Protein AF-0000000075754932 (afdb_homodimer)

Structure (mmCIF, N/CA/C/O backbone):
data_AF-0000000075754932-model_v1
#
loop_
_entity.id
_entity.type
_entity.pdbx_description
1 polymer Kynureninase
#
loop_
_atom_site.group_PDB
_atom_site.id
_atom_site.type_symbol
_atom_site.label_atom_id
_atom_site.label_alt_id
_atom_site.label_comp_id
_atom_site.label_asym_id
_atom_site.label_entity_id
_atom_site.label_seq_id
_atom_site.pdbx_PDB_ins_code
_atom_site.Cartn_x
_atom_site.Cartn_y
_atom_site.Cartn_z
_atom_site.occupancy
_atom_site.B_iso_or_equiv
_atom_site.auth_seq_id
_atom_site.auth_comp_id
_atom_site.auth_asym_id
_atom_site.auth_atom_id
_atom_site.pdbx_PDB_model_num
ATOM 1 N N . MET A 1 1 ? -3.596 -33.125 12.32 1 29.89 1 MET A N 1
ATOM 2 C CA . MET A 1 1 ? -4.812 -33.469 11.594 1 29.89 1 MET A CA 1
ATOM 3 C C . MET A 1 1 ? -4.488 -33.906 10.164 1 29.89 1 MET A C 1
ATOM 5 O O . MET A 1 1 ? -3.916 -33.125 9.398 1 29.89 1 MET A O 1
ATOM 9 N N . THR A 1 2 ? -4.105 -35.031 9.992 1 39 2 THR A N 1
ATOM 10 C CA . THR A 1 2 ? -3.889 -35.781 8.758 1 39 2 THR A CA 1
ATOM 11 C C . THR A 1 2 ? -5.02 -35.531 7.766 1 39 2 THR A C 1
ATOM 13 O O . THR A 1 2 ? -6.141 -36.031 7.953 1 39 2 THR A O 1
ATOM 16 N N . GLY A 1 3 ? -5.312 -34.344 7.441 1 45.91 3 GLY A N 1
ATOM 17 C CA . GLY A 1 3 ? -6.457 -34.25 6.551 1 45.91 3 GLY A CA 1
ATOM 18 C C . GLY A 1 3 ? -6.527 -35.375 5.527 1 45.91 3 GLY A C 1
ATOM 19 O O . GLY A 1 3 ? -5.496 -35.906 5.125 1 45.91 3 GLY A O 1
ATOM 20 N N . THR A 1 4 ? -7.52 -36.219 5.52 1 58.12 4 THR A N 1
ATOM 21 C CA . THR A 1 4 ? -7.781 -37.312 4.602 1 58.12 4 THR A CA 1
ATOM 22 C C . THR A 1 4 ? -7.398 -36.938 3.176 1 58.12 4 THR A C 1
ATOM 24 O O . THR A 1 4 ? -7.945 -35.969 2.615 1 58.12 4 THR A O 1
ATOM 27 N N . LYS A 1 5 ? -6.211 -37.375 2.785 1 76.88 5 LYS A N 1
ATOM 28 C CA . LYS A 1 5 ? -5.746 -37.25 1.406 1 76.88 5 LYS A CA 1
ATOM 29 C C . LYS A 1 5 ? -6.852 -37.625 0.419 1 76.88 5 LYS A C 1
ATOM 31 O O . LYS A 1 5 ? -7.508 -38.656 0.568 1 76.88 5 LYS A O 1
ATOM 36 N N . ALA A 1 6 ? -7.207 -36.531 -0.435 1 82.56 6 ALA A N 1
ATOM 37 C CA . ALA A 1 6 ? -8.211 -36.781 -1.468 1 82.56 6 ALA A CA 1
ATOM 38 C C . ALA A 1 6 ? -7.707 -37.781 -2.514 1 82.56 6 ALA A C 1
ATOM 40 O O . ALA A 1 6 ? -6.535 -37.719 -2.904 1 82.56 6 ALA A O 1
ATOM 41 N N . SER A 1 7 ? -8.516 -38.75 -2.887 1 86.31 7 SER A N 1
ATOM 42 C CA . SER A 1 7 ? -8.188 -39.625 -4.016 1 86.31 7 SER A CA 1
ATOM 43 C C . SER A 1 7 ? -8.352 -38.875 -5.34 1 86.31 7 SER A C 1
ATOM 45 O O . SER A 1 7 ? -9.242 -38.031 -5.48 1 86.31 7 SER A O 1
ATOM 47 N N . LYS A 1 8 ? -7.441 -39.156 -6.23 1 88.81 8 LYS A N 1
ATOM 48 C CA . LYS A 1 8 ? -7.547 -38.531 -7.551 1 88.81 8 LYS A CA 1
ATOM 49 C C . LYS A 1 8 ? -8.836 -38.938 -8.25 1 88.81 8 LYS A C 1
ATOM 51 O O . LYS A 1 8 ? -9.117 -40.156 -8.383 1 88.81 8 LYS A O 1
ATOM 56 N N . PRO A 1 9 ? -9.602 -38 -8.742 1 90.56 9 PRO A N 1
ATOM 57 C CA . PRO A 1 9 ? -10.812 -38.344 -9.477 1 90.56 9 PRO A CA 1
ATOM 58 C C . PRO A 1 9 ? -10.523 -39.156 -10.727 1 90.56 9 PRO A C 1
ATOM 60 O O . PRO A 1 9 ? -9.523 -38.938 -11.414 1 90.56 9 PRO A O 1
ATOM 63 N N . VAL A 1 10 ? -11.375 -40.125 -11.008 1 91.88 10 VAL A N 1
ATOM 64 C CA . VAL A 1 10 ? -11.266 -40.969 -12.195 1 91.88 10 VAL A CA 1
ATOM 65 C C . VAL A 1 10 ? -12.422 -40.656 -13.148 1 91.88 10 VAL A C 1
ATOM 67 O O . VAL A 1 10 ? -13.547 -40.438 -12.711 1 91.88 10 VAL A O 1
ATOM 70 N N . PHE A 1 11 ? -12.055 -40.656 -14.391 1 95.5 11 PHE A N 1
ATOM 71 C CA . PHE A 1 11 ? -13.055 -40.375 -15.406 1 95.5 11 PHE A CA 1
ATOM 72 C C . PHE A 1 11 ? -13.164 -41.5 -16.422 1 95.5 11 PHE A C 1
ATOM 74 O O . PHE A 1 11 ? -12.156 -42.094 -16.781 1 95.5 11 PHE A O 1
ATOM 81 N N . PRO A 1 12 ? -14.367 -41.781 -16.844 1 94.12 12 PRO A N 1
ATOM 82 C CA . PRO A 1 12 ? -14.547 -42.781 -17.891 1 94.12 12 PRO A CA 1
ATOM 83 C C . PRO A 1 12 ? -14.109 -42.281 -19.266 1 94.12 12 PRO A C 1
ATOM 85 O O . PRO A 1 12 ? -13.875 -41.094 -19.453 1 94.12 12 PRO A O 1
ATOM 88 N N . ALA A 1 13 ? -14.047 -43.156 -20.188 1 90 13 ALA A N 1
ATOM 89 C CA . ALA A 1 13 ? -13.602 -42.812 -21.531 1 90 13 ALA A CA 1
ATOM 90 C C . ALA A 1 13 ? -14.531 -41.812 -22.188 1 90 13 ALA A C 1
ATOM 92 O O . ALA A 1 13 ? -14.086 -40.969 -22.969 1 90 13 ALA A O 1
ATOM 93 N N . GLU A 1 14 ? -15.734 -41.875 -21.875 1 92.44 14 GLU A N 1
ATOM 94 C CA . GLU A 1 14 ? -16.734 -41.031 -22.484 1 92.44 14 GLU A CA 1
ATOM 95 C C . GLU A 1 14 ? -16.672 -39.625 -21.891 1 92.44 14 GLU A C 1
ATOM 97 O O . GLU A 1 14 ? -17.359 -38.719 -22.375 1 92.44 14 GLU A O 1
ATOM 102 N N . ALA A 1 15 ? -15.812 -39.5 -20.984 1 95.25 15 ALA A N 1
ATOM 103 C CA . ALA A 1 15 ? -15.711 -38.219 -20.281 1 95.25 15 ALA A CA 1
ATOM 104 C C . ALA A 1 15 ? -15.062 -37.188 -21.188 1 95.25 15 ALA A C 1
ATOM 106 O O . ALA A 1 15 ? -15.117 -35.969 -20.875 1 95.25 15 ALA A O 1
ATOM 107 N N . ALA A 1 16 ? -14.547 -37.594 -22.25 1 95.94 16 ALA A N 1
ATOM 108 C CA . ALA A 1 16 ? -13.961 -36.656 -23.203 1 95.94 16 ALA A CA 1
ATOM 109 C C . ALA A 1 16 ? -14.984 -36.219 -24.234 1 95.94 16 ALA A C 1
ATOM 111 O O . ALA A 1 16 ? -14.742 -36.344 -25.438 1 95.94 16 ALA A O 1
ATOM 112 N N . SER A 1 17 ? -16.094 -35.781 -23.781 1 97.12 17 SER A N 1
ATOM 113 C CA . SER A 1 17 ? -17.172 -35.25 -24.625 1 97.12 17 SER A CA 1
ATOM 114 C C . SER A 1 17 ? -17.766 -33.969 -24.062 1 97.12 17 SER A C 1
ATOM 116 O O . SER A 1 17 ? -17.719 -33.75 -22.859 1 97.12 17 SER A O 1
ATOM 118 N N . GLN A 1 18 ? -18.25 -33.219 -24.969 1 97.31 18 GLN A N 1
ATOM 119 C CA . GLN A 1 18 ? -18.906 -31.969 -24.578 1 97.31 18 GLN A CA 1
ATOM 120 C C . GLN A 1 18 ? -20.078 -32.25 -23.641 1 97.31 18 GLN A C 1
ATOM 122 O O . GLN A 1 18 ? -20.312 -31.5 -22.688 1 97.31 18 GLN A O 1
ATOM 127 N N . ASP A 1 19 ? -20.797 -33.25 -23.922 1 97.75 19 ASP A N 1
ATOM 128 C CA . ASP A 1 19 ? -21.969 -33.594 -23.125 1 97.75 19 ASP A CA 1
ATOM 129 C C . ASP A 1 19 ? -21.562 -33.969 -21.688 1 97.75 19 ASP A C 1
ATOM 131 O O . ASP A 1 19 ? -22.266 -33.625 -20.734 1 97.75 19 ASP A O 1
ATOM 135 N N . TYR A 1 20 ? -20.562 -34.719 -21.547 1 97.88 20 TYR A N 1
ATOM 136 C CA . TYR A 1 20 ? -20.094 -35.094 -20.219 1 97.88 20 TYR A CA 1
ATOM 137 C C . TYR A 1 20 ? -19.656 -33.844 -19.438 1 97.88 20 TYR A C 1
ATOM 139 O O . TYR A 1 20 ? -20 -33.688 -18.25 1 97.88 20 TYR A O 1
ATOM 147 N N . ALA A 1 21 ? -18.891 -33.031 -20.078 1 98.38 21 ALA A N 1
ATOM 148 C CA . ALA A 1 21 ? -18.469 -31.781 -19.438 1 98.38 21 ALA A CA 1
ATOM 149 C C . ALA A 1 21 ? -19.688 -30.969 -18.953 1 98.38 21 ALA A C 1
ATOM 151 O O . ALA A 1 21 ? -19.703 -30.469 -17.828 1 98.38 21 ALA A O 1
ATOM 152 N N . ALA A 1 22 ? -20.641 -30.859 -19.828 1 98.31 22 ALA A N 1
ATOM 153 C CA . ALA A 1 22 ? -21.859 -30.141 -19.484 1 98.31 22 ALA A CA 1
ATOM 154 C C . ALA A 1 22 ? -22.578 -30.781 -18.297 1 98.31 22 ALA A C 1
ATOM 156 O O . ALA A 1 22 ? -23.188 -30.078 -17.484 1 98.31 22 ALA A O 1
ATOM 157 N N . SER A 1 23 ? -22.547 -32.062 -18.281 1 98.19 23 SER A N 1
ATOM 158 C CA . SER A 1 23 ? -23.188 -32.781 -17.172 1 98.19 23 SER A CA 1
ATOM 159 C C . SER A 1 23 ? -22.469 -32.5 -15.859 1 98.19 23 SER A C 1
ATOM 161 O O . SER A 1 23 ? -23.109 -32.406 -14.805 1 98.19 23 SER A O 1
ATOM 163 N N . LEU A 1 24 ? -21.141 -32.406 -15.891 1 98.12 24 LEU A N 1
ATOM 164 C CA . LEU A 1 24 ? -20.391 -32.031 -14.695 1 98.12 24 LEU A CA 1
ATOM 165 C C . LEU A 1 24 ? -20.75 -30.609 -14.242 1 98.12 24 LEU A C 1
ATOM 167 O O . LEU A 1 24 ? -20.875 -30.359 -13.047 1 98.12 24 LEU A O 1
ATOM 171 N N . ASP A 1 25 ? -20.891 -29.719 -15.203 1 98.44 25 ASP A N 1
ATOM 172 C CA . ASP A 1 25 ? -21.312 -28.359 -14.875 1 98.44 25 ASP A CA 1
ATOM 173 C C . ASP A 1 25 ? -22.672 -28.344 -14.188 1 98.44 25 ASP A C 1
ATOM 175 O O . ASP A 1 25 ? -22.875 -27.625 -13.203 1 98.44 25 ASP A O 1
ATOM 179 N N . ALA A 1 26 ? -23.562 -29.094 -14.711 1 98.19 26 ALA A N 1
ATOM 180 C CA . ALA A 1 26 ? -24.922 -29.141 -14.172 1 98.19 26 ALA A CA 1
ATOM 181 C C . ALA A 1 26 ? -24.938 -29.703 -12.758 1 98.19 26 ALA A C 1
ATOM 183 O O . ALA A 1 26 ? -25.75 -29.297 -11.93 1 98.19 26 ALA A O 1
ATOM 184 N N . ALA A 1 27 ? -24.016 -30.547 -12.453 1 97.62 27 ALA A N 1
ATOM 185 C CA . ALA A 1 27 ? -23.969 -31.219 -11.164 1 97.62 27 ALA A CA 1
ATOM 186 C C . ALA A 1 27 ? -23.141 -30.422 -10.156 1 97.62 27 ALA A C 1
ATOM 188 O O . ALA A 1 27 ? -23.094 -30.766 -8.969 1 97.62 27 ALA A O 1
ATOM 189 N N . ASP A 1 28 ? -22.484 -29.391 -10.555 1 97.38 28 ASP A N 1
ATOM 190 C CA . ASP A 1 28 ? -21.578 -28.594 -9.727 1 97.38 28 ASP A CA 1
ATOM 191 C C . ASP A 1 28 ? -22.359 -27.797 -8.68 1 97.38 28 ASP A C 1
ATOM 193 O O . ASP A 1 28 ? -23.109 -26.891 -9.016 1 97.38 28 ASP A O 1
ATOM 197 N N . PRO A 1 29 ? -22.172 -28.062 -7.387 1 97.44 29 PRO A N 1
ATOM 198 C CA . PRO A 1 29 ? -22.906 -27.344 -6.34 1 97.44 29 PRO A CA 1
ATOM 199 C C . PRO A 1 29 ? -22.531 -25.875 -6.258 1 97.44 29 PRO A C 1
ATOM 201 O O . PRO A 1 29 ? -23.25 -25.078 -5.637 1 97.44 29 PRO A O 1
ATOM 204 N N . LEU A 1 30 ? -21.406 -25.469 -6.848 1 98.06 30 LEU A N 1
ATOM 205 C CA . LEU A 1 30 ? -20.938 -24.094 -6.773 1 98.06 30 LEU A CA 1
ATOM 206 C C . LEU A 1 30 ? -21.188 -23.359 -8.094 1 98.06 30 LEU A C 1
ATOM 208 O O . LEU A 1 30 ? -20.641 -22.266 -8.312 1 98.06 30 LEU A O 1
ATOM 212 N N . ARG A 1 31 ? -22 -23.891 -8.961 1 96.94 31 ARG A N 1
ATOM 213 C CA . ARG A 1 31 ? -22.141 -23.391 -10.328 1 96.94 31 ARG A CA 1
ATOM 214 C C . ARG A 1 31 ? -22.625 -21.953 -10.336 1 96.94 31 ARG A C 1
ATOM 216 O O . ARG A 1 31 ? -22.281 -21.172 -11.219 1 96.94 31 ARG A O 1
ATOM 223 N N . GLU A 1 32 ? -23.406 -21.484 -9.273 1 97.25 32 GLU A N 1
ATOM 224 C CA . GLU A 1 32 ? -24 -20.156 -9.266 1 97.25 32 GLU A CA 1
ATOM 225 C C . GLU A 1 32 ? -22.969 -19.094 -8.922 1 97.25 32 GLU A C 1
ATOM 227 O O . GLU A 1 32 ? -23.203 -17.906 -9.148 1 97.25 32 GLU A O 1
ATOM 232 N N . PHE A 1 33 ? -21.844 -19.484 -8.344 1 98.44 33 PHE A N 1
ATOM 233 C CA . PHE A 1 33 ? -20.844 -18.516 -7.941 1 98.44 33 PHE A CA 1
ATOM 234 C C . PHE A 1 33 ? -20.297 -17.766 -9.148 1 98.44 33 PHE A C 1
ATOM 236 O O . PHE A 1 33 ? -19.906 -16.594 -9.039 1 98.44 33 PHE A O 1
ATOM 243 N N . ARG A 1 34 ? -20.266 -18.438 -10.305 1 98.25 34 ARG A N 1
ATOM 244 C CA . ARG A 1 34 ? -19.797 -17.812 -11.539 1 98.25 34 ARG A CA 1
ATOM 245 C C . ARG A 1 34 ? -20.547 -16.516 -11.828 1 98.25 34 ARG A C 1
ATOM 247 O O . ARG A 1 34 ? -19.984 -15.562 -12.344 1 98.25 34 ARG A O 1
ATOM 254 N N . ASP A 1 35 ? -21.797 -16.422 -11.391 1 98.12 35 ASP A N 1
ATOM 255 C CA . ASP A 1 35 ? -22.672 -15.273 -11.664 1 98.12 35 ASP A CA 1
ATOM 256 C C . ASP A 1 35 ? -22.25 -14.062 -10.828 1 98.12 35 ASP A C 1
ATOM 258 O O . ASP A 1 35 ? -22.703 -12.945 -11.094 1 98.12 35 ASP A O 1
ATOM 262 N N . GLN A 1 36 ? -21.391 -14.258 -9.961 1 98.56 36 GLN A N 1
ATOM 263 C CA . GLN A 1 36 ? -20.953 -13.164 -9.102 1 98.56 36 GLN A CA 1
ATOM 264 C C . GLN A 1 36 ? -19.734 -12.453 -9.695 1 98.56 36 GLN A C 1
ATOM 266 O O . GLN A 1 36 ? -19.25 -11.477 -9.133 1 98.56 36 GLN A O 1
ATOM 271 N N . PHE A 1 37 ? -19.297 -12.891 -10.828 1 98.81 37 PHE A N 1
ATOM 272 C CA . PHE A 1 37 ? -18.125 -12.32 -11.461 1 98.81 37 PHE A CA 1
ATOM 273 C C . PHE A 1 37 ? -18.453 -11.789 -12.852 1 98.81 37 PHE A C 1
ATOM 275 O O . PHE A 1 37 ? -19.469 -12.164 -13.438 1 98.81 37 PHE A O 1
ATOM 282 N N . ILE A 1 38 ? -17.625 -10.875 -13.305 1 98.81 38 ILE A N 1
ATOM 283 C CA . ILE A 1 38 ? -17.734 -10.375 -14.672 1 98.81 38 ILE A CA 1
ATOM 284 C C . ILE A 1 38 ? -16.688 -11.062 -15.547 1 98.81 38 ILE A C 1
ATOM 286 O O . ILE A 1 38 ? -15.492 -10.781 -15.445 1 98.81 38 ILE A O 1
ATOM 290 N N . ILE A 1 39 ? -17.125 -11.961 -16.359 1 98.62 39 ILE A N 1
ATOM 291 C CA . ILE A 1 39 ? -16.234 -12.648 -17.297 1 98.62 39 ILE A CA 1
ATOM 292 C C . ILE A 1 39 ? -16.078 -11.812 -18.562 1 98.62 39 ILE A C 1
ATOM 294 O O . ILE A 1 39 ? -17.078 -11.453 -19.203 1 98.62 39 ILE A O 1
ATOM 298 N N . PRO A 1 40 ? -14.867 -11.469 -18.906 1 98.5 40 PRO A N 1
ATOM 299 C CA . PRO A 1 40 ? -14.695 -10.711 -20.141 1 98.5 40 PRO A CA 1
ATOM 300 C C . PRO A 1 40 ? -15.32 -11.406 -21.344 1 98.5 40 PRO A C 1
ATOM 302 O O . PRO A 1 40 ? -15.25 -12.633 -21.469 1 98.5 40 PRO A O 1
ATOM 305 N N . SER A 1 41 ? -15.945 -10.648 -22.25 1 98.5 41 SER A N 1
ATOM 306 C CA . SER A 1 41 ? -16.406 -11.234 -23.5 1 98.5 41 SER A CA 1
ATOM 307 C C . SER A 1 41 ? -15.266 -11.305 -24.516 1 98.5 41 SER A C 1
ATOM 309 O O . SER A 1 41 ? -14.258 -10.609 -24.391 1 98.5 41 SER A O 1
ATOM 311 N N . LYS A 1 42 ? -15.414 -12.172 -25.469 1 98.06 42 LYS A N 1
ATOM 312 C CA . LYS A 1 42 ? -14.414 -12.258 -26.531 1 98.06 42 LYS A CA 1
ATOM 313 C C . LYS A 1 42 ? -14.25 -10.922 -27.234 1 98.06 42 LYS A C 1
ATOM 315 O O . LYS A 1 42 ? -13.133 -10.531 -27.594 1 98.06 42 LYS A O 1
ATOM 320 N N . ALA A 1 43 ? -15.344 -10.172 -27.438 1 98 43 ALA A N 1
ATOM 321 C CA . ALA A 1 43 ? -15.297 -8.867 -28.094 1 98 43 ALA A CA 1
ATOM 322 C C . ALA A 1 43 ? -14.531 -7.855 -27.234 1 98 43 ALA A C 1
ATOM 324 O O . ALA A 1 43 ? -13.828 -6.992 -27.781 1 98 43 ALA A O 1
ATOM 325 N N . ASN A 1 44 ? -14.711 -7.891 -25.922 1 98.25 44 ASN A N 1
ATOM 326 C CA . ASN A 1 44 ? -13.961 -7.004 -25.031 1 98.25 44 ASN A CA 1
ATOM 327 C C . ASN A 1 44 ? -12.461 -7.258 -25.125 1 98.25 44 ASN A C 1
ATOM 329 O O . ASN A 1 44 ? -11.672 -6.312 -25.156 1 98.25 44 ASN A O 1
ATOM 333 N N . LEU A 1 45 ? -12.102 -8.508 -25.234 1 97.38 45 LEU A N 1
ATOM 334 C CA . LEU A 1 45 ? -10.68 -8.844 -25.312 1 97.38 45 LEU A CA 1
ATOM 335 C C . LEU A 1 45 ? -10.094 -8.367 -26.641 1 97.38 45 LEU A C 1
ATOM 337 O O . LEU A 1 45 ? -8.891 -8.078 -26.719 1 97.38 45 LEU A O 1
ATOM 341 N N . ALA A 1 46 ? -10.914 -8.211 -27.625 1 95.88 46 ALA A N 1
ATOM 342 C CA . ALA A 1 46 ? -10.438 -7.895 -28.969 1 95.88 46 ALA A CA 1
ATOM 343 C C . ALA A 1 46 ? -10.391 -6.387 -29.188 1 95.88 46 ALA A C 1
ATOM 345 O O . ALA A 1 46 ? -9.664 -5.91 -30.078 1 95.88 46 ALA A O 1
ATOM 346 N N . THR A 1 47 ? -11.133 -5.617 -28.406 1 95.38 47 THR A N 1
ATOM 347 C CA . THR A 1 47 ? -11.234 -4.188 -28.672 1 95.38 47 THR A CA 1
ATOM 348 C C . THR A 1 47 ? -10.031 -3.441 -28.109 1 95.38 47 THR A C 1
ATOM 350 O O . THR A 1 47 ? -9.422 -3.891 -27.125 1 95.38 47 THR A O 1
ATOM 353 N N . LYS A 1 48 ? -9.703 -2.357 -28.75 1 95.12 48 LYS A N 1
ATOM 354 C CA . LYS A 1 48 ? -8.609 -1.503 -28.297 1 95.12 48 LYS A CA 1
ATOM 355 C C . LYS A 1 48 ? -9.141 -0.236 -27.641 1 95.12 48 LYS A C 1
ATOM 357 O O . LYS A 1 48 ? -8.359 0.633 -27.234 1 95.12 48 LYS A O 1
ATOM 362 N N . LYS A 1 49 ? -10.367 -0.035 -27.484 1 97.56 49 LYS A N 1
ATOM 363 C CA . LYS A 1 49 ? -11.031 1.112 -26.875 1 97.56 49 LYS A CA 1
ATOM 364 C C . LYS A 1 49 ? -11.594 0.75 -25.5 1 97.56 49 LYS A C 1
ATOM 366 O O . LYS A 1 49 ? -12.039 -0.378 -25.281 1 97.56 49 LYS A O 1
ATOM 371 N N . LEU A 1 50 ? -11.523 1.745 -24.594 1 98.38 50 LEU A N 1
ATOM 372 C CA . LEU A 1 50 ? -12.219 1.543 -23.328 1 98.38 50 LEU A CA 1
ATOM 373 C C . LEU A 1 50 ? -13.688 1.224 -23.562 1 98.38 50 LEU A C 1
ATOM 375 O O . LEU A 1 50 ? -14.367 1.917 -24.328 1 98.38 50 LEU A O 1
ATOM 379 N N . ALA A 1 51 ? -14.164 0.159 -22.984 1 98.12 51 ALA A N 1
ATOM 380 C CA . ALA A 1 51 ? -15.547 -0.281 -23.172 1 98.12 51 ALA A CA 1
ATOM 381 C C . ALA A 1 51 ? -16.094 -0.915 -21.891 1 98.12 51 ALA A C 1
ATOM 383 O O . ALA A 1 51 ? -15.328 -1.466 -21.094 1 98.12 51 ALA A O 1
ATOM 384 N N . LYS A 1 52 ? -17.422 -0.813 -21.766 1 98 52 LYS A N 1
ATOM 385 C CA . LYS A 1 52 ? -18.094 -1.584 -20.719 1 98 52 LYS A CA 1
ATOM 386 C C . LYS A 1 52 ? -18 -3.082 -21 1 98 52 LYS A C 1
ATOM 388 O O . LYS A 1 52 ? -17.906 -3.504 -22.141 1 98 52 LYS A O 1
ATOM 393 N N . PRO A 1 53 ? -17.953 -3.92 -19.875 1 97.75 53 PRO A N 1
ATOM 394 C CA . PRO A 1 53 ? -17.984 -5.363 -20.125 1 97.75 53 PRO A CA 1
ATOM 395 C C . PRO A 1 53 ? -19.266 -5.809 -20.844 1 97.75 53 PRO A C 1
ATOM 397 O O . PRO A 1 53 ? -20.266 -5.094 -20.828 1 97.75 53 PRO A O 1
ATOM 400 N N . GLY A 1 54 ? -19.234 -6.938 -21.5 1 97.38 54 GLY A N 1
ATOM 401 C CA . GLY A 1 54 ? -20.406 -7.496 -22.156 1 97.38 54 GLY A CA 1
ATOM 402 C C . GLY A 1 54 ? -20.641 -6.93 -23.531 1 97.38 54 GLY A C 1
ATOM 403 O O . GLY A 1 54 ? -21.781 -6.777 -23.969 1 97.38 54 GLY A O 1
ATOM 404 N N . LEU A 1 55 ? -19.609 -6.562 -24.219 1 97.12 55 LEU A N 1
ATOM 405 C CA . LEU A 1 55 ? -19.719 -6.074 -25.578 1 97.12 55 LEU A CA 1
ATOM 406 C C . LEU A 1 55 ? -20.375 -7.121 -26.484 1 97.12 55 LEU A C 1
ATOM 408 O O . LEU A 1 55 ? -21 -6.781 -27.484 1 97.12 55 LEU A O 1
ATOM 412 N N . SER A 1 56 ? -20.188 -8.422 -26.203 1 96.69 56 SER A N 1
ATOM 413 C CA . SER A 1 56 ? -20.875 -9.531 -26.859 1 96.69 56 SER A CA 1
ATOM 414 C C . SER A 1 56 ? -21.359 -10.562 -25.844 1 96.69 56 SER A C 1
ATOM 416 O O . SER A 1 56 ? -20.969 -10.523 -24.688 1 96.69 56 SER A O 1
ATOM 418 N N . SER A 1 57 ? -22.141 -11.406 -26.312 1 96.12 57 SER A N 1
ATOM 419 C CA . SER A 1 57 ? -22.703 -12.438 -25.438 1 96.12 57 SER A CA 1
ATOM 420 C C . SER A 1 57 ? -21.766 -13.633 -25.344 1 96.12 57 SER A C 1
ATOM 422 O O . SER A 1 57 ? -22 -14.555 -24.547 1 96.12 57 SER A O 1
ATOM 424 N N . GLU A 1 58 ? -20.734 -13.672 -26.031 1 96.94 58 GLU A N 1
ATOM 425 C CA . GLU A 1 58 ? -19.781 -14.781 -26.016 1 96.94 58 GLU A CA 1
ATOM 426 C C . GLU A 1 58 ? -18.703 -14.562 -24.969 1 96.94 58 GLU A C 1
ATOM 428 O O . GLU A 1 58 ? -17.781 -13.758 -25.172 1 96.94 58 GLU A O 1
ATOM 433 N N . PRO A 1 59 ? -18.781 -15.297 -23.922 1 97.56 59 PRO A N 1
ATOM 434 C CA . PRO A 1 59 ? -17.75 -15.109 -22.906 1 97.56 59 PRO A CA 1
ATOM 435 C C . PRO A 1 59 ? -16.406 -15.68 -23.328 1 97.56 59 PRO A C 1
ATOM 437 O O . PRO A 1 59 ? -16.344 -16.594 -24.141 1 97.56 59 PRO A O 1
ATOM 440 N N . SER A 1 60 ? -15.375 -15.094 -22.812 1 98.44 60 SER A N 1
ATOM 441 C CA . SER A 1 60 ? -14.047 -15.688 -22.906 1 98.44 60 SER A CA 1
ATOM 442 C C . SER A 1 60 ? -13.883 -16.828 -21.906 1 98.44 60 SER A C 1
ATOM 444 O O . SER A 1 60 ? -14.766 -17.078 -21.078 1 98.44 60 SER A O 1
ATOM 446 N N . THR A 1 61 ? -12.867 -17.641 -22.109 1 98.56 61 THR A N 1
ATOM 447 C CA . THR A 1 61 ? -12.391 -18.578 -21.094 1 98.56 61 THR A CA 1
ATOM 448 C C . THR A 1 61 ? -11.172 -18 -20.359 1 98.56 61 THR A C 1
ATOM 450 O O . THR A 1 61 ? -10.117 -17.797 -20.969 1 98.56 61 THR A O 1
ATOM 453 N N . TYR A 1 62 ? -11.344 -17.719 -19.078 1 98.69 62 TYR A N 1
ATOM 454 C CA . TYR A 1 62 ? -10.305 -17.047 -18.312 1 98.69 62 TYR A CA 1
ATOM 455 C C . TYR A 1 62 ? -9.617 -18.016 -17.359 1 98.69 62 TYR A C 1
ATOM 457 O O . TYR A 1 62 ? -10.055 -18.188 -16.219 1 98.69 62 TYR A O 1
ATOM 465 N N . PHE A 1 63 ? -8.508 -18.609 -17.75 1 98.81 63 PHE A N 1
ATOM 466 C CA . PHE A 1 63 ? -7.703 -19.547 -16.953 1 98.81 63 PHE A CA 1
ATOM 467 C C . PHE A 1 63 ? -6.434 -18.875 -16.453 1 98.81 63 PHE A C 1
ATOM 469 O O . PHE A 1 63 ? -5.355 -19.469 -16.469 1 98.81 63 PHE A O 1
ATOM 476 N N . CYS A 1 64 ? -6.582 -17.578 -16.016 1 98.69 64 CYS A N 1
ATOM 477 C CA . CYS A 1 64 ? -5.414 -16.797 -15.617 1 98.69 64 CYS A CA 1
ATOM 478 C C . CYS A 1 64 ? -5.598 -16.219 -14.219 1 98.69 64 CYS A C 1
ATOM 480 O O . CYS A 1 64 ? -5.008 -15.195 -13.883 1 98.69 64 CYS A O 1
ATOM 482 N N . GLY A 1 65 ? -6.398 -16.859 -13.375 1 98.5 65 GLY A N 1
ATOM 483 C CA . GLY A 1 65 ? -6.586 -16.438 -12 1 98.5 65 GLY A CA 1
ATOM 484 C C . GLY A 1 65 ? -5.316 -16.516 -11.172 1 98.5 65 GLY A C 1
ATOM 485 O O . GLY A 1 65 ? -5.234 -15.93 -10.094 1 98.5 65 GLY A O 1
ATOM 486 N N . ASN A 1 66 ? -4.32 -17.297 -11.609 1 98.56 66 ASN A N 1
ATOM 487 C CA . ASN A 1 66 ? -3.029 -17.438 -10.945 1 98.56 66 ASN A CA 1
ATOM 488 C C . ASN A 1 66 ? -2.156 -16.203 -11.164 1 98.56 66 ASN A C 1
ATOM 490 O O . ASN A 1 66 ? -1.09 -16.078 -10.555 1 98.56 66 ASN A O 1
ATOM 494 N N . SER A 1 67 ? -2.576 -15.305 -11.969 1 98.12 67 SER A N 1
ATOM 495 C CA . SER A 1 67 ? -1.889 -14.039 -12.203 1 98.12 67 SER A CA 1
ATOM 496 C C . SER A 1 67 ? -2.738 -12.859 -11.75 1 98.12 67 SER A C 1
ATOM 498 O O . SER A 1 67 ? -2.27 -12 -11 1 98.12 67 SER A O 1
ATOM 500 N N . LEU A 1 68 ? -3.961 -12.836 -12.211 1 98.75 68 LEU A N 1
ATOM 501 C CA . LEU A 1 68 ? -4.934 -11.844 -11.773 1 98.75 68 LEU A CA 1
ATOM 502 C C . LEU A 1 68 ? -6.352 -12.398 -11.844 1 98.75 68 LEU A C 1
ATOM 504 O O . LEU A 1 68 ? -6.793 -12.859 -12.898 1 98.75 68 LEU A O 1
ATOM 508 N N . GLY A 1 69 ? -7.066 -12.312 -10.758 1 98.81 69 GLY A N 1
ATOM 509 C CA . GLY A 1 69 ? -8.461 -12.742 -10.742 1 98.81 69 GLY A CA 1
ATOM 510 C C . GLY A 1 69 ? -9.383 -11.781 -11.461 1 98.81 69 GLY A C 1
ATOM 511 O O . GLY A 1 69 ? -9.039 -10.609 -11.664 1 98.81 69 GLY A O 1
ATOM 512 N N . ILE A 1 70 ? -10.555 -12.305 -11.867 1 98.75 70 ILE A N 1
ATOM 513 C CA . ILE A 1 70 ? -11.531 -11.469 -12.555 1 98.75 70 ILE A CA 1
ATOM 514 C C . ILE A 1 70 ? -12.328 -10.656 -11.531 1 98.75 70 ILE A C 1
ATOM 516 O O . ILE A 1 70 ? -12.328 -10.977 -10.344 1 98.75 70 ILE A O 1
ATOM 520 N N . GLN A 1 71 ? -12.992 -9.641 -11.977 1 98.94 71 GLN A N 1
ATOM 521 C CA . GLN A 1 71 ? -13.641 -8.664 -11.109 1 98.94 71 GLN A CA 1
ATOM 522 C C . GLN A 1 71 ? -14.961 -9.211 -10.562 1 98.94 71 GLN A C 1
ATOM 524 O O . GLN A 1 71 ? -15.852 -9.586 -11.336 1 98.94 71 GLN A O 1
ATOM 529 N N . PRO A 1 72 ? -15.117 -9.297 -9.219 1 98.88 72 PRO A N 1
ATOM 530 C CA . PRO A 1 72 ? -16.453 -9.562 -8.672 1 98.88 72 PRO A CA 1
ATOM 531 C C . PRO A 1 72 ? -17.438 -8.43 -8.953 1 98.88 72 PRO A C 1
ATOM 533 O O . PRO A 1 72 ? -17.062 -7.254 -8.914 1 98.88 72 PRO A O 1
ATOM 536 N N . LYS A 1 73 ? -18.672 -8.797 -9.156 1 98.81 73 LYS A N 1
ATOM 537 C CA . LYS A 1 73 ? -19.719 -7.805 -9.359 1 98.81 73 LYS A CA 1
ATOM 538 C C . LYS A 1 73 ? -19.891 -6.926 -8.125 1 98.81 73 LYS A C 1
ATOM 540 O O . LYS A 1 73 ? -20.219 -5.742 -8.242 1 98.81 73 LYS A O 1
ATOM 545 N N . ALA A 1 74 ? -19.578 -7.402 -6.953 1 98.75 74 ALA A N 1
ATOM 546 C CA . ALA A 1 74 ? -19.766 -6.707 -5.684 1 98.75 74 ALA A CA 1
ATOM 547 C C . ALA A 1 74 ? -18.891 -5.465 -5.602 1 98.75 74 ALA A C 1
ATOM 549 O O . ALA A 1 74 ? -19.188 -4.531 -4.855 1 98.75 74 ALA A O 1
ATOM 550 N N . VAL A 1 75 ? -17.812 -5.387 -6.363 1 98.81 75 VAL A N 1
ATOM 551 C CA . VAL A 1 75 ? -16.828 -4.32 -6.242 1 98.81 75 VAL A CA 1
ATOM 552 C C . VAL A 1 75 ? -17.484 -2.969 -6.504 1 98.81 75 VAL A C 1
ATOM 554 O O . VAL A 1 75 ? -17.234 -1.997 -5.789 1 98.81 75 VAL A O 1
ATOM 557 N N . SER A 1 76 ? -18.328 -2.9 -7.48 1 98.19 76 SER A N 1
ATOM 558 C CA . SER A 1 76 ? -18.969 -1.642 -7.828 1 98.19 76 SER A CA 1
ATOM 559 C C . SER A 1 76 ? -19.812 -1.111 -6.668 1 98.19 76 SER A C 1
ATOM 561 O O . SER A 1 76 ? -19.734 0.072 -6.332 1 98.19 76 SER A O 1
ATOM 563 N N . LYS A 1 77 ? -20.609 -1.976 -6.062 1 98.19 77 LYS A N 1
ATOM 564 C CA . LYS A 1 77 ? -21.469 -1.575 -4.957 1 98.19 77 LYS A CA 1
ATOM 565 C C . LYS A 1 77 ? -20.656 -1.111 -3.758 1 98.19 77 LYS A C 1
ATOM 567 O O . LYS A 1 77 ? -20.984 -0.108 -3.123 1 98.19 77 LYS A O 1
ATOM 572 N N . TYR A 1 78 ? -19.688 -1.849 -3.406 1 98.81 78 TYR A N 1
ATOM 573 C CA . TYR A 1 78 ? -18.828 -1.487 -2.283 1 98.81 78 TYR A CA 1
ATOM 574 C C . TYR A 1 78 ? -18.109 -0.168 -2.549 1 98.81 78 TYR A C 1
ATOM 576 O O . TYR A 1 78 ? -18 0.676 -1.655 1 98.81 78 TYR A O 1
ATOM 584 N N . MET A 1 79 ? -17.594 0.003 -3.781 1 98.62 79 MET A N 1
ATOM 585 C CA . MET A 1 79 ? -16.906 1.238 -4.145 1 98.62 79 MET A CA 1
ATOM 586 C C . MET A 1 79 ? -17.844 2.432 -4.055 1 98.62 79 MET A C 1
ATOM 588 O O . MET A 1 79 ? -17.453 3.5 -3.578 1 98.62 79 MET A O 1
ATOM 592 N N . GLU A 1 80 ? -19.031 2.244 -4.531 1 98.38 80 GLU A N 1
ATOM 593 C CA . GLU A 1 80 ? -20.016 3.311 -4.41 1 98.38 80 GLU A CA 1
ATOM 594 C C . GLU A 1 80 ? -20.234 3.699 -2.953 1 98.38 80 GLU A C 1
ATOM 596 O O . GLU A 1 80 ? -20.297 4.887 -2.623 1 98.38 80 GLU A O 1
ATOM 601 N N . ALA A 1 81 ? -20.375 2.746 -2.082 1 98.75 81 ALA A N 1
ATOM 602 C CA . ALA A 1 81 ? -20.578 2.998 -0.656 1 98.75 81 ALA A CA 1
ATOM 603 C C . ALA A 1 81 ? -19.406 3.795 -0.078 1 98.75 81 ALA A C 1
ATOM 605 O O . ALA A 1 81 ? -19.609 4.727 0.706 1 98.75 81 ALA A O 1
ATOM 606 N N . GLN A 1 82 ? -18.203 3.418 -0.439 1 98.75 82 GLN A N 1
ATOM 607 C CA . GLN A 1 82 ? -17.016 4.102 0.074 1 98.75 82 GLN A CA 1
ATOM 608 C C . GLN A 1 82 ? -16.938 5.535 -0.443 1 98.75 82 GLN A C 1
ATOM 610 O O . GLN A 1 82 ? -16.609 6.453 0.308 1 98.75 82 GLN A O 1
ATOM 615 N N . LEU A 1 83 ? -17.203 5.75 -1.755 1 98.75 83 LEU A N 1
ATOM 616 C CA . LEU A 1 83 ? -17.172 7.098 -2.316 1 98.75 83 LEU A CA 1
ATOM 617 C C . LEU A 1 83 ? -18.266 7.969 -1.696 1 98.75 83 LEU A C 1
ATOM 619 O O . LEU A 1 83 ? -18.047 9.156 -1.451 1 98.75 83 LEU A O 1
ATOM 623 N N . ASP A 1 84 ? -19.438 7.379 -1.441 1 98.75 84 ASP A N 1
ATOM 624 C CA . ASP A 1 84 ? -20.484 8.102 -0.739 1 98.75 84 ASP A CA 1
ATOM 625 C C . ASP A 1 84 ? -20.047 8.5 0.668 1 98.75 84 ASP A C 1
ATOM 627 O O . ASP A 1 84 ? -20.266 9.625 1.105 1 98.75 84 ASP A O 1
ATOM 631 N N . THR A 1 85 ? -19.422 7.609 1.368 1 98.81 85 THR A N 1
ATOM 632 C CA . THR A 1 85 ? -18.938 7.898 2.711 1 98.81 85 THR A CA 1
ATOM 633 C C . THR A 1 85 ? -17.922 9.047 2.68 1 98.81 85 THR A C 1
ATOM 635 O O . THR A 1 85 ? -18.078 10.031 3.408 1 98.81 85 THR A O 1
ATOM 638 N N . TRP A 1 86 ? -16.938 8.938 1.803 1 98.81 86 TRP A N 1
ATOM 639 C CA . TRP A 1 86 ? -15.883 9.945 1.715 1 98.81 86 TRP A CA 1
ATOM 640 C C . TRP A 1 86 ? -16.453 11.305 1.331 1 98.81 86 TRP A C 1
ATOM 642 O O . TRP A 1 86 ? -16.156 12.312 1.974 1 98.81 86 TRP A O 1
ATOM 652 N N . SER A 1 87 ? -17.328 11.312 0.344 1 98.62 87 SER A N 1
ATOM 653 C CA . SER A 1 87 ? -17.875 12.57 -0.167 1 98.62 87 SER A CA 1
ATOM 654 C C . SER A 1 87 ? -18.875 13.172 0.804 1 98.62 87 SER A C 1
ATOM 656 O O . SER A 1 87 ? -19.062 14.391 0.845 1 98.62 87 SER A O 1
ATOM 658 N N . SER A 1 88 ? -19.516 12.367 1.633 1 98.25 88 SER A N 1
ATOM 659 C CA . SER A 1 88 ? -20.625 12.844 2.467 1 98.25 88 SER A CA 1
ATOM 660 C C . SER A 1 88 ? -20.125 13.312 3.828 1 98.25 88 SER A C 1
ATOM 662 O O . SER A 1 88 ? -20.672 14.25 4.406 1 98.25 88 SER A O 1
ATOM 664 N N . ILE A 1 89 ? -19.062 12.602 4.359 1 98.31 89 ILE A N 1
ATOM 665 C CA . ILE A 1 89 ? -18.75 12.945 5.746 1 98.31 89 ILE A CA 1
ATOM 666 C C . ILE A 1 89 ? -17.266 13.219 5.895 1 98.31 89 ILE A C 1
ATOM 668 O O . ILE A 1 89 ? -16.781 13.516 6.992 1 98.31 89 ILE A O 1
ATOM 672 N N . GLY A 1 90 ? -16.453 13.117 4.879 1 98.06 90 GLY A N 1
ATOM 673 C CA . GLY A 1 90 ? -15.047 13.484 4.887 1 98.06 90 GLY A CA 1
ATOM 674 C C . GLY A 1 90 ? -14.25 12.758 5.957 1 98.06 90 GLY A C 1
ATOM 675 O O . GLY A 1 90 ? -14.312 11.531 6.062 1 98.06 90 GLY A O 1
ATOM 676 N N . VAL A 1 91 ? -13.547 13.5 6.75 1 98.19 91 VAL A N 1
ATOM 677 C CA . VAL A 1 91 ? -12.602 12.984 7.738 1 98.19 91 VAL A CA 1
ATOM 678 C C . VAL A 1 91 ? -13.359 12.203 8.812 1 98.19 91 VAL A C 1
ATOM 680 O O . VAL A 1 91 ? -12.789 11.336 9.477 1 98.19 91 VAL A O 1
ATOM 683 N N . CYS A 1 92 ? -14.633 12.391 8.961 1 97.81 92 CYS A N 1
ATOM 684 C CA . CYS A 1 92 ? -15.43 11.719 9.977 1 97.81 92 CYS A CA 1
ATOM 685 C C . CYS A 1 92 ? -15.586 10.234 9.656 1 97.81 92 CYS A C 1
ATOM 687 O O . CYS A 1 92 ? -15.938 9.438 10.531 1 97.81 92 CYS A O 1
ATOM 689 N N . GLY A 1 93 ? -15.266 9.875 8.43 1 98.06 93 GLY A N 1
ATOM 690 C CA . GLY A 1 93 ? -15.352 8.477 8.031 1 98.06 93 GLY A CA 1
ATOM 691 C C . GLY A 1 93 ? -14.445 7.57 8.852 1 98.06 93 GLY A C 1
ATOM 692 O O . GLY A 1 93 ? -14.672 6.359 8.914 1 98.06 93 GLY A O 1
ATOM 693 N N . HIS A 1 94 ? -13.406 8.148 9.461 1 97.06 94 HIS A N 1
ATOM 694 C CA . HIS A 1 94 ? -12.5 7.371 10.297 1 97.06 94 HIS A CA 1
ATOM 695 C C . HIS A 1 94 ? -13.227 6.781 11.5 1 97.06 94 HIS A C 1
ATOM 697 O O . HIS A 1 94 ? -12.859 5.707 11.984 1 97.06 94 HIS A O 1
ATOM 703 N N . PHE A 1 95 ? -14.289 7.461 11.93 1 95.38 95 PHE A N 1
ATOM 704 C CA . PHE A 1 95 ? -14.812 7.129 13.25 1 95.38 95 PHE A CA 1
ATOM 705 C C . PHE A 1 95 ? -16.297 6.797 13.18 1 95.38 95 PHE A C 1
ATOM 707 O O . PHE A 1 95 ? -16.844 6.176 14.094 1 95.38 95 PHE A O 1
ATOM 714 N N . THR A 1 96 ? -16.953 7.238 12.133 1 97 96 THR A N 1
ATOM 715 C CA . THR A 1 96 ? -18.406 7.086 12.047 1 97 96 THR A CA 1
ATOM 716 C C . THR A 1 96 ? -18.781 5.742 11.422 1 97 96 THR A C 1
ATOM 718 O O . THR A 1 96 ? -18.375 5.453 10.289 1 97 96 THR A O 1
ATOM 721 N N . ASP A 1 97 ? -19.438 4.949 12.18 1 96.62 97 ASP A N 1
ATOM 722 C CA . ASP A 1 97 ? -20 3.717 11.641 1 96.62 97 ASP A CA 1
ATOM 723 C C . ASP A 1 97 ? -21.375 3.969 11.016 1 96.62 97 ASP A C 1
ATOM 725 O O . ASP A 1 97 ? -22.375 4.027 11.719 1 96.62 97 ASP A O 1
ATOM 729 N N . LEU A 1 98 ? -21.5 4.07 9.742 1 97.94 98 LEU A N 1
ATOM 730 C CA . LEU A 1 98 ? -22.719 4.43 9.039 1 97.94 98 LEU A CA 1
ATOM 731 C C . LEU A 1 98 ? -23.641 3.217 8.891 1 97.94 98 LEU A C 1
ATOM 733 O O . LEU A 1 98 ? -23.203 2.164 8.414 1 97.94 98 LEU A O 1
ATOM 737 N N . GLU A 1 99 ? -24.875 3.398 9.25 1 97.88 99 GLU A N 1
ATOM 738 C CA . GLU A 1 99 ? -25.875 2.352 9.055 1 97.88 99 GLU A CA 1
ATOM 739 C C . GLU A 1 99 ? -26.062 2.031 7.574 1 97.88 99 GLU A C 1
ATOM 741 O O . GLU A 1 99 ? -25.969 2.92 6.723 1 97.88 99 GLU A O 1
ATOM 746 N N . ASP A 1 100 ? -26.266 0.776 7.227 1 96.69 100 ASP A N 1
ATOM 747 C CA . ASP A 1 100 ? -26.578 0.265 5.895 1 96.69 100 ASP A CA 1
ATOM 748 C C . ASP A 1 100 ? -25.344 0.262 5 1 96.69 100 ASP A C 1
ATOM 750 O O . ASP A 1 100 ? -25.453 0.034 3.793 1 96.69 100 ASP A O 1
ATOM 754 N N . SER A 1 101 ? -24.266 0.583 5.547 1 98.25 101 SER A N 1
ATOM 755 C CA . SER A 1 101 ? -23.031 0.436 4.793 1 98.25 101 SER A CA 1
ATOM 756 C C . SER A 1 101 ? -22.484 -0.984 4.898 1 98.25 101 SER A C 1
ATOM 758 O O . SER A 1 101 ? -22.5 -1.585 5.973 1 98.25 101 SER A O 1
ATOM 760 N N . PRO A 1 102 ? -22 -1.556 3.783 1 98.31 102 PRO A N 1
ATOM 761 C CA . PRO A 1 102 ? -21.328 -2.854 3.881 1 98.31 102 PRO A CA 1
ATOM 762 C C . PRO A 1 102 ? -19.922 -2.748 4.465 1 98.31 102 PRO A C 1
ATOM 764 O O . PRO A 1 102 ? -19.25 -3.766 4.676 1 98.31 102 PRO A O 1
ATOM 767 N N . LEU A 1 103 ? -19.438 -1.552 4.695 1 98.62 103 LEU A N 1
ATOM 768 C CA . LEU A 1 103 ? -18.094 -1.292 5.207 1 98.62 103 LEU A CA 1
ATOM 769 C C . LEU A 1 103 ? -18.156 -0.701 6.613 1 98.62 103 LEU A C 1
ATOM 771 O O . LEU A 1 103 ? -18.984 0.163 6.895 1 98.62 103 LEU A O 1
ATOM 775 N N . LYS A 1 104 ? -17.297 -1.146 7.461 1 98 104 LYS A N 1
ATOM 776 C CA . LYS A 1 104 ? -17.109 -0.514 8.766 1 98 104 LYS A CA 1
ATOM 777 C C . LYS A 1 104 ? -16.438 0.847 8.625 1 98 104 LYS A C 1
ATOM 779 O O . LYS A 1 104 ? -15.953 1.199 7.547 1 98 104 LYS A O 1
ATOM 784 N N . GLN A 1 105 ? -16.453 1.626 9.734 1 98.06 105 GLN A N 1
ATOM 785 C CA . GLN A 1 105 ? -15.688 2.865 9.758 1 98.06 105 GLN A CA 1
ATOM 786 C C . GLN A 1 105 ? -14.219 2.605 9.438 1 98.06 105 GLN A C 1
ATOM 788 O O . GLN A 1 105 ? -13.711 1.504 9.672 1 98.06 105 GLN A O 1
ATOM 793 N N . TRP A 1 106 ? -13.57 3.555 8.898 1 98.12 106 TRP A N 1
ATOM 794 C CA . TRP A 1 106 ? -12.273 3.367 8.25 1 98.12 106 TRP A CA 1
ATOM 795 C C . TRP A 1 106 ? -11.242 2.83 9.242 1 98.12 106 TRP A C 1
ATOM 797 O O . TRP A 1 106 ? -10.398 2.012 8.875 1 98.12 106 TRP A O 1
ATOM 807 N N . GLN A 1 107 ? -11.227 3.201 10.516 1 96.19 107 GLN A N 1
ATOM 808 C CA . GLN A 1 107 ? -10.234 2.773 11.484 1 96.19 107 GLN A CA 1
ATOM 809 C C . GLN A 1 107 ? -10.32 1.272 11.742 1 96.19 107 GLN A C 1
ATOM 811 O O . GLN A 1 107 ? -9.352 0.656 12.195 1 96.19 107 GLN A O 1
ATOM 816 N N . LEU A 1 108 ? -11.516 0.7 11.406 1 96.88 108 LEU A N 1
ATOM 817 C CA . LEU A 1 108 ? -11.727 -0.711 11.703 1 96.88 108 LEU A CA 1
ATOM 818 C C . LEU A 1 108 ? -11.797 -1.536 10.422 1 96.88 108 LEU A C 1
ATOM 820 O O . LEU A 1 108 ? -12.023 -2.748 10.477 1 96.88 108 LEU A O 1
ATOM 824 N N . LEU A 1 109 ? -11.625 -0.92 9.352 1 98 109 LEU A N 1
ATOM 825 C CA . LEU A 1 109 ? -11.898 -1.575 8.078 1 98 109 LEU A CA 1
ATOM 826 C C . LEU A 1 109 ? -10.875 -2.676 7.801 1 98 109 LEU A C 1
ATOM 828 O O . LEU A 1 109 ? -11.219 -3.719 7.238 1 98 109 LEU A O 1
ATOM 832 N N . SER A 1 110 ? -9.625 -2.441 8.133 1 97.56 110 SER A N 1
ATOM 833 C CA . SER A 1 110 ? -8.602 -3.469 7.984 1 97.56 110 SER A CA 1
ATOM 834 C C . SER A 1 110 ? -8.938 -4.707 8.805 1 97.56 110 SER A C 1
ATOM 836 O O . SER A 1 110 ? -8.672 -5.836 8.375 1 97.56 110 SER A O 1
ATOM 838 N N . GLU A 1 111 ? -9.5 -4.512 9.977 1 97.5 111 GLU A N 1
ATOM 839 C CA . GLU A 1 111 ? -9.891 -5.633 10.82 1 97.5 111 GLU A CA 1
ATOM 840 C C . GLU A 1 111 ? -11.039 -6.422 10.195 1 97.5 111 GLU A C 1
ATOM 842 O O . GLU A 1 111 ? -11.117 -7.641 10.352 1 97.5 111 GLU A O 1
ATOM 847 N N . GLN A 1 112 ? -11.953 -5.699 9.547 1 98.25 112 GLN A N 1
ATOM 848 C CA . GLN A 1 112 ? -13.008 -6.391 8.812 1 98.25 112 GLN A CA 1
ATOM 849 C C . GLN A 1 112 ? -12.422 -7.332 7.762 1 98.25 112 GLN A C 1
ATOM 851 O O . GLN A 1 112 ? -12.828 -8.492 7.668 1 98.25 112 GLN A O 1
ATOM 856 N N . ALA A 1 113 ? -11.477 -6.844 7.02 1 98.81 113 ALA A N 1
ATOM 857 C CA . ALA A 1 113 ? -10.836 -7.652 5.992 1 98.81 113 ALA A CA 1
ATOM 858 C C . ALA A 1 113 ? -10.062 -8.812 6.613 1 98.81 113 ALA A C 1
ATOM 860 O O . ALA A 1 113 ? -10.109 -9.938 6.113 1 98.81 113 ALA A O 1
ATOM 861 N N . ALA A 1 114 ? -9.336 -8.516 7.688 1 98.69 114 ALA A N 1
ATOM 862 C CA . ALA A 1 114 ? -8.531 -9.539 8.367 1 98.69 114 ALA A CA 1
ATOM 863 C C . ALA A 1 114 ? -9.406 -10.688 8.852 1 98.69 114 ALA A C 1
ATOM 865 O O . ALA A 1 114 ? -9.016 -11.852 8.766 1 98.69 114 ALA A O 1
ATOM 866 N N . ALA A 1 115 ? -10.547 -10.375 9.344 1 98.69 115 ALA A N 1
ATOM 867 C CA . ALA A 1 115 ? -11.469 -11.398 9.836 1 98.69 115 ALA A CA 1
ATOM 868 C C . ALA A 1 115 ? -11.859 -12.359 8.719 1 98.69 115 ALA A C 1
ATOM 870 O O . ALA A 1 115 ? -11.867 -13.578 8.914 1 98.69 115 ALA A O 1
ATOM 871 N N . SER A 1 116 ? -12.18 -11.812 7.602 1 98.75 116 SER A N 1
ATOM 872 C CA . SER A 1 116 ? -12.539 -12.656 6.465 1 98.75 116 SER A CA 1
ATOM 873 C C . SER A 1 116 ? -11.336 -13.453 5.961 1 98.75 116 SER A C 1
ATOM 875 O O . SER A 1 116 ? -11.445 -14.648 5.691 1 98.75 116 SER A O 1
ATOM 877 N N . MET A 1 117 ? -10.172 -12.836 5.859 1 98.94 117 MET A N 1
ATOM 878 C CA . MET A 1 117 ? -8.969 -13.492 5.359 1 98.94 117 MET A CA 1
ATOM 879 C C . MET A 1 117 ? -8.523 -14.602 6.301 1 98.94 117 MET A C 1
ATOM 881 O O . MET A 1 117 ? -7.977 -15.617 5.863 1 98.94 117 MET A O 1
ATOM 885 N N . SER A 1 118 ? -8.742 -14.406 7.605 1 98.81 118 SER A N 1
ATOM 886 C CA . SER A 1 118 ? -8.305 -15.398 8.578 1 98.81 118 SER A CA 1
ATOM 887 C C . SER A 1 118 ? -8.977 -16.75 8.328 1 98.81 118 SER A C 1
ATOM 889 O O . SER A 1 118 ? -8.359 -17.797 8.523 1 98.81 118 SER A O 1
ATOM 891 N N . ARG A 1 119 ? -10.195 -16.734 7.809 1 98.69 119 ARG A N 1
ATOM 892 C CA . ARG A 1 119 ? -10.922 -17.953 7.488 1 98.69 119 ARG A CA 1
ATOM 893 C C . ARG A 1 119 ? -10.328 -18.641 6.254 1 98.69 119 ARG A C 1
ATOM 895 O O . ARG A 1 119 ? -10.359 -19.859 6.133 1 98.69 119 ARG A O 1
ATOM 902 N N . ILE A 1 120 ? -9.805 -17.859 5.402 1 98.88 120 ILE A N 1
ATOM 903 C CA . ILE A 1 120 ? -9.234 -18.375 4.164 1 98.88 120 ILE A CA 1
ATOM 904 C C . ILE A 1 120 ? -7.883 -19.031 4.453 1 98.88 120 ILE A C 1
ATOM 906 O O . ILE A 1 120 ? -7.578 -20.094 3.912 1 98.88 120 ILE A O 1
ATOM 910 N N . VAL A 1 121 ? -7.059 -18.469 5.395 1 98.88 121 VAL A N 1
ATOM 911 C CA . VAL A 1 121 ? -5.695 -18.953 5.582 1 98.88 121 VAL A CA 1
ATOM 912 C C . VAL A 1 121 ? -5.645 -19.906 6.777 1 98.88 121 VAL A C 1
ATOM 914 O O . VAL A 1 121 ? -4.613 -20.531 7.039 1 98.88 121 VAL A O 1
ATOM 917 N N . GLY A 1 122 ? -6.754 -20.094 7.488 1 98.75 122 GLY A N 1
ATOM 918 C CA . GLY A 1 122 ? -6.785 -20.969 8.648 1 98.75 122 GLY A CA 1
ATOM 919 C C . GLY A 1 122 ? -6.016 -20.406 9.836 1 98.75 122 GLY A C 1
ATOM 920 O O . GLY A 1 122 ? -5.051 -21.016 10.297 1 98.75 122 GLY A O 1
ATOM 921 N N . ALA A 1 123 ? -6.477 -19.234 10.328 1 98.81 123 ALA A N 1
ATOM 922 C CA . ALA A 1 123 ? -5.824 -18.516 11.422 1 98.81 123 ALA A CA 1
ATOM 923 C C . ALA A 1 123 ? -6.855 -17.812 12.305 1 98.81 123 ALA A C 1
ATOM 925 O O . ALA A 1 123 ? -8.039 -17.766 11.969 1 98.81 123 ALA A O 1
ATOM 926 N N . ALA A 1 124 ? -6.457 -17.375 13.508 1 98.44 124 ALA A N 1
ATOM 927 C CA . ALA A 1 124 ? -7.266 -16.438 14.281 1 98.44 124 ALA A CA 1
ATOM 928 C C . ALA A 1 124 ? -7.234 -15.039 13.664 1 98.44 124 ALA A C 1
ATOM 930 O O . ALA A 1 124 ? -6.23 -14.641 13.062 1 98.44 124 ALA A O 1
ATOM 931 N N . PRO A 1 125 ? -8.359 -14.328 13.797 1 98.25 125 PRO A N 1
ATOM 932 C CA . PRO A 1 125 ? -8.391 -12.984 13.203 1 98.25 125 PRO A CA 1
ATOM 933 C C . PRO A 1 125 ? -7.227 -12.109 13.672 1 98.25 125 PRO A C 1
ATOM 935 O O . PRO A 1 125 ? -6.703 -11.305 12.898 1 98.25 125 PRO A O 1
ATOM 938 N N . GLU A 1 126 ? -6.734 -12.289 14.898 1 98.12 126 GLU A N 1
ATOM 939 C CA . GLU A 1 126 ? -5.668 -11.477 15.477 1 98.12 126 GLU A CA 1
ATOM 940 C C . GLU A 1 126 ? -4.312 -11.828 14.867 1 98.12 126 GLU A C 1
ATOM 942 O O . GLU A 1 126 ? -3.344 -11.086 15.016 1 98.12 126 GLU A O 1
ATOM 947 N N . GLU A 1 127 ? -4.258 -12.984 14.203 1 98.88 127 GLU A N 1
ATOM 948 C CA . GLU A 1 127 ? -3.008 -13.43 13.594 1 98.88 127 GLU A CA 1
ATOM 949 C C . GLU A 1 127 ? -2.883 -12.938 12.156 1 98.88 127 GLU A C 1
ATOM 951 O O . GLU A 1 127 ? -1.891 -13.219 11.484 1 98.88 127 GLU A O 1
ATOM 956 N N . VAL A 1 128 ? -3.939 -12.219 11.719 1 98.88 128 VAL A N 1
ATOM 957 C CA . VAL A 1 128 ? -3.965 -11.766 10.336 1 98.88 128 VAL A CA 1
ATOM 958 C C . VAL A 1 128 ? -4.129 -10.25 10.281 1 98.88 128 VAL A C 1
ATOM 960 O O . VAL A 1 128 ? -4.867 -9.672 11.086 1 98.88 128 VAL A O 1
ATOM 963 N N . ALA A 1 129 ? -3.41 -9.617 9.406 1 98.69 129 ALA A N 1
ATOM 964 C CA . ALA A 1 129 ? -3.604 -8.195 9.117 1 98.69 129 ALA A CA 1
ATOM 965 C C . ALA A 1 129 ? -3.707 -7.949 7.613 1 98.69 129 ALA A C 1
ATOM 967 O O . ALA A 1 129 ? -2.973 -8.555 6.828 1 98.69 129 ALA A O 1
ATOM 968 N N . ALA A 1 130 ? -4.691 -7.152 7.219 1 98.62 130 ALA A N 1
ATOM 969 C CA . ALA A 1 130 ? -4.738 -6.613 5.863 1 98.62 130 ALA A CA 1
ATOM 970 C C . ALA A 1 130 ? -3.881 -5.355 5.742 1 98.62 130 ALA A C 1
ATOM 972 O O . ALA A 1 130 ? -4.141 -4.355 6.41 1 98.62 130 ALA A O 1
ATOM 973 N N . MET A 1 131 ? -2.828 -5.438 4.898 1 97.88 131 MET A N 1
ATOM 974 C CA . MET A 1 131 ? -1.896 -4.32 4.793 1 97.88 131 MET A CA 1
ATOM 975 C C . MET A 1 131 ? -0.929 -4.523 3.633 1 97.88 131 MET A C 1
ATOM 977 O O . MET A 1 131 ? -0.689 -5.656 3.211 1 97.88 131 MET A O 1
ATOM 981 N N . GLY A 1 132 ? -0.456 -3.438 3.102 1 96.94 132 GLY A N 1
ATOM 982 C CA . GLY A 1 132 ? 0.667 -3.443 2.178 1 96.94 132 GLY A CA 1
ATOM 983 C C . GLY A 1 132 ? 0.438 -4.328 0.965 1 96.94 132 GLY A C 1
ATOM 984 O O . GLY A 1 132 ? -0.688 -4.762 0.712 1 96.94 132 GLY A O 1
ATOM 985 N N . THR A 1 133 ? 1.436 -4.504 0.201 1 97.62 133 THR A N 1
ATOM 986 C CA . THR A 1 133 ? 1.521 -5.508 -0.855 1 97.62 133 THR A CA 1
ATOM 987 C C . THR A 1 133 ? 2.301 -6.73 -0.377 1 97.62 133 THR A C 1
ATOM 989 O O . THR A 1 133 ? 2.896 -6.711 0.701 1 97.62 133 THR A O 1
ATOM 992 N N . LEU A 1 134 ? 2.266 -7.73 -1.115 1 98.31 134 LEU A N 1
ATOM 993 C CA . LEU A 1 134 ? 2.914 -8.969 -0.686 1 98.31 134 LEU A CA 1
ATOM 994 C C . LEU A 1 134 ? 4.395 -8.734 -0.402 1 98.31 134 LEU A C 1
ATOM 996 O O . LEU A 1 134 ? 4.879 -9.039 0.689 1 98.31 134 LEU A O 1
ATOM 1000 N N . THR A 1 135 ? 5.176 -8.18 -1.351 1 98.5 135 THR A N 1
ATOM 1001 C CA . THR A 1 135 ? 6.617 -8.023 -1.171 1 98.5 135 THR A CA 1
ATOM 1002 C C . THR A 1 135 ? 6.914 -7.035 -0.049 1 98.5 135 THR A C 1
ATOM 1004 O O . THR A 1 135 ? 7.875 -7.211 0.702 1 98.5 135 THR A O 1
ATOM 1007 N N . MET A 1 136 ? 6.133 -5.984 0.066 1 98.12 136 MET A N 1
ATOM 1008 C CA . MET A 1 136 ? 6.301 -5.047 1.175 1 98.12 136 MET A CA 1
ATOM 1009 C C . MET A 1 136 ? 6.098 -5.746 2.514 1 98.12 136 MET A C 1
ATOM 1011 O O . MET A 1 136 ? 6.855 -5.527 3.459 1 98.12 136 MET A O 1
ATOM 1015 N N . ASN A 1 137 ? 5.043 -6.535 2.578 1 98.5 137 ASN A N 1
ATOM 1016 C CA . ASN A 1 137 ? 4.797 -7.297 3.799 1 98.5 137 ASN A CA 1
ATOM 1017 C C . ASN A 1 137 ? 5.949 -8.25 4.105 1 98.5 137 ASN A C 1
ATOM 1019 O O . ASN A 1 137 ? 6.32 -8.43 5.266 1 98.5 137 ASN A O 1
ATOM 1023 N N . LEU A 1 138 ? 6.496 -8.875 3.055 1 98.75 138 LEU A N 1
ATOM 1024 C CA . LEU A 1 138 ? 7.645 -9.75 3.242 1 98.75 138 LEU A CA 1
ATOM 1025 C C . LEU A 1 138 ? 8.828 -8.984 3.82 1 98.75 138 LEU A C 1
ATOM 1027 O O . LEU A 1 138 ? 9.547 -9.5 4.676 1 98.75 138 LEU A O 1
ATOM 1031 N N . HIS A 1 139 ? 9.062 -7.773 3.344 1 98.75 139 HIS A N 1
ATOM 1032 C CA . HIS A 1 139 ? 10.148 -6.961 3.877 1 98.75 139 HIS A CA 1
ATOM 1033 C C . HIS A 1 139 ? 9.953 -6.691 5.363 1 98.75 139 HIS A C 1
ATOM 1035 O O . HIS A 1 139 ? 10.906 -6.781 6.145 1 98.75 139 HIS A O 1
ATOM 1041 N N . LEU A 1 140 ? 8.742 -6.332 5.777 1 98.69 140 LEU A N 1
ATOM 1042 C CA . LEU A 1 140 ? 8.484 -6.07 7.188 1 98.69 140 LEU A CA 1
ATOM 1043 C C . LEU A 1 140 ? 8.688 -7.332 8.023 1 98.69 140 LEU A C 1
ATOM 1045 O O . LEU A 1 140 ? 9.266 -7.273 9.109 1 98.69 140 LEU A O 1
ATOM 1049 N N . LEU A 1 141 ? 8.227 -8.445 7.508 1 98.88 141 LEU A N 1
ATOM 1050 C CA . LEU A 1 141 ? 8.359 -9.711 8.219 1 98.88 141 LEU A CA 1
ATOM 1051 C C . LEU A 1 141 ? 9.828 -10.133 8.305 1 98.88 141 LEU A C 1
ATOM 1053 O O . LEU A 1 141 ? 10.281 -10.586 9.359 1 98.88 141 LEU A O 1
ATOM 1057 N N . LEU A 1 142 ? 10.555 -9.969 7.211 1 98.81 142 LEU A N 1
ATOM 1058 C CA . LEU A 1 142 ? 11.969 -10.312 7.215 1 98.81 142 LEU A CA 1
ATOM 1059 C C . LEU A 1 142 ? 12.742 -9.43 8.188 1 98.81 142 LEU A C 1
ATOM 1061 O O . LEU A 1 142 ? 13.641 -9.898 8.883 1 98.81 142 LEU A O 1
ATOM 1065 N N . ALA A 1 143 ? 12.383 -8.133 8.234 1 98.69 143 ALA A N 1
ATOM 1066 C CA . ALA A 1 143 ? 13.031 -7.23 9.18 1 98.69 143 ALA A CA 1
ATOM 1067 C C . ALA A 1 143 ? 12.82 -7.699 10.617 1 98.69 143 ALA A C 1
ATOM 1069 O O . ALA A 1 143 ? 13.68 -7.477 11.477 1 98.69 143 ALA A O 1
ATOM 1070 N N . SER A 1 144 ? 11.742 -8.344 10.852 1 98.69 144 SER A N 1
ATOM 1071 C CA . SER A 1 144 ? 11.375 -8.789 12.188 1 98.69 144 SER A CA 1
ATOM 1072 C C . SER A 1 144 ? 11.961 -10.172 12.484 1 98.69 144 SER A C 1
ATOM 1074 O O . SER A 1 144 ? 12.43 -10.422 13.594 1 98.69 144 SER A O 1
ATOM 1076 N N . PHE A 1 145 ? 11.969 -11.094 11.508 1 98.75 145 PHE A N 1
ATOM 1077 C CA . PHE A 1 145 ? 12.164 -12.508 11.812 1 98.75 145 PHE A CA 1
ATOM 1078 C C . PHE A 1 145 ? 13.547 -12.969 11.367 1 98.75 145 PHE A C 1
ATOM 1080 O O . PHE A 1 145 ? 14.062 -13.969 11.867 1 98.75 145 PHE A O 1
ATOM 1087 N N . TYR A 1 146 ? 14.141 -12.32 10.375 1 98.5 146 TYR A N 1
ATOM 1088 C CA . TYR A 1 146 ? 15.5 -12.68 9.969 1 98.5 146 TYR A CA 1
ATOM 1089 C C . TYR A 1 146 ? 16.531 -11.961 10.836 1 98.5 146 TYR A C 1
ATOM 1091 O O . TYR A 1 146 ? 16.891 -10.812 10.555 1 98.5 146 TYR A O 1
ATOM 1099 N N . LYS A 1 147 ? 16.984 -12.641 11.797 1 96.44 147 LYS A N 1
ATOM 1100 C CA . LYS A 1 147 ? 17.984 -12.141 12.75 1 96.44 147 LYS A CA 1
ATOM 1101 C C . LYS A 1 147 ? 19.266 -12.945 12.664 1 96.44 147 LYS A C 1
ATOM 1103 O O . LYS A 1 147 ? 19.562 -13.758 13.547 1 96.44 147 LYS A O 1
ATOM 1108 N N . PRO A 1 148 ? 20.016 -12.656 11.688 1 97.38 148 PRO A N 1
ATOM 1109 C CA . PRO A 1 148 ? 21.234 -13.445 11.492 1 97.38 148 PRO A CA 1
ATOM 1110 C C . PRO A 1 148 ? 22.25 -13.25 12.609 1 97.38 148 PRO A C 1
ATOM 1112 O O . PRO A 1 148 ? 22.344 -12.164 13.18 1 97.38 148 PRO A O 1
ATOM 1115 N N . THR A 1 149 ? 22.938 -14.297 12.93 1 96.62 149 THR A N 1
ATOM 1116 C CA . THR A 1 149 ? 24.094 -14.289 13.828 1 96.62 149 THR A CA 1
ATOM 1117 C C . THR A 1 149 ? 25.359 -14.648 13.062 1 96.62 149 THR A C 1
ATOM 1119 O O . THR A 1 149 ? 25.344 -14.781 11.844 1 96.62 149 THR A O 1
ATOM 1122 N N . GLU A 1 150 ? 26.406 -14.734 13.82 1 95.62 150 GLU A N 1
ATOM 1123 C CA . GLU A 1 150 ? 27.672 -15.086 13.195 1 95.62 150 GLU A CA 1
ATOM 1124 C C . GLU A 1 150 ? 27.625 -16.469 12.57 1 95.62 150 GLU A C 1
ATOM 1126 O O . GLU A 1 150 ? 28.234 -16.719 11.531 1 95.62 150 GLU A O 1
ATOM 1131 N N . THR A 1 151 ? 26.875 -17.359 13.156 1 95.81 151 THR A N 1
ATOM 1132 C CA . THR A 1 151 ? 26.906 -18.75 12.711 1 95.81 151 THR A CA 1
ATOM 1133 C C . THR A 1 151 ? 25.609 -19.125 12 1 95.81 151 THR A C 1
ATOM 1135 O O . THR A 1 151 ? 25.594 -20.047 11.188 1 95.81 151 THR A O 1
ATOM 1138 N N . LYS A 1 152 ? 24.547 -18.469 12.328 1 97.25 152 LYS A N 1
ATOM 1139 C CA . LYS A 1 152 ? 23.25 -18.766 11.734 1 97.25 152 LYS A CA 1
ATOM 1140 C C . LYS A 1 152 ? 22.75 -17.578 10.906 1 97.25 152 LYS A C 1
ATOM 1142 O O . LYS A 1 152 ? 22.094 -16.688 11.422 1 97.25 152 LYS A O 1
ATOM 1147 N N . ARG A 1 153 ? 22.938 -17.688 9.609 1 97.88 153 ARG A N 1
ATOM 1148 C CA . ARG A 1 153 ? 22.672 -16.469 8.852 1 97.88 153 ARG A CA 1
ATOM 1149 C C . ARG A 1 153 ? 22.125 -16.797 7.469 1 97.88 153 ARG A C 1
ATOM 1151 O O . ARG A 1 153 ? 21.719 -15.891 6.734 1 97.88 153 ARG A O 1
ATOM 1158 N N . LYS A 1 154 ? 22.094 -18.078 7.035 1 98.75 154 LYS A N 1
ATOM 1159 C CA . LYS A 1 154 ? 21.594 -18.469 5.715 1 98.75 154 LYS A CA 1
ATOM 1160 C C . LYS A 1 154 ? 20.062 -18.438 5.672 1 98.75 154 LYS A C 1
ATOM 1162 O O . LYS A 1 154 ? 19.406 -18.594 6.703 1 98.75 154 LYS A O 1
ATOM 1167 N N . ILE A 1 155 ? 19.516 -18.156 4.539 1 98.88 155 ILE A N 1
ATOM 1168 C CA . ILE A 1 155 ? 18.094 -18.297 4.27 1 98.88 155 ILE A CA 1
ATOM 1169 C C . ILE A 1 155 ? 17.875 -19.391 3.229 1 98.88 155 ILE A C 1
ATOM 1171 O O . ILE A 1 155 ? 18.484 -19.375 2.162 1 98.88 155 ILE A O 1
ATOM 1175 N N . LEU A 1 156 ? 17.062 -20.422 3.543 1 98.88 156 LEU A N 1
ATOM 1176 C CA . LEU A 1 156 ? 16.656 -21.453 2.6 1 98.88 156 LEU A CA 1
ATOM 1177 C C . LEU A 1 156 ? 15.422 -21.031 1.816 1 98.88 156 LEU A C 1
ATOM 1179 O O . LEU A 1 156 ? 14.43 -20.594 2.404 1 98.88 156 LEU A O 1
ATOM 1183 N N . MET A 1 157 ? 15.477 -21.094 0.507 1 98.69 157 MET A N 1
ATOM 1184 C CA . MET A 1 157 ? 14.367 -20.75 -0.374 1 98.69 157 MET A CA 1
ATOM 1185 C C . MET A 1 157 ? 14.297 -21.703 -1.562 1 98.69 157 MET A C 1
ATOM 1187 O O . MET A 1 157 ? 15.18 -22.547 -1.74 1 98.69 157 MET A O 1
ATOM 1191 N N . ASP A 1 158 ? 13.219 -21.625 -2.332 1 97.88 158 ASP A N 1
ATOM 1192 C CA . ASP A 1 158 ? 13.039 -22.531 -3.467 1 97.88 158 ASP A CA 1
ATOM 1193 C C . ASP A 1 158 ? 13.859 -22.078 -4.668 1 97.88 158 ASP A C 1
ATOM 1195 O O . ASP A 1 158 ? 14.156 -20.891 -4.805 1 97.88 158 ASP A O 1
ATOM 1199 N N . TRP A 1 159 ? 14.133 -23.078 -5.484 1 94.5 159 TRP A N 1
ATOM 1200 C CA . TRP A 1 159 ? 14.75 -22.766 -6.773 1 94.5 159 TRP A CA 1
ATOM 1201 C C . TRP A 1 159 ? 13.758 -22.094 -7.707 1 94.5 159 TRP A C 1
ATOM 1203 O O . TRP A 1 159 ? 12.539 -22.25 -7.555 1 94.5 159 TRP A O 1
ATOM 1213 N N . LYS A 1 160 ? 14.211 -21.312 -8.594 1 94.25 160 LYS A N 1
ATOM 1214 C CA . LYS A 1 160 ? 13.352 -20.625 -9.555 1 94.25 160 LYS A CA 1
ATOM 1215 C C . LYS A 1 160 ? 12.203 -19.906 -8.852 1 94.25 160 LYS A C 1
ATOM 1217 O O . LYS A 1 160 ? 11.039 -20.094 -9.227 1 94.25 160 LYS A O 1
ATOM 1222 N N . ALA A 1 161 ? 12.578 -19.297 -7.711 1 96.94 161 ALA A N 1
ATOM 1223 C CA . ALA A 1 161 ? 11.578 -18.516 -6.969 1 96.94 161 ALA A CA 1
ATOM 1224 C C . ALA A 1 161 ? 11.039 -17.375 -7.816 1 96.94 161 ALA A C 1
ATOM 1226 O O . ALA A 1 161 ? 11.727 -16.875 -8.711 1 96.94 161 ALA A O 1
ATOM 1227 N N . PHE A 1 162 ? 9.711 -17.047 -7.633 1 97 162 PHE A N 1
ATOM 1228 C CA . PHE A 1 162 ? 9.273 -15.797 -8.242 1 97 162 PHE A CA 1
ATOM 1229 C C . PHE A 1 162 ? 10.266 -14.68 -7.953 1 97 162 PHE A C 1
ATOM 1231 O O . PHE A 1 162 ? 10.719 -14.523 -6.816 1 97 162 PHE A O 1
ATOM 1238 N N . PRO A 1 163 ? 10.648 -13.852 -8.906 1 96.62 163 PRO A N 1
ATOM 1239 C CA . PRO A 1 163 ? 11.75 -12.891 -8.789 1 96.62 163 PRO A CA 1
ATOM 1240 C C . PRO A 1 163 ? 11.594 -11.969 -7.578 1 96.62 163 PRO A C 1
ATOM 1242 O O . PRO A 1 163 ? 12.586 -11.641 -6.918 1 96.62 163 PRO A O 1
ATOM 1245 N N . SER A 1 164 ? 10.445 -11.539 -7.312 1 97.75 164 SER A N 1
ATOM 1246 C CA . SER A 1 164 ? 10.234 -10.617 -6.195 1 97.75 164 SER A CA 1
ATOM 1247 C C . SER A 1 164 ? 10.758 -11.211 -4.891 1 97.75 164 SER A C 1
ATOM 1249 O O . SER A 1 164 ? 11.383 -10.508 -4.094 1 97.75 164 SER A O 1
ATOM 1251 N N . ASP A 1 165 ? 10.43 -12.484 -4.613 1 98 165 ASP A N 1
ATOM 1252 C CA . ASP A 1 165 ? 10.922 -13.148 -3.408 1 98 165 ASP A CA 1
ATOM 1253 C C . ASP A 1 165 ? 12.445 -13.211 -3.398 1 98 165 ASP A C 1
ATOM 1255 O O . ASP A 1 165 ? 13.078 -12.914 -2.383 1 98 165 ASP A O 1
ATOM 1259 N N . HIS A 1 166 ? 12.945 -13.633 -4.559 1 97.94 166 HIS A N 1
ATOM 1260 C CA . HIS A 1 166 ? 14.398 -13.75 -4.695 1 97.94 166 HIS A CA 1
ATOM 1261 C C . HIS A 1 166 ? 15.078 -12.414 -4.41 1 97.94 166 HIS A C 1
ATOM 1263 O O . HIS A 1 166 ? 16.031 -12.352 -3.627 1 97.94 166 HIS A O 1
ATOM 1269 N N . TYR A 1 167 ? 14.641 -11.352 -5.035 1 97.88 167 TYR A N 1
ATOM 1270 C CA . TYR A 1 167 ? 15.234 -10.023 -4.883 1 97.88 167 TYR A CA 1
ATOM 1271 C C . TYR A 1 167 ? 15.062 -9.516 -3.459 1 97.88 167 TYR A C 1
ATOM 1273 O O . TYR A 1 167 ? 15.969 -8.875 -2.91 1 97.88 167 TYR A O 1
ATOM 1281 N N . ALA A 1 168 ? 13.883 -9.719 -2.854 1 98.5 168 ALA A N 1
ATOM 1282 C CA . ALA A 1 168 ? 13.641 -9.281 -1.482 1 98.5 168 ALA A CA 1
ATOM 1283 C C . ALA A 1 168 ? 14.625 -9.93 -0.514 1 98.5 168 ALA A C 1
ATOM 1285 O O . ALA A 1 168 ? 15.25 -9.25 0.3 1 98.5 168 ALA A O 1
ATOM 1286 N N . ILE A 1 169 ? 14.781 -11.25 -0.612 1 98.56 169 ILE A N 1
ATOM 1287 C CA . ILE A 1 169 ? 15.664 -11.984 0.288 1 98.56 169 ILE A CA 1
ATOM 1288 C C . ILE A 1 169 ? 17.109 -11.547 0.069 1 98.56 169 ILE A C 1
ATOM 1290 O O . ILE A 1 169 ? 17.844 -11.289 1.029 1 98.56 169 ILE A O 1
ATOM 1294 N N . GLU A 1 170 ? 17.469 -11.438 -1.219 1 97.94 170 GLU A N 1
ATOM 1295 C CA . GLU A 1 170 ? 18.812 -10.984 -1.568 1 97.94 170 GLU A CA 1
ATOM 1296 C C . GLU A 1 170 ? 19.109 -9.625 -0.951 1 97.94 170 GLU A C 1
ATOM 1298 O O . GLU A 1 170 ? 20.188 -9.43 -0.373 1 97.94 170 GLU A O 1
ATOM 1303 N N . SER A 1 171 ? 18.234 -8.703 -1.062 1 98.12 171 SER A N 1
ATOM 1304 C CA . SER A 1 171 ? 18.453 -7.352 -0.566 1 98.12 171 SER A CA 1
ATOM 1305 C C . SER A 1 171 ? 18.469 -7.316 0.958 1 98.12 171 SER A C 1
ATOM 1307 O O . SER A 1 171 ? 19.172 -6.512 1.561 1 98.12 171 SER A O 1
ATOM 1309 N N . HIS A 1 172 ? 17.703 -8.172 1.606 1 98.12 172 HIS A N 1
ATOM 1310 C CA . HIS A 1 172 ? 17.719 -8.234 3.062 1 98.12 172 HIS A CA 1
ATOM 1311 C C . HIS A 1 172 ? 19.047 -8.758 3.578 1 98.12 172 HIS A C 1
ATOM 1313 O O . HIS A 1 172 ? 19.594 -8.234 4.559 1 98.12 172 HIS A O 1
ATOM 1319 N N . ILE A 1 173 ? 19.531 -9.836 2.943 1 98.44 173 ILE A N 1
ATOM 1320 C CA . ILE A 1 173 ? 20.844 -10.375 3.316 1 98.44 173 ILE A CA 1
ATOM 1321 C C . ILE A 1 173 ? 21.906 -9.289 3.189 1 98.44 173 ILE A C 1
ATOM 1323 O O . ILE A 1 173 ? 22.703 -9.094 4.098 1 98.44 173 ILE A O 1
ATOM 1327 N N . ALA A 1 174 ? 21.828 -8.531 2.096 1 97.56 174 ALA A N 1
ATOM 1328 C CA . ALA A 1 174 ? 22.766 -7.438 1.865 1 97.56 174 ALA A CA 1
ATOM 1329 C C . ALA A 1 174 ? 22.578 -6.336 2.906 1 97.56 174 ALA A C 1
ATOM 1331 O O . ALA A 1 174 ? 23.547 -5.691 3.307 1 97.56 174 ALA A O 1
ATOM 1332 N N . TRP A 1 175 ? 21.328 -6.086 3.342 1 97.69 175 TRP A N 1
ATOM 1333 C CA . TRP A 1 175 ? 21.062 -5.066 4.348 1 97.69 175 TRP A CA 1
ATOM 1334 C C . TRP A 1 175 ? 21.766 -5.387 5.66 1 97.69 175 TRP A C 1
ATOM 1336 O O . TRP A 1 175 ? 22.078 -4.484 6.441 1 97.69 175 TRP A O 1
ATOM 1346 N N . HIS A 1 176 ? 22.062 -6.641 5.91 1 97.31 176 HIS A N 1
ATOM 1347 C CA . HIS A 1 176 ? 22.797 -7.09 7.09 1 97.31 176 HIS A CA 1
ATOM 1348 C C . HIS A 1 176 ? 24.297 -7.172 6.801 1 97.31 176 HIS A C 1
ATOM 1350 O O . HIS A 1 176 ? 25.047 -7.773 7.574 1 97.31 176 HIS A O 1
ATOM 1356 N N . ASP A 1 177 ? 24.734 -6.66 5.645 1 96.19 177 ASP A N 1
ATOM 1357 C CA . ASP A 1 177 ? 26.141 -6.645 5.223 1 96.19 177 ASP A CA 1
ATOM 1358 C C . ASP A 1 177 ? 26.672 -8.062 5.035 1 96.19 177 ASP A C 1
ATOM 1360 O O . ASP A 1 177 ? 27.812 -8.352 5.395 1 96.19 177 ASP A O 1
ATOM 1364 N N . LEU A 1 178 ? 25.797 -8.977 4.598 1 97.88 178 LEU A N 1
ATOM 1365 C CA . LEU A 1 178 ? 26.156 -10.359 4.297 1 97.88 178 LEU A CA 1
ATOM 1366 C C . LEU A 1 178 ? 26.156 -10.602 2.791 1 97.88 178 LEU A C 1
ATOM 1368 O O . LEU A 1 178 ? 25.453 -9.914 2.049 1 97.88 178 LEU A O 1
ATOM 1372 N N . ASP A 1 179 ? 26.953 -11.586 2.32 1 96.75 179 ASP A N 1
ATOM 1373 C CA . ASP A 1 179 ? 27.031 -11.969 0.914 1 96.75 179 ASP A CA 1
ATOM 1374 C C . ASP A 1 179 ? 25.875 -12.898 0.541 1 96.75 179 ASP A C 1
ATOM 1376 O O . ASP A 1 179 ? 25.781 -14.016 1.059 1 96.75 179 ASP A O 1
ATOM 1380 N N . SER A 1 180 ? 25.062 -12.477 -0.368 1 95.12 180 SER A N 1
ATOM 1381 C CA . SER A 1 180 ? 23.891 -13.25 -0.74 1 95.12 180 SER A CA 1
ATOM 1382 C C . SER A 1 180 ? 24.266 -14.562 -1.413 1 95.12 180 SER A C 1
ATOM 1384 O O . SER A 1 180 ? 23.562 -15.562 -1.287 1 95.12 180 SER A O 1
ATOM 1386 N N . LYS A 1 181 ? 25.344 -14.617 -2.184 1 94.38 181 LYS A N 1
ATOM 1387 C CA . LYS A 1 181 ? 25.766 -15.836 -2.863 1 94.38 181 LYS A CA 1
ATOM 1388 C C . LYS A 1 181 ? 26.078 -16.938 -1.859 1 94.38 181 LYS A C 1
ATOM 1390 O O . LYS A 1 181 ? 25.859 -18.125 -2.145 1 94.38 181 LYS A O 1
ATOM 1395 N N . GLU A 1 182 ? 26.5 -16.5 -0.676 1 96.69 182 GLU A N 1
ATOM 1396 C CA . GLU A 1 182 ? 26.875 -17.469 0.346 1 96.69 182 GLU A CA 1
ATOM 1397 C C . GLU A 1 182 ? 25.719 -17.797 1.275 1 96.69 182 GLU A C 1
ATOM 1399 O O . GLU A 1 182 ? 25.719 -18.828 1.949 1 96.69 182 GLU A O 1
ATOM 1404 N N . ASN A 1 183 ? 24.781 -16.859 1.299 1 98.31 183 ASN A N 1
ATOM 1405 C CA . ASN A 1 183 ? 23.812 -16.969 2.391 1 98.31 183 ASN A CA 1
ATOM 1406 C C . ASN A 1 183 ? 22.406 -17.25 1.872 1 98.31 183 ASN A C 1
ATOM 1408 O O . ASN A 1 183 ? 21.484 -17.453 2.658 1 98.31 183 ASN A O 1
ATOM 1412 N N . MET A 1 184 ? 22.188 -17.344 0.585 1 98 184 MET A N 1
ATOM 1413 C CA . MET A 1 184 ? 20.938 -17.812 -0.03 1 98 184 MET A CA 1
ATOM 1414 C C . MET A 1 184 ? 21.094 -19.234 -0.541 1 98 184 MET A C 1
ATOM 1416 O O . MET A 1 184 ? 21.906 -19.5 -1.428 1 98 184 MET A O 1
ATOM 1420 N N . ILE A 1 185 ? 20.328 -20.125 0.05 1 98.56 185 ILE A N 1
ATOM 1421 C CA . ILE A 1 185 ? 20.375 -21.516 -0.346 1 98.56 185 ILE A CA 1
ATOM 1422 C C . ILE A 1 185 ? 19.125 -21.875 -1.144 1 98.56 185 ILE A C 1
ATOM 1424 O O . ILE A 1 185 ? 18.016 -21.828 -0.615 1 98.56 185 ILE A O 1
ATOM 1428 N N . LEU A 1 186 ? 19.312 -22.281 -2.373 1 98.12 186 LEU A N 1
ATOM 1429 C CA . LEU A 1 186 ? 18.203 -22.625 -3.262 1 98.12 186 LEU A CA 1
ATOM 1430 C C . LEU A 1 186 ? 17.922 -24.109 -3.242 1 98.12 186 LEU A C 1
ATOM 1432 O O . LEU A 1 186 ? 18.812 -24.922 -3.488 1 98.12 186 LEU A O 1
ATOM 1436 N N . ILE A 1 187 ? 16.719 -24.438 -2.895 1 98.62 187 ILE A N 1
ATOM 1437 C CA . ILE A 1 187 ? 16.266 -25.828 -2.895 1 98.62 187 ILE A CA 1
ATOM 1438 C C . ILE A 1 187 ? 15.578 -26.141 -4.223 1 98.62 187 ILE A C 1
ATOM 1440 O O . ILE A 1 187 ? 14.578 -25.516 -4.574 1 98.62 187 ILE A O 1
ATOM 1444 N N . GLY A 1 188 ? 16.078 -27.078 -4.961 1 97.56 188 GLY A N 1
ATOM 1445 C CA . GLY A 1 188 ? 15.516 -27.438 -6.25 1 97.56 188 GLY A CA 1
ATOM 1446 C C . GLY A 1 188 ? 15.367 -28.938 -6.43 1 97.56 188 GLY A C 1
ATOM 1447 O O . GLY A 1 188 ? 15.844 -29.719 -5.602 1 97.56 188 GLY A O 1
ATOM 1448 N N . PRO A 1 189 ? 14.664 -29.297 -7.441 1 96.94 189 PRO A N 1
ATOM 1449 C CA . PRO A 1 189 ? 14.5 -30.719 -7.746 1 96.94 189 PRO A CA 1
ATOM 1450 C C . PRO A 1 189 ? 15.781 -31.359 -8.266 1 96.94 189 PRO A C 1
ATOM 1452 O O . PRO A 1 189 ? 16.781 -30.688 -8.461 1 96.94 189 PRO A O 1
ATOM 1455 N N . ASP A 1 190 ? 15.719 -32.688 -8.375 1 94.62 190 ASP A N 1
ATOM 1456 C CA . ASP A 1 190 ? 16.828 -33.375 -9.031 1 94.62 190 ASP A CA 1
ATOM 1457 C C . ASP A 1 190 ? 16.906 -33 -10.508 1 94.62 190 ASP A C 1
ATOM 1459 O O . ASP A 1 190 ? 15.938 -32.5 -11.078 1 94.62 190 ASP A O 1
ATOM 1463 N N . GLU A 1 191 ? 18.078 -33.25 -11.055 1 92.5 191 GLU A N 1
ATOM 1464 C CA . GLU A 1 191 ? 18.297 -32.906 -12.453 1 92.5 191 GLU A CA 1
ATOM 1465 C C . GLU A 1 191 ? 17.234 -33.531 -13.344 1 92.5 191 GLU A C 1
ATOM 1467 O O . GLU A 1 191 ? 16.906 -34.719 -13.188 1 92.5 191 GLU A O 1
ATOM 1472 N N . GLY A 1 192 ? 16.672 -32.75 -14.18 1 91.69 192 GLY A N 1
ATOM 1473 C CA . GLY A 1 192 ? 15.68 -33.25 -15.125 1 91.69 192 GLY A CA 1
ATOM 1474 C C . GLY A 1 192 ? 14.289 -33.344 -14.547 1 91.69 192 GLY A C 1
ATOM 1475 O O . GLY A 1 192 ? 13.328 -33.625 -15.258 1 91.69 192 GLY A O 1
ATOM 1476 N N . GLN A 1 193 ? 14.195 -33.031 -13.273 1 95.31 193 GLN A N 1
ATOM 1477 C CA . GLN A 1 193 ? 12.891 -33.094 -12.609 1 95.31 193 GLN A CA 1
ATOM 1478 C C . GLN A 1 193 ? 12.367 -31.719 -12.297 1 95.31 193 GLN A C 1
ATOM 1480 O O . GLN A 1 193 ? 13.117 -30.734 -12.359 1 95.31 193 GLN A O 1
ATOM 1485 N N . TYR A 1 194 ? 11.117 -31.672 -12.078 1 96.69 194 TYR A N 1
ATOM 1486 C CA . TYR A 1 194 ? 10.5 -30.375 -11.781 1 96.69 194 TYR A CA 1
ATOM 1487 C C . TYR A 1 194 ? 9.898 -30.359 -10.383 1 96.69 194 TYR A C 1
ATOM 1489 O O . TYR A 1 194 ? 9.891 -29.328 -9.711 1 96.69 194 TYR A O 1
ATOM 1497 N N . GLU A 1 195 ? 9.453 -31.422 -9.922 1 97.12 195 GLU A N 1
ATOM 1498 C CA . GLU A 1 195 ? 8.867 -31.547 -8.594 1 97.12 195 GLU A CA 1
ATOM 1499 C C . GLU A 1 195 ? 9.953 -31.625 -7.516 1 97.12 195 GLU A C 1
ATOM 1501 O O . GLU A 1 195 ? 10.961 -32.312 -7.688 1 97.12 195 GLU A O 1
ATOM 1506 N N . ILE A 1 196 ? 9.828 -30.859 -6.48 1 98.44 196 ILE A N 1
ATOM 1507 C CA . ILE A 1 196 ? 10.711 -30.906 -5.316 1 98.44 196 ILE A CA 1
ATOM 1508 C C . ILE A 1 196 ? 10.07 -31.781 -4.23 1 98.44 196 ILE A C 1
ATOM 1510 O O . ILE A 1 196 ? 9.109 -31.359 -3.58 1 98.44 196 ILE A O 1
ATOM 1514 N N . SER A 1 197 ? 10.633 -32.938 -3.988 1 97.75 197 SER A N 1
ATOM 1515 C CA . SER A 1 197 ? 10.023 -33.812 -3.002 1 97.75 197 SER A CA 1
ATOM 1516 C C . SER A 1 197 ? 10.172 -33.25 -1.591 1 97.75 197 SER A C 1
ATOM 1518 O O . SER A 1 197 ? 11.094 -32.469 -1.314 1 97.75 197 SER A O 1
ATOM 1520 N N . THR A 1 198 ? 9.234 -33.594 -0.718 1 98.38 198 THR A N 1
ATOM 1521 C CA . THR A 1 198 ? 9.328 -33.219 0.685 1 98.38 198 THR A CA 1
ATOM 1522 C C . THR A 1 198 ? 10.633 -33.719 1.298 1 98.38 198 THR A C 1
ATOM 1524 O O . THR A 1 198 ? 11.281 -33 2.059 1 98.38 198 THR A O 1
ATOM 1527 N N . GLU A 1 199 ? 11.023 -34.906 0.951 1 98.06 199 GLU A N 1
ATOM 1528 C CA . GLU A 1 199 ? 12.258 -35.5 1.46 1 98.06 199 GLU A CA 1
ATOM 1529 C C . GLU A 1 199 ? 13.469 -34.656 1.076 1 98.06 199 GLU A C 1
ATOM 1531 O O . GLU A 1 199 ? 14.391 -34.469 1.871 1 98.06 199 GLU A O 1
ATOM 1536 N N . LYS A 1 200 ? 13.445 -34.188 -0.135 1 98.19 200 LYS A N 1
ATOM 1537 C CA . LYS A 1 200 ? 14.531 -33.312 -0.581 1 98.19 200 LYS A CA 1
ATOM 1538 C C . LYS A 1 200 ? 14.602 -32.031 0.261 1 98.19 200 LYS A C 1
ATOM 1540 O O . LYS A 1 200 ? 15.68 -31.625 0.676 1 98.19 200 LYS A O 1
ATOM 1545 N N . ILE A 1 201 ? 13.516 -31.406 0.522 1 98.75 201 ILE A N 1
ATOM 1546 C CA . ILE A 1 201 ? 13.453 -30.188 1.343 1 98.75 201 ILE A CA 1
ATOM 1547 C C . ILE A 1 201 ? 13.977 -30.5 2.744 1 98.75 201 ILE A C 1
ATOM 1549 O O . ILE A 1 201 ? 14.789 -29.75 3.289 1 98.75 201 ILE A O 1
ATOM 1553 N N . LEU A 1 202 ? 13.539 -31.625 3.326 1 98.81 202 LEU A N 1
ATOM 1554 C CA . LEU A 1 202 ? 13.977 -32.031 4.66 1 98.81 202 LEU A CA 1
ATOM 1555 C C . LEU A 1 202 ? 15.484 -32.25 4.691 1 98.81 202 LEU A C 1
ATOM 1557 O O . LEU A 1 202 ? 16.156 -31.891 5.672 1 98.8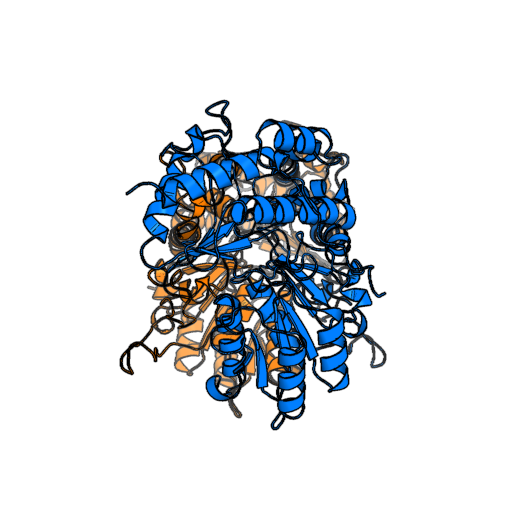1 202 LEU A O 1
ATOM 1561 N N . SER A 1 203 ? 16.016 -32.812 3.652 1 98.69 203 SER A N 1
ATOM 1562 C CA . SER A 1 203 ? 17.453 -33.062 3.6 1 98.69 203 SER A CA 1
ATOM 1563 C C . SER A 1 203 ? 18.234 -31.75 3.604 1 98.69 203 SER A C 1
ATOM 1565 O O . SER A 1 203 ? 19.297 -31.672 4.203 1 98.69 203 SER A O 1
ATOM 1567 N N . TYR A 1 204 ? 17.734 -30.734 2.885 1 98.75 204 TYR A N 1
ATOM 1568 C CA . TYR A 1 204 ? 18.375 -29.422 2.912 1 98.75 204 TYR A CA 1
ATOM 1569 C C . TYR A 1 204 ? 18.297 -28.797 4.305 1 98.75 204 TYR A C 1
ATOM 1571 O O . TYR A 1 204 ? 19.234 -28.156 4.758 1 98.75 204 TYR A O 1
ATOM 1579 N N . ILE A 1 205 ? 17.141 -28.953 4.969 1 98.75 205 ILE A N 1
ATOM 1580 C CA . ILE A 1 205 ? 16.984 -28.469 6.336 1 98.75 205 ILE A CA 1
ATOM 1581 C C . ILE A 1 205 ? 18.031 -29.125 7.238 1 98.75 205 ILE A C 1
ATOM 1583 O O . ILE A 1 205 ? 18.703 -28.438 8.023 1 98.75 205 ILE A O 1
ATOM 1587 N N . ASP A 1 206 ? 18.219 -30.453 7.082 1 98.69 206 ASP A N 1
ATOM 1588 C CA . ASP A 1 206 ? 19.219 -31.156 7.867 1 98.69 206 ASP A CA 1
ATOM 1589 C C . ASP A 1 206 ? 20.625 -30.625 7.582 1 98.69 206 ASP A C 1
ATOM 1591 O O . ASP A 1 206 ? 21.406 -30.375 8.508 1 98.69 206 ASP A O 1
ATOM 1595 N N . GLU A 1 207 ? 20.875 -30.484 6.375 1 98.62 207 GLU A N 1
ATOM 1596 C CA . GLU A 1 207 ? 22.219 -30.078 5.941 1 98.62 207 GLU A CA 1
ATOM 1597 C C . GLU A 1 207 ? 22.562 -28.688 6.477 1 98.62 207 GLU A C 1
ATOM 1599 O O . GLU A 1 207 ? 23.719 -28.406 6.793 1 98.62 207 GLU A O 1
ATOM 1604 N N . HIS A 1 208 ? 21.594 -27.812 6.605 1 98.38 208 HIS A N 1
ATOM 1605 C CA . HIS A 1 208 ? 21.875 -26.406 6.906 1 98.38 208 HIS A CA 1
ATOM 1606 C C . HIS A 1 208 ? 21.328 -26.016 8.273 1 98.38 208 HIS A C 1
ATOM 1608 O O . HIS A 1 208 ? 21.281 -24.828 8.609 1 98.38 208 HIS A O 1
ATOM 1614 N N . ALA A 1 209 ? 20.922 -26.922 9.055 1 97.38 209 ALA A N 1
ATOM 1615 C CA . ALA A 1 209 ? 20.25 -26.672 10.336 1 97.38 209 ALA A CA 1
ATOM 1616 C C . ALA A 1 209 ? 21.109 -25.797 11.234 1 97.38 209 ALA A C 1
ATOM 1618 O O . ALA A 1 209 ? 20.578 -24.969 11.984 1 97.38 209 ALA A O 1
ATOM 1619 N N . GLU A 1 210 ? 22.375 -25.906 11.172 1 97.38 210 GLU A N 1
ATOM 1620 C CA . GLU A 1 210 ? 23.266 -25.188 12.086 1 97.38 210 GLU A CA 1
ATOM 1621 C C . GLU A 1 210 ? 23.656 -23.828 11.531 1 97.38 210 GLU A C 1
ATOM 1623 O O . GLU A 1 210 ? 24.156 -22.969 12.266 1 97.38 210 GLU A O 1
ATOM 1628 N N . THR A 1 211 ? 23.391 -23.547 10.25 1 98.25 211 THR A N 1
ATOM 1629 C CA . THR A 1 211 ? 23.875 -22.312 9.648 1 98.25 211 THR A CA 1
ATOM 1630 C C . THR A 1 211 ? 22.703 -21.484 9.117 1 98.25 211 THR A C 1
ATOM 1632 O O . THR A 1 211 ? 22.875 -20.297 8.82 1 98.25 211 THR A O 1
ATOM 1635 N N . ALA A 1 212 ? 21.516 -22.062 9.055 1 98.44 212 ALA A N 1
ATOM 1636 C CA . ALA A 1 212 ? 20.375 -21.328 8.523 1 98.44 212 ALA A CA 1
ATOM 1637 C C . ALA A 1 212 ? 19.594 -20.641 9.633 1 98.44 212 ALA A C 1
ATOM 1639 O O . ALA A 1 212 ? 19.422 -21.203 10.719 1 98.44 212 ALA A O 1
ATOM 1640 N N . ALA A 1 213 ? 19.234 -19.375 9.328 1 97.94 213 ALA A N 1
ATOM 1641 C CA . ALA A 1 213 ? 18.438 -18.594 10.281 1 97.94 213 ALA A CA 1
ATOM 1642 C C . ALA A 1 213 ? 16.953 -18.672 9.945 1 97.94 213 ALA A C 1
ATOM 1644 O O . ALA A 1 213 ? 16.109 -18.469 10.82 1 97.94 213 ALA A O 1
ATOM 1645 N N . LEU A 1 214 ? 16.641 -18.969 8.711 1 98.44 214 LEU A N 1
ATOM 1646 C CA . LEU A 1 214 ? 15.266 -18.828 8.234 1 98.44 214 LEU A CA 1
ATOM 1647 C C . LEU A 1 214 ? 15 -19.75 7.051 1 98.44 214 LEU A C 1
ATOM 1649 O O . LEU A 1 214 ? 15.852 -19.891 6.168 1 98.44 214 LEU A O 1
ATOM 1653 N N . LEU A 1 215 ? 13.906 -20.453 7.055 1 98.81 215 LEU A N 1
ATOM 1654 C CA . LEU A 1 215 ? 13.32 -21.109 5.891 1 98.81 215 LEU A CA 1
ATOM 1655 C C . LEU A 1 215 ? 12.133 -20.312 5.355 1 98.81 215 LEU A C 1
ATOM 1657 O O . LEU A 1 215 ? 11.195 -20.016 6.098 1 98.81 215 LEU A O 1
ATOM 1661 N N . LEU A 1 216 ? 12.195 -19.844 4.137 1 98.88 216 LEU A N 1
ATOM 1662 C CA . LEU A 1 216 ? 11.102 -19.141 3.475 1 98.88 216 LEU A CA 1
ATOM 1663 C C . LEU A 1 216 ? 10.766 -19.781 2.135 1 98.88 216 LEU A C 1
ATOM 1665 O O . LEU A 1 216 ? 11.523 -19.641 1.169 1 98.88 216 LEU A O 1
ATOM 1669 N N . LEU A 1 217 ? 9.656 -20.453 2.051 1 98.88 217 LEU A N 1
ATOM 1670 C CA . LEU A 1 217 ? 9.227 -21.172 0.856 1 98.88 217 LEU A CA 1
ATOM 1671 C C . LEU A 1 217 ? 7.855 -20.688 0.394 1 98.88 217 LEU A C 1
ATOM 1673 O O . LEU A 1 217 ? 7.074 -20.156 1.191 1 98.88 217 LEU A O 1
ATOM 1677 N N . PRO A 1 218 ? 7.586 -20.844 -0.892 1 98.81 218 PRO A N 1
ATOM 1678 C CA . PRO A 1 218 ? 6.207 -20.641 -1.336 1 98.81 218 PRO A CA 1
ATOM 1679 C C . PRO A 1 218 ? 5.281 -21.781 -0.916 1 98.81 218 PRO A C 1
ATOM 1681 O O . PRO A 1 218 ? 5.719 -22.922 -0.812 1 98.81 218 PRO A O 1
ATOM 1684 N N . GLY A 1 219 ? 3.998 -21.438 -0.58 1 98.88 219 GLY A N 1
ATOM 1685 C CA . GLY A 1 219 ? 3.043 -22.516 -0.415 1 98.88 219 GLY A CA 1
ATOM 1686 C C . GLY A 1 219 ? 2.877 -23.359 -1.664 1 98.88 219 GLY A C 1
ATOM 1687 O O . GLY A 1 219 ? 2.949 -24.594 -1.603 1 98.88 219 GLY A O 1
ATOM 1688 N N . ILE A 1 220 ? 2.697 -22.672 -2.74 1 98.88 220 ILE A N 1
ATOM 1689 C CA . ILE A 1 220 ? 2.672 -23.266 -4.07 1 98.88 220 ILE A CA 1
ATOM 1690 C C . ILE A 1 220 ? 3.783 -22.656 -4.93 1 98.88 220 ILE A C 1
ATOM 1692 O O . ILE A 1 220 ? 3.863 -21.438 -5.082 1 98.88 220 ILE A O 1
ATOM 1696 N N . GLN A 1 221 ? 4.703 -23.516 -5.422 1 98.44 221 GLN A N 1
ATOM 1697 C CA . GLN A 1 221 ? 5.73 -23.078 -6.363 1 98.44 221 GLN A CA 1
ATOM 1698 C C . GLN A 1 221 ? 5.109 -22.578 -7.664 1 98.44 221 GLN A C 1
ATOM 1700 O O . GLN A 1 221 ? 4.449 -23.344 -8.375 1 98.44 221 GLN A O 1
ATOM 1705 N N . TYR A 1 222 ? 5.316 -21.297 -7.988 1 96.81 222 TYR A N 1
ATOM 1706 C CA . TYR A 1 222 ? 4.508 -20.625 -9 1 96.81 222 TYR A CA 1
ATOM 1707 C C . TYR A 1 222 ? 4.727 -21.234 -10.375 1 96.81 222 TYR A C 1
ATOM 1709 O O . TYR A 1 222 ? 3.82 -21.234 -11.211 1 96.81 222 TYR A O 1
ATOM 1717 N N . TYR A 1 223 ? 5.941 -21.75 -10.672 1 96.75 223 TYR A N 1
ATOM 1718 C CA . TYR A 1 223 ? 6.32 -22.234 -12 1 96.75 223 TYR A CA 1
ATOM 1719 C C . TYR A 1 223 ? 5.727 -23.609 -12.258 1 96.75 223 TYR A C 1
ATOM 1721 O O . TYR A 1 223 ? 5.137 -23.844 -13.32 1 96.75 223 TYR A O 1
ATOM 1729 N N . THR A 1 224 ? 5.781 -24.5 -11.266 1 97.88 224 THR A N 1
ATOM 1730 C CA . THR A 1 224 ? 5.359 -25.891 -11.461 1 97.88 224 THR A CA 1
ATOM 1731 C C . THR A 1 224 ? 3.924 -26.094 -10.984 1 97.88 224 THR A C 1
ATOM 1733 O O . THR A 1 224 ? 3.273 -27.078 -11.344 1 97.88 224 THR A O 1
ATOM 1736 N N . GLY A 1 225 ? 3.484 -25.188 -10.102 1 98.25 225 GLY A N 1
ATOM 1737 C CA . GLY A 1 225 ? 2.168 -25.375 -9.508 1 98.25 225 GLY A CA 1
ATOM 1738 C C . GLY A 1 225 ? 2.168 -26.344 -8.344 1 98.25 225 GLY A C 1
ATOM 1739 O O . GLY A 1 225 ? 1.106 -26.719 -7.844 1 98.25 225 GLY A O 1
ATOM 1740 N N . GLN A 1 226 ? 3.32 -26.766 -7.879 1 98.75 226 GLN A N 1
ATOM 1741 C CA . GLN A 1 226 ? 3.424 -27.734 -6.801 1 98.75 226 GLN A CA 1
ATOM 1742 C C . GLN A 1 226 ? 3.047 -27.109 -5.457 1 98.75 226 GLN A C 1
ATOM 1744 O O . GLN A 1 226 ? 3.57 -26.062 -5.086 1 98.75 226 GLN A O 1
ATOM 1749 N N . LEU A 1 227 ? 2.109 -27.703 -4.809 1 98.88 227 LEU A N 1
ATOM 1750 C CA . LEU A 1 227 ? 1.779 -27.375 -3.424 1 98.88 227 LEU A CA 1
ATOM 1751 C C . LEU A 1 227 ? 2.691 -28.141 -2.459 1 98.88 227 LEU A C 1
ATOM 1753 O O . LEU A 1 227 ? 2.746 -29.359 -2.484 1 98.88 227 LEU A O 1
ATOM 1757 N N . PHE A 1 228 ? 3.445 -27.422 -1.647 1 98.88 228 PHE A N 1
ATOM 1758 C CA . PHE A 1 228 ? 4.352 -28.062 -0.694 1 98.88 228 PHE A CA 1
ATOM 1759 C C . PHE A 1 228 ? 3.584 -28.578 0.519 1 98.88 228 PHE A C 1
ATOM 1761 O O . PHE A 1 228 ? 2.473 -28.125 0.796 1 98.88 228 PHE A O 1
ATOM 1768 N N . ASP A 1 229 ? 4.176 -29.594 1.17 1 98.69 229 ASP A N 1
ATOM 1769 C CA . ASP A 1 229 ? 3.643 -30.125 2.42 1 98.69 229 ASP A CA 1
ATOM 1770 C C . ASP A 1 229 ? 3.957 -29.203 3.592 1 98.69 229 ASP A C 1
ATOM 1772 O O . ASP A 1 229 ? 4.824 -29.5 4.414 1 98.69 229 ASP A O 1
ATOM 1776 N N . ILE A 1 230 ? 3.186 -28.172 3.795 1 98.88 230 ILE A N 1
ATOM 1777 C CA . ILE A 1 230 ? 3.467 -27.047 4.684 1 98.88 230 ILE A CA 1
ATOM 1778 C C . ILE A 1 230 ? 3.564 -27.547 6.125 1 98.88 230 ILE A C 1
ATOM 1780 O O . ILE A 1 230 ? 4.535 -27.25 6.824 1 98.88 230 ILE A O 1
ATOM 1784 N N . PRO A 1 231 ? 2.582 -28.312 6.637 1 98.75 231 PRO A N 1
ATOM 1785 C CA . PRO A 1 231 ? 2.668 -28.719 8.039 1 98.75 231 PRO A CA 1
ATOM 1786 C C . PRO A 1 231 ? 3.891 -29.594 8.336 1 98.75 231 PRO A C 1
ATOM 1788 O O . PRO A 1 231 ? 4.566 -29.391 9.344 1 98.75 231 PRO A O 1
ATOM 1791 N N . THR A 1 232 ? 4.215 -30.547 7.406 1 98.88 232 THR A N 1
ATOM 1792 C CA . THR A 1 232 ? 5.352 -31.438 7.625 1 98.88 232 THR A CA 1
ATOM 1793 C C . THR A 1 232 ? 6.664 -30.656 7.602 1 98.88 232 THR A C 1
ATOM 1795 O O . THR A 1 232 ? 7.508 -30.812 8.477 1 98.88 232 THR A O 1
ATOM 1798 N N . ILE A 1 233 ? 6.82 -29.828 6.617 1 98.94 233 ILE A N 1
ATOM 1799 C CA . ILE A 1 233 ? 8.047 -29.047 6.453 1 98.94 233 ILE A CA 1
ATOM 1800 C C . ILE A 1 233 ? 8.211 -28.094 7.629 1 98.94 233 ILE A C 1
ATOM 1802 O O . ILE A 1 233 ? 9.305 -27.953 8.18 1 98.94 233 ILE A O 1
ATOM 1806 N N . THR A 1 234 ? 7.109 -27.391 8.023 1 98.88 234 THR A N 1
ATOM 1807 C CA . THR A 1 234 ? 7.141 -26.438 9.133 1 98.88 234 THR A CA 1
ATOM 1808 C C . THR A 1 234 ? 7.578 -27.125 10.422 1 98.88 234 THR A C 1
ATOM 1810 O O . THR A 1 234 ? 8.5 -26.672 11.094 1 98.88 234 THR A O 1
ATOM 1813 N N . LYS A 1 235 ? 6.918 -28.234 10.727 1 98.81 235 LYS A N 1
ATOM 1814 C CA . LYS A 1 235 ? 7.219 -28.969 11.945 1 98.81 235 LYS A CA 1
ATOM 1815 C C . LYS A 1 235 ? 8.672 -29.422 11.969 1 98.81 235 LYS A C 1
ATOM 1817 O O . LYS A 1 235 ? 9.359 -29.297 12.992 1 98.81 235 LYS A O 1
ATOM 1822 N N . TYR A 1 236 ? 9.117 -29.969 10.867 1 98.88 236 TYR A N 1
ATOM 1823 C CA . TYR A 1 236 ? 10.477 -30.484 10.789 1 98.88 236 TYR A CA 1
ATOM 1824 C C . TYR A 1 236 ? 11.5 -29.359 10.938 1 98.88 236 TYR A C 1
ATOM 1826 O O . TYR A 1 236 ? 12.461 -29.484 11.703 1 98.88 236 TYR A O 1
ATOM 1834 N N . ALA A 1 237 ? 11.359 -28.297 10.227 1 98.81 237 ALA A N 1
ATOM 1835 C CA . ALA A 1 237 ? 12.281 -27.156 10.297 1 98.81 237 ALA A CA 1
ATOM 1836 C C . ALA A 1 237 ? 12.344 -26.594 11.711 1 98.81 237 ALA A C 1
ATOM 1838 O O . ALA A 1 237 ? 13.43 -26.281 12.219 1 98.81 237 ALA A O 1
ATOM 1839 N N . GLN A 1 238 ? 11.195 -26.453 12.312 1 98.62 238 GLN A N 1
ATOM 1840 C CA . GLN A 1 238 ? 11.133 -25.922 13.672 1 98.62 238 GLN A CA 1
ATOM 1841 C C . GLN A 1 238 ? 11.828 -26.859 14.656 1 98.62 238 GLN A C 1
ATOM 1843 O O . GLN A 1 238 ? 12.438 -26.406 15.625 1 98.62 238 GLN A O 1
ATOM 1848 N N . SER A 1 239 ? 11.727 -28.156 14.453 1 98.5 239 SER A N 1
ATOM 1849 C CA . SER A 1 239 ? 12.422 -29.125 15.297 1 98.5 239 SER A CA 1
ATOM 1850 C C . SER A 1 239 ? 13.938 -28.953 15.211 1 98.5 239 SER A C 1
ATOM 1852 O O . SER A 1 239 ? 14.672 -29.391 16.094 1 98.5 239 SER A O 1
ATOM 1854 N N . LYS A 1 240 ? 14.398 -28.359 14.156 1 97.88 240 LYS A N 1
ATOM 1855 C CA . LYS A 1 240 ? 15.82 -28.047 13.977 1 97.88 240 LYS A CA 1
ATOM 1856 C C . LYS A 1 240 ? 16.125 -26.594 14.344 1 97.88 240 LYS A C 1
ATOM 1858 O O . LYS A 1 240 ? 17.156 -26.062 13.969 1 97.88 240 LYS A O 1
ATOM 1863 N N . ASN A 1 241 ? 15.164 -25.922 14.984 1 96.5 241 ASN A N 1
ATOM 1864 C CA . ASN A 1 241 ? 15.289 -24.562 15.523 1 96.5 241 ASN A CA 1
ATOM 1865 C C . ASN A 1 241 ? 15.367 -23.531 14.406 1 96.5 241 ASN A C 1
ATOM 1867 O O . ASN A 1 241 ? 16.109 -22.562 14.508 1 96.5 241 ASN A O 1
ATOM 1871 N N . LEU A 1 242 ? 14.711 -23.75 13.32 1 97.94 242 LEU A N 1
ATOM 1872 C CA . LEU A 1 242 ? 14.594 -22.781 12.242 1 97.94 242 LEU A CA 1
ATOM 1873 C C . LEU A 1 242 ? 13.289 -22 12.352 1 97.94 242 LEU A C 1
ATOM 1875 O O . LEU A 1 242 ? 12.25 -22.578 12.688 1 97.94 242 LEU A O 1
ATOM 1879 N N . VAL A 1 243 ? 13.328 -20.656 12.102 1 98.38 243 VAL A N 1
ATOM 1880 C CA . VAL A 1 243 ? 12.125 -19.875 11.844 1 98.38 243 VAL A CA 1
ATOM 1881 C C . VAL A 1 243 ? 11.578 -20.203 10.461 1 98.38 243 VAL A C 1
ATOM 1883 O O . VAL A 1 243 ? 12.336 -20.344 9.5 1 98.38 243 VAL A O 1
ATOM 1886 N N . VAL A 1 244 ? 10.281 -20.391 10.383 1 98.75 244 VAL A N 1
ATOM 1887 C CA . VAL A 1 244 ? 9.695 -20.859 9.133 1 98.75 244 VAL A CA 1
ATOM 1888 C C . VAL A 1 244 ? 8.641 -19.875 8.648 1 98.75 244 VAL A C 1
ATOM 1890 O O . VAL A 1 244 ? 7.668 -19.594 9.352 1 98.75 244 VAL A O 1
ATOM 1893 N N . GLY A 1 245 ? 8.828 -19.281 7.469 1 98.81 245 GLY A N 1
ATOM 1894 C CA . GLY A 1 245 ? 7.867 -18.422 6.801 1 98.81 245 GLY A CA 1
ATOM 1895 C C . GLY A 1 245 ? 7.375 -19 5.48 1 98.81 245 GLY A C 1
ATOM 1896 O O . GLY A 1 245 ? 8.039 -19.859 4.887 1 98.81 245 GLY A O 1
ATOM 1897 N N . TRP A 1 246 ? 6.223 -18.562 5.039 1 98.94 246 TRP A N 1
ATOM 1898 C CA . TRP A 1 246 ? 5.637 -19.016 3.785 1 98.94 246 TRP A CA 1
ATOM 1899 C C . TRP A 1 246 ? 5.121 -17.844 2.959 1 98.94 246 TRP A C 1
ATOM 1901 O O . TRP A 1 246 ? 4.484 -16.938 3.494 1 98.94 246 TRP A O 1
ATOM 1911 N N . ASP A 1 247 ? 5.461 -17.812 1.668 1 98.88 247 ASP A N 1
ATOM 1912 C CA . ASP A 1 247 ? 4.809 -16.953 0.677 1 98.88 247 ASP A CA 1
ATOM 1913 C C . ASP A 1 247 ? 3.588 -17.656 0.075 1 98.88 247 ASP A C 1
ATOM 1915 O O . ASP A 1 247 ? 3.729 -18.609 -0.694 1 98.88 247 ASP A O 1
ATOM 1919 N N . LEU A 1 248 ? 2.402 -17.109 0.363 1 98.94 248 LEU A N 1
ATOM 1920 C CA . LEU A 1 248 ? 1.178 -17.812 -0.011 1 98.94 248 LEU A CA 1
ATOM 1921 C C . LEU A 1 248 ? 0.543 -17.188 -1.244 1 98.94 248 LEU A C 1
ATOM 1923 O O . LEU A 1 248 ? -0.664 -17.312 -1.461 1 98.94 248 LEU A O 1
ATOM 1927 N N . ALA A 1 249 ? 1.319 -16.516 -2.072 1 98.69 249 ALA A N 1
ATOM 1928 C CA . ALA A 1 249 ? 0.834 -15.805 -3.25 1 98.69 249 ALA A CA 1
ATOM 1929 C C . ALA A 1 249 ? -0.066 -16.688 -4.102 1 98.69 249 ALA A C 1
ATOM 1931 O O . ALA A 1 249 ? -1.098 -16.234 -4.605 1 98.69 249 ALA A O 1
ATOM 1932 N N . HIS A 1 250 ? 0.326 -17.969 -4.289 1 98.81 250 HIS A N 1
ATOM 1933 C CA . HIS A 1 250 ? -0.42 -18.859 -5.168 1 98.81 250 HIS A CA 1
ATOM 1934 C C . HIS A 1 250 ? -1.247 -19.859 -4.359 1 98.81 250 HIS A C 1
ATOM 1936 O O . HIS A 1 250 ? -1.937 -20.703 -4.93 1 98.81 250 HIS A O 1
ATOM 1942 N N . ALA A 1 251 ? -1.197 -19.766 -3.045 1 98.94 251 ALA A N 1
ATOM 1943 C CA . ALA A 1 251 ? -1.945 -20.688 -2.184 1 98.94 251 ALA A CA 1
ATOM 1944 C C . ALA A 1 251 ? -3.199 -20.016 -1.63 1 98.94 251 ALA A C 1
ATOM 1946 O O . ALA A 1 251 ? -4.23 -20.656 -1.447 1 98.94 251 ALA A O 1
ATOM 1947 N N . TYR A 1 252 ? -3.162 -18.75 -1.335 1 98.94 252 TYR A N 1
ATOM 1948 C CA . TYR A 1 252 ? -4.281 -18 -0.796 1 98.94 252 TYR A CA 1
ATOM 1949 C C . TYR A 1 252 ? -5.477 -18.031 -1.74 1 98.94 252 TYR A C 1
ATOM 1951 O O . TYR A 1 252 ? -5.355 -17.703 -2.922 1 98.94 252 TYR A O 1
ATOM 1959 N N . GLY A 1 253 ? -6.613 -18.406 -1.229 1 98.81 253 GLY A N 1
ATOM 1960 C CA . GLY A 1 253 ? -7.824 -18.484 -2.027 1 98.81 253 GLY A CA 1
ATOM 1961 C C . GLY A 1 253 ? -7.82 -19.641 -3 1 98.81 253 GLY A C 1
ATOM 1962 O O . GLY A 1 253 ? -8.734 -19.781 -3.814 1 98.81 253 GLY A O 1
ATOM 1963 N N . ASN A 1 254 ? -6.762 -20.5 -2.951 1 98.81 254 ASN A N 1
ATOM 1964 C CA . ASN A 1 254 ? -6.547 -21.562 -3.924 1 98.81 254 ASN A CA 1
ATOM 1965 C C . ASN A 1 254 ? -6.625 -22.938 -3.271 1 98.81 254 ASN A C 1
ATOM 1967 O O . ASN A 1 254 ? -7.234 -23.859 -3.822 1 98.81 254 ASN A O 1
ATOM 1971 N N . VAL A 1 255 ? -6.059 -23.125 -2.064 1 98.81 255 VAL A N 1
ATOM 1972 C CA . VAL A 1 255 ? -6.051 -24.406 -1.356 1 98.81 255 VAL A CA 1
ATOM 1973 C C . VAL A 1 255 ? -6.418 -24.172 0.109 1 98.81 255 VAL A C 1
ATOM 1975 O O . VAL A 1 255 ? -6.465 -23.047 0.579 1 98.81 255 VAL A O 1
ATOM 1978 N N . GLU A 1 256 ? -6.766 -25.266 0.779 1 98.38 256 GLU A N 1
ATOM 1979 C CA . GLU A 1 256 ? -7.016 -25.172 2.215 1 98.38 256 GLU A CA 1
ATOM 1980 C C . GLU A 1 256 ? -5.719 -24.938 2.986 1 98.38 256 GLU A C 1
ATOM 1982 O O . GLU A 1 256 ? -4.727 -25.641 2.77 1 98.38 256 GLU A O 1
ATOM 1987 N N . LEU A 1 257 ? -5.719 -23.938 3.799 1 98.88 257 LEU A N 1
ATOM 1988 C CA . LEU A 1 257 ? -4.59 -23.594 4.652 1 98.88 257 LEU A CA 1
ATOM 1989 C C . LEU A 1 257 ? -4.996 -23.594 6.121 1 98.88 257 LEU A C 1
ATOM 1991 O O . LEU A 1 257 ? -6.117 -23.203 6.457 1 98.88 257 LEU A O 1
ATOM 1995 N N . LYS A 1 258 ? -4.168 -24.078 6.977 1 98.81 258 LYS A N 1
ATOM 1996 C CA . LYS A 1 258 ? -4.348 -24.062 8.43 1 98.81 258 LYS A CA 1
ATOM 1997 C C . LYS A 1 258 ? -3.111 -23.516 9.133 1 98.81 258 LYS A C 1
ATOM 1999 O O . LYS A 1 258 ? -2.488 -24.203 9.938 1 98.81 258 LYS A O 1
ATOM 2004 N N . MET A 1 259 ? -2.873 -22.25 8.906 1 98.88 259 MET A N 1
ATOM 2005 C CA . MET A 1 259 ? -1.613 -21.625 9.305 1 98.88 259 MET A CA 1
ATOM 2006 C C . MET A 1 259 ? -1.425 -21.703 10.812 1 98.88 259 MET A C 1
ATOM 2008 O O . MET A 1 259 ? -0.321 -21.969 11.297 1 98.88 259 MET A O 1
ATOM 2012 N N . HIS A 1 260 ? -2.531 -21.406 11.578 1 98.88 260 HIS A N 1
ATOM 2013 C CA . HIS A 1 260 ? -2.439 -21.484 13.031 1 98.88 260 HIS A CA 1
ATOM 2014 C C . HIS A 1 260 ? -2.127 -22.906 13.492 1 98.88 260 HIS A C 1
ATOM 2016 O O . HIS A 1 260 ? -1.16 -23.125 14.227 1 98.88 260 HIS A O 1
ATOM 2022 N N . ASP A 1 261 ? -2.902 -23.891 13 1 98.81 261 ASP A N 1
ATOM 2023 C CA . ASP A 1 261 ? -2.779 -25.281 13.438 1 98.81 261 ASP A CA 1
ATOM 2024 C C . ASP A 1 261 ? -1.45 -25.875 12.992 1 98.81 261 ASP A C 1
ATOM 2026 O O . ASP A 1 261 ? -0.896 -26.75 13.672 1 98.81 261 ASP A O 1
ATOM 2030 N N . TRP A 1 262 ? -0.977 -25.438 11.859 1 98.81 262 TRP A N 1
ATOM 2031 C CA . TRP A 1 262 ? 0.284 -25.953 11.32 1 98.81 262 TRP A CA 1
ATOM 2032 C C . TRP A 1 262 ? 1.472 -25.281 12.008 1 98.81 262 TRP A C 1
ATOM 2034 O O . TRP A 1 262 ? 2.625 -25.594 11.703 1 98.81 262 TRP A O 1
ATOM 2044 N N . ASN A 1 263 ? 1.229 -24.344 12.852 1 98.62 263 ASN A N 1
ATOM 2045 C CA . ASN A 1 263 ? 2.225 -23.672 13.688 1 98.62 263 ASN A CA 1
ATOM 2046 C C . ASN A 1 263 ? 3.24 -22.906 12.844 1 98.62 263 ASN A C 1
ATOM 2048 O O . ASN A 1 263 ? 4.43 -22.875 13.172 1 98.62 263 ASN A O 1
ATOM 2052 N N . VAL A 1 264 ? 2.822 -22.406 11.766 1 98.81 264 VAL A N 1
ATOM 2053 C CA . VAL A 1 264 ? 3.662 -21.562 10.922 1 98.81 264 VAL A CA 1
ATOM 2054 C C . VAL A 1 264 ? 4.094 -20.328 11.688 1 98.81 264 VAL A C 1
ATOM 2056 O O . VAL A 1 264 ? 3.326 -19.781 12.492 1 98.81 264 VAL A O 1
ATOM 2059 N N . ASP A 1 265 ? 5.344 -19.859 11.5 1 98.88 265 ASP A N 1
ATOM 2060 C CA . ASP A 1 265 ? 5.797 -18.672 12.219 1 98.88 265 ASP A CA 1
ATOM 2061 C C . ASP A 1 265 ? 5.188 -17.406 11.617 1 98.88 265 ASP A C 1
ATOM 2063 O O . ASP A 1 265 ? 4.621 -16.578 12.336 1 98.88 265 ASP A O 1
ATOM 2067 N N . PHE A 1 266 ? 5.312 -17.219 10.375 1 98.94 266 PHE A N 1
ATOM 2068 C CA . PHE A 1 266 ? 4.738 -16.062 9.688 1 98.94 266 PHE A CA 1
ATOM 2069 C C . PHE A 1 266 ? 4.461 -16.391 8.227 1 98.94 266 PHE A C 1
ATOM 2071 O O . PHE A 1 266 ? 4.949 -17.406 7.707 1 98.94 266 PHE A O 1
ATOM 2078 N N . ALA A 1 267 ? 3.629 -15.648 7.582 1 98.94 267 ALA A N 1
ATOM 2079 C CA . ALA A 1 267 ? 3.332 -15.773 6.156 1 98.94 267 ALA A CA 1
ATOM 2080 C C . ALA A 1 267 ? 2.873 -14.445 5.574 1 98.94 267 ALA A C 1
ATOM 2082 O O . ALA A 1 267 ? 2.553 -13.508 6.312 1 98.94 267 ALA A O 1
ATOM 2083 N N . ALA A 1 268 ? 2.928 -14.312 4.305 1 98.88 268 ALA A N 1
ATOM 2084 C CA . ALA A 1 268 ? 2.383 -13.188 3.553 1 98.88 268 ALA A CA 1
ATOM 2085 C C . ALA A 1 268 ? 1.753 -13.656 2.244 1 98.88 268 ALA A C 1
ATOM 2087 O O . ALA A 1 268 ? 2.061 -14.742 1.755 1 98.88 268 ALA A O 1
ATOM 2088 N N . TRP A 1 269 ? 0.819 -12.883 1.745 1 98.94 269 TRP A N 1
ATOM 2089 C CA . TRP A 1 269 ? 0.18 -13.242 0.484 1 98.94 269 TRP A CA 1
ATOM 2090 C C . TRP A 1 269 ? -0.362 -12.008 -0.226 1 98.94 269 TRP A C 1
ATOM 2092 O O . TRP A 1 269 ? -0.502 -10.945 0.383 1 98.94 269 TRP A O 1
ATOM 2102 N N . CYS A 1 270 ? -0.5 -12.07 -1.53 1 98.69 270 CYS A N 1
ATOM 2103 C CA . CYS A 1 270 ? -1.307 -11.133 -2.297 1 98.69 270 CYS A CA 1
ATOM 2104 C C . CYS A 1 270 ? -2.754 -11.602 -2.389 1 98.69 270 CYS A C 1
ATOM 2106 O O . CYS A 1 270 ? -3.045 -12.773 -2.17 1 98.69 270 CYS A O 1
ATOM 2108 N N . THR A 1 271 ? -3.637 -10.688 -2.721 1 98.81 271 THR A N 1
ATOM 2109 C CA . THR A 1 271 ? -5.055 -11.016 -2.771 1 98.81 271 THR A CA 1
ATOM 2110 C C . THR A 1 271 ? -5.59 -10.906 -4.195 1 98.81 271 THR A C 1
ATOM 2112 O O . THR A 1 271 ? -6.754 -11.211 -4.457 1 98.81 271 THR A O 1
ATOM 2115 N N . TYR A 1 272 ? -4.754 -10.508 -5.152 1 98.56 272 TYR A N 1
ATOM 2116 C CA . TYR A 1 272 ? -5.258 -10.148 -6.469 1 98.56 272 TYR A CA 1
ATOM 2117 C C . TYR A 1 272 ? -5.312 -11.359 -7.391 1 98.56 272 TYR A C 1
ATOM 2119 O O . TYR A 1 272 ? -5.949 -11.32 -8.445 1 98.56 272 TYR A O 1
ATOM 2127 N N . LYS A 1 273 ? -4.652 -12.516 -7.062 1 98.69 273 LYS A N 1
ATOM 2128 C CA . LYS A 1 273 ? -4.703 -13.711 -7.891 1 98.69 273 LYS A CA 1
ATOM 2129 C C . LYS A 1 273 ? -6.016 -14.461 -7.688 1 98.69 273 LYS A C 1
ATOM 2131 O O . LYS A 1 273 ? -7.09 -13.938 -7.977 1 98.69 273 LYS A O 1
ATOM 2136 N N . TYR A 1 274 ? -5.965 -15.531 -6.969 1 98.75 274 TYR A N 1
ATOM 2137 C CA . TYR A 1 274 ? -7.152 -16.344 -6.719 1 98.75 274 TYR A CA 1
ATOM 2138 C C . TYR A 1 274 ? -8.125 -15.609 -5.805 1 98.75 274 TYR A C 1
ATOM 2140 O O . TYR A 1 274 ? -9.297 -15.992 -5.711 1 98.75 274 TYR A O 1
ATOM 2148 N N . GLY A 1 275 ? -7.691 -14.516 -5.184 1 98.75 275 GLY A N 1
ATOM 2149 C CA . GLY A 1 275 ? -8.516 -13.758 -4.254 1 98.75 275 GLY A CA 1
ATOM 2150 C C . GLY A 1 275 ? -9.375 -12.703 -4.93 1 98.75 275 GLY A C 1
ATOM 2151 O O . GLY A 1 275 ? -10.297 -12.164 -4.32 1 98.75 275 GLY A O 1
ATOM 2152 N N . ASN A 1 276 ? -9.094 -12.359 -6.141 1 98.88 276 ASN A N 1
ATOM 2153 C CA . ASN A 1 276 ? -9.93 -11.523 -7 1 98.88 276 ASN A CA 1
ATOM 2154 C C . ASN A 1 276 ? -10.07 -10.109 -6.445 1 98.88 276 ASN A C 1
ATOM 2156 O O . ASN A 1 276 ? -11.125 -9.492 -6.578 1 98.88 276 ASN A O 1
ATOM 2160 N N . ALA A 1 277 ? -9.031 -9.562 -5.801 1 98.81 277 ALA A N 1
ATOM 2161 C CA . ALA A 1 277 ? -9.188 -8.273 -5.133 1 98.81 277 ALA A CA 1
ATOM 2162 C C . ALA A 1 277 ? -8.766 -7.129 -6.055 1 98.81 277 ALA A C 1
ATOM 2164 O O . ALA A 1 277 ? -8.867 -5.957 -5.68 1 98.81 277 ALA A O 1
ATOM 2165 N N . GLY A 1 278 ? -8.312 -7.438 -7.211 1 98.56 278 GLY A N 1
ATOM 2166 C CA . GLY A 1 278 ? -7.945 -6.406 -8.164 1 98.56 278 GLY A CA 1
ATOM 2167 C C . GLY A 1 278 ? -6.445 -6.277 -8.367 1 98.56 278 GLY A C 1
ATOM 2168 O O . GLY A 1 278 ? -5.664 -6.727 -7.523 1 98.56 278 GLY A O 1
ATOM 2169 N N . PRO A 1 279 ? -6.008 -5.68 -9.461 1 98.38 279 PRO A N 1
ATOM 2170 C CA . PRO A 1 279 ? -4.582 -5.617 -9.789 1 98.38 279 PRO A CA 1
ATOM 2171 C C . PRO A 1 279 ? -3.773 -4.82 -8.766 1 98.38 279 PRO A C 1
ATOM 2173 O O . PRO A 1 279 ? -4.031 -3.633 -8.555 1 98.38 279 PRO A O 1
ATOM 2176 N N . GLY A 1 280 ? -2.781 -5.453 -8.211 1 97.81 280 GLY A N 1
ATOM 2177 C CA . GLY A 1 280 ? -1.921 -4.816 -7.227 1 97.81 280 GLY A CA 1
ATOM 2178 C C . GLY A 1 280 ? -2.615 -4.562 -5.902 1 97.81 280 GLY A C 1
ATOM 2179 O O . GLY A 1 280 ? -2.168 -3.73 -5.109 1 97.81 280 GLY A O 1
ATOM 2180 N N . ALA A 1 281 ? -3.666 -5.227 -5.594 1 98.31 281 ALA A N 1
ATOM 2181 C CA . ALA A 1 281 ? -4.492 -5 -4.414 1 98.31 281 ALA A CA 1
ATOM 2182 C C . ALA A 1 281 ? -3.695 -5.219 -3.133 1 98.31 281 ALA A C 1
ATOM 2184 O O . ALA A 1 281 ? -2.633 -5.844 -3.156 1 98.31 281 ALA A O 1
ATOM 2185 N N . MET A 1 282 ? -4.211 -4.707 -2.061 1 98.31 282 MET A N 1
ATOM 2186 C CA . MET A 1 282 ? -3.639 -4.887 -0.729 1 98.31 282 MET A CA 1
ATOM 2187 C C . MET A 1 282 ? -3.479 -6.367 -0.404 1 98.31 282 MET A C 1
ATOM 2189 O O . MET A 1 282 ? -4.348 -7.18 -0.735 1 98.31 282 MET A O 1
ATOM 2193 N N . GLY A 1 283 ? -2.311 -6.691 0.22 1 98.56 283 GLY A N 1
ATOM 2194 C CA . GLY A 1 283 ? -2.043 -8.055 0.637 1 98.56 283 GLY A CA 1
ATOM 2195 C C . GLY A 1 283 ? -2.418 -8.328 2.082 1 98.56 283 GLY A C 1
ATOM 2196 O O . GLY A 1 283 ? -3.213 -7.586 2.67 1 98.56 283 GLY A O 1
ATOM 2197 N N . GLY A 1 284 ? -2.006 -9.438 2.551 1 98.75 284 GLY A N 1
ATOM 2198 C CA . GLY A 1 284 ? -2.152 -9.828 3.943 1 98.75 284 GLY A CA 1
ATOM 2199 C C . GLY A 1 284 ? -0.893 -10.438 4.527 1 98.75 284 GLY A C 1
ATOM 2200 O O . GLY A 1 284 ? 0.025 -10.805 3.791 1 98.75 284 GLY A O 1
ATOM 2201 N N . LEU A 1 285 ? -0.765 -10.414 5.785 1 98.75 285 LEU A N 1
ATOM 2202 C CA . LEU A 1 285 ? 0.297 -11.156 6.457 1 98.75 285 LEU A CA 1
ATOM 2203 C C . LEU A 1 285 ? -0.239 -11.883 7.688 1 98.75 285 LEU A C 1
ATOM 2205 O O . LEU A 1 285 ? -1.313 -11.547 8.195 1 98.75 285 LEU A O 1
ATOM 2209 N N . PHE A 1 286 ? 0.379 -12.961 8.023 1 98.88 286 PHE A N 1
ATOM 2210 C CA . PHE A 1 286 ? 0.114 -13.82 9.18 1 98.88 286 PHE A CA 1
ATOM 2211 C C . PHE A 1 286 ? 1.3 -13.82 10.133 1 98.88 286 PHE A C 1
ATOM 2213 O O . PHE A 1 286 ? 2.447 -13.969 9.711 1 98.88 286 PHE A O 1
ATOM 2220 N N . VAL A 1 287 ? 1.064 -13.57 11.344 1 98.94 287 VAL A N 1
ATOM 2221 C CA . VAL A 1 287 ? 2.016 -13.773 12.438 1 98.94 287 VAL A CA 1
ATOM 2222 C C . VAL A 1 287 ? 1.376 -14.633 13.523 1 98.94 287 VAL A C 1
ATOM 2224 O O . VAL A 1 287 ? 0.359 -14.25 14.109 1 98.94 287 VAL A O 1
ATOM 2227 N N . HIS A 1 288 ? 1.965 -15.75 13.805 1 98.88 288 HIS A N 1
ATOM 2228 C CA . HIS A 1 288 ? 1.414 -16.656 14.805 1 98.88 288 HIS A CA 1
ATOM 2229 C C . HIS A 1 288 ? 1.321 -15.977 16.172 1 98.88 288 HIS A C 1
ATOM 2231 O O . HIS A 1 288 ? 2.182 -15.172 16.531 1 98.88 288 HIS A O 1
ATOM 2237 N N . GLU A 1 289 ? 0.375 -16.297 16.953 1 98.25 289 GLU A N 1
ATOM 2238 C CA . GLU A 1 289 ? 0.117 -15.664 18.25 1 98.25 289 GLU A CA 1
ATOM 2239 C C . GLU A 1 289 ? 1.333 -15.758 19.156 1 98.25 289 GLU A C 1
ATOM 2241 O O . GLU A 1 289 ? 1.581 -14.859 19.969 1 98.25 289 GLU A O 1
ATOM 2246 N N . ARG A 1 290 ? 2.176 -16.75 19.016 1 97.88 290 ARG A N 1
ATOM 2247 C CA . ARG A 1 290 ? 3.354 -16.938 19.859 1 97.88 290 ARG A CA 1
ATOM 2248 C C . ARG A 1 290 ? 4.371 -15.812 19.625 1 97.88 290 ARG A C 1
ATOM 2250 O O . ARG A 1 290 ? 5.203 -15.539 20.5 1 97.88 290 ARG A O 1
ATOM 2257 N N . HIS A 1 291 ? 4.285 -15.273 18.438 1 98.25 291 HIS A N 1
ATOM 2258 C CA . HIS A 1 291 ? 5.234 -14.227 18.078 1 98.25 291 HIS A CA 1
ATOM 2259 C C . HIS A 1 291 ? 4.621 -12.844 18.281 1 98.25 291 HIS A C 1
ATOM 2261 O O . HIS A 1 291 ? 5.324 -11.828 18.203 1 98.25 291 HIS A O 1
ATOM 2267 N N . GLY A 1 292 ? 3.291 -12.75 18.5 1 97.06 292 GLY A N 1
ATOM 2268 C CA . GLY A 1 292 ? 2.59 -11.477 18.5 1 97.06 292 GLY A CA 1
ATOM 2269 C C . GLY A 1 292 ? 2.342 -10.938 19.906 1 97.06 292 GLY A C 1
ATOM 2270 O O . GLY A 1 292 ? 1.689 -9.906 20.062 1 97.06 292 GLY A O 1
ATOM 2271 N N . GLN A 1 293 ? 2.883 -11.453 20.891 1 97.12 293 GLN A N 1
ATOM 2272 C CA . GLN A 1 293 ? 2.609 -11.086 22.281 1 97.12 293 GLN A CA 1
ATOM 2273 C C . GLN A 1 293 ? 3.287 -9.773 22.641 1 97.12 293 GLN A C 1
ATOM 2275 O O . GLN A 1 293 ? 4.332 -9.43 22.078 1 97.12 293 GLN A O 1
ATOM 2280 N N . VAL A 1 294 ? 2.629 -9.07 23.469 1 97.25 294 VAL A N 1
ATOM 2281 C CA . VAL A 1 294 ? 3.174 -7.871 24.109 1 97.25 294 VAL A CA 1
ATOM 2282 C C . VAL A 1 294 ? 3.166 -8.039 25.625 1 97.25 294 VAL A C 1
ATOM 2284 O O . VAL A 1 294 ? 2.117 -8.289 26.219 1 97.25 294 VAL A O 1
ATOM 2287 N N . ASP A 1 295 ? 4.305 -7.918 26.266 1 97.06 295 ASP A N 1
ATOM 2288 C CA . ASP A 1 295 ? 4.488 -8.109 27.703 1 97.06 295 ASP A CA 1
ATOM 2289 C C . ASP A 1 295 ? 4.766 -6.777 28.406 1 97.06 295 ASP A C 1
ATOM 2291 O O . ASP A 1 295 ? 5.691 -6.055 28.031 1 97.06 295 ASP A O 1
ATOM 2295 N N . TYR A 1 296 ? 4.039 -6.426 29.375 1 95.06 296 TYR A N 1
ATOM 2296 C CA . TYR A 1 296 ? 4.18 -5.172 30.109 1 95.06 296 TYR A CA 1
ATOM 2297 C C . TYR A 1 296 ? 4.75 -5.414 31.5 1 95.06 296 TYR A C 1
ATOM 2299 O O . TYR A 1 296 ? 4.617 -4.574 32.375 1 95.06 296 TYR A O 1
ATOM 2307 N N . SER A 1 297 ? 5.387 -6.496 31.734 1 96.5 297 SER A N 1
ATOM 2308 C CA . SER A 1 297 ? 5.887 -6.867 33.062 1 96.5 297 SER A CA 1
ATOM 2309 C C . SER A 1 297 ? 6.984 -5.914 33.531 1 96.5 297 SER A C 1
ATOM 2311 O O . SER A 1 297 ? 7.188 -5.73 34.719 1 96.5 297 SER A O 1
ATOM 2313 N N . ALA A 1 298 ? 7.664 -5.277 32.625 1 93.44 298 ALA A N 1
ATOM 2314 C CA . ALA A 1 298 ? 8.719 -4.328 32.969 1 93.44 298 ALA A CA 1
ATOM 2315 C C . ALA A 1 298 ? 8.148 -2.936 33.219 1 93.44 298 ALA A C 1
ATOM 2317 O O . ALA A 1 298 ? 8.891 -1.989 33.469 1 93.44 298 ALA A O 1
ATOM 2318 N N . GLY A 1 299 ? 6.828 -2.77 33.062 1 91.62 299 GLY A N 1
ATOM 2319 C CA . GLY A 1 299 ? 6.164 -1.493 33.281 1 91.62 299 GLY A CA 1
ATOM 2320 C C . GLY A 1 299 ? 5.426 -0.99 32.062 1 91.62 299 GLY A C 1
ATOM 2321 O O . GLY A 1 299 ? 5.699 -1.428 30.938 1 91.62 299 GLY A O 1
ATOM 2322 N N . PRO A 1 300 ? 4.508 -0.177 32.25 1 87.31 300 PRO A N 1
ATOM 2323 C CA . PRO A 1 300 ? 3.68 0.32 31.156 1 87.31 300 PRO A CA 1
ATOM 2324 C C . PRO A 1 300 ? 4.48 1.113 30.125 1 87.31 300 PRO A C 1
ATOM 2326 O O . PRO A 1 300 ? 4.066 1.222 28.969 1 87.31 300 PRO A O 1
ATOM 2329 N N . ASP A 1 301 ? 5.57 1.576 30.484 1 88.88 301 ASP A N 1
ATOM 2330 C CA . ASP A 1 301 ? 6.359 2.43 29.609 1 88.88 301 ASP A CA 1
ATOM 2331 C C . ASP A 1 301 ? 7.508 1.65 28.969 1 88.88 301 ASP A C 1
ATOM 2333 O O . ASP A 1 301 ? 8.375 2.234 28.312 1 88.88 301 ASP A O 1
ATOM 2337 N N . ALA A 1 302 ? 7.5 0.372 29.188 1 90.88 302 ALA A N 1
ATOM 2338 C CA . ALA A 1 302 ? 8.57 -0.452 28.641 1 90.88 302 ALA A CA 1
ATOM 2339 C C . ALA A 1 302 ? 8.031 -1.786 28.125 1 90.88 302 ALA A C 1
ATOM 2341 O O . ALA A 1 302 ? 8.469 -2.85 28.578 1 90.88 302 ALA A O 1
ATOM 2342 N N . PRO A 1 303 ? 7.145 -1.707 27.234 1 95.19 303 PRO A N 1
ATOM 2343 C CA . PRO A 1 303 ? 6.605 -2.963 26.703 1 95.19 303 PRO A CA 1
ATOM 2344 C C . PRO A 1 303 ? 7.664 -3.811 26 1 95.19 303 PRO A C 1
ATOM 2346 O O . PRO A 1 303 ? 8.531 -3.273 25.312 1 95.19 303 PRO A O 1
ATOM 2349 N N . GLN A 1 304 ? 7.578 -5.121 26.297 1 96.44 304 GLN A N 1
ATOM 2350 C CA . GLN A 1 304 ? 8.422 -6.074 25.578 1 96.44 304 GLN A CA 1
ATOM 2351 C C . GLN A 1 304 ? 7.637 -6.777 24.469 1 96.44 304 GLN A C 1
ATOM 2353 O O . GLN A 1 304 ? 6.547 -7.297 24.703 1 96.44 304 GLN A O 1
ATOM 2358 N N . PHE A 1 305 ? 8.102 -6.742 23.297 1 97.25 305 PHE A N 1
ATOM 2359 C CA . PHE A 1 305 ? 7.477 -7.363 22.141 1 97.25 305 PHE A CA 1
ATOM 2360 C C . PHE A 1 305 ? 8.516 -7.664 21.062 1 97.25 305 PHE A C 1
ATOM 2362 O O . PHE A 1 305 ? 9.648 -7.184 21.141 1 97.25 305 PHE A O 1
ATOM 2369 N N . ARG A 1 306 ? 8.195 -8.586 20.188 1 97.12 306 ARG A N 1
ATOM 2370 C CA . ARG A 1 306 ? 9.094 -8.867 19.062 1 97.12 306 ARG A CA 1
ATOM 2371 C C . ARG A 1 306 ? 9.398 -7.598 18.281 1 97.12 306 ARG A C 1
ATOM 2373 O O . ARG A 1 306 ? 8.484 -6.852 17.922 1 97.12 306 ARG A O 1
ATOM 2380 N N . HIS A 1 307 ? 10.68 -7.422 18.031 1 97.12 307 HIS A N 1
ATOM 2381 C CA . HIS A 1 307 ? 11.039 -6.234 17.266 1 97.12 307 HIS A CA 1
ATOM 2382 C C . HIS A 1 307 ? 10.43 -6.273 15.867 1 97.12 307 HIS A C 1
ATOM 2384 O O . HIS A 1 307 ? 10.453 -7.309 15.203 1 97.12 307 HIS A O 1
ATOM 2390 N N . ARG A 1 308 ? 9.945 -5.203 15.469 1 97.94 308 ARG A N 1
ATOM 2391 C CA . ARG A 1 308 ? 9.383 -4.941 14.156 1 97.94 308 ARG A CA 1
ATOM 2392 C C . ARG A 1 308 ? 9.516 -3.469 13.781 1 97.94 308 ARG A C 1
ATOM 2394 O O . ARG A 1 308 ? 9.688 -2.615 14.656 1 97.94 308 ARG A O 1
ATOM 2401 N N . LEU A 1 309 ? 9.586 -3.189 12.5 1 98.44 309 LEU A N 1
ATOM 2402 C CA . LEU A 1 309 ? 9.484 -1.8 12.07 1 98.44 309 LEU A CA 1
ATOM 2403 C C . LEU A 1 309 ? 8.094 -1.246 12.328 1 98.44 309 LEU A C 1
ATOM 2405 O O . LEU A 1 309 ? 7.09 -1.874 11.969 1 98.44 309 LEU A O 1
ATOM 2409 N N . THR A 1 310 ? 8.062 -0.104 13.023 1 98.19 310 THR A N 1
ATOM 2410 C CA . THR A 1 310 ? 6.785 0.324 13.594 1 98.19 310 THR A CA 1
ATOM 2411 C C . THR A 1 310 ? 6.309 1.616 12.938 1 98.19 310 THR A C 1
ATOM 2413 O O . THR A 1 310 ? 7.074 2.281 12.234 1 98.19 310 THR A O 1
ATOM 2416 N N . GLY A 1 311 ? 5.098 1.881 13.07 1 97.56 311 GLY A N 1
ATOM 2417 C CA . GLY A 1 311 ? 4.414 3.092 12.648 1 97.56 311 GLY A CA 1
ATOM 2418 C C . GLY A 1 311 ? 3.154 3.381 13.438 1 97.56 311 GLY A C 1
ATOM 2419 O O . GLY A 1 311 ? 2.836 2.662 14.391 1 97.56 311 GLY A O 1
ATOM 2420 N N . TRP A 1 312 ? 2.49 4.363 13 1 95.75 312 TRP A N 1
ATOM 2421 C CA . TRP A 1 312 ? 1.351 4.938 13.711 1 95.75 312 TRP A CA 1
ATOM 2422 C C . TRP A 1 312 ? 0.272 3.889 13.945 1 95.75 312 TRP A C 1
ATOM 2424 O O . TRP A 1 312 ? -0.227 3.746 15.062 1 95.75 312 TRP A O 1
ATOM 2434 N N . TYR A 1 313 ? 0.008 3.057 13 1 95.94 313 TYR A N 1
ATOM 2435 C CA . TYR A 1 313 ? -1.137 2.154 13.047 1 95.94 313 TYR A CA 1
ATOM 2436 C C . TYR A 1 313 ? -0.784 0.862 13.773 1 95.94 313 TYR A C 1
ATOM 2438 O O . TYR A 1 313 ? -1.668 0.075 14.117 1 95.94 313 TYR A O 1
ATOM 2446 N N . GLY A 1 314 ? 0.468 0.638 14.07 1 96.69 314 GLY A N 1
ATOM 2447 C CA . GLY A 1 314 ? 0.852 -0.497 14.891 1 96.69 314 GLY A CA 1
ATOM 2448 C C . GLY A 1 314 ? 0.664 -0.247 16.375 1 96.69 314 GLY A C 1
ATOM 2449 O O . GLY A 1 314 ? 0.794 -1.166 17.188 1 96.69 314 GLY A O 1
ATOM 2450 N N . GLY A 1 315 ? 0.336 1.004 16.703 1 95.94 315 GLY A N 1
ATOM 2451 C CA . GLY A 1 315 ? 0.125 1.389 18.094 1 95.94 315 GLY A CA 1
ATOM 2452 C C . GLY A 1 315 ? -1.312 1.222 18.547 1 95.94 315 GLY A C 1
ATOM 2453 O O . GLY A 1 315 ? -2.24 1.34 17.734 1 95.94 315 GLY A O 1
ATOM 2454 N N . ASP A 1 316 ? -1.48 1.122 19.797 1 94.81 316 ASP A N 1
ATOM 2455 C CA . ASP A 1 316 ? -2.777 0.906 20.438 1 94.81 316 ASP A CA 1
ATOM 2456 C C . ASP A 1 316 ? -3.752 2.029 20.078 1 94.81 316 ASP A C 1
ATOM 2458 O O . ASP A 1 316 ? -3.498 3.195 20.391 1 94.81 316 ASP A O 1
ATOM 2462 N N . ARG A 1 317 ? -4.895 1.634 19.578 1 92.31 317 ARG A N 1
ATOM 2463 C CA . ARG A 1 317 ? -5.895 2.58 19.094 1 92.31 317 ARG A CA 1
ATOM 2464 C C . ARG A 1 317 ? -6.434 3.441 20.219 1 92.31 317 ARG A C 1
ATOM 2466 O O . ARG A 1 317 ? -6.762 4.613 20.016 1 92.31 317 ARG A O 1
ATOM 2473 N N . SER A 1 318 ? -6.473 2.912 21.438 1 92.31 318 SER A N 1
ATOM 2474 C CA . SER A 1 318 ? -7.094 3.598 22.562 1 92.31 318 SER A CA 1
ATOM 2475 C C . SER A 1 318 ? -6.273 4.809 22.984 1 92.31 318 SER A C 1
ATOM 2477 O O . SER A 1 318 ? -6.797 5.73 23.625 1 92.31 318 SER A O 1
ATOM 2479 N N . VAL A 1 319 ? -4.977 4.852 22.609 1 91.19 319 VAL A N 1
ATOM 2480 C CA . VAL A 1 319 ? -4.133 5.957 23.047 1 91.19 319 VAL A CA 1
ATOM 2481 C C . VAL A 1 319 ? -3.502 6.648 21.844 1 91.19 319 VAL A C 1
ATOM 2483 O O . VAL A 1 319 ? -2.721 7.59 22 1 91.19 319 VAL A O 1
ATOM 2486 N N . ARG A 1 320 ? -3.824 6.199 20.672 1 89.88 320 ARG A N 1
ATOM 2487 C CA . ARG A 1 320 ? -3.203 6.648 19.438 1 89.88 320 ARG A CA 1
ATOM 2488 C C . ARG A 1 320 ? -3.324 8.164 19.281 1 89.88 320 ARG A C 1
ATOM 2490 O O . ARG A 1 320 ? -2.357 8.836 18.922 1 89.88 320 ARG A O 1
ATOM 2497 N N . PHE A 1 321 ? -4.422 8.75 19.656 1 88.38 321 PHE A N 1
ATOM 2498 C CA . PHE A 1 321 ? -4.676 10.148 19.344 1 88.38 321 PHE A CA 1
ATOM 2499 C C . PHE A 1 321 ? -4.262 11.047 20.516 1 88.38 321 PHE A C 1
ATOM 2501 O O . PHE A 1 321 ? -4.469 12.258 20.469 1 88.38 321 PHE A O 1
ATOM 2508 N N . LYS A 1 322 ? -3.594 10.414 21.5 1 87.44 322 LYS A N 1
ATOM 2509 C CA . LYS A 1 322 ? -2.914 11.227 22.516 1 87.44 322 LYS A CA 1
ATOM 2510 C C . LYS A 1 322 ? -1.679 11.906 21.938 1 87.44 322 LYS A C 1
ATOM 2512 O O . LYS A 1 322 ? -1.234 12.938 22.438 1 87.44 322 LYS A O 1
ATOM 2517 N N . MET A 1 323 ? -1.11 11.281 20.984 1 88.75 323 MET A N 1
ATOM 2518 C CA . MET A 1 323 ? 0.022 11.828 20.25 1 88.75 323 MET A CA 1
ATOM 2519 C C . MET A 1 323 ? 1.177 12.164 21.188 1 88.75 323 MET A C 1
ATOM 2521 O O . MET A 1 323 ? 1.777 13.234 21.078 1 88.75 323 MET A O 1
ATOM 2525 N N . ASP A 1 324 ? 1.493 11.297 22.172 1 88.94 324 ASP A N 1
ATOM 2526 C CA . ASP A 1 324 ? 2.514 11.586 23.188 1 88.94 324 ASP A CA 1
ATOM 2527 C C . ASP A 1 324 ? 3.826 10.883 22.844 1 88.94 324 ASP A C 1
ATOM 2529 O O . ASP A 1 324 ? 4.758 10.875 23.656 1 88.94 324 ASP A O 1
ATOM 2533 N N . ASN A 1 325 ? 3.928 10.203 21.688 1 92.31 325 ASN A N 1
ATOM 2534 C CA . ASN A 1 325 ? 5.105 9.547 21.141 1 92.31 325 ASN A CA 1
ATOM 2535 C C . ASN A 1 325 ? 5.625 8.461 22.078 1 92.31 325 ASN A C 1
ATOM 2537 O O . ASN A 1 325 ? 6.832 8.203 22.125 1 92.31 325 ASN A O 1
ATOM 2541 N N . LYS A 1 326 ? 4.746 7.953 22.891 1 92.38 326 LYS A N 1
ATOM 2542 C CA . LYS A 1 326 ? 4.965 6.715 23.641 1 92.38 326 LYS A CA 1
ATOM 2543 C C . LYS A 1 326 ? 4.316 5.527 22.938 1 92.38 326 LYS A C 1
ATOM 2545 O O . LYS A 1 326 ? 3.1 5.348 23 1 92.38 326 LYS A O 1
ATOM 2550 N N . PHE A 1 327 ? 5.145 4.727 22.375 1 94.56 327 PHE A N 1
ATOM 2551 C CA . PHE A 1 327 ? 4.625 3.65 21.547 1 94.56 327 PHE A CA 1
ATOM 2552 C C . PHE A 1 327 ? 4.062 2.521 22.391 1 94.56 327 PHE A C 1
ATOM 2554 O O . PHE A 1 327 ? 4.7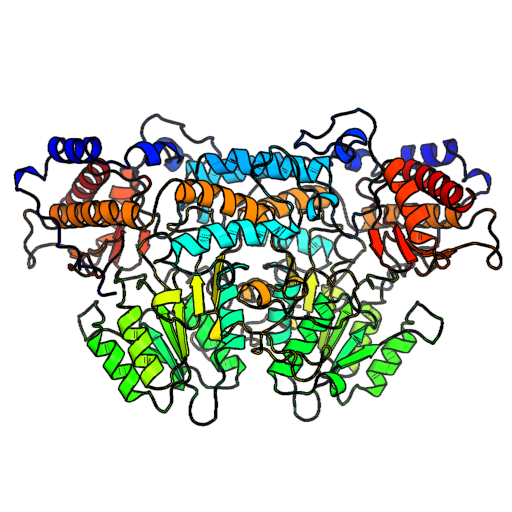89 1.915 23.188 1 94.56 327 PHE A O 1
ATOM 2561 N N . LYS A 1 328 ? 2.82 2.285 22.281 1 95.75 328 LYS A N 1
ATOM 2562 C CA . LYS A 1 328 ? 2.143 1.123 22.844 1 95.75 328 LYS A CA 1
ATOM 2563 C C . LYS A 1 328 ? 1.726 0.143 21.766 1 95.75 328 LYS A C 1
ATOM 2565 O O . LYS A 1 328 ? 0.669 0.302 21.141 1 95.75 328 LYS A O 1
ATOM 2570 N N . PRO A 1 329 ? 2.473 -0.971 21.594 1 96.31 329 PRO A N 1
ATOM 2571 C CA . PRO A 1 329 ? 2.27 -1.868 20.453 1 96.31 329 PRO A CA 1
ATOM 2572 C C . PRO A 1 329 ? 0.958 -2.646 20.547 1 96.31 329 PRO A C 1
ATOM 2574 O O . PRO A 1 329 ? 0.605 -3.15 21.609 1 96.31 329 PRO A O 1
ATOM 2577 N N . ILE A 1 330 ? 0.259 -2.742 19.391 1 96.62 330 ILE A N 1
ATOM 2578 C CA . ILE A 1 330 ? -0.854 -3.674 19.25 1 96.62 330 ILE A CA 1
ATOM 2579 C C . ILE A 1 330 ? -0.325 -5.105 19.203 1 96.62 330 ILE A C 1
ATOM 2581 O O . ILE A 1 330 ? 0.637 -5.395 18.484 1 96.62 330 ILE A O 1
ATOM 2585 N N . PRO A 1 331 ? -0.87 -6.027 19.984 1 97.06 331 PRO A N 1
ATOM 2586 C CA . PRO A 1 331 ? -0.469 -7.43 19.859 1 97.06 331 PRO A CA 1
ATOM 2587 C C . PRO A 1 331 ? -0.9 -8.039 18.516 1 97.06 331 PRO A C 1
ATOM 2589 O O . PRO A 1 331 ? -1.771 -7.496 17.844 1 97.06 331 PRO A O 1
ATOM 2592 N N . GLY A 1 332 ? -0.282 -9.188 18.203 1 97.75 332 GLY A N 1
ATOM 2593 C CA . GLY A 1 332 ? -0.668 -9.93 17.016 1 97.75 332 GLY A CA 1
ATOM 2594 C C . GLY A 1 332 ? -0.199 -9.289 15.734 1 97.75 332 GLY A C 1
ATOM 2595 O O . GLY A 1 332 ? 0.692 -8.438 15.75 1 97.75 332 GLY A O 1
ATOM 2596 N N . ALA A 1 333 ? -0.802 -9.75 14.633 1 98.5 333 ALA A N 1
ATOM 2597 C CA . ALA A 1 333 ? -0.416 -9.289 13.305 1 98.5 333 ALA A CA 1
ATOM 2598 C C . ALA A 1 333 ? -0.741 -7.809 13.117 1 98.5 333 ALA A C 1
ATOM 2600 O O . ALA A 1 333 ? -0.073 -7.109 12.352 1 98.5 333 ALA A O 1
ATOM 2601 N N . GLY A 1 334 ? -1.765 -7.328 13.852 1 97.44 334 GLY A N 1
ATOM 2602 C CA . GLY A 1 334 ? -2.129 -5.922 13.781 1 97.44 334 GLY A CA 1
ATOM 2603 C C . GLY A 1 334 ? -0.989 -4.988 14.148 1 97.44 334 GLY A C 1
ATOM 2604 O O . GLY A 1 334 ? -0.924 -3.859 13.656 1 97.44 334 GLY A O 1
ATOM 2605 N N . GLY A 1 335 ? -0.098 -5.449 14.984 1 97.56 335 GLY A N 1
ATOM 2606 C CA . GLY A 1 335 ? 1.034 -4.648 15.43 1 97.56 335 GLY A CA 1
ATOM 2607 C C . GLY A 1 335 ? 2.039 -4.379 14.32 1 97.56 335 GLY A C 1
ATOM 2608 O O . G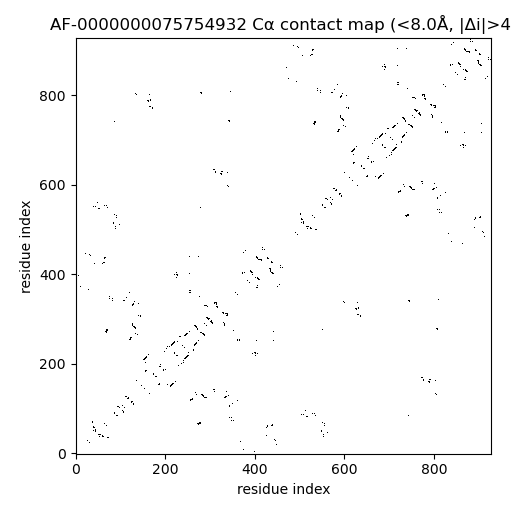LY A 1 335 ? 2.902 -3.508 14.461 1 97.56 335 GLY A O 1
ATOM 2609 N N . PHE A 1 336 ? 1.93 -5.078 13.211 1 98.12 336 PHE A N 1
ATOM 2610 C CA . PHE A 1 336 ? 2.865 -4.918 12.109 1 98.12 336 PHE A CA 1
ATOM 2611 C C . PHE A 1 336 ? 2.396 -3.828 11.156 1 98.12 336 PHE A C 1
ATOM 2613 O O . PHE A 1 336 ? 3.146 -3.4 10.273 1 98.12 336 PHE A O 1
ATOM 2620 N N . GLN A 1 337 ? 1.126 -3.361 11.32 1 97.62 337 GLN A N 1
ATOM 2621 C CA . GLN A 1 337 ? 0.66 -2.244 10.508 1 97.62 337 GLN A CA 1
ATOM 2622 C C . GLN A 1 337 ? 1.464 -0.979 10.797 1 97.62 337 GLN A C 1
ATOM 2624 O O . GLN A 1 337 ? 1.825 -0.718 11.945 1 97.62 337 GLN A O 1
ATOM 2629 N N . VAL A 1 338 ? 1.737 -0.213 9.734 1 96.75 338 VAL A N 1
ATOM 2630 C CA . VAL A 1 338 ? 2.598 0.943 9.961 1 96.75 338 VAL A CA 1
ATOM 2631 C C . VAL A 1 338 ? 1.82 2.229 9.68 1 96.75 338 VAL A C 1
ATOM 2633 O O . VAL A 1 338 ? 2.027 3.242 10.352 1 96.75 338 VAL A O 1
ATOM 2636 N N . SER A 1 339 ? 1.009 2.221 8.625 1 95.38 339 SER A N 1
ATOM 2637 C CA . SER A 1 339 ? 0.258 3.393 8.188 1 95.38 339 SER A CA 1
ATOM 2638 C C . SER A 1 339 ? -1.24 3.109 8.156 1 95.38 339 SER A C 1
ATOM 2640 O O . SER A 1 339 ? -1.66 1.951 8.195 1 95.38 339 SER A O 1
ATOM 2642 N N . ASN A 1 340 ? -1.968 4.246 8.156 1 93.31 340 ASN A N 1
ATOM 2643 C CA . ASN A 1 340 ? -3.35 4.098 7.711 1 93.31 340 ASN A CA 1
ATOM 2644 C C . ASN A 1 340 ? -3.426 3.447 6.332 1 93.31 340 ASN A C 1
ATOM 2646 O O . ASN A 1 340 ? -2.865 3.969 5.363 1 93.31 340 ASN A O 1
ATOM 2650 N N . PRO A 1 341 ? -4.043 2.281 6.32 1 95.88 341 PRO A N 1
ATOM 2651 C CA . PRO A 1 341 ? -4.113 1.629 5.012 1 95.88 341 PRO A CA 1
ATOM 2652 C C . PRO A 1 341 ? -5.082 2.324 4.059 1 95.88 341 PRO A C 1
ATOM 2654 O O . PRO A 1 341 ? -5.992 3.025 4.5 1 95.88 341 PRO A O 1
ATOM 2657 N N . SER A 1 342 ? -4.852 2.123 2.762 1 98.06 342 SER A N 1
ATOM 2658 C CA . SER A 1 342 ? -5.742 2.686 1.75 1 98.06 342 SER A CA 1
ATOM 2659 C C . SER A 1 342 ? -7.164 2.152 1.906 1 98.06 342 SER A C 1
ATOM 2661 O O . SER A 1 342 ? -7.391 0.943 1.828 1 98.06 342 SER A O 1
ATOM 2663 N N . VAL A 1 343 ? -8.094 3.057 2.072 1 98.62 343 VAL A N 1
ATOM 2664 C CA . VAL A 1 343 ? -9.477 2.648 2.273 1 98.62 343 VAL A CA 1
ATOM 2665 C C . VAL A 1 343 ? -10.07 2.172 0.951 1 98.62 343 VAL A C 1
ATOM 2667 O O . VAL A 1 343 ? -10.891 1.25 0.929 1 98.62 343 VAL A O 1
ATOM 2670 N N . ILE A 1 344 ? -9.664 2.783 -0.142 1 98.5 344 ILE A N 1
ATOM 2671 C CA . ILE A 1 344 ? -10.188 2.359 -1.436 1 98.5 344 ILE A CA 1
ATOM 2672 C C . ILE A 1 344 ? -9.719 0.939 -1.742 1 98.5 344 ILE A C 1
ATOM 2674 O O . ILE A 1 344 ? -10.477 0.133 -2.289 1 98.5 344 ILE A O 1
ATOM 2678 N N . ASP A 1 345 ? -8.5 0.65 -1.441 1 98.25 345 ASP A N 1
ATOM 2679 C CA . ASP A 1 345 ? -7.977 -0.7 -1.622 1 98.25 345 ASP A CA 1
ATOM 2680 C C . ASP A 1 345 ? -8.695 -1.694 -0.714 1 98.25 345 ASP A C 1
ATOM 2682 O O . ASP A 1 345 ? -9.07 -2.787 -1.15 1 98.25 345 ASP A O 1
ATOM 2686 N N . LEU A 1 346 ? -8.844 -1.307 0.555 1 98.81 346 LEU A N 1
ATOM 2687 C CA . LEU A 1 346 ? -9.562 -2.15 1.507 1 98.81 346 LEU A CA 1
ATOM 2688 C C . LEU A 1 346 ? -10.992 -2.408 1.037 1 98.81 346 LEU A C 1
ATOM 2690 O O . LEU A 1 346 ? -11.523 -3.502 1.233 1 98.81 346 LEU A O 1
ATOM 2694 N N . THR A 1 347 ? -11.602 -1.393 0.465 1 98.88 347 THR A N 1
ATOM 2695 C CA . THR A 1 347 ? -12.961 -1.517 -0.056 1 98.88 347 THR A CA 1
ATOM 2696 C C . THR A 1 347 ? -13.031 -2.598 -1.131 1 98.88 347 THR A C 1
ATOM 2698 O O . THR A 1 347 ? -13.914 -3.459 -1.096 1 98.88 347 THR A O 1
ATOM 2701 N N . CYS A 1 348 ? -12.086 -2.527 -2.033 1 98.81 348 CYS A N 1
ATOM 2702 C CA . CYS A 1 348 ? -12.023 -3.531 -3.088 1 98.81 348 CYS A CA 1
ATOM 2703 C C . CYS A 1 348 ? -11.789 -4.922 -2.508 1 98.81 348 CYS A C 1
ATOM 2705 O O . CYS A 1 348 ? -12.414 -5.891 -2.932 1 98.81 348 CYS A O 1
ATOM 2707 N N . LEU A 1 349 ? -10.891 -5.008 -1.572 1 98.88 349 LEU A N 1
ATOM 2708 C CA . LEU A 1 349 ? -10.594 -6.27 -0.907 1 98.88 349 LEU A CA 1
ATOM 2709 C C . LEU A 1 349 ? -11.836 -6.816 -0.202 1 98.88 349 LEU A C 1
ATOM 2711 O O . LEU A 1 349 ? -12.156 -7.996 -0.333 1 98.88 349 LEU A O 1
ATOM 2715 N N . CYS A 1 350 ? -12.531 -5.961 0.52 1 98.94 350 CYS A N 1
ATOM 2716 C CA . CYS A 1 350 ? -13.727 -6.391 1.235 1 98.94 350 CYS A CA 1
ATOM 2717 C C . CYS A 1 350 ? -14.797 -6.883 0.266 1 98.94 350 CYS A C 1
ATOM 2719 O O . CYS A 1 350 ? -15.508 -7.84 0.56 1 98.94 350 CYS A O 1
ATOM 2721 N N . ALA A 1 351 ? -14.891 -6.242 -0.855 1 98.94 351 ALA A N 1
ATOM 2722 C CA . ALA A 1 351 ? -15.844 -6.68 -1.874 1 98.94 351 ALA A CA 1
ATOM 2723 C C . ALA A 1 351 ? -15.508 -8.086 -2.361 1 98.94 351 ALA A C 1
ATOM 2725 O O . ALA A 1 351 ? -16.391 -8.938 -2.469 1 98.94 351 ALA A O 1
ATOM 2726 N N . ALA A 1 352 ? -14.25 -8.32 -2.678 1 98.88 352 ALA A N 1
ATOM 2727 C CA . ALA A 1 352 ? -13.82 -9.648 -3.098 1 98.88 352 ALA A CA 1
ATOM 2728 C C . ALA A 1 352 ? -14.078 -10.68 -2.004 1 98.88 352 ALA A C 1
ATOM 2730 O O . ALA A 1 352 ? -14.547 -11.789 -2.285 1 98.88 352 ALA A O 1
ATOM 2731 N N . LEU A 1 353 ? -13.773 -10.32 -0.764 1 98.94 353 LEU A N 1
ATOM 2732 C CA . LEU A 1 353 ? -13.93 -11.219 0.376 1 98.94 353 LEU A CA 1
ATOM 2733 C C . LEU A 1 353 ? -15.398 -11.562 0.606 1 98.94 353 LEU A C 1
ATOM 2735 O O . LEU A 1 353 ? -15.711 -12.648 1.095 1 98.94 353 LEU A O 1
ATOM 2739 N N . SER A 1 354 ? -16.297 -10.656 0.214 1 98.81 354 SER A N 1
ATOM 2740 C CA . SER A 1 354 ? -17.719 -10.898 0.405 1 98.81 354 SER A CA 1
ATOM 2741 C C . SER A 1 354 ? -18.172 -12.148 -0.354 1 98.81 354 SER A C 1
ATOM 2743 O O . SER A 1 354 ? -19.125 -12.82 0.058 1 98.81 354 SER A O 1
ATOM 2745 N N . VAL A 1 355 ? -17.5 -12.477 -1.467 1 98.69 355 VAL A N 1
ATOM 2746 C CA . VAL A 1 355 ? -17.812 -13.688 -2.223 1 98.69 355 VAL A CA 1
ATOM 2747 C C . VAL A 1 355 ? -17.328 -14.914 -1.45 1 98.69 355 VAL A C 1
ATOM 2749 O O . VAL A 1 355 ? -18.062 -15.891 -1.304 1 98.69 355 VAL A O 1
ATOM 2752 N N . PHE A 1 356 ? -16.094 -14.883 -0.915 1 98.62 356 PHE A N 1
ATOM 2753 C CA . PHE A 1 356 ? -15.539 -15.984 -0.145 1 98.62 356 PHE A CA 1
ATOM 2754 C C . PHE A 1 356 ? -16.359 -16.25 1.109 1 98.62 356 PHE A C 1
ATOM 2756 O O . PHE A 1 356 ? -16.484 -17.391 1.55 1 98.62 356 PHE A O 1
ATOM 2763 N N . ASP A 1 357 ? -16.938 -15.195 1.668 1 98.56 357 ASP A N 1
ATOM 2764 C CA . ASP A 1 357 ? -17.703 -15.305 2.906 1 98.56 357 ASP A CA 1
ATOM 2765 C C . ASP A 1 357 ? -18.984 -16.094 2.691 1 98.56 357 ASP A C 1
ATOM 2767 O O . ASP A 1 357 ? -19.625 -16.516 3.654 1 98.56 357 ASP A O 1
ATOM 2771 N N . GLN A 1 358 ? -19.359 -16.391 1.461 1 98.44 358 GLN A N 1
ATOM 2772 C CA . GLN A 1 358 ? -20.609 -17.094 1.143 1 98.44 358 GLN A CA 1
ATOM 2773 C C . GLN A 1 358 ? -20.375 -18.594 1.022 1 98.44 358 GLN A C 1
ATOM 2775 O O . GLN A 1 358 ? -21.328 -19.359 0.838 1 98.44 358 GLN A O 1
ATOM 2780 N N . THR A 1 359 ? -19.125 -19.031 1.113 1 98.12 359 THR A N 1
ATOM 2781 C CA . THR A 1 359 ? -18.75 -20.438 0.991 1 98.12 359 THR A CA 1
ATOM 2782 C C . THR A 1 359 ? -17.547 -20.75 1.878 1 98.12 359 THR A C 1
ATOM 2784 O O . THR A 1 359 ? -17.312 -20.078 2.883 1 98.12 359 THR A O 1
ATOM 2787 N N . SER A 1 360 ? -16.875 -21.891 1.65 1 97.75 360 SER A N 1
ATOM 2788 C CA . SER A 1 360 ? -15.711 -22.297 2.434 1 97.75 360 SER A CA 1
ATOM 2789 C C . SER A 1 360 ? -14.57 -22.75 1.53 1 97.75 360 SER A C 1
ATOM 2791 O O . SER A 1 360 ? -14.805 -23.172 0.394 1 97.75 360 SER A O 1
ATOM 2793 N N . MET A 1 361 ? -13.422 -22.656 2.055 1 98.38 361 MET A N 1
ATOM 2794 C CA . MET A 1 361 ? -12.273 -23.141 1.292 1 98.38 361 MET A CA 1
ATOM 2795 C C . MET A 1 361 ? -12.367 -24.641 1.049 1 98.38 361 MET A C 1
ATOM 2797 O O . MET A 1 361 ? -11.906 -25.141 0.018 1 98.38 361 MET A O 1
ATOM 2801 N N . ALA A 1 362 ? -12.945 -25.312 1.944 1 98 362 ALA A N 1
ATOM 2802 C CA . ALA A 1 362 ? -13.148 -26.75 1.759 1 98 362 ALA A CA 1
ATOM 2803 C C . ALA A 1 362 ? -14.016 -27.031 0.536 1 98 362 ALA A C 1
ATOM 2805 O O . ALA A 1 362 ? -13.703 -27.906 -0.275 1 98 362 ALA A O 1
ATOM 2806 N N . ASP A 1 363 ? -15.133 -26.297 0.409 1 98.12 363 ASP A N 1
ATOM 2807 C CA . ASP A 1 363 ? -16.031 -26.469 -0.729 1 98.12 363 ASP A CA 1
ATOM 2808 C C . ASP A 1 363 ? -15.336 -26.078 -2.035 1 98.12 363 ASP A C 1
ATOM 2810 O O . ASP A 1 363 ? -15.438 -26.797 -3.033 1 98.12 363 ASP A O 1
ATOM 2814 N N . LEU A 1 364 ? -14.695 -25 -2.02 1 98.5 364 LEU A N 1
ATOM 2815 C CA . LEU A 1 364 ? -13.961 -24.562 -3.199 1 98.5 364 LEU A CA 1
ATOM 2816 C C . LEU A 1 364 ? -12.906 -25.578 -3.6 1 98.5 364 LEU A C 1
ATOM 2818 O O . LEU A 1 364 ? -12.719 -25.859 -4.789 1 98.5 364 LEU A O 1
ATOM 2822 N N . ARG A 1 365 ? -12.234 -26.125 -2.605 1 98.25 365 ARG A N 1
ATOM 2823 C CA . ARG A 1 365 ? -11.18 -27.094 -2.863 1 98.25 365 ARG A CA 1
ATOM 2824 C C . ARG A 1 365 ? -11.742 -28.359 -3.504 1 98.25 365 ARG A C 1
ATOM 2826 O O . ARG A 1 365 ? -11.125 -28.938 -4.402 1 98.25 365 ARG A O 1
ATOM 2833 N N . GLN A 1 366 ? -12.836 -28.797 -3.109 1 97.5 366 GLN A N 1
ATOM 2834 C CA . GLN A 1 366 ? -13.461 -29.984 -3.689 1 97.5 366 GLN A CA 1
ATOM 2835 C C . GLN A 1 366 ? -13.695 -29.797 -5.188 1 97.5 366 GLN A C 1
ATOM 2837 O O . GLN A 1 366 ? -13.375 -30.688 -5.98 1 97.5 366 GLN A O 1
ATOM 2842 N N . LYS A 1 367 ? -14.234 -28.719 -5.543 1 97.88 367 LYS A N 1
ATOM 2843 C CA . LYS A 1 367 ? -14.43 -28.469 -6.969 1 97.88 367 LYS A CA 1
ATOM 2844 C C . LYS A 1 367 ? -13.094 -28.328 -7.691 1 97.88 367 LYS A C 1
ATOM 2846 O O . LYS A 1 367 ? -12.938 -28.797 -8.82 1 97.88 367 LYS A O 1
ATOM 2851 N N . SER A 1 368 ? -12.156 -27.625 -7.031 1 98.19 368 SER A N 1
ATOM 2852 C CA . SER A 1 368 ? -10.828 -27.438 -7.609 1 98.19 368 SER A CA 1
ATOM 2853 C C . SER A 1 368 ? -10.172 -28.781 -7.934 1 98.19 368 SER A C 1
ATOM 2855 O O . SER A 1 368 ? -9.578 -28.938 -9 1 98.19 368 SER A O 1
ATOM 2857 N N . LEU A 1 369 ? -10.273 -29.734 -7.027 1 98.12 369 LEU A N 1
ATOM 2858 C CA . LEU A 1 369 ? -9.703 -31.062 -7.223 1 98.12 369 LEU A CA 1
ATOM 2859 C C . LEU A 1 369 ? -10.289 -31.734 -8.461 1 98.12 369 LEU A C 1
ATOM 2861 O O . LEU A 1 369 ? -9.555 -32.281 -9.289 1 98.12 369 LEU A O 1
ATOM 2865 N N . LYS A 1 370 ? -11.562 -31.656 -8.617 1 97.94 370 LYS A N 1
ATOM 2866 C CA . LYS A 1 370 ? -12.242 -32.312 -9.734 1 97.94 370 LYS A CA 1
ATOM 2867 C C . LYS A 1 370 ? -11.953 -31.578 -11.047 1 97.94 370 LYS A C 1
ATOM 2869 O O . LYS A 1 370 ? -11.68 -32.219 -12.07 1 97.94 370 LYS A O 1
ATOM 2874 N N . LEU A 1 371 ? -12.07 -30.297 -11 1 98.25 371 LEU A N 1
ATOM 2875 C CA . LEU A 1 371 ? -11.867 -29.438 -12.172 1 98.25 371 LEU A CA 1
ATOM 2876 C C . LEU A 1 371 ? -10.469 -29.625 -12.734 1 98.25 371 LEU A C 1
ATOM 2878 O O . LEU A 1 371 ? -10.297 -29.781 -13.945 1 98.25 371 LEU A O 1
ATOM 2882 N N . THR A 1 372 ? -9.445 -29.609 -11.906 1 98.62 372 THR A N 1
ATOM 2883 C CA . THR A 1 372 ? -8.055 -29.734 -12.328 1 98.62 372 THR A CA 1
ATOM 2884 C C . THR A 1 372 ? -7.742 -31.156 -12.773 1 98.62 372 THR A C 1
ATOM 2886 O O . THR A 1 372 ? -6.965 -31.359 -13.711 1 98.62 372 THR A O 1
ATOM 2889 N N . ALA A 1 373 ? -8.328 -32.125 -12.086 1 98.25 373 ALA A N 1
ATOM 2890 C CA . ALA A 1 373 ? -8.172 -33.5 -12.5 1 98.25 373 ALA A CA 1
ATOM 2891 C C . ALA A 1 373 ? -8.781 -33.75 -13.875 1 98.25 373 ALA A C 1
ATOM 2893 O O . ALA A 1 373 ? -8.242 -34.5 -14.68 1 98.25 373 ALA A O 1
ATOM 2894 N N . TYR A 1 374 ? -9.938 -33.156 -14.133 1 98.62 374 TYR A N 1
ATOM 2895 C CA . TYR A 1 374 ? -10.578 -33.281 -15.438 1 98.62 374 TYR A CA 1
ATOM 2896 C C . TYR A 1 374 ? -9.695 -32.688 -16.531 1 98.62 374 TYR A C 1
ATOM 2898 O O . TYR A 1 374 ? -9.57 -33.281 -17.609 1 98.62 374 TYR A O 1
ATOM 2906 N N . LEU A 1 375 ? -9.078 -31.547 -16.281 1 98.81 375 LEU A N 1
ATOM 2907 C CA . LEU A 1 375 ? -8.125 -30.938 -17.203 1 98.81 375 LEU A CA 1
ATOM 2908 C C . LEU A 1 375 ? -6.98 -31.906 -17.516 1 98.81 375 LEU A C 1
ATOM 2910 O O . LEU A 1 375 ? -6.625 -32.094 -18.672 1 98.81 375 LEU A O 1
ATOM 2914 N N . GLU A 1 376 ? -6.414 -32.438 -16.438 1 98.5 376 GLU A N 1
ATOM 2915 C CA . GLU A 1 376 ? -5.32 -33.406 -16.609 1 98.5 376 GLU A CA 1
ATOM 2916 C C . GLU A 1 376 ? -5.754 -34.594 -17.453 1 98.5 376 GLU A C 1
ATOM 2918 O O . GLU A 1 376 ? -5.031 -35 -18.359 1 98.5 376 GLU A O 1
ATOM 2923 N N . PHE A 1 377 ? -6.918 -35.125 -17.156 1 98.06 377 PHE A N 1
ATOM 2924 C CA . PHE A 1 377 ? -7.469 -36.281 -17.875 1 98.06 377 PHE A CA 1
ATOM 2925 C C . PHE A 1 377 ? -7.578 -35.969 -19.375 1 98.06 377 PHE A C 1
ATOM 2927 O O . PHE A 1 377 ? -7.117 -36.781 -20.203 1 98.06 377 PHE A O 1
ATOM 2934 N N . LEU A 1 378 ? -8.156 -34.844 -19.656 1 98.31 378 LEU A N 1
ATOM 2935 C CA . LEU A 1 378 ? -8.383 -34.5 -21.062 1 98.31 378 LEU A CA 1
ATOM 2936 C C . LEU A 1 378 ? -7.055 -34.25 -21.766 1 98.31 378 LEU A C 1
ATOM 2938 O O . LEU A 1 378 ? -6.902 -34.594 -22.953 1 98.31 378 LEU A O 1
ATOM 2942 N N . LEU A 1 379 ? -6.066 -33.625 -21.109 1 98.06 379 LEU A N 1
ATOM 2943 C CA . LEU A 1 379 ? -4.762 -33.344 -21.703 1 98.06 379 LEU A CA 1
ATOM 2944 C C . LEU A 1 379 ? -4.023 -34.625 -22.031 1 98.06 379 LEU A C 1
ATOM 2946 O O . LEU A 1 379 ? -3.291 -34.719 -23.016 1 98.06 379 LEU A O 1
ATOM 2950 N N . LEU A 1 380 ? -4.227 -35.625 -21.203 1 97.06 380 LEU A N 1
ATOM 2951 C CA . LEU A 1 380 ? -3.439 -36.844 -21.328 1 97.06 380 LEU A CA 1
ATOM 2952 C C . LEU A 1 380 ? -4.168 -37.906 -22.172 1 97.06 380 LEU A C 1
ATOM 2954 O O . LEU A 1 380 ? -3.561 -38.844 -22.656 1 97.06 380 LEU A O 1
ATOM 2958 N N . LYS A 1 381 ? -5.438 -37.625 -22.312 1 95.5 381 LYS A N 1
ATOM 2959 C CA . LYS A 1 381 ? -6.227 -38.594 -23.078 1 95.5 381 LYS A CA 1
ATOM 2960 C C . LYS A 1 381 ? -5.676 -38.781 -24.484 1 95.5 381 LYS A C 1
ATOM 2962 O O . LYS A 1 381 ? -5.367 -37.781 -25.156 1 95.5 381 LYS A O 1
ATOM 2967 N N . ASP A 1 382 ? -5.52 -40.062 -24.906 1 92.56 382 ASP A N 1
ATOM 2968 C CA . ASP A 1 382 ? -5.125 -40.469 -26.266 1 92.56 382 ASP A CA 1
ATOM 2969 C C . ASP A 1 382 ? -3.742 -39.906 -26.609 1 92.56 382 ASP A C 1
ATOM 2971 O O . ASP A 1 382 ? -3.512 -39.469 -27.734 1 92.56 382 ASP A O 1
ATOM 2975 N N . THR A 1 383 ? -2.934 -39.656 -25.625 1 93 383 THR A N 1
ATOM 2976 C CA . THR A 1 383 ? -1.561 -39.219 -25.859 1 93 383 THR A CA 1
ATOM 2977 C C . THR A 1 383 ? -0.572 -40.281 -25.375 1 93 383 THR A C 1
ATOM 2979 O O . THR A 1 383 ? -0.93 -41.156 -24.578 1 93 383 THR A O 1
ATOM 2982 N N . ASP A 1 384 ? 0.626 -40.156 -26 1 92.12 384 ASP A N 1
ATOM 2983 C CA . ASP A 1 384 ? 1.756 -41 -25.625 1 92.12 384 ASP A CA 1
ATOM 2984 C C . ASP A 1 384 ? 2.918 -40.156 -25.109 1 92.12 384 ASP A C 1
ATOM 2986 O O . ASP A 1 384 ? 3.271 -39.125 -25.703 1 92.12 384 ASP A O 1
ATOM 2990 N N . GLU A 1 385 ? 3.398 -40.562 -23.953 1 89.69 385 GLU A N 1
ATOM 2991 C CA . GLU A 1 385 ? 4.449 -39.812 -23.281 1 89.69 385 GLU A CA 1
ATOM 2992 C C . GLU A 1 385 ? 5.629 -39.531 -24.219 1 89.69 385 GLU A C 1
ATOM 2994 O O . GLU A 1 385 ? 6.27 -38.5 -24.141 1 89.69 385 GLU A O 1
ATOM 2999 N N . LYS A 1 386 ? 5.949 -40.469 -25.094 1 92.12 386 LYS A N 1
ATOM 3000 C CA . LYS A 1 386 ? 7.113 -40.375 -25.969 1 92.12 386 LYS A CA 1
ATOM 3001 C C . LYS A 1 386 ? 6.852 -39.438 -27.141 1 92.12 386 LYS A C 1
ATOM 3003 O O . LYS A 1 386 ? 7.766 -38.781 -27.625 1 92.12 386 LYS A O 1
ATOM 3008 N N . THR A 1 387 ? 5.648 -39.344 -27.516 1 92.5 387 THR A N 1
ATOM 3009 C CA . THR A 1 387 ? 5.387 -38.625 -28.766 1 92.5 387 THR A CA 1
ATOM 3010 C C . THR A 1 387 ? 4.652 -37.344 -28.484 1 92.5 387 THR A C 1
ATOM 3012 O O . THR A 1 387 ? 4.613 -36.438 -29.344 1 92.5 387 THR A O 1
ATOM 3015 N N . ARG A 1 388 ? 4.121 -37.25 -27.297 1 94.44 388 ARG A N 1
ATOM 3016 C CA . ARG A 1 388 ? 3.371 -36.031 -26.984 1 94.44 388 ARG A CA 1
ATOM 3017 C C . ARG A 1 388 ? 4.277 -34.812 -27 1 94.44 388 ARG A C 1
ATOM 3019 O O . ARG A 1 388 ? 5.445 -34.875 -26.609 1 94.44 388 ARG A O 1
ATOM 3026 N N . LEU A 1 389 ? 3.775 -33.656 -27.391 1 96.81 389 LEU A N 1
ATOM 3027 C CA . LEU A 1 389 ? 4.539 -32.469 -27.641 1 96.81 389 LEU A CA 1
ATOM 3028 C C . LEU A 1 389 ? 4.594 -31.578 -26.391 1 96.81 389 LEU A C 1
ATOM 3030 O O . LEU A 1 389 ? 5.047 -30.438 -26.453 1 96.81 389 LEU A O 1
ATOM 3034 N N . TYR A 1 390 ? 4.133 -32.062 -25.344 1 97.69 390 TYR A N 1
ATOM 3035 C CA . TYR A 1 390 ? 4.141 -31.297 -24.094 1 97.69 390 TYR A CA 1
ATOM 3036 C C . TYR A 1 390 ? 4.215 -32.25 -22.891 1 97.69 390 TYR A C 1
ATOM 3038 O O . TYR A 1 390 ? 3.902 -33.438 -23.016 1 97.69 390 TYR A O 1
ATOM 3046 N N . ASP A 1 391 ? 4.641 -31.734 -21.781 1 97.44 391 ASP A N 1
ATOM 3047 C CA . ASP A 1 391 ? 4.629 -32.406 -20.484 1 97.44 391 ASP A CA 1
ATOM 3048 C C . ASP A 1 391 ? 3.918 -31.562 -19.438 1 97.44 391 ASP A C 1
ATOM 3050 O O . ASP A 1 391 ? 3.957 -30.328 -19.484 1 97.44 391 ASP A O 1
ATOM 3054 N N . ILE A 1 392 ? 3.203 -32.219 -18.578 1 98.38 392 ILE A N 1
ATOM 3055 C CA . ILE A 1 392 ? 2.658 -31.531 -17.406 1 98.38 392 ILE A CA 1
ATOM 3056 C C . ILE A 1 392 ? 3.676 -31.578 -16.266 1 98.38 392 ILE A C 1
ATOM 3058 O O . ILE A 1 392 ? 3.998 -32.656 -15.75 1 98.38 392 ILE A O 1
ATOM 3062 N N . ILE A 1 393 ? 4.199 -30.422 -15.875 1 98.12 393 ILE A N 1
ATOM 3063 C CA . ILE A 1 393 ? 5.281 -30.406 -14.891 1 98.12 393 ILE A CA 1
ATOM 3064 C C . ILE A 1 393 ? 4.711 -30.188 -13.492 1 98.12 393 ILE A C 1
ATOM 3066 O O . ILE A 1 393 ? 5.445 -30.203 -12.508 1 98.12 393 ILE A O 1
ATOM 3070 N N . THR A 1 394 ? 3.395 -29.922 -13.359 1 98.62 394 THR A N 1
ATOM 3071 C CA . THR A 1 394 ? 2.695 -29.969 -12.078 1 98.62 394 THR A CA 1
ATOM 3072 C C . THR A 1 394 ? 2.553 -31.422 -11.594 1 98.62 394 THR A C 1
ATOM 3074 O O . THR A 1 394 ? 2.27 -32.312 -12.383 1 98.62 394 THR A O 1
ATOM 3077 N N . PRO A 1 395 ? 2.678 -31.594 -10.273 1 98 395 PRO A N 1
ATOM 3078 C CA . PRO A 1 395 ? 2.531 -32.969 -9.766 1 98 395 PRO A CA 1
ATOM 3079 C C . PRO A 1 395 ? 1.184 -33.562 -10.117 1 98 395 PRO A C 1
ATOM 3081 O O . PRO A 1 395 ? 0.156 -32.906 -10.086 1 98 395 PRO A O 1
ATOM 3084 N N . SER A 1 396 ? 1.2 -34.938 -10.375 1 96.75 396 SER A N 1
ATOM 3085 C CA . SER A 1 396 ? -0.023 -35.656 -10.734 1 96.75 396 SER A CA 1
ATOM 3086 C C . SER A 1 396 ? -0.888 -35.906 -9.516 1 96.75 396 SER A C 1
ATOM 3088 O O . SER A 1 396 ? -2.104 -36.094 -9.625 1 96.75 396 SER A O 1
ATOM 3090 N N . ASP A 1 397 ? -0.244 -35.969 -8.328 1 97.19 397 ASP A N 1
ATOM 3091 C CA . ASP A 1 397 ? -1.004 -36.125 -7.09 1 97.19 397 ASP A CA 1
ATOM 3092 C C . ASP A 1 397 ? -1.875 -34.906 -6.836 1 97.19 397 ASP A C 1
ATOM 3094 O O . ASP A 1 397 ? -1.361 -33.781 -6.656 1 97.19 397 ASP A O 1
ATOM 3098 N N . PRO A 1 398 ? -3.201 -35.094 -6.797 1 96.88 398 PRO A N 1
ATOM 3099 C CA . PRO A 1 398 ? -4.086 -33.938 -6.625 1 96.88 398 PRO A CA 1
ATOM 3100 C C . PRO A 1 398 ? -3.863 -33.219 -5.301 1 96.88 398 PRO A C 1
ATOM 3102 O O . PRO A 1 398 ? -4.211 -32.031 -5.172 1 96.88 398 PRO A O 1
ATOM 3105 N N . ASN A 1 399 ? -3.279 -33.875 -4.328 1 96.88 399 ASN A N 1
ATOM 3106 C CA . ASN A 1 399 ? -3.037 -33.25 -3.029 1 96.88 399 ASN A CA 1
ATOM 3107 C C . ASN A 1 399 ? -1.751 -32.438 -3.031 1 96.88 399 ASN A C 1
ATOM 3109 O O . ASN A 1 399 ? -1.474 -31.703 -2.078 1 96.88 399 ASN A O 1
ATOM 3113 N N . ALA A 1 400 ? -0.987 -32.469 -4.105 1 98.19 400 ALA A N 1
ATOM 3114 C CA . ALA A 1 400 ? 0.289 -31.766 -4.203 1 98.19 400 ALA A CA 1
ATOM 3115 C C . ALA A 1 400 ? 0.21 -30.609 -5.211 1 98.19 400 ALA A C 1
ATOM 3117 O O . ALA A 1 400 ? 1.227 -30.203 -5.777 1 98.19 400 ALA A O 1
ATOM 3118 N N . ARG A 1 401 ? -1 -30.188 -5.445 1 98.38 401 ARG A N 1
ATOM 3119 C CA . ARG A 1 401 ? -1.185 -29.047 -6.348 1 98.38 401 ARG A CA 1
ATOM 3120 C C . ARG A 1 401 ? -2.457 -28.281 -6.008 1 98.38 401 ARG A C 1
ATOM 3122 O O . ARG A 1 401 ? -3.248 -28.719 -5.172 1 98.38 401 ARG A O 1
ATOM 3129 N N . GLY A 1 402 ? -2.605 -27 -6.531 1 97.81 402 GLY A N 1
ATOM 3130 C CA . GLY A 1 402 ? -3.834 -26.234 -6.508 1 97.81 402 GLY A CA 1
ATOM 3131 C C . GLY A 1 402 ? -4.598 -26.281 -7.816 1 97.81 402 GLY A C 1
ATOM 3132 O O . GLY A 1 402 ? -4.754 -27.359 -8.406 1 97.81 402 GLY A O 1
ATOM 3133 N N . ALA A 1 403 ? -5.148 -25.172 -8.242 1 98.12 403 ALA A N 1
ATOM 3134 C CA . ALA A 1 403 ? -6 -25.078 -9.422 1 98.12 403 ALA A CA 1
ATOM 3135 C C . ALA A 1 403 ? -5.176 -24.766 -10.672 1 98.12 403 ALA A C 1
ATOM 3137 O O . ALA A 1 403 ? -5.613 -24.016 -11.547 1 98.12 403 ALA A O 1
ATOM 3138 N N . GLN A 1 404 ? -3.963 -25.219 -10.742 1 98.5 404 GLN A N 1
ATOM 3139 C CA . GLN A 1 404 ? -3.104 -24.922 -11.883 1 98.5 404 GLN A CA 1
ATOM 3140 C C . GLN A 1 404 ? -2.428 -26.188 -12.414 1 98.5 404 GLN A C 1
ATOM 3142 O O . GLN A 1 404 ? -1.979 -27.031 -11.633 1 98.5 404 GLN A O 1
ATOM 3147 N N . LEU A 1 405 ? -2.367 -26.359 -13.727 1 98.81 405 LEU A N 1
ATOM 3148 C CA . LEU A 1 405 ? -1.409 -27.25 -14.391 1 98.81 405 LEU A CA 1
ATOM 3149 C C . LEU A 1 405 ? -0.452 -26.438 -15.266 1 98.81 405 LEU A C 1
ATOM 3151 O O . LEU A 1 405 ? -0.886 -25.625 -16.078 1 98.81 405 LEU A O 1
ATOM 3155 N N . SER A 1 406 ? 0.822 -26.625 -14.977 1 98.75 406 SER A N 1
ATOM 3156 C CA . SER A 1 406 ? 1.851 -26.062 -15.852 1 98.75 406 SER A CA 1
ATOM 3157 C C . SER A 1 406 ? 2.217 -27.047 -16.969 1 98.75 406 SER A C 1
ATOM 3159 O O . SER A 1 406 ? 2.74 -28.125 -16.703 1 98.75 406 SER A O 1
ATOM 3161 N N . VAL A 1 407 ? 1.922 -26.641 -18.172 1 98.62 407 VAL A N 1
ATOM 3162 C CA . VAL A 1 407 ? 2.158 -27.469 -19.344 1 98.62 407 VAL A CA 1
ATOM 3163 C C . VAL A 1 407 ? 3.402 -26.969 -20.078 1 98.62 407 VAL A C 1
ATOM 3165 O O . VAL A 1 407 ? 3.402 -25.875 -20.641 1 98.62 407 VAL A O 1
ATOM 3168 N N . LEU A 1 408 ? 4.461 -27.734 -20.031 1 98.12 408 LEU A N 1
ATOM 3169 C CA . LEU A 1 408 ? 5.723 -27.422 -20.688 1 98.12 408 LEU A CA 1
ATOM 3170 C C . LEU A 1 408 ? 5.723 -27.938 -22.125 1 98.12 408 LEU A C 1
ATOM 3172 O O . LEU A 1 408 ? 5.762 -29.141 -22.359 1 98.12 408 LEU A O 1
ATOM 3176 N N . LEU A 1 409 ? 5.699 -27.062 -23.047 1 98 409 LEU A N 1
ATOM 3177 C CA . LEU A 1 409 ? 5.676 -27.406 -24.469 1 98 409 LEU A CA 1
ATOM 3178 C C . LEU A 1 409 ? 7.078 -27.703 -24.984 1 98 409 LEU A C 1
ATOM 3180 O O . LEU A 1 409 ? 8.062 -27.188 -24.438 1 98 409 LEU A O 1
ATOM 3184 N N . LYS A 1 410 ? 7.125 -28.531 -25.969 1 96.44 410 LYS A N 1
ATOM 3185 C CA . LYS A 1 410 ? 8.398 -28.688 -26.672 1 96.44 410 LYS A CA 1
ATOM 3186 C C . LYS A 1 410 ? 8.883 -27.359 -27.25 1 96.44 410 LYS A C 1
ATOM 3188 O O . LYS A 1 410 ? 8.078 -26.453 -27.484 1 96.44 410 LYS A O 1
ATOM 3193 N N . PRO A 1 411 ? 10.203 -27.203 -27.438 1 95.5 411 PRO A N 1
ATOM 3194 C CA . PRO A 1 411 ? 10.773 -25.922 -27.859 1 95.5 411 PRO A CA 1
ATOM 3195 C C . PRO A 1 411 ? 10.117 -25.391 -29.141 1 95.5 411 PRO A C 1
ATOM 3197 O O . PRO A 1 411 ? 9.836 -26.156 -30.062 1 95.5 411 PRO A O 1
ATOM 3200 N N . GLY A 1 412 ? 9.836 -24.078 -29.141 1 94.44 412 GLY A N 1
ATOM 3201 C CA . GLY A 1 412 ? 9.375 -23.375 -30.328 1 94.44 412 GLY A CA 1
ATOM 3202 C C . GLY A 1 412 ? 7.863 -23.375 -30.469 1 94.44 412 GLY A C 1
ATOM 3203 O O . GLY A 1 412 ? 7.32 -22.734 -31.359 1 94.44 412 GLY A O 1
ATOM 3204 N N . LEU A 1 413 ? 7.152 -23.984 -29.547 1 96.44 413 LEU A N 1
ATOM 3205 C CA . LEU A 1 413 ? 5.719 -24.172 -29.734 1 96.44 413 LEU A CA 1
ATOM 3206 C C . LEU A 1 413 ? 4.922 -23.125 -28.969 1 96.44 413 LEU A C 1
ATOM 3208 O O . LEU A 1 413 ? 3.732 -22.938 -29.219 1 96.44 413 LEU A O 1
ATOM 3212 N N . LEU A 1 414 ? 5.539 -22.453 -28.016 1 96.06 414 LEU A N 1
ATOM 3213 C CA . LEU A 1 414 ? 4.816 -21.578 -27.094 1 96.06 414 LEU A CA 1
ATOM 3214 C C . LEU A 1 414 ? 4.078 -20.484 -27.859 1 96.06 414 LEU A C 1
ATOM 3216 O O . LEU A 1 414 ? 2.908 -20.219 -27.578 1 96.06 414 LEU A O 1
ATOM 3220 N N . HIS A 1 415 ? 4.699 -19.859 -28.828 1 94.81 415 HIS A N 1
ATOM 3221 C CA . HIS A 1 415 ? 4.109 -18.75 -29.562 1 94.81 415 HIS A CA 1
ATOM 3222 C C . HIS A 1 415 ? 2.883 -19.188 -30.344 1 94.81 415 HIS A C 1
ATOM 3224 O O . HIS A 1 415 ? 1.849 -18.516 -30.328 1 94.81 415 HIS A O 1
ATOM 3230 N N . LYS A 1 416 ? 3.059 -20.297 -31.031 1 95.25 416 LYS A N 1
ATOM 3231 C CA . LYS A 1 416 ? 1.968 -20.828 -31.828 1 95.25 416 LYS A CA 1
ATOM 3232 C C . LYS A 1 416 ? 0.764 -21.188 -30.969 1 95.25 416 LYS A C 1
ATOM 3234 O O . LYS A 1 416 ? -0.374 -20.859 -31.312 1 95.25 416 LYS A O 1
ATOM 3239 N N . VAL A 1 417 ? 1.004 -21.844 -29.922 1 97.12 417 VAL A N 1
ATOM 3240 C CA . VAL A 1 417 ? -0.057 -22.25 -29 1 97.12 417 VAL A CA 1
ATOM 3241 C C . VAL A 1 417 ? -0.723 -21.016 -28.406 1 97.12 417 VAL A C 1
ATOM 3243 O O . VAL A 1 417 ? -1.951 -20.938 -28.344 1 97.12 417 VAL A O 1
ATOM 3246 N N . SER A 1 418 ? 0.101 -20.078 -27.984 1 95.75 418 SER A N 1
ATOM 3247 C CA . SER A 1 418 ? -0.41 -18.844 -27.391 1 95.75 418 SER A CA 1
ATOM 3248 C C . SER A 1 418 ? -1.31 -18.078 -28.344 1 95.75 418 SER A C 1
ATOM 3250 O O . SER A 1 418 ? -2.348 -17.547 -27.953 1 95.75 418 SER A O 1
ATOM 3252 N N . GLU A 1 419 ? -0.923 -17.953 -29.531 1 95.31 419 GLU A N 1
ATOM 3253 C CA . GLU A 1 419 ? -1.702 -17.25 -30.547 1 95.31 419 GLU A CA 1
ATOM 3254 C C . GLU A 1 419 ? -3.053 -17.938 -30.766 1 95.31 419 GLU A C 1
ATOM 3256 O O . GLU A 1 419 ? -4.078 -17.25 -30.875 1 95.31 419 GLU A O 1
ATOM 3261 N N . ARG A 1 420 ? -3.066 -19.266 -30.891 1 96.25 420 ARG A N 1
ATOM 3262 C CA . ARG A 1 420 ? -4.301 -20.016 -31.062 1 96.25 420 ARG A CA 1
ATOM 3263 C C . ARG A 1 420 ? -5.262 -19.781 -29.906 1 96.25 420 ARG A C 1
ATOM 3265 O O . ARG A 1 420 ? -6.453 -19.547 -30.125 1 96.25 420 ARG A O 1
ATOM 3272 N N . LEU A 1 421 ? -4.727 -19.859 -28.719 1 97.56 421 LEU A N 1
ATOM 3273 C CA . LEU A 1 421 ? -5.551 -19.656 -27.531 1 97.56 421 LEU A CA 1
ATOM 3274 C C . LEU A 1 421 ? -6.105 -18.234 -27.484 1 97.56 421 LEU A C 1
ATOM 3276 O O . LEU A 1 421 ? -7.289 -18.031 -27.203 1 97.56 421 LEU A O 1
ATOM 3280 N N . GLN A 1 422 ? -5.266 -17.266 -27.797 1 95.06 422 GLN A N 1
ATOM 3281 C CA . GLN A 1 422 ? -5.688 -15.875 -27.812 1 95.06 422 GLN A CA 1
ATOM 3282 C C . GLN A 1 422 ? -6.805 -15.648 -28.828 1 95.06 422 GLN A C 1
ATOM 3284 O O . GLN A 1 422 ? -7.793 -14.977 -28.531 1 95.06 422 GLN A O 1
ATOM 3289 N N . ASN A 1 423 ? -6.656 -16.188 -29.984 1 95.94 423 ASN A N 1
ATOM 3290 C CA . ASN A 1 423 ? -7.652 -16.047 -31.047 1 95.94 423 ASN A CA 1
ATOM 3291 C C . ASN A 1 423 ? -8.977 -16.703 -30.656 1 95.94 423 ASN A C 1
ATOM 3293 O O . ASN A 1 423 ? -10.039 -16.281 -31.109 1 95.94 423 ASN A O 1
ATOM 3297 N N . ALA A 1 424 ? -8.875 -17.703 -29.859 1 97.25 424 ALA A N 1
ATOM 3298 C CA . ALA A 1 424 ? -10.07 -18.406 -29.406 1 97.25 424 ALA A CA 1
ATOM 3299 C C . ALA A 1 424 ? -10.688 -17.734 -28.188 1 97.25 424 ALA A C 1
ATOM 3301 O O . ALA A 1 424 ? -11.711 -18.188 -27.672 1 97.25 424 ALA A O 1
ATOM 3302 N N . GLY A 1 425 ? -10.094 -16.625 -27.688 1 97.5 425 GLY A N 1
ATOM 3303 C CA . GLY A 1 425 ? -10.586 -15.93 -26.5 1 97.5 425 GLY A CA 1
ATOM 3304 C C . GLY A 1 425 ? -10.289 -16.656 -25.203 1 97.5 425 GLY A C 1
ATOM 3305 O O . GLY A 1 425 ? -11.07 -16.594 -24.266 1 97.5 425 GLY A O 1
ATOM 3306 N N . ILE A 1 426 ? -9.242 -17.484 -25.203 1 98.5 426 ILE A N 1
ATOM 3307 C CA . ILE A 1 426 ? -8.805 -18.203 -24.016 1 98.5 426 ILE A CA 1
ATOM 3308 C C . ILE A 1 426 ? -7.566 -17.531 -23.422 1 98.5 426 ILE A C 1
ATOM 3310 O O . ILE A 1 426 ? -6.551 -17.391 -24.109 1 98.5 426 ILE A O 1
ATOM 3314 N N . ILE A 1 427 ? -7.664 -17.109 -22.188 1 98.19 427 ILE A N 1
ATOM 3315 C CA . ILE A 1 427 ? -6.57 -16.406 -21.516 1 98.19 427 ILE A CA 1
ATOM 3316 C C . ILE A 1 427 ? -5.875 -17.344 -20.531 1 98.19 427 ILE A C 1
ATOM 3318 O O . ILE A 1 427 ? -6.5 -17.844 -19.609 1 98.19 427 ILE A O 1
ATOM 3322 N N . CYS A 1 428 ? -4.613 -17.594 -20.688 1 98.12 428 CYS A N 1
ATOM 3323 C CA . CYS A 1 428 ? -3.738 -18.328 -19.781 1 98.12 428 CYS A CA 1
ATOM 3324 C C . CYS A 1 428 ? -2.459 -17.547 -19.5 1 98.12 428 CYS A C 1
ATOM 3326 O O . CYS A 1 428 ? -2.109 -16.625 -20.25 1 98.12 428 CYS A O 1
ATOM 3328 N N . ASP A 1 429 ? -1.869 -17.891 -18.422 1 97.06 429 ASP A N 1
ATOM 3329 C CA . ASP A 1 429 ? -0.555 -17.328 -18.109 1 97.06 429 ASP A CA 1
ATOM 3330 C C . ASP A 1 429 ? 0.546 -18.078 -18.859 1 97.06 429 ASP A C 1
ATOM 3332 O O . ASP A 1 429 ? 0.458 -19.297 -19.047 1 97.06 429 ASP A O 1
ATOM 3336 N N . LYS A 1 430 ? 1.52 -17.344 -19.328 1 95.25 430 LYS A N 1
ATOM 3337 C CA . LYS A 1 430 ? 2.633 -17.953 -20.047 1 95.25 430 LYS A CA 1
ATOM 3338 C C . LYS A 1 430 ? 3.969 -17.578 -19.422 1 95.25 430 LYS A C 1
ATOM 3340 O O . LYS A 1 430 ? 4.16 -16.438 -18.969 1 95.25 430 LYS A O 1
ATOM 3345 N N . ARG A 1 431 ? 4.812 -18.484 -19.359 1 93.56 431 ARG A N 1
ATOM 3346 C CA . ARG A 1 431 ? 6.184 -18.281 -18.906 1 93.56 431 ARG A CA 1
ATOM 3347 C C . ARG A 1 431 ? 7.18 -18.797 -19.938 1 93.56 431 ARG A C 1
ATOM 3349 O O . ARG A 1 431 ? 7.293 -20.016 -20.141 1 93.56 431 ARG A O 1
ATOM 3356 N N . GLU A 1 432 ? 7.895 -17.859 -20.531 1 89.56 432 GLU A N 1
ATOM 3357 C CA . GLU A 1 432 ? 8.938 -18.266 -21.469 1 89.56 432 GLU A CA 1
ATOM 3358 C C . GLU A 1 432 ? 9.969 -19.172 -20.797 1 89.56 432 GLU A C 1
ATOM 3360 O O . GLU A 1 432 ? 10.258 -19.016 -19.609 1 89.56 432 GLU A O 1
ATOM 3365 N N . PRO A 1 433 ? 10.438 -20.078 -21.484 1 88.81 433 PRO A N 1
ATOM 3366 C CA . PRO A 1 433 ? 10.367 -20.25 -22.953 1 88.81 433 PRO A CA 1
ATOM 3367 C C . PRO A 1 433 ? 9.234 -21.172 -23.375 1 88.81 433 PRO A C 1
ATOM 3369 O O . PRO A 1 433 ? 8.891 -21.219 -24.562 1 88.81 433 PRO A O 1
ATOM 3372 N N . GLY A 1 434 ? 8.594 -21.891 -22.422 1 94.44 434 GLY A N 1
ATOM 3373 C CA . GLY A 1 434 ? 7.734 -22.891 -23.062 1 94.44 434 GLY A CA 1
ATOM 3374 C C . GLY A 1 434 ? 6.562 -23.297 -22.203 1 94.44 434 GLY A C 1
ATOM 3375 O O . GLY A 1 434 ? 5.859 -24.266 -22.516 1 94.44 434 GLY A O 1
ATOM 3376 N N . VAL A 1 435 ? 6.289 -22.578 -21.172 1 97.19 435 VAL A N 1
ATOM 3377 C CA . VAL A 1 435 ? 5.281 -23.094 -20.25 1 97.19 435 VAL A CA 1
ATOM 3378 C C . VAL A 1 435 ? 3.986 -22.297 -20.391 1 97.19 435 VAL A C 1
ATOM 3380 O O . VAL A 1 435 ? 4.012 -21.062 -20.469 1 97.19 435 VAL A O 1
ATOM 3383 N N . VAL A 1 436 ? 2.881 -23 -20.516 1 98.25 436 VAL A N 1
ATOM 3384 C CA . VAL A 1 436 ? 1.542 -22.438 -20.344 1 98.25 436 VAL A CA 1
ATOM 3385 C C . VAL A 1 436 ? 0.969 -22.875 -19 1 98.25 436 VAL A C 1
ATOM 3387 O O . VAL A 1 436 ? 0.851 -24.078 -18.734 1 98.25 436 VAL A O 1
ATOM 3390 N N . ARG A 1 437 ? 0.734 -21.953 -18.172 1 98.5 437 ARG A N 1
ATOM 3391 C CA . ARG A 1 437 ? 0.117 -22.25 -16.875 1 98.5 437 ARG A CA 1
ATOM 3392 C C . ARG A 1 437 ? -1.398 -22.078 -16.953 1 98.5 437 ARG A C 1
ATOM 3394 O O . ARG A 1 437 ? -1.901 -20.969 -17.047 1 98.5 437 ARG A O 1
ATOM 3401 N N . VAL A 1 438 ? -2.115 -23.188 -16.922 1 98.81 438 VAL A N 1
ATOM 3402 C CA . VAL A 1 438 ? -3.568 -23.234 -17.047 1 98.81 438 VAL A CA 1
ATOM 3403 C C . VAL A 1 438 ? -4.207 -23.344 -15.664 1 98.81 438 VAL A C 1
ATOM 3405 O O . VAL A 1 438 ? -4.008 -24.344 -14.961 1 98.81 438 VAL A O 1
ATOM 3408 N N . ALA A 1 439 ? -4.984 -22.297 -15.305 1 98.81 439 ALA A N 1
ATOM 3409 C CA . ALA A 1 439 ? -5.504 -22.25 -13.938 1 98.81 439 ALA A CA 1
ATOM 3410 C C . ALA A 1 439 ? -7.027 -22.172 -13.938 1 98.81 439 ALA A C 1
ATOM 3412 O O . ALA A 1 439 ? -7.605 -21.094 -13.883 1 98.81 439 ALA A O 1
ATOM 3413 N N . PRO A 1 440 ? -7.75 -23.312 -13.984 1 98.75 440 PRO A N 1
ATOM 3414 C CA . PRO A 1 440 ? -9.203 -23.281 -13.812 1 98.75 440 PRO A CA 1
ATOM 3415 C C . PRO A 1 440 ? -9.625 -22.984 -12.375 1 98.75 440 PRO A C 1
ATOM 3417 O O . PRO A 1 440 ? -9.594 -23.875 -11.523 1 98.75 440 PRO A O 1
ATOM 3420 N N . VAL A 1 441 ? -10.109 -21.812 -12.164 1 98.69 441 VAL A N 1
ATOM 3421 C CA . VAL A 1 441 ? -10.477 -21.344 -10.828 1 98.69 441 VAL A CA 1
ATOM 3422 C C . VAL A 1 441 ? -11.891 -21.812 -10.484 1 98.69 441 VAL A C 1
ATOM 3424 O O . VAL A 1 441 ? -12.836 -21.562 -11.234 1 98.69 441 VAL A O 1
ATOM 3427 N N . PRO A 1 442 ? -12.078 -22.406 -9.344 1 98.56 442 PRO A N 1
ATOM 3428 C CA . PRO A 1 442 ? -13.367 -23.031 -9.023 1 98.56 442 PRO A CA 1
ATOM 3429 C C . PRO A 1 442 ? -14.492 -22.016 -8.867 1 98.56 442 PRO A C 1
ATOM 3431 O O . PRO A 1 442 ? -15.664 -22.359 -9.055 1 98.56 442 PRO A O 1
ATOM 3434 N N . LEU A 1 443 ? -14.211 -20.781 -8.555 1 98.62 443 LEU A N 1
ATOM 3435 C CA . LEU A 1 443 ? -15.219 -19.766 -8.305 1 98.62 443 LEU A CA 1
ATOM 3436 C C . LEU A 1 443 ? -15.984 -19.422 -9.586 1 98.62 443 LEU A C 1
ATOM 3438 O O . LEU A 1 443 ? -17.172 -19.062 -9.531 1 98.62 443 LEU A O 1
ATOM 3442 N N . TYR A 1 444 ? -15.266 -19.547 -10.797 1 98.69 444 TYR A N 1
ATOM 3443 C CA . TYR A 1 444 ? -15.992 -19.016 -11.938 1 98.69 444 TYR A CA 1
ATOM 3444 C C . TYR A 1 444 ? -15.727 -19.844 -13.188 1 98.69 444 TYR A C 1
ATOM 3446 O O . TYR A 1 444 ? -16.391 -19.656 -14.219 1 98.69 444 TYR A O 1
ATOM 3454 N N . ASN A 1 445 ? -14.82 -20.859 -13.172 1 98.81 445 ASN A N 1
ATOM 3455 C CA . ASN A 1 445 ? -14.586 -21.672 -14.359 1 98.81 445 ASN A CA 1
ATOM 3456 C C . ASN A 1 445 ? -15.453 -22.922 -14.359 1 98.81 445 ASN A C 1
ATOM 3458 O O . ASN A 1 445 ? -15.891 -23.391 -13.297 1 98.81 445 ASN A O 1
ATOM 3462 N N . THR A 1 446 ? -15.68 -23.469 -15.539 1 98.75 446 THR A N 1
ATOM 3463 C CA . THR A 1 446 ? -16.562 -24.609 -15.703 1 98.75 446 THR A CA 1
ATOM 3464 C C . THR A 1 446 ? -15.828 -25.781 -16.359 1 98.75 446 THR A C 1
ATOM 3466 O O . THR A 1 446 ? -14.742 -25.594 -16.906 1 98.75 446 THR A O 1
ATOM 3469 N N . PHE A 1 447 ? -16.422 -26.969 -16.234 1 98.75 447 PHE A N 1
ATOM 3470 C CA . PHE A 1 447 ? -15.875 -28.156 -16.875 1 98.75 447 PHE A CA 1
ATOM 3471 C C . PHE A 1 447 ? -15.961 -28.031 -18.391 1 98.75 447 PHE A C 1
ATOM 3473 O O . PHE A 1 447 ? -15.062 -28.5 -19.109 1 98.75 447 PHE A O 1
ATOM 3480 N N . SER A 1 448 ? -16.969 -27.406 -18.875 1 98.75 448 SER A N 1
ATOM 3481 C CA . SER A 1 448 ? -17.109 -27.172 -20.312 1 98.75 448 SER A CA 1
ATOM 3482 C C . SER A 1 448 ? -15.992 -26.281 -20.844 1 98.75 448 SER A C 1
ATOM 3484 O O . SER A 1 448 ? -15.508 -26.469 -21.953 1 98.75 448 SER A O 1
ATOM 3486 N N . GLU A 1 449 ? -15.648 -25.297 -20.078 1 98.75 449 GLU A N 1
ATOM 3487 C CA . GLU A 1 449 ? -14.523 -24.438 -20.469 1 98.75 449 GLU A CA 1
ATOM 3488 C C . GLU A 1 449 ? -13.227 -25.234 -20.531 1 98.75 449 GLU A C 1
ATOM 3490 O O . GLU A 1 449 ? -12.391 -25 -21.422 1 98.75 449 GLU A O 1
ATOM 3495 N N . VAL A 1 450 ? -13.039 -26.125 -19.594 1 98.81 450 VAL A N 1
ATOM 3496 C CA . VAL A 1 450 ? -11.867 -26.984 -19.594 1 98.81 450 VAL A CA 1
ATOM 3497 C C . VAL A 1 450 ? -11.844 -27.828 -20.859 1 98.81 450 VAL A C 1
ATOM 3499 O O . VAL A 1 450 ? -10.805 -27.938 -21.516 1 98.81 450 VAL A O 1
ATOM 3502 N N . PHE A 1 451 ? -12.953 -28.438 -21.188 1 98.56 451 PHE A N 1
ATOM 3503 C CA . PHE A 1 451 ? -13.07 -29.234 -22.391 1 98.56 451 PHE A CA 1
ATOM 3504 C C . PHE A 1 451 ? -12.711 -28.422 -23.625 1 98.56 451 PHE A C 1
ATOM 3506 O O . PHE A 1 451 ? -11.922 -28.875 -24.453 1 98.56 451 PHE A O 1
ATOM 3513 N N . ASN A 1 452 ? -13.297 -27.25 -23.703 1 97.94 452 ASN A N 1
ATOM 3514 C CA . ASN A 1 452 ? -13.047 -26.375 -24.844 1 97.94 452 ASN A CA 1
ATOM 3515 C C . ASN A 1 452 ? -11.578 -25.969 -24.938 1 97.94 452 ASN A C 1
ATOM 3517 O O . ASN A 1 452 ? -11.016 -25.891 -26.031 1 97.94 452 ASN A O 1
ATOM 3521 N N . PHE A 1 453 ? -11 -25.641 -23.891 1 98.56 453 PHE A N 1
ATOM 3522 C CA . PHE A 1 453 ? -9.586 -25.297 -23.859 1 98.56 453 PHE A CA 1
ATOM 3523 C C . PHE A 1 453 ? -8.742 -26.422 -24.438 1 98.56 453 PHE A C 1
ATOM 3525 O O . PHE A 1 453 ? -7.891 -26.188 -25.297 1 98.56 453 PHE A O 1
ATOM 3532 N N . VAL A 1 454 ? -8.93 -27.656 -23.891 1 98.31 454 VAL A N 1
ATOM 3533 C CA . VAL A 1 454 ? -8.094 -28.766 -24.297 1 98.31 454 VAL A CA 1
ATOM 3534 C C . VAL A 1 454 ? -8.266 -29 -25.797 1 98.31 454 VAL A C 1
ATOM 3536 O O . VAL A 1 454 ? -7.293 -29.297 -26.5 1 98.31 454 VAL A O 1
ATOM 3539 N N . SER A 1 455 ? -9.508 -28.859 -26.266 1 97.25 455 SER A N 1
ATOM 3540 C CA . SER A 1 455 ? -9.758 -29 -27.703 1 97.25 455 SER A CA 1
ATOM 3541 C C . SER A 1 455 ? -8.938 -27.984 -28.5 1 97.25 455 SER A C 1
ATOM 3543 O O . SER A 1 455 ? -8.273 -28.359 -29.469 1 97.25 455 SER A O 1
ATOM 3545 N N . GLU A 1 456 ? -8.969 -26.719 -28.109 1 97.5 456 GLU A N 1
ATOM 3546 C CA . GLU A 1 456 ? -8.219 -25.672 -28.797 1 97.5 456 GLU A CA 1
ATOM 3547 C C . GLU A 1 456 ? -6.715 -25.875 -28.656 1 97.5 456 GLU A C 1
ATOM 3549 O O . GLU A 1 456 ? -5.957 -25.641 -29.594 1 97.5 456 GLU A O 1
ATOM 3554 N N . PHE A 1 457 ? -6.254 -26.281 -27.516 1 97.69 457 PHE A N 1
ATOM 3555 C CA . PHE A 1 457 ? -4.848 -26.516 -27.203 1 97.69 457 PHE A CA 1
ATOM 3556 C C . PHE A 1 457 ? -4.281 -27.625 -28.094 1 97.69 457 PHE A C 1
ATOM 3558 O O . PHE A 1 457 ? -3.238 -27.438 -28.734 1 97.69 457 PHE A O 1
ATOM 3565 N N . LYS A 1 458 ? -4.973 -28.734 -28.172 1 96.31 458 LYS A N 1
ATOM 3566 C CA . LYS A 1 458 ? -4.516 -29.844 -28.984 1 96.31 458 LYS A CA 1
ATOM 3567 C C . LYS A 1 458 ? -4.57 -29.484 -30.469 1 96.31 458 LYS A C 1
ATOM 3569 O O . LYS A 1 458 ? -3.705 -29.906 -31.25 1 96.31 458 LYS A O 1
ATOM 3574 N N . ALA A 1 459 ? -5.586 -28.734 -30.859 1 95.44 459 ALA A N 1
ATOM 3575 C CA . ALA A 1 459 ? -5.676 -28.266 -32.25 1 95.44 459 ALA A CA 1
ATOM 3576 C C . ALA A 1 459 ? -4.477 -27.391 -32.625 1 95.44 459 ALA A C 1
ATOM 3578 O O . ALA A 1 459 ? -3.975 -27.469 -33.75 1 95.44 459 ALA A O 1
ATOM 3579 N N . ALA A 1 460 ? -4.039 -26.562 -31.719 1 95.75 460 ALA A N 1
ATOM 3580 C CA . ALA A 1 460 ? -2.885 -25.688 -31.938 1 95.75 460 ALA A CA 1
ATOM 3581 C C . ALA A 1 460 ? -1.62 -26.5 -32.188 1 95.75 460 ALA A C 1
ATOM 3583 O O . ALA A 1 460 ? -0.75 -26.094 -32.969 1 95.75 460 ALA A O 1
ATOM 3584 N N . LEU A 1 461 ? -1.5 -27.594 -31.531 1 95.25 461 LEU A N 1
ATOM 3585 C CA . LEU A 1 461 ? -0.321 -28.438 -31.625 1 95.25 461 LEU A CA 1
ATOM 3586 C C . LEU A 1 461 ? -0.367 -29.297 -32.906 1 95.25 461 LEU A C 1
ATOM 3588 O O . LEU A 1 461 ? 0.676 -29.656 -33.438 1 95.25 461 LEU A O 1
ATOM 3592 N N . ALA A 1 462 ? -1.513 -29.688 -33.344 1 89.44 462 ALA A N 1
ATOM 3593 C CA . ALA A 1 462 ? -1.681 -30.516 -34.531 1 89.44 462 ALA A CA 1
ATOM 3594 C C . ALA A 1 462 ? -1.47 -29.688 -35.781 1 89.44 462 ALA A C 1
ATOM 3596 O O . ALA A 1 462 ? -1.095 -30.219 -36.844 1 89.44 462 ALA A O 1
ATOM 3597 N N . SER A 1 463 ? -1.815 -28.453 -35.781 1 75.12 463 SER A N 1
ATOM 3598 C CA . SER A 1 463 ? -1.78 -27.625 -37 1 75.12 463 SER A CA 1
ATOM 3599 C C . SER A 1 463 ? -0.346 -27.359 -37.438 1 75.12 463 SER A C 1
ATOM 3601 O O . SER A 1 463 ? 0.538 -27.141 -36.625 1 75.12 463 SER A O 1
ATOM 3603 N N . GLU A 1 464 ? 0.183 -27.984 -38.625 1 58.59 464 GLU A N 1
ATOM 3604 C CA . GLU A 1 464 ? 1.455 -27.766 -39.312 1 58.59 464 GLU A CA 1
ATOM 3605 C C . GLU A 1 464 ? 1.607 -26.312 -39.75 1 58.59 464 GLU A C 1
ATOM 3607 O O . GLU A 1 464 ? 0.624 -25.656 -40.094 1 58.59 464 GLU A O 1
ATOM 3612 N N . MET B 1 1 ? 17.828 30.25 -5.703 1 29.89 1 MET B N 1
ATOM 3613 C CA . MET B 1 1 ? 16.734 31.109 -6.145 1 29.89 1 MET B CA 1
ATOM 3614 C C . MET B 1 1 ? 15.938 31.625 -4.949 1 29.89 1 MET B C 1
ATOM 3616 O O . MET B 1 1 ? 15.398 30.844 -4.164 1 29.89 1 MET B O 1
ATOM 3620 N N . THR B 1 2 ? 16.359 32.625 -4.398 1 38.56 2 THR B N 1
ATOM 3621 C CA . THR B 1 2 ? 15.758 33.438 -3.357 1 38.56 2 THR B CA 1
ATOM 3622 C C . THR B 1 2 ? 14.281 33.719 -3.66 1 38.56 2 THR B C 1
ATOM 3624 O O . THR B 1 2 ? 13.961 34.5 -4.566 1 38.56 2 THR B O 1
ATOM 3627 N N . GLY B 1 3 ? 13.516 32.719 -3.883 1 45.94 3 GLY B N 1
ATOM 3628 C CA . GLY B 1 3 ? 12.164 33.125 -4.238 1 45.94 3 GLY B CA 1
ATOM 3629 C C . GLY B 1 3 ? 11.688 34.344 -3.48 1 45.94 3 GLY B C 1
ATOM 3630 O O . GLY B 1 3 ? 12.109 34.594 -2.348 1 45.94 3 GLY B O 1
ATOM 3631 N N . THR B 1 4 ? 11.375 35.469 -4.098 1 57.66 4 THR B N 1
ATOM 3632 C CA . THR B 1 4 ? 10.859 36.75 -3.551 1 57.66 4 THR B CA 1
ATOM 3633 C C . THR B 1 4 ? 9.867 36.469 -2.426 1 57.66 4 THR B C 1
ATOM 3635 O O . THR B 1 4 ? 8.844 35.812 -2.641 1 57.66 4 THR B O 1
ATOM 3638 N N . LYS B 1 5 ? 10.375 36.562 -1.202 1 76.56 5 LYS B N 1
ATOM 3639 C CA . LYS B 1 5 ? 9.547 36.5 -0.003 1 76.56 5 LYS B CA 1
ATOM 3640 C C . LYS B 1 5 ? 8.273 37.344 -0.177 1 76.56 5 LYS B C 1
ATOM 3642 O O . LYS B 1 5 ? 8.328 38.469 -0.616 1 76.56 5 LYS B O 1
ATOM 3647 N N . ALA B 1 6 ? 7.082 36.562 -0.094 1 82.06 6 ALA B N 1
ATOM 3648 C CA . ALA B 1 6 ? 5.797 37.25 -0.184 1 82.06 6 ALA B CA 1
ATOM 3649 C C . ALA B 1 6 ? 5.59 38.188 1.004 1 82.06 6 ALA B C 1
ATOM 3651 O O . ALA B 1 6 ? 5.934 37.844 2.137 1 82.06 6 ALA B O 1
ATOM 3652 N N . SER B 1 7 ? 5.152 39.406 0.764 1 85.94 7 SER B N 1
ATOM 3653 C CA . SER B 1 7 ? 4.738 40.312 1.851 1 85.94 7 SER B CA 1
ATOM 3654 C C . SER B 1 7 ? 3.398 39.875 2.436 1 85.94 7 SER B C 1
ATOM 3656 O O . SER B 1 7 ? 2.531 39.375 1.712 1 85.94 7 SER B O 1
ATOM 3658 N N . LYS B 1 8 ? 3.301 39.969 3.723 1 88.44 8 LYS B N 1
ATOM 3659 C CA . LYS B 1 8 ? 2.035 39.656 4.371 1 88.44 8 LYS B CA 1
ATOM 3660 C C . LYS B 1 8 ? 0.909 40.562 3.877 1 88.44 8 LYS B C 1
ATOM 3662 O O . LYS B 1 8 ? 1.022 41.781 3.922 1 88.44 8 LYS B O 1
ATOM 3667 N N . PRO B 1 9 ? -0.183 39.938 3.443 1 90.44 9 PRO B N 1
ATOM 3668 C CA . PRO B 1 9 ? -1.32 40.781 3.021 1 90.44 9 PRO B CA 1
ATOM 3669 C C . PRO B 1 9 ? -1.865 41.656 4.148 1 90.44 9 PRO B C 1
ATOM 3671 O O . PRO B 1 9 ? -1.906 41.219 5.305 1 90.44 9 PRO B O 1
ATOM 3674 N N . VAL B 1 10 ? -2.258 42.844 3.805 1 91.75 10 VAL B N 1
ATOM 3675 C CA . VAL B 1 10 ? -2.85 43.781 4.758 1 91.75 10 VAL B CA 1
ATOM 3676 C C . VAL B 1 10 ? -4.324 44 4.422 1 91.75 10 VAL B C 1
ATOM 3678 O O . VAL B 1 10 ? -4.695 44.062 3.248 1 91.75 10 VAL B O 1
ATOM 3681 N N . PHE B 1 11 ? -5.074 44.094 5.477 1 95.38 11 PHE B N 1
ATOM 3682 C CA . PHE B 1 11 ? -6.512 44.25 5.297 1 95.38 11 PHE B CA 1
ATOM 3683 C C . PHE B 1 11 ? -7 45.5 6.02 1 95.38 11 PHE B C 1
ATOM 3685 O O . PHE B 1 11 ? -6.539 45.812 7.121 1 95.38 11 PHE B O 1
ATOM 3692 N N . PRO B 1 12 ? -7.918 46.219 5.402 1 93.94 12 PRO B N 1
ATOM 3693 C CA . PRO B 1 12 ? -8.508 47.375 6.078 1 93.94 12 PRO B CA 1
ATOM 3694 C C . PRO B 1 12 ? -9.484 46.969 7.184 1 93.94 12 PRO B C 1
ATOM 3696 O O . PRO B 1 12 ? -9.867 45.812 7.285 1 93.94 12 PRO B O 1
ATOM 3699 N N . ALA B 1 13 ? -9.883 47.906 7.938 1 89.81 13 ALA B N 1
ATOM 3700 C CA . ALA B 1 13 ? -10.773 47.656 9.062 1 89.81 13 ALA B CA 1
ATOM 3701 C C . ALA B 1 13 ? -12.109 47.094 8.586 1 89.81 13 ALA B C 1
ATOM 3703 O O . ALA B 1 13 ? -12.727 46.25 9.266 1 89.81 13 ALA B O 1
ATOM 3704 N N . GLU B 1 14 ? -12.516 47.5 7.48 1 92.31 14 GLU B N 1
ATOM 3705 C CA . GLU B 1 14 ? -13.812 47.094 6.941 1 92.31 14 GLU B CA 1
ATOM 3706 C C . GLU B 1 14 ? -13.766 45.656 6.41 1 92.31 14 GLU B C 1
ATOM 3708 O O . GLU B 1 14 ? -14.797 45.094 6.039 1 92.31 14 GLU B O 1
ATOM 3713 N N . ALA B 1 15 ? -12.609 45.156 6.484 1 95.12 15 ALA B N 1
ATOM 3714 C CA . ALA B 1 15 ? -12.414 43.812 5.938 1 95.12 15 ALA B CA 1
ATOM 3715 C C . ALA B 1 15 ? -13.07 42.75 6.824 1 95.12 15 ALA B C 1
ATOM 3717 O O . ALA B 1 15 ? -13.25 41.625 6.41 1 95.12 15 ALA B O 1
ATOM 3718 N N . ALA B 1 16 ? -13.453 43.156 7.965 1 95.75 16 ALA B N 1
ATOM 3719 C CA . ALA B 1 16 ? -14.148 42.219 8.859 1 95.75 16 ALA B CA 1
ATOM 3720 C C . ALA B 1 16 ? -15.656 42.281 8.648 1 95.75 16 ALA B C 1
ATOM 3722 O O . ALA B 1 16 ? -16.406 42.531 9.594 1 95.75 16 ALA B O 1
ATOM 3723 N N . SER B 1 17 ? -16.062 42.125 7.441 1 97.12 17 SER B N 1
ATOM 3724 C CA . SER B 1 17 ? -17.469 42.125 7.074 1 97.12 17 SER B CA 1
ATOM 3725 C C . SER B 1 17 ? -17.766 41 6.062 1 97.12 17 SER B C 1
ATOM 3727 O O . SER B 1 17 ? -16.891 40.594 5.309 1 97.12 17 SER B O 1
ATOM 3729 N N . GLN B 1 18 ? -18.969 40.594 6.125 1 97.31 18 GLN B N 1
ATOM 3730 C CA . GLN B 1 18 ? -19.422 39.562 5.188 1 97.31 18 GLN B CA 1
ATOM 3731 C C . GLN B 1 18 ? -19.281 40.031 3.746 1 97.31 18 GLN B C 1
ATOM 3733 O O . GLN B 1 18 ? -18.906 39.25 2.865 1 97.31 18 GLN B O 1
ATOM 3738 N N . ASP B 1 19 ? -19.578 41.25 3.516 1 97.75 19 ASP B N 1
ATOM 3739 C CA . ASP B 1 19 ? -19.516 41.812 2.174 1 97.75 19 ASP B CA 1
ATOM 3740 C C . ASP B 1 19 ? -18.078 41.812 1.646 1 97.75 19 ASP B C 1
ATOM 3742 O O . ASP B 1 19 ? -17.844 41.531 0.467 1 97.75 19 ASP B O 1
ATOM 3746 N N . TYR B 1 20 ? -17.172 42.188 2.453 1 97.88 20 TYR B N 1
ATOM 3747 C CA . TYR B 1 20 ? -15.781 42.188 2.029 1 97.88 20 TYR B CA 1
ATOM 3748 C C . TYR B 1 20 ? -15.312 40.781 1.699 1 97.88 20 TYR B C 1
ATOM 3750 O O . TYR B 1 20 ? -14.641 40.562 0.685 1 97.88 20 TYR B O 1
ATOM 3758 N N . ALA B 1 21 ? -15.641 39.844 2.561 1 98.31 21 ALA B N 1
ATOM 3759 C CA . ALA B 1 21 ? -15.289 38.469 2.293 1 98.31 21 ALA B CA 1
ATOM 3760 C C . ALA B 1 21 ? -15.852 38 0.948 1 98.31 21 ALA B C 1
ATOM 3762 O O . ALA B 1 21 ? -15.148 37.375 0.161 1 98.31 21 ALA B O 1
ATOM 3763 N N . ALA B 1 22 ? -17.094 38.312 0.724 1 98.31 22 ALA B N 1
ATOM 3764 C CA . ALA B 1 22 ? -17.734 37.969 -0.536 1 98.31 22 ALA B CA 1
ATOM 3765 C C . ALA B 1 22 ? -17.016 38.625 -1.721 1 98.31 22 ALA B C 1
ATOM 3767 O O . ALA B 1 22 ? -16.953 38.031 -2.803 1 98.31 22 ALA B O 1
ATOM 3768 N N . SER B 1 23 ? -16.594 39.812 -1.519 1 98.12 23 SER B N 1
ATOM 3769 C CA . SER B 1 23 ? -15.883 40.5 -2.588 1 98.12 23 SER B CA 1
ATOM 3770 C C . SER B 1 23 ? -14.555 39.812 -2.904 1 98.12 23 SER B C 1
ATOM 3772 O O . SER B 1 23 ? -14.125 39.781 -4.059 1 98.12 23 SER B O 1
ATOM 3774 N N . LEU B 1 24 ? -13.867 39.344 -1.882 1 98.12 24 LEU B N 1
ATOM 3775 C CA . LEU B 1 24 ? -12.641 38.562 -2.105 1 98.12 24 LEU B CA 1
ATOM 3776 C C . LEU B 1 24 ? -12.93 37.281 -2.873 1 98.12 24 LEU B C 1
ATOM 3778 O O . LEU B 1 24 ? -12.156 36.906 -3.754 1 98.12 24 LEU B O 1
ATOM 3782 N N . ASP B 1 25 ? -14.023 36.625 -2.52 1 98.44 25 ASP B N 1
ATOM 3783 C CA . ASP B 1 25 ? -14.43 35.438 -3.244 1 98.44 25 ASP B CA 1
ATOM 3784 C C . ASP B 1 25 ? -14.664 35.719 -4.723 1 98.44 25 ASP B C 1
ATOM 3786 O O . ASP B 1 25 ? -14.25 34.969 -5.594 1 98.44 25 ASP B O 1
ATOM 3790 N N . ALA B 1 26 ? -15.336 36.781 -4.969 1 98.19 26 ALA B N 1
ATOM 3791 C CA . ALA B 1 26 ? -15.672 37.188 -6.336 1 98.19 26 ALA B CA 1
ATOM 3792 C C . ALA B 1 26 ? -14.406 37.5 -7.141 1 98.19 26 ALA B C 1
ATOM 3794 O O . ALA B 1 26 ? -14.359 37.25 -8.352 1 98.19 26 ALA B O 1
ATOM 3795 N N . ALA B 1 27 ? -13.406 37.938 -6.504 1 97.62 27 ALA B N 1
ATOM 3796 C CA . ALA B 1 27 ? -12.188 38.375 -7.176 1 97.62 27 ALA B CA 1
ATOM 3797 C C . ALA B 1 27 ? -11.195 37.219 -7.281 1 97.62 27 ALA B C 1
ATOM 3799 O O . ALA B 1 27 ? -10.156 37.344 -7.938 1 97.62 27 ALA B O 1
ATOM 3800 N N . ASP B 1 28 ? -11.445 36.094 -6.68 1 97.31 28 ASP B N 1
ATOM 3801 C CA . ASP B 1 28 ? -10.555 34.938 -6.621 1 97.31 28 ASP B CA 1
ATOM 3802 C C . ASP B 1 28 ? -10.422 34.281 -7.992 1 97.31 28 ASP B C 1
ATOM 3804 O O . ASP B 1 28 ? -11.391 33.688 -8.5 1 97.31 28 ASP B O 1
ATOM 3808 N N . PRO B 1 29 ? -9.25 34.281 -8.617 1 97.44 29 PRO B N 1
ATOM 3809 C CA . PRO B 1 29 ? -9.078 33.656 -9.938 1 97.44 29 PRO B CA 1
ATOM 3810 C C . PRO B 1 29 ? -9.266 32.156 -9.922 1 97.44 29 PRO B C 1
ATOM 3812 O O . PRO B 1 29 ? -9.438 31.531 -10.977 1 97.44 29 PRO B O 1
ATOM 3815 N N . LEU B 1 30 ? -9.219 31.516 -8.75 1 98.06 30 LEU B N 1
ATOM 3816 C CA . LEU B 1 30 ? -9.32 30.062 -8.641 1 98.06 30 LEU B CA 1
ATOM 3817 C C . LEU B 1 30 ? -10.695 29.656 -8.125 1 98.06 30 LEU B C 1
ATOM 3819 O O . LEU B 1 30 ? -10.898 28.5 -7.738 1 98.06 30 LEU B O 1
ATOM 3823 N N . ARG B 1 31 ? -11.648 30.562 -8.125 1 96.81 31 ARG B N 1
ATOM 3824 C CA . ARG B 1 31 ? -12.938 30.344 -7.465 1 96.81 31 ARG B CA 1
ATOM 3825 C C . ARG B 1 31 ? -13.656 29.141 -8.055 1 96.81 31 ARG B C 1
ATOM 3827 O O . ARG B 1 31 ? -14.383 28.438 -7.348 1 96.81 31 ARG B O 1
ATOM 3834 N N . GLU B 1 32 ? -13.422 28.781 -9.375 1 97.19 32 GLU B N 1
ATOM 3835 C CA . GLU B 1 32 ? -14.164 27.719 -10.047 1 97.19 32 GLU B CA 1
ATOM 3836 C C . GLU B 1 32 ? -13.641 26.344 -9.625 1 97.19 32 GLU B C 1
ATOM 3838 O O . GLU B 1 32 ? -14.312 25.328 -9.836 1 97.19 32 GLU B O 1
ATOM 3843 N N . PHE B 1 33 ? -12.453 26.266 -9.055 1 98.38 33 PHE B N 1
ATOM 3844 C CA . PHE B 1 33 ? -11.875 24.984 -8.68 1 98.38 33 PHE B CA 1
ATOM 3845 C C . PHE B 1 33 ? -12.734 24.297 -7.617 1 98.38 33 PHE B C 1
ATOM 3847 O O . PHE B 1 33 ? -12.789 23.078 -7.562 1 98.38 33 PHE B O 1
ATOM 3854 N N . ARG B 1 34 ? -13.398 25.094 -6.781 1 98.25 34 ARG B N 1
ATOM 3855 C CA . ARG B 1 34 ? -14.273 24.562 -5.742 1 98.25 34 ARG B CA 1
ATOM 3856 C C . ARG B 1 34 ? -15.32 23.625 -6.34 1 98.25 34 ARG B C 1
ATOM 3858 O O . ARG B 1 34 ? -15.695 22.625 -5.727 1 98.25 34 ARG B O 1
ATOM 3865 N N . ASP B 1 35 ? -15.719 23.859 -7.586 1 98.06 35 ASP B N 1
ATOM 3866 C CA . ASP B 1 35 ? -16.766 23.094 -8.258 1 98.06 35 ASP B CA 1
ATOM 3867 C C . ASP B 1 35 ? -16.266 21.703 -8.641 1 98.06 35 ASP B C 1
ATOM 3869 O O . ASP B 1 35 ? -17.062 20.828 -8.992 1 98.06 35 ASP B O 1
ATOM 3873 N N . GLN B 1 36 ? -15.062 21.484 -8.492 1 98.56 36 GLN B N 1
ATOM 3874 C CA . GLN B 1 36 ? -14.492 20.188 -8.852 1 98.56 36 GLN B CA 1
ATOM 3875 C C . GLN B 1 36 ? -14.492 19.234 -7.66 1 98.56 36 GLN B C 1
ATOM 3877 O O . GLN B 1 36 ? -14.086 18.078 -7.781 1 98.56 36 GLN B O 1
ATOM 3882 N N . PHE B 1 37 ? -14.984 19.672 -6.559 1 98.81 37 PHE B N 1
ATOM 3883 C CA . PHE B 1 37 ? -14.984 18.875 -5.336 1 98.81 37 PHE B CA 1
ATOM 3884 C C . PHE B 1 37 ? -16.406 18.688 -4.812 1 98.81 37 PHE B C 1
ATOM 3886 O O . PHE B 1 37 ? -17.312 19.453 -5.172 1 98.81 37 PHE B O 1
ATOM 3893 N N . ILE B 1 38 ? -16.562 17.656 -4.035 1 98.81 38 ILE B N 1
ATOM 3894 C CA . ILE B 1 38 ? -17.828 17.422 -3.338 1 98.81 38 ILE B CA 1
ATOM 3895 C C . ILE B 1 38 ? -17.703 17.875 -1.886 1 98.81 38 ILE B C 1
ATOM 3897 O O . ILE B 1 38 ? -17.047 17.219 -1.073 1 98.81 38 ILE B O 1
ATOM 3901 N N . ILE B 1 39 ? -18.281 18.984 -1.582 1 98.62 39 ILE B N 1
ATOM 3902 C CA . ILE B 1 39 ? -18.281 19.484 -0.217 1 98.62 39 ILE B CA 1
ATOM 3903 C C . ILE B 1 39 ? -19.422 18.844 0.568 1 98.62 39 ILE B C 1
ATOM 3905 O O . ILE B 1 39 ? -20.594 18.922 0.156 1 98.62 39 ILE B O 1
ATOM 3909 N N . PRO B 1 40 ? -19.125 18.188 1.66 1 98.5 40 PRO B N 1
ATOM 3910 C CA . PRO B 1 40 ? -20.219 17.625 2.449 1 98.5 40 PRO B CA 1
ATOM 3911 C C . PRO B 1 40 ? -21.281 18.656 2.824 1 98.5 40 PRO B C 1
ATOM 3913 O O . PRO B 1 40 ? -20.953 19.797 3.135 1 98.5 40 PRO B O 1
ATOM 3916 N N . SER B 1 41 ? -22.547 18.281 2.789 1 98.5 41 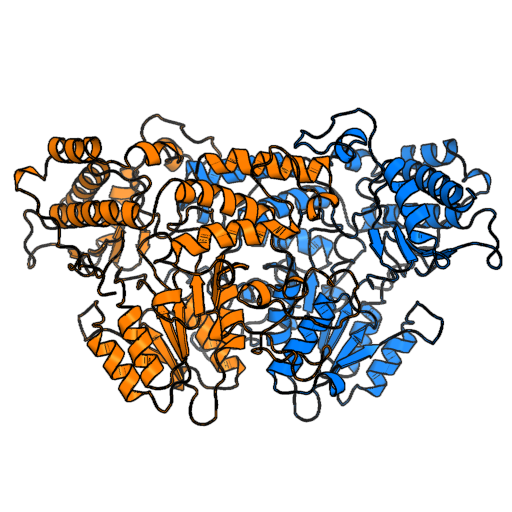SER B N 1
ATOM 3917 C CA . SER B 1 41 ? -23.594 19.156 3.309 1 98.5 41 SER B CA 1
ATOM 3918 C C . SER B 1 41 ? -23.719 19.031 4.824 1 98.5 41 SER B C 1
ATOM 3920 O O . SER B 1 41 ? -23.266 18.047 5.41 1 98.5 41 SER B O 1
ATOM 3922 N N . LYS B 1 42 ? -24.25 20.031 5.43 1 98.06 42 LYS B N 1
ATOM 3923 C CA . LYS B 1 42 ? -24.484 19.969 6.871 1 98.06 42 LYS B CA 1
ATOM 3924 C C . LYS B 1 42 ? -25.359 18.781 7.234 1 98.06 42 LYS B C 1
ATOM 3926 O O . LYS B 1 42 ? -25.141 18.125 8.25 1 98.06 42 LYS B O 1
ATOM 3931 N N . ALA B 1 43 ? -26.344 18.438 6.402 1 98 43 ALA B N 1
ATOM 3932 C CA . ALA B 1 43 ? -27.234 17.297 6.645 1 98 43 ALA B CA 1
ATOM 3933 C C . ALA B 1 43 ? -26.469 15.984 6.555 1 98 43 ALA B C 1
ATOM 3935 O O . ALA B 1 43 ? -26.75 15.039 7.293 1 98 43 ALA B O 1
ATOM 3936 N N . ASN B 1 44 ? -25.547 15.859 5.594 1 98.19 44 ASN B N 1
ATOM 3937 C CA . ASN B 1 44 ? -24.734 14.664 5.484 1 98.19 44 ASN B CA 1
ATOM 3938 C C . ASN B 1 44 ? -23.875 14.445 6.734 1 98.19 44 ASN B C 1
ATOM 3940 O O . ASN B 1 44 ? -23.75 13.32 7.211 1 98.19 44 ASN B O 1
ATOM 3944 N N . LEU B 1 45 ? -23.359 15.523 7.27 1 97.38 45 LEU B N 1
ATOM 3945 C CA . LEU B 1 45 ? -22.531 15.422 8.469 1 97.38 45 LEU B CA 1
ATOM 3946 C C . LEU B 1 45 ? -23.359 14.992 9.672 1 97.38 45 LEU B C 1
ATOM 3948 O O . LEU B 1 45 ? -22.844 14.375 10.602 1 97.38 45 LEU B O 1
ATOM 3952 N N . ALA B 1 46 ? -24.625 15.242 9.617 1 95.81 46 ALA B N 1
ATOM 3953 C CA . ALA B 1 46 ? -25.5 15.008 10.773 1 95.81 46 ALA B CA 1
ATOM 3954 C C . ALA B 1 46 ? -26.109 13.617 10.727 1 95.81 46 ALA B C 1
ATOM 3956 O O . ALA B 1 46 ? -26.531 13.086 11.75 1 95.81 46 ALA B O 1
ATOM 3957 N N . THR B 1 47 ? -26.141 12.992 9.547 1 95.38 47 THR B N 1
ATOM 3958 C CA . THR B 1 47 ? -26.844 11.727 9.43 1 95.38 47 THR B CA 1
ATOM 3959 C C . THR B 1 47 ? -25.953 10.57 9.875 1 95.38 47 THR B C 1
ATOM 3961 O O . THR B 1 47 ? -24.734 10.656 9.805 1 95.38 47 THR B O 1
ATOM 3964 N N . LYS B 1 48 ? -26.609 9.539 10.359 1 95.12 48 LYS B N 1
ATOM 3965 C CA . LYS B 1 48 ? -25.906 8.328 10.781 1 95.12 48 LYS B CA 1
ATOM 3966 C C . LYS B 1 48 ? -26.094 7.203 9.766 1 95.12 48 LYS B C 1
ATOM 3968 O O . LYS B 1 48 ? -25.625 6.082 9.984 1 95.12 48 LYS B O 1
ATOM 3973 N N . LYS B 1 49 ? -26.734 7.379 8.703 1 97.56 49 LYS B N 1
ATOM 3974 C CA . LYS B 1 49 ? -26.984 6.414 7.637 1 97.56 49 LYS B CA 1
ATOM 3975 C C . LYS B 1 49 ? -26.141 6.719 6.402 1 97.56 49 LYS B C 1
ATOM 3977 O O . LYS B 1 49 ? -25.875 7.887 6.094 1 97.56 49 LYS B O 1
ATOM 3982 N N . LEU B 1 50 ? -25.703 5.629 5.75 1 98.44 50 LEU B N 1
ATOM 3983 C CA . LEU B 1 50 ? -25.062 5.84 4.457 1 98.44 50 LEU B CA 1
ATOM 3984 C C . LEU B 1 50 ? -25.969 6.629 3.52 1 98.44 50 LEU B C 1
ATOM 3986 O O . LEU B 1 50 ? -27.156 6.301 3.369 1 98.44 50 LEU B O 1
ATOM 3990 N N . ALA B 1 51 ? -25.469 7.691 2.963 1 98.12 51 ALA B N 1
ATOM 3991 C CA . ALA B 1 51 ? -26.25 8.562 2.082 1 98.12 51 ALA B CA 1
ATOM 3992 C C . ALA B 1 51 ? -25.375 9.133 0.966 1 98.12 51 ALA B C 1
ATOM 3994 O O . ALA B 1 51 ? -24.172 9.289 1.132 1 98.12 51 ALA B O 1
ATOM 3995 N N . LYS B 1 52 ? -26.062 9.422 -0.149 1 98 52 LYS B N 1
ATOM 3996 C CA . LYS B 1 52 ? -25.391 10.195 -1.194 1 98 52 LYS B CA 1
ATOM 3997 C C . LYS B 1 52 ? -25.078 11.609 -0.717 1 98 52 LYS B C 1
ATOM 3999 O O . LYS B 1 52 ? -25.781 12.156 0.14 1 98 52 LYS B O 1
ATOM 4004 N N . PRO B 1 53 ? -23.938 12.219 -1.255 1 97.75 53 PRO B N 1
ATOM 4005 C CA . PRO B 1 53 ? -23.703 13.617 -0.913 1 97.75 53 PRO B CA 1
ATOM 4006 C C . PRO B 1 53 ? -24.844 14.539 -1.368 1 97.75 53 PRO B C 1
ATOM 4008 O O . PRO B 1 53 ? -25.609 14.172 -2.256 1 97.75 53 PRO B O 1
ATOM 4011 N N . GLY B 1 54 ? -24.969 15.688 -0.776 1 97.38 54 GLY B N 1
ATOM 4012 C CA . GLY B 1 54 ? -25.953 16.672 -1.186 1 97.38 54 GLY B CA 1
ATOM 4013 C C . GLY B 1 54 ? -27.328 16.422 -0.594 1 97.38 54 GLY B C 1
ATOM 4014 O O . GLY B 1 54 ? -28.344 16.703 -1.233 1 97.38 54 GLY B O 1
ATOM 4015 N N . LEU B 1 55 ? -27.375 15.852 0.561 1 97.12 55 LEU B N 1
ATOM 4016 C CA . LEU B 1 55 ? -28.656 15.641 1.242 1 97.12 55 LEU B CA 1
ATOM 4017 C C . LEU B 1 55 ? -29.391 16.953 1.455 1 97.12 55 LEU B C 1
ATOM 4019 O O . LEU B 1 55 ? -30.609 16.984 1.558 1 97.12 55 LEU B O 1
ATOM 4023 N N . SER B 1 56 ? -28.656 18.094 1.625 1 96.62 56 SER B N 1
ATOM 4024 C CA . SER B 1 56 ? -29.219 19.438 1.667 1 96.62 56 SER B CA 1
ATOM 4025 C C . SER B 1 56 ? -28.391 20.406 0.818 1 96.62 56 SER B C 1
ATOM 4027 O O . SER B 1 56 ? -27.281 20.062 0.396 1 96.62 56 SER B O 1
ATOM 4029 N N . SER B 1 57 ? -28.906 21.516 0.636 1 96.19 57 SER B N 1
ATOM 4030 C CA . SER B 1 57 ? -28.219 22.516 -0.171 1 96.19 57 SER B CA 1
ATOM 4031 C C . SER B 1 57 ? -27.25 23.344 0.673 1 96.19 57 SER B C 1
ATOM 4033 O O . SER B 1 57 ? -26.5 24.172 0.144 1 96.19 57 SER B O 1
ATOM 4035 N N . GLU B 1 58 ? -27.203 23.156 1.888 1 96.94 58 GLU B N 1
ATOM 4036 C CA . GLU B 1 58 ? -26.312 23.906 2.775 1 96.94 58 GLU B CA 1
ATOM 4037 C C . GLU B 1 58 ? -24.969 23.203 2.939 1 96.94 58 GLU B C 1
ATOM 4039 O O . GLU B 1 58 ? -24.875 22.203 3.648 1 96.94 58 GLU B O 1
ATOM 4044 N N . PRO B 1 59 ? -24 23.75 2.336 1 97.62 59 PRO B N 1
ATOM 4045 C CA . PRO B 1 59 ? -22.688 23.109 2.471 1 97.62 59 PRO B CA 1
ATOM 4046 C C . PRO B 1 59 ? -22.078 23.297 3.861 1 97.62 59 PRO B C 1
ATOM 4048 O O . PRO B 1 59 ? -22.391 24.266 4.555 1 97.62 59 PRO B O 1
ATOM 4051 N N . SER B 1 60 ? -21.297 22.359 4.242 1 98.44 60 SER B N 1
ATOM 4052 C CA . SER B 1 60 ? -20.438 22.516 5.414 1 98.44 60 SER B CA 1
ATOM 4053 C C . SER B 1 60 ? -19.234 23.391 5.098 1 98.44 60 SER B C 1
ATOM 4055 O O . SER B 1 60 ? -19.016 23.766 3.941 1 98.44 60 SER B O 1
ATOM 4057 N N . THR B 1 61 ? -18.562 23.859 6.129 1 98.56 61 THR B N 1
ATOM 4058 C CA . THR B 1 61 ? -17.234 24.438 6.008 1 98.56 61 THR B CA 1
ATOM 4059 C C . THR B 1 61 ? -16.156 23.422 6.398 1 98.56 61 THR B C 1
ATOM 4061 O O . THR B 1 61 ? -16.094 23 7.555 1 98.56 61 THR B O 1
ATOM 4064 N N . TYR B 1 62 ? -15.367 23.016 5.422 1 98.69 62 TYR B N 1
ATOM 4065 C CA . TYR B 1 62 ? -14.406 21.938 5.645 1 98.69 62 TYR B CA 1
ATOM 4066 C C . TYR B 1 62 ? -12.984 22.484 5.73 1 98.69 62 TYR B C 1
ATOM 4068 O O . TYR B 1 62 ? -12.297 22.594 4.715 1 98.69 62 TYR B O 1
ATOM 4076 N N . PHE B 1 63 ? -12.477 22.766 6.918 1 98.81 63 PHE B N 1
ATOM 4077 C CA . PHE B 1 63 ? -11.133 23.281 7.184 1 98.81 63 PHE B CA 1
ATOM 4078 C C . PHE B 1 63 ? -10.242 22.172 7.746 1 98.81 63 PHE B C 1
ATOM 4080 O O . PHE B 1 63 ? -9.477 22.406 8.68 1 98.81 63 PHE B O 1
ATOM 4087 N N . CYS B 1 64 ? -10.398 20.938 7.164 1 98.69 64 CYS B N 1
ATOM 4088 C CA . CYS B 1 64 ? -9.672 19.797 7.691 1 98.69 64 CYS B CA 1
ATOM 4089 C C . CYS B 1 64 ? -8.883 19.094 6.59 1 98.69 64 CYS B C 1
ATOM 4091 O O . CYS B 1 64 ? -8.609 17.891 6.676 1 98.69 64 CYS B O 1
ATOM 4093 N N . GLY B 1 65 ? -8.5 19.797 5.547 1 98.5 65 GLY B N 1
ATOM 4094 C CA . GLY B 1 65 ? -7.68 19.25 4.48 1 98.5 65 GLY B CA 1
ATOM 4095 C C . GLY B 1 65 ? -6.301 18.812 4.945 1 98.5 65 GLY B C 1
ATOM 4096 O O . GLY B 1 65 ? -5.609 18.078 4.25 1 98.5 65 GLY B O 1
ATOM 4097 N N . ASN B 1 66 ? -5.832 19.312 6.105 1 98.56 66 ASN B N 1
ATOM 4098 C CA . ASN B 1 66 ? -4.551 18.953 6.699 1 98.56 66 ASN B CA 1
ATOM 4099 C C . ASN B 1 66 ? -4.605 17.547 7.32 1 98.56 66 ASN B C 1
ATOM 4101 O O . ASN B 1 66 ? -3.578 17.016 7.738 1 98.56 66 ASN B O 1
ATOM 4105 N N . SER B 1 67 ? -5.738 16.969 7.371 1 98.12 67 SER B N 1
ATOM 4106 C CA . SER B 1 67 ? -5.922 15.602 7.855 1 98.12 67 SER B CA 1
ATOM 4107 C C . SER B 1 67 ? -6.418 14.68 6.746 1 98.12 67 SER B C 1
ATOM 4109 O O . SER B 1 67 ? -5.848 13.609 6.52 1 98.12 67 SER B O 1
ATOM 4111 N N . LEU B 1 68 ? -7.465 15.102 6.082 1 98.75 68 LEU B N 1
ATOM 4112 C CA . LEU B 1 68 ? -7.98 14.398 4.914 1 98.75 68 LEU B CA 1
ATOM 4113 C C . LEU B 1 68 ? -8.656 15.367 3.951 1 98.75 68 LEU B C 1
ATOM 4115 O O . LEU B 1 68 ? -9.586 16.078 4.336 1 98.75 68 LEU B O 1
ATOM 4119 N N . GLY B 1 69 ? -8.242 15.359 2.715 1 98.81 69 GLY B N 1
ATOM 4120 C CA . GLY B 1 69 ? -8.883 16.188 1.703 1 98.81 69 GLY B CA 1
ATOM 4121 C C . GLY B 1 69 ? -10.25 15.68 1.296 1 98.81 69 GLY B C 1
ATOM 4122 O O . GLY B 1 69 ? -10.578 14.508 1.521 1 98.81 69 GLY B O 1
ATOM 4123 N N . ILE B 1 70 ? -11.055 16.594 0.717 1 98.75 70 ILE B N 1
ATOM 4124 C CA . ILE B 1 70 ? -12.391 16.203 0.271 1 98.75 70 ILE B CA 1
ATOM 4125 C C . ILE B 1 70 ? -12.297 15.539 -1.097 1 98.75 70 ILE B C 1
ATOM 4127 O O . ILE B 1 70 ? -11.289 15.656 -1.791 1 98.75 70 ILE B O 1
ATOM 4131 N N . GLN B 1 71 ? -13.328 14.844 -1.485 1 98.94 71 GLN B N 1
ATOM 4132 C CA . GLN B 1 71 ? -13.328 14 -2.676 1 98.94 71 GLN B CA 1
ATOM 4133 C C . GLN B 1 71 ? -13.477 14.836 -3.943 1 98.94 71 GLN B C 1
ATOM 4135 O O . GLN B 1 71 ? -14.445 15.578 -4.094 1 98.94 71 GLN B O 1
ATOM 4140 N N . PRO B 1 72 ? -12.5 14.766 -4.887 1 98.88 72 PRO B N 1
ATOM 4141 C CA . PRO B 1 72 ? -12.742 15.344 -6.215 1 98.88 72 PRO B CA 1
ATOM 4142 C C . PRO B 1 72 ? -13.859 14.633 -6.973 1 98.88 72 PRO B C 1
ATOM 4144 O O . PRO B 1 72 ? -13.984 13.406 -6.887 1 98.88 72 PRO B O 1
ATOM 4147 N N . LYS B 1 73 ? -14.594 15.391 -7.73 1 98.75 73 LYS B N 1
ATOM 4148 C CA . LYS B 1 73 ? -15.648 14.82 -8.562 1 98.75 73 LYS B CA 1
ATOM 4149 C C . LYS B 1 73 ? -15.07 13.859 -9.602 1 98.75 73 LYS B C 1
ATOM 4151 O O . LYS B 1 73 ? -15.711 12.867 -9.961 1 98.75 73 LYS B O 1
ATOM 4156 N N . ALA B 1 74 ? -13.844 14.031 -10.016 1 98.75 74 ALA B N 1
ATOM 4157 C CA . ALA B 1 74 ? -13.195 13.25 -11.055 1 98.75 74 ALA B CA 1
ATOM 4158 C C . ALA B 1 74 ? -13.023 11.797 -10.625 1 98.75 74 ALA B C 1
ATOM 4160 O O . ALA B 1 74 ? -12.906 10.898 -11.461 1 98.75 74 ALA B O 1
ATOM 4161 N N . VAL B 1 75 ? -13.023 11.492 -9.336 1 98.81 75 VAL B N 1
ATOM 4162 C CA . VAL B 1 75 ? -12.703 10.172 -8.812 1 98.81 75 VAL B CA 1
ATOM 4163 C C . VAL B 1 75 ? -13.695 9.141 -9.367 1 98.81 75 VAL B C 1
ATOM 4165 O O . VAL B 1 75 ? -13.297 8.047 -9.766 1 98.81 75 VAL B O 1
ATOM 4168 N N . SER B 1 76 ? -14.93 9.492 -9.406 1 98.25 76 SER B N 1
ATOM 4169 C CA . SER B 1 76 ? -15.953 8.562 -9.883 1 98.25 76 SER B CA 1
ATOM 4170 C C . SER B 1 76 ? -15.695 8.148 -11.328 1 98.25 76 SER B C 1
ATOM 4172 O O . SER B 1 76 ? -15.75 6.961 -11.656 1 98.25 76 SER B O 1
ATOM 4174 N N . LYS B 1 77 ? -15.406 9.117 -12.18 1 98.19 77 LYS B N 1
ATOM 4175 C CA . LYS B 1 77 ? -15.164 8.836 -13.586 1 98.19 77 LYS B CA 1
ATOM 4176 C C . LYS B 1 77 ? -13.922 7.969 -13.773 1 98.19 77 LYS B C 1
ATOM 4178 O O . LYS B 1 77 ? -13.93 7.031 -14.57 1 98.19 77 LYS B O 1
ATOM 4183 N N . TYR B 1 78 ? -12.883 8.305 -13.148 1 98.81 78 TYR B N 1
ATOM 4184 C CA . TYR B 1 78 ? -11.648 7.531 -13.242 1 98.81 78 TYR B CA 1
ATOM 4185 C C . TYR B 1 78 ? -11.859 6.113 -12.727 1 98.81 78 TYR B C 1
ATOM 4187 O O . TYR B 1 78 ? -11.367 5.152 -13.32 1 98.81 78 TYR B O 1
ATOM 4195 N N . MET B 1 79 ? -12.562 5.969 -11.578 1 98.62 79 MET B N 1
ATOM 4196 C CA . MET B 1 79 ? -12.836 4.652 -11.016 1 98.62 79 MET B CA 1
ATOM 4197 C C . MET B 1 79 ? -13.664 3.809 -11.977 1 98.62 79 MET B C 1
ATOM 4199 O O . MET B 1 79 ? -13.406 2.615 -12.141 1 98.62 79 MET B O 1
ATOM 4203 N N . GLU B 1 80 ? -14.641 4.426 -12.555 1 98.44 80 GLU B N 1
ATOM 4204 C CA . GLU B 1 80 ? -15.43 3.713 -13.555 1 98.44 80 GLU B CA 1
ATOM 4205 C C . GLU B 1 80 ? -14.547 3.195 -14.688 1 98.44 80 GLU B C 1
ATOM 4207 O O . GLU B 1 80 ? -14.688 2.047 -15.117 1 98.44 80 GLU B O 1
ATOM 4212 N N . ALA B 1 81 ? -13.664 4.008 -15.195 1 98.75 81 ALA B N 1
ATOM 4213 C CA . ALA B 1 81 ? -12.758 3.613 -16.266 1 98.75 81 ALA B CA 1
ATOM 4214 C C . ALA B 1 81 ? -11.906 2.416 -15.852 1 98.75 81 ALA B C 1
ATOM 4216 O O . ALA B 1 81 ? -11.703 1.486 -16.641 1 98.75 81 ALA B O 1
ATOM 4217 N N . GLN B 1 82 ? -11.391 2.451 -14.648 1 98.75 82 GLN B N 1
ATOM 4218 C CA . GLN B 1 82 ? -10.547 1.367 -14.164 1 98.75 82 GLN B CA 1
ATOM 4219 C C . GLN B 1 82 ? -11.344 0.076 -14 1 98.75 82 GLN B C 1
ATOM 4221 O O . GLN B 1 82 ? -10.859 -1.005 -14.344 1 98.75 82 GLN B O 1
ATOM 4226 N N . LEU B 1 83 ? -12.562 0.156 -13.414 1 98.75 83 LEU B N 1
ATOM 4227 C CA . LEU B 1 83 ? -13.391 -1.033 -13.242 1 98.75 83 LEU B CA 1
ATOM 4228 C C . LEU B 1 83 ? -13.789 -1.615 -14.594 1 98.75 83 LEU B C 1
ATOM 4230 O O . LEU B 1 83 ? -13.844 -2.836 -14.758 1 98.75 83 LEU B O 1
ATOM 4234 N N . ASP B 1 84 ? -14.07 -0.735 -15.57 1 98.75 84 ASP B N 1
ATOM 4235 C CA . ASP B 1 84 ? -14.344 -1.199 -16.922 1 98.75 84 ASP B CA 1
ATOM 4236 C C . ASP B 1 84 ? -13.141 -1.918 -17.516 1 98.75 84 ASP B C 1
ATOM 4238 O O . ASP B 1 84 ? -13.273 -2.975 -18.141 1 98.75 84 ASP B O 1
ATOM 4242 N N . THR B 1 85 ? -11.977 -1.387 -17.344 1 98.81 85 THR B N 1
ATOM 4243 C CA . THR B 1 85 ? -10.758 -2.016 -17.844 1 98.81 85 THR B CA 1
ATOM 4244 C C . THR B 1 85 ? -10.57 -3.398 -17.219 1 98.81 85 THR B C 1
ATOM 4246 O O . THR B 1 85 ? -10.398 -4.387 -17.938 1 98.81 85 THR B O 1
ATOM 4249 N N . TRP B 1 86 ? -10.648 -3.477 -15.891 1 98.81 86 TRP B N 1
ATOM 4250 C CA . TRP B 1 86 ? -10.438 -4.734 -15.18 1 98.81 86 TRP B CA 1
ATOM 4251 C C . TRP B 1 86 ? -11.477 -5.773 -15.594 1 98.81 86 TRP B C 1
ATOM 4253 O O . TRP B 1 86 ? -11.133 -6.91 -15.922 1 98.81 86 TRP B O 1
ATOM 4263 N N . SER B 1 87 ? -12.727 -5.359 -15.648 1 98.62 87 SER B N 1
ATOM 4264 C CA . SER B 1 87 ? -13.812 -6.293 -15.938 1 98.62 87 SER B CA 1
ATOM 4265 C C . SER B 1 87 ? -13.82 -6.695 -17.406 1 98.62 87 SER B C 1
ATOM 4267 O O . SER B 1 87 ? -14.25 -7.797 -17.75 1 98.62 87 SER B O 1
ATOM 4269 N N . SER B 1 88 ? -13.305 -5.863 -18.297 1 98.25 88 SER B N 1
ATOM 4270 C CA . SER B 1 88 ? -13.422 -6.09 -19.734 1 98.25 88 SER B CA 1
ATOM 4271 C C . SER B 1 88 ? -12.25 -6.898 -20.266 1 98.25 88 SER B C 1
ATOM 4273 O O . SER B 1 88 ? -12.406 -7.699 -21.188 1 98.25 88 SER B O 1
ATOM 4275 N N . ILE B 1 89 ? -11.023 -6.648 -19.672 1 98.31 89 ILE B N 1
ATOM 4276 C CA . ILE B 1 89 ? -9.891 -7.277 -20.344 1 98.31 89 ILE B CA 1
ATOM 4277 C C . ILE B 1 89 ? -9.023 -8.016 -19.328 1 98.31 89 ILE B C 1
ATOM 4279 O O . ILE B 1 89 ? -8 -8.602 -19.688 1 98.31 89 ILE B O 1
ATOM 4283 N N . GLY B 1 90 ? -9.32 -8.023 -18.062 1 98.12 90 GLY B N 1
ATOM 4284 C CA . GLY B 1 90 ? -8.633 -8.797 -17.047 1 98.12 90 GLY B CA 1
ATOM 4285 C C . GLY B 1 90 ? -7.145 -8.523 -16.984 1 98.12 90 GLY B C 1
ATOM 4286 O O . GLY B 1 90 ? -6.723 -7.367 -16.922 1 98.12 90 GLY B O 1
ATOM 4287 N N . VAL B 1 91 ? -6.367 -9.562 -17.062 1 98.19 91 VAL B N 1
ATOM 4288 C CA . VAL B 1 91 ? -4.922 -9.523 -16.875 1 98.19 91 VAL B CA 1
ATOM 4289 C C . VAL B 1 91 ? -4.281 -8.719 -18 1 98.19 91 VAL B C 1
ATOM 4291 O O . VAL B 1 91 ? -3.184 -8.18 -17.844 1 98.19 91 VAL B O 1
ATOM 4294 N N . CYS B 1 92 ? -4.938 -8.523 -19.109 1 97.81 92 CYS B N 1
ATOM 4295 C CA . CYS B 1 92 ? -4.395 -7.797 -20.25 1 97.81 92 CYS B CA 1
ATOM 4296 C C . CYS B 1 92 ? -4.266 -6.309 -19.938 1 97.81 92 CYS B C 1
ATOM 4298 O O . CYS B 1 92 ? -3.549 -5.586 -20.625 1 97.81 92 CYS B O 1
ATOM 4300 N N . GLY B 1 93 ? -4.922 -5.879 -18.875 1 98.06 93 GLY B N 1
ATOM 4301 C CA . GLY B 1 93 ? -4.84 -4.48 -18.484 1 98.06 93 GLY B CA 1
ATOM 4302 C C . GLY B 1 93 ? -3.43 -4.031 -18.156 1 98.06 93 GLY B C 1
ATOM 4303 O O . GLY B 1 93 ? -3.133 -2.836 -18.172 1 98.06 93 GLY B O 1
ATOM 4304 N N . HIS B 1 94 ? -2.555 -4.988 -17.828 1 97.06 94 HIS B N 1
ATOM 4305 C CA . HIS B 1 94 ? -1.166 -4.664 -17.516 1 97.06 94 HIS B CA 1
ATOM 4306 C C . HIS B 1 94 ? -0.465 -4.062 -18.734 1 97.06 94 HIS B C 1
ATOM 4308 O O . HIS B 1 94 ? 0.44 -3.238 -18.594 1 97.06 94 HIS B O 1
ATOM 4314 N N . PHE B 1 95 ? -0.932 -4.441 -19.922 1 95.38 95 PHE B N 1
ATOM 4315 C CA . PHE B 1 95 ? -0.108 -4.16 -21.094 1 95.38 95 PHE B CA 1
ATOM 4316 C C . PHE B 1 95 ? -0.897 -3.379 -22.141 1 95.38 95 PHE B C 1
ATOM 4318 O O . PHE B 1 95 ? -0.313 -2.764 -23.031 1 95.38 95 PHE B O 1
ATOM 4325 N N . THR B 1 96 ? -2.209 -3.432 -22.062 1 97 96 THR B N 1
ATOM 4326 C CA . THR B 1 96 ? -3.041 -2.83 -23.094 1 97 96 THR B CA 1
ATOM 4327 C C . THR B 1 96 ? -3.316 -1.362 -22.781 1 97 96 THR B C 1
ATOM 4329 O O . THR B 1 96 ? -3.879 -1.041 -21.734 1 97 96 THR B O 1
ATOM 4332 N N . ASP B 1 97 ? -2.863 -0.531 -23.641 1 96.62 97 ASP B N 1
ATOM 4333 C CA . ASP B 1 97 ? -3.217 0.883 -23.562 1 96.62 97 ASP B CA 1
ATOM 4334 C C . ASP B 1 97 ? -4.539 1.162 -24.266 1 96.62 97 ASP B C 1
ATOM 4336 O O . ASP B 1 97 ? -4.574 1.314 -25.484 1 96.62 97 ASP B O 1
ATOM 4340 N N . LEU B 1 98 ? -5.621 1.309 -23.594 1 97.94 98 LEU B N 1
ATOM 4341 C CA . LEU B 1 98 ? -6.957 1.453 -24.172 1 97.94 98 LEU B CA 1
ATOM 4342 C C . LEU B 1 98 ? -7.215 2.895 -24.594 1 97.94 98 LEU B C 1
ATOM 4344 O O . LEU B 1 98 ? -7.02 3.822 -23.797 1 97.94 98 LEU B O 1
ATOM 4348 N N . GLU B 1 99 ? -7.676 3.057 -25.797 1 97.88 99 GLU B N 1
ATOM 4349 C CA . GLU B 1 99 ? -8.062 4.379 -26.281 1 97.88 99 GLU B CA 1
ATOM 4350 C C . GLU B 1 99 ? -9.203 4.957 -25.453 1 97.88 99 GLU B C 1
ATOM 4352 O O . GLU B 1 99 ? -10.078 4.223 -25 1 97.88 99 GLU B O 1
ATOM 4357 N N . ASP B 1 100 ? -9.203 6.25 -25.203 1 96.75 100 ASP B N 1
ATOM 4358 C CA . ASP B 1 100 ? -10.242 7.027 -24.531 1 96.75 100 ASP B CA 1
ATOM 4359 C C . ASP B 1 100 ? -10.234 6.785 -23.031 1 96.75 100 ASP B C 1
ATOM 4361 O O . ASP B 1 100 ? -11.141 7.23 -22.312 1 96.75 100 ASP B O 1
ATOM 4365 N N . SER B 1 101 ? -9.312 6.062 -22.578 1 98.25 101 SER B N 1
ATOM 4366 C CA . SER B 1 101 ? -9.148 5.934 -21.141 1 98.25 101 SER B CA 1
ATOM 4367 C C . SER B 1 101 ? -8.32 7.086 -20.562 1 98.25 101 SER B C 1
ATOM 4369 O O . SER B 1 101 ? -7.324 7.488 -21.172 1 98.25 101 SER B O 1
ATOM 4371 N N . PRO B 1 102 ? -8.727 7.648 -19.422 1 98.31 102 PRO B N 1
ATOM 4372 C CA . PRO B 1 102 ? -7.875 8.648 -18.781 1 98.31 102 PRO B CA 1
ATOM 4373 C C . PRO B 1 102 ? -6.672 8.023 -18.078 1 98.31 102 PRO B C 1
ATOM 4375 O O . PRO B 1 102 ? -5.824 8.742 -17.547 1 98.31 102 PRO B O 1
ATOM 4378 N N . LEU B 1 103 ? -6.59 6.711 -18.031 1 98.62 103 LEU B N 1
ATOM 4379 C CA . LEU B 1 103 ? -5.527 5.977 -17.359 1 98.62 103 LEU B CA 1
ATOM 4380 C C . LEU B 1 103 ? -4.66 5.227 -18.359 1 98.62 103 LEU B C 1
ATOM 4382 O O . LEU B 1 103 ? -5.18 4.629 -19.312 1 98.62 103 LEU B O 1
ATOM 4386 N N . LYS B 1 104 ? -3.395 5.258 -18.156 1 98 104 LYS B N 1
ATOM 4387 C CA . LYS B 1 104 ? -2.482 4.41 -18.922 1 98 104 LYS B CA 1
ATOM 4388 C C . LYS B 1 104 ? -2.631 2.945 -18.531 1 98 104 LYS B C 1
ATOM 4390 O O . LYS B 1 104 ? -3.299 2.627 -17.547 1 98 104 LYS B O 1
ATOM 4395 N N . GLN B 1 105 ? -2.035 2.047 -19.359 1 98.06 105 GLN B N 1
ATOM 4396 C CA . GLN B 1 105 ? -1.97 0.643 -18.969 1 98.06 105 GLN B CA 1
ATOM 4397 C C . GLN B 1 105 ? -1.315 0.482 -17.594 1 98.06 105 GLN B C 1
ATOM 4399 O O . GLN B 1 105 ? -0.516 1.324 -17.188 1 98.06 105 GLN B O 1
ATOM 4404 N N . TRP B 1 106 ? -1.659 -0.536 -16.906 1 98.12 106 TRP B N 1
ATOM 4405 C CA . TRP B 1 106 ? -1.378 -0.662 -15.477 1 98.12 106 TRP B CA 1
ATOM 4406 C C . TRP B 1 106 ? 0.124 -0.624 -15.211 1 98.12 106 TRP B C 1
ATOM 4408 O O . TRP B 1 106 ? 0.57 -0.056 -14.211 1 98.12 106 TRP B O 1
ATOM 4418 N N . GLN B 1 107 ? 0.994 -1.166 -16.047 1 96.19 107 GLN B N 1
ATOM 4419 C CA . GLN B 1 107 ? 2.434 -1.221 -15.82 1 96.19 107 GLN B CA 1
ATOM 4420 C C . GLN B 1 107 ? 3.043 0.178 -15.812 1 96.19 107 GLN B C 1
ATOM 4422 O O . GLN B 1 107 ? 4.125 0.39 -15.258 1 96.19 107 GLN B O 1
ATOM 4427 N N . LEU B 1 108 ? 2.301 1.134 -16.438 1 96.88 108 LEU B N 1
ATOM 4428 C CA . LEU B 1 108 ? 2.852 2.479 -16.578 1 96.88 108 LEU B CA 1
ATOM 4429 C C . LEU B 1 108 ? 2.078 3.471 -15.711 1 96.88 108 LEU B C 1
ATOM 4431 O O . LEU B 1 108 ? 2.361 4.672 -15.734 1 96.88 108 LEU B O 1
ATOM 4435 N N . LEU B 1 109 ? 1.158 2.998 -15 1 98 109 LEU B N 1
ATOM 4436 C CA . LEU B 1 109 ? 0.229 3.889 -14.312 1 98 109 LEU B CA 1
ATOM 4437 C C . LEU B 1 109 ? 0.931 4.648 -13.195 1 98 109 LEU B C 1
ATOM 4439 O O . LEU B 1 109 ? 0.63 5.82 -12.945 1 98 109 LEU B O 1
ATOM 4443 N N . SER B 1 110 ? 1.812 3.998 -12.469 1 97.56 110 SER B N 1
ATOM 4444 C CA . SER B 1 110 ? 2.592 4.668 -11.43 1 97.56 110 SER B CA 1
ATOM 4445 C C . SER B 1 110 ? 3.416 5.812 -12.016 1 97.56 110 SER B C 1
ATOM 4447 O O . SER B 1 110 ? 3.58 6.855 -11.383 1 97.56 110 SER B O 1
ATOM 4449 N N . GLU B 1 111 ? 3.939 5.621 -13.203 1 97.5 111 GLU B N 1
ATOM 4450 C CA . GLU B 1 111 ? 4.719 6.664 -13.859 1 97.5 111 GLU B CA 1
ATOM 4451 C C . GLU B 1 111 ? 3.836 7.852 -14.242 1 97.5 111 GLU B C 1
ATOM 4453 O O . GLU B 1 111 ? 4.289 9 -14.211 1 97.5 111 GLU B O 1
ATOM 4458 N N . GLN B 1 112 ? 2.6 7.555 -14.648 1 98.25 112 GLN B N 1
ATOM 4459 C CA . GLN B 1 112 ? 1.655 8.641 -14.906 1 98.25 112 GLN B CA 1
ATOM 4460 C C . GLN B 1 112 ? 1.467 9.508 -13.664 1 98.25 112 GLN B C 1
ATOM 4462 O O . GLN B 1 112 ? 1.522 10.734 -13.742 1 98.25 112 GLN B O 1
ATOM 4467 N N . ALA B 1 113 ? 1.274 8.875 -12.547 1 98.81 113 ALA B N 1
ATOM 4468 C CA . ALA B 1 113 ? 1.093 9.594 -11.289 1 98.81 113 ALA B CA 1
ATOM 4469 C C . ALA B 1 113 ? 2.359 10.352 -10.898 1 98.81 113 ALA B C 1
ATOM 4471 O O . ALA B 1 113 ? 2.295 11.5 -10.461 1 98.81 113 ALA B O 1
ATOM 4472 N N . ALA B 1 114 ? 3.504 9.688 -11.055 1 98.69 114 ALA B N 1
ATOM 4473 C CA . ALA B 1 114 ? 4.785 10.289 -10.703 1 98.69 114 ALA B CA 1
ATOM 4474 C C . ALA B 1 114 ? 5.027 11.57 -11.5 1 98.69 114 ALA B C 1
ATOM 4476 O O . ALA B 1 114 ? 5.543 12.547 -10.969 1 98.69 114 ALA B O 1
ATOM 4477 N N . ALA B 1 115 ? 4.668 11.547 -12.734 1 98.69 115 ALA B N 1
ATOM 4478 C CA . ALA B 1 115 ? 4.852 12.719 -13.586 1 98.69 115 ALA B CA 1
ATOM 4479 C C . ALA B 1 115 ? 4.07 13.914 -13.055 1 98.69 115 ALA B C 1
ATOM 4481 O O . ALA B 1 115 ? 4.59 15.031 -12.992 1 98.69 115 ALA B O 1
ATOM 4482 N N . SER B 1 116 ? 2.855 13.672 -12.688 1 98.75 116 SER B N 1
ATOM 4483 C CA . SER B 1 116 ? 2.041 14.742 -12.133 1 98.75 116 SER B CA 1
ATOM 4484 C C . SER B 1 116 ? 2.57 15.195 -10.773 1 98.75 116 SER B C 1
ATOM 4486 O O . SER B 1 116 ? 2.672 16.391 -10.508 1 98.75 116 SER B O 1
ATOM 4488 N N . MET B 1 117 ? 2.959 14.273 -9.914 1 98.94 117 MET B N 1
ATOM 4489 C CA . MET B 1 117 ? 3.449 14.594 -8.578 1 98.94 117 MET B CA 1
ATOM 4490 C C . MET B 1 117 ? 4.77 15.359 -8.648 1 98.94 117 MET B C 1
ATOM 4492 O O . MET B 1 117 ? 5.047 16.203 -7.805 1 98.94 117 MET B O 1
ATOM 4496 N N . SER B 1 118 ? 5.59 15.031 -9.648 1 98.81 118 SER B N 1
ATOM 4497 C CA . SER B 1 118 ? 6.891 15.688 -9.766 1 98.81 118 SER B CA 1
ATOM 4498 C C . SER B 1 118 ? 6.738 17.188 -9.922 1 98.81 118 SER B C 1
ATOM 4500 O O . SER B 1 118 ? 7.555 17.969 -9.414 1 98.81 118 SER B O 1
ATOM 4502 N N . ARG B 1 119 ? 5.648 17.641 -10.539 1 98.69 119 ARG B N 1
ATOM 4503 C CA . ARG B 1 119 ? 5.375 19.062 -10.711 1 98.69 119 ARG B CA 1
ATOM 4504 C C . ARG B 1 119 ? 4.961 19.703 -9.391 1 98.69 119 ARG B C 1
ATOM 4506 O O . ARG B 1 119 ? 5.227 20.891 -9.156 1 98.69 119 ARG B O 1
ATOM 4513 N N . ILE B 1 120 ? 4.371 18.938 -8.578 1 98.88 120 ILE B N 1
ATOM 4514 C CA . ILE B 1 120 ? 3.896 19.438 -7.289 1 98.88 120 ILE B CA 1
ATOM 4515 C C . ILE B 1 120 ? 5.074 19.594 -6.332 1 98.88 120 ILE B C 1
ATOM 4517 O O . ILE B 1 120 ? 5.156 20.578 -5.594 1 98.88 120 ILE B O 1
ATOM 4521 N N . VAL B 1 121 ? 6.082 18.672 -6.367 1 98.88 121 VAL B N 1
ATOM 4522 C CA . VAL B 1 121 ? 7.141 18.672 -5.359 1 98.88 121 VAL B CA 1
ATOM 4523 C C . VAL B 1 121 ? 8.383 19.359 -5.922 1 98.88 121 VAL B C 1
ATOM 4525 O O . VAL B 1 121 ? 9.352 19.578 -5.195 1 98.88 121 VAL B O 1
ATOM 4528 N N . GLY B 1 122 ? 8.375 19.781 -7.184 1 98.75 122 GLY B N 1
ATOM 4529 C CA . GLY B 1 122 ? 9.523 20.422 -7.797 1 98.75 122 GLY B CA 1
ATOM 4530 C C . GLY B 1 122 ? 10.688 19.484 -8.023 1 98.75 122 GLY B C 1
ATOM 4531 O O . GLY B 1 122 ? 11.773 19.688 -7.465 1 98.75 122 GLY B O 1
ATOM 4532 N N . ALA B 1 123 ? 10.453 18.453 -8.875 1 98.81 123 ALA B N 1
ATOM 4533 C CA . ALA B 1 123 ? 11.43 17.406 -9.156 1 98.81 123 ALA B CA 1
ATOM 4534 C C . ALA B 1 123 ? 11.328 16.922 -10.602 1 98.81 123 ALA B C 1
ATOM 4536 O O . ALA B 1 123 ? 10.383 17.297 -11.32 1 98.81 123 ALA B O 1
ATOM 4537 N N . ALA B 1 124 ? 12.344 16.219 -11.109 1 98.44 124 ALA B N 1
ATOM 4538 C CA . ALA B 1 124 ? 12.203 15.469 -12.352 1 98.44 124 ALA B CA 1
ATOM 4539 C C . ALA B 1 124 ? 11.305 14.242 -12.148 1 98.44 124 ALA B C 1
ATOM 4541 O O . ALA B 1 124 ? 11.281 13.656 -11.062 1 98.44 124 ALA B O 1
ATOM 4542 N N . PRO B 1 125 ? 10.555 13.906 -13.211 1 98.25 125 PRO B N 1
ATOM 4543 C CA . PRO B 1 125 ? 9.664 12.742 -13.07 1 98.25 125 PRO B CA 1
ATOM 4544 C C . PRO B 1 125 ? 10.406 11.492 -12.594 1 98.25 125 PRO B C 1
ATOM 4546 O O . PRO B 1 125 ? 9.852 10.695 -11.836 1 98.25 125 PRO B O 1
ATOM 4549 N N . GLU B 1 126 ? 11.672 11.312 -12.945 1 98.06 126 GLU B N 1
ATOM 4550 C CA . GLU B 1 126 ? 12.461 10.133 -12.602 1 98.06 126 GLU B CA 1
ATOM 4551 C C . GLU B 1 126 ? 12.859 10.141 -11.125 1 98.06 126 GLU B C 1
ATOM 4553 O O . GLU B 1 126 ? 13.281 9.117 -10.586 1 98.06 126 GLU B O 1
ATOM 4558 N N . GLU B 1 127 ? 12.727 11.305 -10.5 1 98.88 127 GLU B N 1
ATOM 4559 C CA . GLU B 1 127 ? 13.102 11.438 -9.094 1 98.88 127 GLU B CA 1
ATOM 4560 C C . GLU B 1 127 ? 11.906 11.156 -8.188 1 98.88 127 GLU B C 1
ATOM 4562 O O . GLU B 1 127 ? 12.031 11.227 -6.961 1 98.88 127 GLU B O 1
ATOM 4567 N N . VAL B 1 128 ? 10.773 10.867 -8.836 1 98.88 128 VAL B N 1
ATOM 4568 C CA . VAL B 1 128 ? 9.547 10.664 -8.062 1 98.88 128 VAL B CA 1
ATOM 4569 C C . VAL B 1 128 ? 8.953 9.297 -8.391 1 98.88 128 VAL B C 1
ATOM 4571 O O . VAL B 1 128 ? 8.977 8.859 -9.547 1 98.88 128 VAL B O 1
ATOM 4574 N N . ALA B 1 129 ? 8.469 8.617 -7.383 1 98.69 129 ALA B N 1
ATOM 4575 C CA . ALA B 1 129 ? 7.695 7.391 -7.57 1 98.69 129 ALA B CA 1
ATOM 4576 C C . ALA B 1 129 ? 6.406 7.422 -6.758 1 98.69 129 ALA B C 1
ATOM 4578 O O . ALA B 1 129 ? 6.395 7.887 -5.617 1 98.69 129 ALA B O 1
ATOM 4579 N N . ALA B 1 130 ? 5.309 7.035 -7.398 1 98.62 130 ALA B N 1
ATOM 4580 C CA . ALA B 1 130 ? 4.07 6.758 -6.676 1 98.62 130 ALA B CA 1
ATOM 4581 C C . ALA B 1 130 ? 4.059 5.332 -6.133 1 98.62 130 ALA B C 1
ATOM 4583 O O . ALA B 1 130 ? 4.113 4.367 -6.902 1 98.62 130 ALA B O 1
ATOM 4584 N N . MET B 1 131 ? 4.02 5.211 -4.793 1 97.88 131 MET B N 1
ATOM 4585 C CA . MET B 1 131 ? 4.113 3.889 -4.18 1 97.88 131 MET B CA 1
ATOM 4586 C C . MET B 1 131 ? 3.82 3.961 -2.686 1 97.88 131 MET B C 1
ATOM 4588 O O . MET B 1 131 ? 3.979 5.016 -2.066 1 97.88 131 MET B O 1
ATOM 4592 N N . GLY B 1 132 ? 3.342 2.871 -2.154 1 97 132 GLY B N 1
ATOM 4593 C CA . GLY B 1 132 ? 3.256 2.674 -0.716 1 97 132 GLY B CA 1
ATOM 4594 C C . GLY B 1 132 ? 2.469 3.762 -0.011 1 97 132 GLY B C 1
ATOM 4595 O O . GLY B 1 132 ? 1.77 4.547 -0.655 1 97 132 GLY B O 1
ATOM 4596 N N . THR B 1 133 ? 2.496 3.74 1.263 1 97.62 133 THR B N 1
ATOM 4597 C CA . THR B 1 133 ? 2.043 4.82 2.135 1 97.62 133 THR B CA 1
ATOM 4598 C C . THR B 1 133 ? 3.223 5.652 2.625 1 97.62 133 THR B C 1
ATOM 4600 O O . THR B 1 133 ? 4.379 5.289 2.404 1 97.62 133 THR B O 1
ATOM 4603 N N . LEU B 1 134 ? 2.949 6.707 3.213 1 98.38 134 LEU B N 1
ATOM 4604 C CA . LEU B 1 134 ? 4.023 7.598 3.635 1 98.38 134 LEU B CA 1
ATOM 4605 C C . LEU B 1 134 ? 5 6.875 4.559 1 98.38 134 LEU B C 1
ATOM 4607 O O . LEU B 1 134 ? 6.203 6.852 4.293 1 98.38 134 LEU B O 1
ATOM 4611 N N . THR B 1 135 ? 4.543 6.262 5.672 1 98.5 135 THR B N 1
ATOM 4612 C CA . THR B 1 135 ? 5.441 5.641 6.637 1 98.5 135 THR B CA 1
ATOM 4613 C C . THR B 1 135 ? 6.152 4.441 6.016 1 98.5 135 THR B C 1
ATOM 4615 O O . THR B 1 135 ? 7.32 4.184 6.312 1 98.5 135 THR B O 1
ATOM 4618 N N . MET B 1 136 ? 5.469 3.688 5.184 1 98.12 136 MET B N 1
ATOM 4619 C CA . MET B 1 136 ? 6.113 2.584 4.477 1 98.12 136 MET B CA 1
ATOM 4620 C C . MET B 1 136 ? 7.25 3.092 3.596 1 98.12 136 MET B C 1
ATOM 4622 O O . MET B 1 136 ? 8.328 2.498 3.562 1 98.12 136 MET B O 1
ATOM 4626 N N . ASN B 1 137 ? 6.965 4.156 2.871 1 98.56 137 ASN B N 1
ATOM 4627 C CA . ASN B 1 137 ? 8.008 4.754 2.041 1 98.56 137 ASN B CA 1
ATOM 4628 C C . ASN B 1 137 ? 9.18 5.242 2.883 1 98.56 137 ASN B C 1
ATOM 4630 O O . ASN B 1 137 ? 10.336 5.113 2.477 1 98.56 137 ASN B O 1
ATOM 4634 N N . LEU B 1 138 ? 8.875 5.82 4.047 1 98.75 138 LEU B N 1
ATOM 4635 C CA . LEU B 1 138 ? 9.938 6.258 4.945 1 98.75 138 LEU B CA 1
ATOM 4636 C C . LEU B 1 138 ? 10.797 5.082 5.383 1 98.75 138 LEU B C 1
ATOM 4638 O O . LEU B 1 138 ? 12.023 5.211 5.496 1 98.75 138 LEU B O 1
ATOM 4642 N N . HIS B 1 139 ? 10.188 3.941 5.668 1 98.75 139 HIS B N 1
ATOM 4643 C CA . HIS B 1 139 ? 10.953 2.76 6.043 1 98.75 139 HIS B CA 1
ATOM 4644 C C . HIS B 1 139 ? 11.914 2.348 4.934 1 98.75 139 HIS B C 1
ATOM 4646 O O . HIS B 1 139 ? 13.07 2.016 5.203 1 98.75 139 HIS B O 1
ATOM 4652 N N . LEU B 1 140 ? 11.445 2.328 3.686 1 98.69 140 LEU B N 1
ATOM 4653 C CA . LEU B 1 140 ? 12.312 1.96 2.568 1 98.69 140 LEU B CA 1
ATOM 4654 C C . LEU B 1 140 ? 13.453 2.953 2.416 1 98.69 140 LEU B C 1
ATOM 4656 O O . LEU B 1 140 ? 14.602 2.557 2.176 1 98.69 140 LEU B O 1
ATOM 4660 N N . LEU B 1 141 ? 13.148 4.219 2.559 1 98.88 141 LEU B N 1
ATOM 4661 C CA . LEU B 1 141 ? 14.164 5.258 2.428 1 98.88 141 LEU B CA 1
ATOM 4662 C C . LEU B 1 141 ? 15.172 5.18 3.57 1 98.88 141 LEU B C 1
ATOM 4664 O O . LEU B 1 141 ? 16.375 5.32 3.35 1 98.88 141 LEU B O 1
ATOM 4668 N N . LEU B 1 142 ? 14.68 4.953 4.781 1 98.81 142 LEU B N 1
ATOM 4669 C CA . LEU B 1 142 ? 15.578 4.832 5.922 1 98.81 142 LEU B CA 1
ATOM 4670 C C . LEU B 1 142 ? 16.484 3.611 5.773 1 98.81 142 LEU B C 1
ATOM 4672 O O . LEU B 1 142 ? 17.672 3.666 6.117 1 98.81 142 LEU B O 1
ATOM 4676 N N . ALA B 1 143 ? 15.922 2.508 5.258 1 98.69 143 ALA B N 1
ATOM 4677 C CA . ALA B 1 143 ? 16.734 1.318 5.02 1 98.69 143 ALA B CA 1
ATOM 4678 C C . ALA B 1 143 ? 17.875 1.616 4.051 1 98.69 143 ALA B C 1
ATOM 4680 O O . ALA B 1 143 ? 18.953 1.024 4.152 1 98.69 143 ALA B O 1
ATOM 4681 N N . SER B 1 144 ? 17.656 2.525 3.18 1 98.69 144 SER B N 1
ATOM 4682 C CA . SER B 1 144 ? 18.625 2.865 2.145 1 98.69 144 SER B CA 1
ATOM 4683 C C . SER B 1 144 ? 19.594 3.932 2.631 1 98.69 144 SER B C 1
ATOM 4685 O O . SER B 1 144 ? 20.797 3.859 2.348 1 98.69 144 SER B O 1
ATOM 4687 N N . PHE B 1 145 ? 19.141 4.938 3.389 1 98.69 145 PHE B N 1
ATOM 4688 C CA . PHE B 1 145 ? 19.906 6.156 3.58 1 98.69 145 PHE B CA 1
ATOM 4689 C C . PHE B 1 145 ? 20.469 6.223 4.996 1 98.69 145 PHE B C 1
ATOM 4691 O O . PHE B 1 145 ? 21.453 6.938 5.25 1 98.69 145 PHE B O 1
ATOM 4698 N N . TYR B 1 146 ? 19.844 5.574 5.957 1 98.5 146 TYR B N 1
ATOM 4699 C CA . TYR B 1 146 ? 20.391 5.539 7.305 1 98.5 146 TYR B CA 1
ATOM 4700 C C . TYR B 1 146 ? 21.406 4.41 7.453 1 98.5 146 TYR B C 1
ATOM 4702 O O . TYR B 1 146 ? 21.031 3.264 7.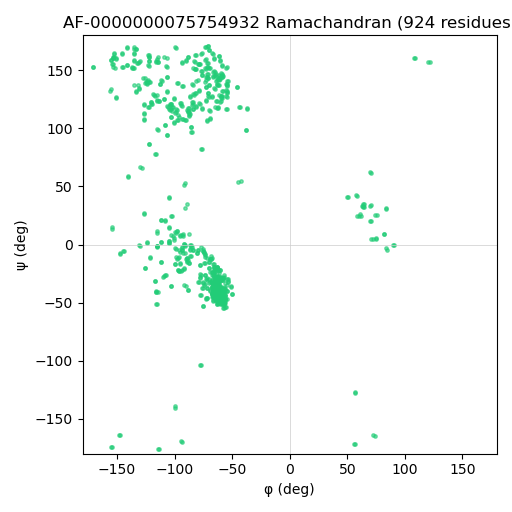711 1 98.5 146 TYR B O 1
ATOM 4710 N N . LYS B 1 147 ? 22.609 4.758 7.324 1 96.44 147 LYS B N 1
ATOM 4711 C CA . LYS B 1 147 ? 23.75 3.836 7.418 1 96.44 147 LYS B CA 1
ATOM 4712 C C . LYS B 1 147 ? 24.656 4.199 8.594 1 96.44 147 LYS B C 1
ATOM 4714 O O . LYS B 1 147 ? 25.75 4.734 8.398 1 96.44 147 LYS B O 1
ATOM 4719 N N . PRO B 1 148 ? 24.234 3.842 9.727 1 97.31 148 PRO B N 1
ATOM 4720 C CA . PRO B 1 148 ? 25 4.242 10.906 1 97.31 148 PRO B CA 1
ATOM 4721 C C . PRO B 1 148 ? 26.375 3.57 10.969 1 97.31 148 PRO B C 1
ATOM 4723 O O . PRO B 1 148 ? 26.531 2.432 10.523 1 97.31 148 PRO B O 1
ATOM 4726 N N . THR B 1 149 ? 27.328 4.289 11.453 1 96.62 149 THR B N 1
ATOM 4727 C CA . THR B 1 149 ? 28.656 3.793 11.781 1 96.62 149 THR B CA 1
ATOM 4728 C C . THR B 1 149 ? 28.906 3.863 13.281 1 96.62 149 THR B C 1
ATOM 4730 O O . THR B 1 149 ? 28 4.191 14.055 1 96.62 149 THR B O 1
ATOM 4733 N N . GLU B 1 150 ? 30.094 3.506 13.617 1 95.56 150 GLU B N 1
ATOM 4734 C CA . GLU B 1 150 ? 30.438 3.549 15.031 1 95.56 150 GLU B CA 1
ATOM 4735 C C . GLU B 1 150 ? 30.375 4.973 15.578 1 95.56 150 GLU B C 1
ATOM 4737 O O . GLU B 1 150 ? 30 5.184 16.734 1 95.56 150 GLU B O 1
ATOM 4742 N N . THR B 1 151 ? 30.672 5.938 14.773 1 95.75 151 THR B N 1
ATOM 4743 C CA . THR B 1 151 ? 30.797 7.305 15.266 1 95.75 151 THR B CA 1
ATOM 4744 C C . THR B 1 151 ? 29.641 8.164 14.766 1 95.75 151 THR B C 1
ATOM 4746 O O . THR B 1 151 ? 29.281 9.172 15.383 1 95.75 151 THR B O 1
ATOM 4749 N N . LYS B 1 152 ? 29.094 7.832 13.656 1 97.25 152 LYS B N 1
ATOM 4750 C CA . LYS B 1 152 ? 28 8.586 13.055 1 97.25 152 LYS B CA 1
ATOM 4751 C C . LYS B 1 152 ? 26.703 7.766 13.023 1 97.25 152 LYS B C 1
ATOM 4753 O O . LYS B 1 152 ? 26.453 7.039 12.062 1 97.25 152 LYS B O 1
ATOM 4758 N N . ARG B 1 153 ? 25.859 8.016 13.984 1 97.88 153 ARG B N 1
ATOM 4759 C CA . ARG B 1 153 ? 24.75 7.074 14.078 1 97.88 153 ARG B CA 1
ATOM 4760 C C . ARG B 1 153 ? 23.484 7.766 14.57 1 97.88 153 ARG B C 1
ATOM 4762 O O . ARG B 1 153 ? 22.406 7.164 14.578 1 97.88 153 ARG B O 1
ATOM 4769 N N . LYS B 1 154 ? 23.531 9.055 14.992 1 98.75 154 LYS B N 1
ATOM 4770 C CA . LYS B 1 154 ? 22.359 9.781 15.492 1 98.75 154 LYS B CA 1
ATOM 4771 C C . LYS B 1 154 ? 21.469 10.227 14.336 1 98.75 154 LYS B C 1
ATOM 4773 O O . LYS B 1 154 ? 21.938 10.422 13.219 1 98.75 154 LYS B O 1
ATOM 4778 N N . ILE B 1 155 ? 20.203 10.297 14.586 1 98.88 155 ILE B N 1
ATOM 4779 C CA . ILE B 1 155 ? 19.234 10.906 13.672 1 98.88 155 ILE B CA 1
ATOM 4780 C C . ILE B 1 155 ? 18.656 12.164 14.312 1 98.88 155 ILE B C 1
ATOM 4782 O O . ILE B 1 155 ? 18.172 12.133 15.445 1 98.88 155 ILE B O 1
ATOM 4786 N N . LEU B 1 156 ? 18.766 13.336 13.641 1 98.88 156 LEU B N 1
ATOM 4787 C CA . LEU B 1 156 ? 18.125 14.578 14.07 1 98.88 156 LEU B CA 1
ATOM 4788 C C . LEU B 1 156 ? 16.703 14.672 13.539 1 98.88 156 LEU B C 1
ATOM 4790 O O . LEU B 1 156 ? 16.469 14.484 12.344 1 98.88 156 LEU B O 1
ATOM 4794 N N . MET B 1 157 ? 15.742 14.914 14.406 1 98.69 157 MET B N 1
ATOM 4795 C CA . MET B 1 157 ? 14.336 15.062 14.047 1 98.69 157 MET B CA 1
ATOM 4796 C C . MET B 1 157 ? 13.68 16.156 14.867 1 98.69 157 MET B C 1
ATOM 4798 O O . MET B 1 157 ? 14.289 16.719 15.789 1 98.69 157 MET B O 1
ATOM 4802 N N . ASP B 1 158 ? 12.461 16.547 14.5 1 97.88 158 ASP B N 1
ATOM 4803 C CA . ASP B 1 158 ? 11.766 17.625 15.203 1 97.88 158 ASP B CA 1
ATOM 4804 C C . ASP B 1 158 ? 11.164 17.125 16.516 1 97.88 158 ASP B C 1
ATOM 4806 O O . ASP B 1 158 ? 10.859 15.938 16.656 1 97.88 158 ASP B O 1
ATOM 4810 N N . TRP B 1 159 ? 11 18.109 17.391 1 94.56 159 TRP B N 1
ATOM 4811 C CA . TRP B 1 159 ? 10.25 17.828 18.609 1 94.56 159 TRP B CA 1
ATOM 4812 C C . TRP B 1 159 ? 8.766 17.641 18.312 1 94.56 159 TRP B C 1
ATOM 4814 O O . TRP B 1 159 ? 8.266 18.141 17.312 1 94.56 159 TRP B O 1
ATOM 4824 N N . LYS B 1 160 ? 8.086 16.906 19.109 1 94.31 160 LYS B N 1
ATOM 4825 C CA . LYS B 1 160 ? 6.66 16.672 18.938 1 94.31 160 LYS B CA 1
ATOM 4826 C C . LYS B 1 160 ? 6.336 16.25 17.5 1 94.31 160 LYS B C 1
ATOM 4828 O O . LYS B 1 160 ? 5.457 16.828 16.875 1 94.31 160 LYS B O 1
ATOM 4833 N N . ALA B 1 161 ? 7.242 15.383 16.984 1 97 161 ALA B N 1
ATOM 4834 C CA . ALA B 1 161 ? 7.02 14.852 15.648 1 97 161 ALA B CA 1
ATOM 4835 C C . ALA B 1 161 ? 5.715 14.062 15.586 1 97 161 ALA B C 1
ATOM 4837 O O . ALA B 1 161 ? 5.262 13.516 16.594 1 97 161 ALA B O 1
ATOM 4838 N N . PHE B 1 162 ? 5.02 14.141 14.391 1 97.06 162 PHE B N 1
ATOM 4839 C CA . PHE B 1 162 ? 3.926 13.188 14.242 1 97.06 162 PHE B CA 1
ATOM 4840 C C . PHE B 1 162 ? 4.367 11.789 14.664 1 97.06 162 PHE B C 1
ATOM 4842 O O . PHE B 1 162 ? 5.441 11.328 14.281 1 97.06 162 PHE B O 1
ATOM 4849 N N . PRO B 1 163 ? 3.584 11.039 15.43 1 96.69 163 PRO B N 1
ATOM 4850 C CA . PRO B 1 163 ? 4.004 9.781 16.062 1 96.69 163 PRO B CA 1
ATOM 4851 C C . PRO B 1 163 ? 4.559 8.773 15.055 1 96.69 163 PRO B C 1
ATOM 4853 O O . PRO B 1 163 ? 5.523 8.062 15.352 1 96.69 163 PRO B O 1
ATOM 4856 N N . SER B 1 164 ? 3.986 8.672 13.93 1 97.75 164 SER B N 1
ATOM 4857 C CA . SER B 1 164 ? 4.445 7.703 12.945 1 97.75 164 SER B CA 1
ATOM 4858 C C . SER B 1 164 ? 5.922 7.895 12.625 1 97.75 164 SER B C 1
ATOM 4860 O O . SER B 1 164 ? 6.672 6.922 12.508 1 97.75 164 SER B O 1
ATOM 4862 N N . ASP B 1 165 ? 6.348 9.156 12.375 1 98 165 ASP B N 1
ATOM 4863 C CA . ASP B 1 165 ? 7.754 9.445 12.109 1 98 165 ASP B CA 1
ATOM 4864 C C . ASP B 1 165 ? 8.633 9.031 13.289 1 98 165 ASP B C 1
ATOM 4866 O O . ASP B 1 165 ? 9.68 8.406 13.102 1 98 165 ASP B O 1
ATOM 4870 N N . HIS B 1 166 ? 8.156 9.461 14.461 1 97.94 166 HIS B N 1
ATOM 4871 C CA . HIS B 1 166 ? 8.891 9.141 15.672 1 97.94 166 HIS B CA 1
ATOM 4872 C C . HIS B 1 166 ? 9.086 7.633 15.828 1 97.94 166 HIS B C 1
ATOM 4874 O O . HIS B 1 166 ? 10.195 7.164 16.062 1 97.94 166 HIS B O 1
ATOM 4880 N N . TYR B 1 167 ? 8.031 6.859 15.703 1 97.88 167 TYR B N 1
ATOM 4881 C CA . TYR B 1 167 ? 8.078 5.414 15.875 1 97.88 167 TYR B CA 1
ATOM 4882 C C . TYR B 1 167 ? 8.93 4.762 14.789 1 97.88 167 TYR B C 1
ATOM 4884 O O . TYR B 1 167 ? 9.664 3.809 15.055 1 97.88 167 TYR B O 1
ATOM 4892 N N . ALA B 1 168 ? 8.797 5.211 13.531 1 98.5 168 ALA B N 1
ATOM 4893 C CA . ALA B 1 168 ? 9.586 4.664 12.43 1 98.5 168 ALA B CA 1
ATOM 4894 C C . ALA B 1 168 ? 11.078 4.828 12.695 1 98.5 168 ALA B C 1
ATOM 4896 O O . ALA B 1 168 ? 11.844 3.869 12.578 1 98.5 168 ALA B O 1
ATOM 4897 N N . ILE B 1 169 ? 11.492 6.047 13.078 1 98.56 169 ILE B N 1
ATOM 4898 C CA . ILE B 1 169 ? 12.906 6.336 13.32 1 98.56 169 ILE B CA 1
ATOM 4899 C C . ILE B 1 169 ? 13.406 5.516 14.508 1 98.56 169 ILE B C 1
ATOM 4901 O O . ILE B 1 169 ? 14.469 4.902 14.438 1 98.56 169 ILE B O 1
ATOM 4905 N N . GLU B 1 170 ? 12.578 5.504 15.555 1 98 170 GLU B N 1
ATOM 4906 C CA . GLU B 1 170 ? 12.922 4.727 16.75 1 98 170 GLU B CA 1
ATOM 4907 C C . GLU B 1 170 ? 13.148 3.258 16.406 1 98 170 GLU B C 1
ATOM 4909 O O . GLU B 1 170 ? 14.117 2.652 16.859 1 98 170 GLU B O 1
ATOM 4914 N N . SER B 1 171 ? 12.305 2.684 15.633 1 98.19 171 SER B N 1
ATOM 4915 C CA . SER B 1 171 ? 12.391 1.267 15.297 1 98.19 171 SER B CA 1
ATOM 4916 C C . SER B 1 171 ? 13.578 0.986 14.383 1 98.19 171 SER B C 1
ATOM 4918 O O . SER B 1 171 ? 14.195 -0.079 14.461 1 98.19 171 SER B O 1
ATOM 4920 N N . HIS B 1 172 ? 13.938 1.916 13.5 1 98.38 172 HIS B N 1
ATOM 4921 C CA . HIS B 1 172 ? 15.109 1.741 12.648 1 98.38 172 HIS B CA 1
ATOM 4922 C C . HIS B 1 172 ? 16.391 1.752 13.477 1 98.38 172 HIS B C 1
ATOM 4924 O O . HIS B 1 172 ? 17.297 0.948 13.234 1 98.38 172 HIS B O 1
ATOM 4930 N N . ILE B 1 173 ? 16.469 2.723 14.406 1 98.44 173 ILE B N 1
ATOM 4931 C CA . ILE B 1 173 ? 17.641 2.787 15.281 1 98.44 173 ILE B CA 1
ATOM 4932 C C . ILE B 1 173 ? 17.797 1.472 16.031 1 98.44 173 ILE B C 1
ATOM 4934 O O . ILE B 1 173 ? 18.875 0.897 16.094 1 98.44 173 ILE B O 1
ATOM 4938 N N . ALA B 1 174 ? 16.672 0.975 16.562 1 97.69 174 ALA B N 1
ATOM 4939 C CA . ALA B 1 174 ? 16.672 -0.289 17.297 1 97.69 174 ALA B CA 1
ATOM 4940 C C . ALA B 1 174 ? 17.047 -1.451 16.375 1 97.69 174 ALA B C 1
ATOM 4942 O O . ALA B 1 174 ? 17.703 -2.404 16.812 1 97.69 174 ALA B O 1
ATOM 4943 N N . TRP B 1 175 ? 16.625 -1.442 15.133 1 97.56 175 TRP B N 1
ATOM 4944 C CA . TRP B 1 175 ? 16.938 -2.502 14.18 1 97.56 175 TRP B CA 1
ATOM 4945 C C . TRP B 1 175 ? 18.453 -2.627 13.977 1 97.56 175 TRP B C 1
ATOM 4947 O O . TRP B 1 175 ? 18.953 -3.719 13.711 1 97.56 175 TRP B O 1
ATOM 4957 N N . HIS B 1 176 ? 19.156 -1.528 14.117 1 97.19 176 HIS B N 1
ATOM 4958 C CA . HIS B 1 176 ? 20.609 -1.504 14.008 1 97.19 176 HIS B CA 1
ATOM 4959 C C . HIS B 1 176 ? 21.266 -1.803 15.344 1 97.19 176 HIS B C 1
ATOM 4961 O O . HIS B 1 176 ? 22.469 -1.582 15.516 1 97.19 176 HIS B O 1
ATOM 4967 N N . ASP B 1 177 ? 20.469 -2.227 16.359 1 96.31 177 ASP B N 1
ATOM 4968 C CA . ASP B 1 177 ? 20.938 -2.582 17.703 1 96.31 177 ASP B CA 1
ATOM 4969 C C . ASP B 1 177 ? 21.516 -1.368 18.422 1 96.31 177 ASP B C 1
ATOM 4971 O O . ASP B 1 177 ? 22.531 -1.479 19.109 1 96.31 177 ASP B O 1
ATOM 4975 N N . LEU B 1 178 ? 20.969 -0.188 18.125 1 97.88 178 LEU B N 1
ATOM 4976 C CA . LEU B 1 178 ? 21.359 1.056 18.781 1 97.88 178 LEU B CA 1
ATOM 4977 C C . LEU B 1 178 ? 20.266 1.524 19.75 1 97.88 178 LEU B C 1
ATOM 4979 O O . LEU B 1 178 ? 19.094 1.212 19.547 1 97.88 178 LEU B O 1
ATOM 4983 N N . ASP B 1 179 ? 20.656 2.281 20.797 1 96.81 179 ASP B N 1
ATOM 4984 C CA . ASP B 1 179 ? 19.719 2.84 21.766 1 96.81 179 ASP B CA 1
ATOM 4985 C C . ASP B 1 179 ? 19.062 4.117 21.25 1 96.81 179 ASP B C 1
ATOM 4987 O O . ASP B 1 179 ? 19.75 5.113 21 1 96.81 179 ASP B O 1
ATOM 4991 N N . SER B 1 180 ? 17.781 4.09 21.125 1 95.25 180 SER B N 1
ATOM 4992 C CA . SER B 1 180 ? 17.078 5.227 20.547 1 95.25 180 SER B CA 1
ATOM 4993 C C . SER B 1 180 ? 17.172 6.453 21.453 1 95.25 180 SER B C 1
ATOM 4995 O O . SER B 1 180 ? 17.172 7.586 20.969 1 95.25 180 SER B O 1
ATOM 4997 N N . LYS B 1 181 ? 17.203 6.309 22.766 1 94.38 181 LYS B N 1
ATOM 4998 C CA . LYS B 1 181 ? 17.297 7.434 23.688 1 94.38 181 LYS B CA 1
ATOM 4999 C C . LYS B 1 181 ? 18.578 8.227 23.453 1 94.38 181 LYS B C 1
ATOM 5001 O O . LYS B 1 181 ? 18.609 9.453 23.625 1 94.38 181 LYS B O 1
ATOM 5006 N N . GLU B 1 182 ? 19.594 7.504 22.969 1 96.75 182 GLU B N 1
ATOM 5007 C CA . GLU B 1 182 ? 20.891 8.133 22.781 1 96.75 182 GLU B CA 1
ATOM 5008 C C . GLU B 1 182 ? 21.047 8.633 21.344 1 96.75 182 GLU B C 1
ATOM 5010 O O . GLU B 1 182 ? 21.875 9.508 21.078 1 96.75 182 GLU B O 1
ATOM 5015 N N . ASN B 1 183 ? 20.266 8.023 20.484 1 98.31 183 ASN B N 1
ATOM 5016 C CA . ASN B 1 183 ? 20.609 8.242 19.078 1 98.31 183 ASN B CA 1
ATOM 5017 C C . ASN B 1 183 ? 19.5 9.008 18.344 1 98.31 183 ASN B C 1
ATOM 5019 O O . ASN B 1 183 ? 19.656 9.367 17.172 1 98.31 183 ASN B O 1
ATOM 5023 N N . MET B 1 184 ? 18.406 9.344 18.984 1 98 184 MET B N 1
ATOM 5024 C CA . MET B 1 184 ? 17.375 10.25 18.469 1 98 184 MET B CA 1
ATOM 5025 C C . MET B 1 184 ? 17.5 11.633 19.109 1 98 184 MET B C 1
ATOM 5027 O O . MET B 1 184 ? 17.344 11.773 20.328 1 98 184 MET B O 1
ATOM 5031 N N . ILE B 1 185 ? 17.812 12.602 18.281 1 98.56 185 ILE B N 1
ATOM 5032 C CA . ILE B 1 185 ? 17.969 13.961 18.781 1 98.56 185 ILE B CA 1
ATOM 5033 C C . ILE B 1 185 ? 16.766 14.805 18.359 1 98.56 185 ILE B C 1
ATOM 5035 O O . ILE B 1 185 ? 16.547 15.023 17.172 1 98.56 185 ILE B O 1
ATOM 5039 N N . LEU B 1 186 ? 16.031 15.305 19.312 1 98.12 186 LEU B N 1
ATOM 5040 C CA . LEU B 1 186 ? 14.836 16.094 19.062 1 98.12 186 LEU B CA 1
ATOM 5041 C C . LEU B 1 186 ? 15.156 17.578 19.062 1 98.12 186 LEU B C 1
ATOM 5043 O O . LEU B 1 186 ? 15.711 18.109 20.031 1 98.12 186 LEU B O 1
ATOM 5047 N N . ILE B 1 187 ? 14.859 18.203 17.984 1 98.62 187 ILE B N 1
ATOM 5048 C CA . ILE B 1 187 ? 15.031 19.656 17.844 1 98.62 187 ILE B CA 1
ATOM 5049 C C . ILE B 1 187 ? 13.727 20.359 18.188 1 98.62 187 ILE B C 1
ATOM 5051 O O . ILE B 1 187 ? 12.703 20.141 17.531 1 98.62 187 ILE B O 1
ATOM 5055 N N . GLY B 1 188 ? 13.719 21.188 19.172 1 97.62 188 GLY B N 1
ATOM 5056 C CA . GLY B 1 188 ? 12.523 21.891 19.594 1 97.62 188 GLY B CA 1
ATOM 5057 C C . GLY B 1 188 ? 12.766 23.375 19.828 1 97.62 188 GLY B C 1
ATOM 5058 O O . GLY B 1 188 ? 13.906 23.844 19.797 1 97.62 188 GLY B O 1
ATOM 5059 N N . PRO B 1 189 ? 11.703 24.078 19.969 1 96.94 189 PRO B N 1
ATOM 5060 C CA . PRO B 1 189 ? 11.82 25.516 20.234 1 96.94 189 PRO B CA 1
ATOM 5061 C C . PRO B 1 189 ? 12.328 25.812 21.641 1 96.94 189 PRO B C 1
ATOM 5063 O O . PRO B 1 189 ? 12.523 24.891 22.438 1 96.94 189 PRO B O 1
ATOM 5066 N N . ASP B 1 190 ? 12.625 27.078 21.859 1 94.56 190 ASP B N 1
ATOM 5067 C CA . ASP B 1 190 ? 12.953 27.5 23.219 1 94.56 190 ASP B CA 1
ATOM 5068 C C . ASP B 1 190 ? 11.75 27.359 24.141 1 94.56 190 ASP B C 1
ATOM 5070 O O . ASP B 1 190 ? 10.609 27.25 23.672 1 94.56 190 ASP B O 1
ATOM 5074 N N . GLU B 1 191 ? 12.047 27.312 25.422 1 92.5 191 GLU B N 1
ATOM 5075 C CA . GLU B 1 191 ? 10.984 27.141 26.406 1 92.5 191 GLU B CA 1
ATOM 5076 C C . GLU B 1 191 ? 9.898 28.203 26.234 1 92.5 191 GLU B C 1
ATOM 5078 O O . GLU B 1 191 ? 10.195 29.391 26.062 1 92.5 191 GLU B O 1
ATOM 5083 N N . GLY B 1 192 ? 8.703 27.734 26.188 1 91.56 192 GLY B N 1
ATOM 5084 C CA . GLY B 1 192 ? 7.566 28.641 26.094 1 91.56 192 GLY B CA 1
ATOM 5085 C C . GLY B 1 192 ? 7.266 29.062 24.672 1 91.56 192 GLY B C 1
ATOM 5086 O O . GLY B 1 192 ? 6.273 29.75 24.422 1 91.56 192 GLY B O 1
ATOM 5087 N N . GLN B 1 193 ? 8.109 28.641 23.766 1 95.25 193 GLN B N 1
ATOM 5088 C CA . GLN B 1 193 ? 7.914 28.984 22.359 1 95.25 193 GLN B CA 1
ATOM 5089 C C . GLN B 1 193 ? 7.438 27.781 21.547 1 95.25 193 GLN B C 1
ATOM 5091 O O . GLN B 1 193 ? 7.512 26.656 22.016 1 95.25 193 GLN B O 1
ATOM 5096 N N . TYR B 1 194 ? 6.887 28.094 20.453 1 96.69 194 TYR B N 1
ATOM 5097 C CA . TYR B 1 194 ? 6.375 27.031 19.594 1 96.69 194 TYR B CA 1
ATOM 5098 C C . TYR B 1 194 ? 7.109 27 18.266 1 96.69 194 TYR B C 1
ATOM 5100 O O . TYR B 1 194 ? 7.297 25.922 17.672 1 96.69 194 TYR B O 1
ATOM 5108 N N . GLU B 1 195 ? 7.547 28.062 17.797 1 97.12 195 GLU B N 1
ATOM 5109 C CA . GLU B 1 195 ? 8.281 28.141 16.547 1 97.12 195 GLU B CA 1
ATOM 5110 C C . GLU B 1 195 ? 9.734 27.719 16.719 1 97.12 195 GLU B C 1
ATOM 5112 O O . GLU B 1 195 ? 10.375 28.094 17.703 1 97.12 195 GLU B O 1
ATOM 5117 N N . ILE B 1 196 ? 10.227 26.891 15.867 1 98.44 196 ILE B N 1
ATOM 5118 C CA . ILE B 1 196 ? 11.633 26.5 15.836 1 98.44 196 ILE B CA 1
ATOM 5119 C C . ILE B 1 196 ? 12.375 27.344 14.805 1 98.44 196 ILE B C 1
ATOM 5121 O O . ILE B 1 196 ? 12.211 27.156 13.594 1 98.44 196 ILE B O 1
ATOM 5125 N N . SER B 1 197 ? 13.234 28.203 15.258 1 97.75 197 SER B N 1
ATOM 5126 C CA . SER B 1 197 ? 13.93 29.078 14.312 1 97.75 197 SER B CA 1
ATOM 5127 C C . SER B 1 197 ? 14.922 28.297 13.461 1 97.75 197 SER B C 1
ATOM 5129 O O . SER B 1 197 ? 15.406 27.234 13.883 1 97.75 197 SER B O 1
ATOM 5131 N N . THR B 1 198 ? 15.18 28.766 12.258 1 98.31 198 THR B N 1
ATOM 5132 C CA . THR B 1 198 ? 16.188 28.156 11.398 1 98.31 198 THR B CA 1
ATOM 5133 C C . THR B 1 198 ? 17.547 28.125 12.102 1 98.31 198 THR B C 1
ATOM 5135 O O . THR B 1 198 ? 18.266 27.141 12.016 1 98.31 198 THR B O 1
ATOM 5138 N N . GLU B 1 199 ? 17.875 29.203 12.805 1 98.06 199 GLU B N 1
ATOM 5139 C CA . GLU B 1 199 ? 19.141 29.281 13.523 1 98.06 199 GLU B CA 1
ATOM 5140 C C . GLU B 1 199 ? 19.25 28.172 14.562 1 98.06 199 GLU B C 1
ATOM 5142 O O . GLU B 1 199 ? 20.328 27.609 14.758 1 98.06 199 GLU B O 1
ATOM 5147 N N . LYS B 1 200 ? 18.172 27.922 15.234 1 98.19 200 LYS B N 1
ATOM 5148 C CA . LYS B 1 200 ? 18.156 26.844 16.203 1 98.19 200 LYS B CA 1
ATOM 5149 C C . LYS B 1 200 ? 18.453 25.5 15.539 1 98.19 200 LYS B C 1
ATOM 5151 O O . LYS B 1 200 ? 19.25 24.703 16.047 1 98.19 200 LYS B O 1
ATOM 5156 N N . ILE B 1 201 ? 17.844 25.188 14.445 1 98.75 201 ILE B N 1
ATOM 5157 C CA . ILE B 1 201 ? 18.078 23.953 13.703 1 98.75 201 ILE B CA 1
ATOM 5158 C C . ILE B 1 201 ? 19.531 23.859 13.281 1 98.75 201 ILE B C 1
ATOM 5160 O O . ILE B 1 201 ? 20.172 22.828 13.453 1 98.75 201 ILE B O 1
ATOM 5164 N N . LEU B 1 202 ? 20.094 24.984 12.75 1 98.81 202 LEU B N 1
ATOM 5165 C CA . LEU B 1 202 ? 21.484 25 12.32 1 98.81 202 LEU B CA 1
ATOM 5166 C C . LEU B 1 202 ? 22.422 24.734 13.492 1 98.81 202 LEU B C 1
ATOM 5168 O O . LEU B 1 202 ? 23.438 24.062 13.344 1 98.81 202 LEU B O 1
ATOM 5172 N N . SER B 1 203 ? 22.094 25.281 14.633 1 98.69 203 SER B N 1
ATOM 5173 C CA . SER B 1 203 ? 22.938 25.078 15.805 1 98.69 203 SER B CA 1
ATOM 5174 C C . SER B 1 203 ? 22.969 23.609 16.203 1 98.69 203 SER B C 1
ATOM 5176 O O . SER B 1 203 ? 24 23.094 16.641 1 98.69 203 SER B O 1
ATOM 5178 N N . TYR B 1 204 ? 21.828 22.906 16.125 1 98.75 204 TYR B N 1
ATOM 5179 C CA . TYR B 1 204 ? 21.797 21.469 16.391 1 98.75 204 TYR B CA 1
ATOM 5180 C C . TYR B 1 204 ? 22.625 20.703 15.367 1 98.75 204 TYR B C 1
ATOM 5182 O O . TYR B 1 204 ? 23.297 19.734 15.711 1 98.75 204 TYR B O 1
ATOM 5190 N N . ILE B 1 205 ? 22.531 21.094 14.094 1 98.75 205 ILE B N 1
ATOM 5191 C CA . ILE B 1 205 ? 23.344 20.484 13.055 1 98.75 205 ILE B CA 1
ATOM 5192 C C . ILE B 1 205 ? 24.828 20.625 13.398 1 98.75 205 ILE B C 1
ATOM 5194 O O . ILE B 1 205 ? 25.594 19.672 13.32 1 98.75 205 ILE B O 1
ATOM 5198 N N . ASP B 1 206 ? 25.234 21.844 13.844 1 98.69 206 ASP B N 1
ATOM 5199 C CA . ASP B 1 206 ? 26.609 22.078 14.234 1 98.69 206 ASP B CA 1
ATOM 5200 C C . ASP B 1 206 ? 27.016 21.188 15.406 1 98.69 206 ASP B C 1
ATOM 5202 O O . ASP B 1 206 ? 28.094 20.594 15.398 1 98.69 206 ASP B O 1
ATOM 5206 N N . GLU B 1 207 ? 26.188 21.172 16.344 1 98.62 207 GLU B N 1
ATOM 5207 C CA . GLU B 1 207 ? 26.469 20.438 17.562 1 98.62 207 GLU B CA 1
ATOM 5208 C C . GLU B 1 207 ? 26.641 18.953 17.297 1 98.62 207 GLU B C 1
ATOM 5210 O O . GLU B 1 207 ? 27.453 18.281 17.938 1 98.62 207 GLU B O 1
ATOM 5215 N N . HIS B 1 208 ? 25.938 18.391 16.344 1 98.44 208 HIS B N 1
ATOM 5216 C CA . HIS B 1 208 ? 25.891 16.953 16.172 1 98.44 208 HIS B CA 1
ATOM 5217 C C . HIS B 1 208 ? 26.516 16.531 14.836 1 98.44 208 HIS B C 1
ATOM 5219 O O . HIS B 1 208 ? 26.391 15.383 14.414 1 98.44 208 HIS B O 1
ATOM 5225 N N . ALA B 1 209 ? 27.156 17.391 14.148 1 97.38 209 ALA B N 1
ATOM 5226 C CA . ALA B 1 209 ? 27.688 17.156 12.805 1 97.38 209 ALA B CA 1
ATOM 5227 C C . ALA B 1 209 ? 28.578 15.93 12.773 1 97.38 209 ALA B C 1
ATOM 5229 O O . ALA B 1 209 ? 28.594 15.195 11.781 1 97.38 209 ALA B O 1
ATOM 5230 N N . GLU B 1 210 ? 29.297 15.664 13.805 1 97.38 210 GLU B N 1
ATOM 5231 C CA . GLU B 1 210 ? 30.281 14.578 13.805 1 97.38 210 GLU B CA 1
ATOM 5232 C C . GLU B 1 210 ? 29.641 13.258 14.234 1 97.38 210 GLU B C 1
ATOM 5234 O O . GLU B 1 210 ? 30.234 12.195 14.047 1 97.38 210 GLU B O 1
ATOM 5239 N N . THR B 1 211 ? 28.422 13.297 14.789 1 98.25 211 THR B N 1
ATOM 5240 C CA . THR B 1 211 ? 27.859 12.07 15.352 1 98.25 211 THR B CA 1
ATOM 5241 C C . THR B 1 211 ? 26.531 11.727 14.664 1 98.25 211 THR B C 1
ATOM 5243 O O . THR B 1 211 ? 26.031 10.609 14.805 1 98.25 211 THR B O 1
ATOM 5246 N N . ALA B 1 212 ? 26 12.641 13.883 1 98.44 212 ALA B N 1
ATOM 5247 C CA . ALA B 1 212 ? 24.719 12.398 13.227 1 98.44 212 ALA B CA 1
ATOM 5248 C C . ALA B 1 212 ? 24.922 11.797 11.836 1 98.44 212 ALA B C 1
ATOM 5250 O O . ALA B 1 212 ? 25.828 12.203 11.102 1 98.44 212 ALA B O 1
ATOM 5251 N N . ALA B 1 213 ? 24.078 10.773 11.57 1 98 213 ALA B N 1
ATOM 5252 C CA . ALA B 1 213 ? 24.125 10.133 10.258 1 98 213 ALA B CA 1
ATOM 5253 C C . ALA B 1 213 ? 23.062 10.711 9.328 1 98 213 ALA B C 1
ATOM 5255 O O . ALA B 1 213 ? 23.188 10.641 8.102 1 98 213 ALA B O 1
ATOM 5256 N N . LEU B 1 214 ? 22.031 11.289 9.898 1 98.44 214 LEU B N 1
ATOM 5257 C CA . LEU B 1 214 ? 20.844 11.648 9.117 1 98.44 214 LEU B CA 1
ATOM 5258 C C . LEU B 1 214 ? 20.078 12.781 9.789 1 98.44 214 LEU B C 1
ATOM 5260 O O . LEU B 1 214 ? 19.922 12.797 11.008 1 98.44 214 LEU B O 1
ATOM 5264 N N . LEU B 1 215 ? 19.703 13.797 9.047 1 98.81 215 LEU B N 1
ATOM 5265 C CA . LEU B 1 215 ? 18.688 14.773 9.406 1 98.81 215 LEU B CA 1
ATOM 5266 C C . LEU B 1 215 ? 17.359 14.477 8.703 1 98.81 215 LEU B C 1
ATOM 5268 O O . LEU B 1 215 ? 17.312 14.367 7.477 1 98.81 215 LEU B O 1
ATOM 5272 N N . LEU B 1 216 ? 16.312 14.203 9.445 1 98.88 216 LEU B N 1
ATOM 5273 C CA . LEU B 1 216 ? 14.977 13.969 8.906 1 98.88 216 LEU B CA 1
ATOM 5274 C C . LEU B 1 216 ? 13.953 14.875 9.578 1 98.88 216 LEU B C 1
ATOM 5276 O O . LEU B 1 216 ? 13.586 14.656 10.734 1 98.88 216 LEU B O 1
ATOM 5280 N N . LEU B 1 217 ? 13.477 15.883 8.875 1 98.88 217 LEU B N 1
ATOM 5281 C CA . LEU B 1 217 ? 12.539 16.875 9.391 1 98.88 217 LEU B CA 1
ATOM 5282 C C . LEU B 1 217 ? 11.266 16.906 8.555 1 98.88 217 LEU B C 1
ATOM 5284 O O . LEU B 1 217 ? 11.281 16.531 7.379 1 98.88 217 LEU B O 1
ATOM 5288 N N . PRO B 1 218 ? 10.18 17.312 9.172 1 98.81 218 PRO B N 1
ATOM 5289 C CA . PRO B 1 218 ? 9 17.625 8.352 1 98.81 218 PRO B CA 1
ATOM 5290 C C . PRO B 1 218 ? 9.156 18.922 7.551 1 98.81 218 PRO B C 1
ATOM 5292 O O . PRO B 1 218 ? 9.844 19.844 7.996 1 98.81 218 PRO B O 1
ATOM 5295 N N . GLY B 1 219 ? 8.594 18.938 6.301 1 98.88 219 GLY B N 1
ATOM 5296 C CA . GLY B 1 219 ? 8.523 20.234 5.629 1 98.88 219 GLY B CA 1
ATOM 5297 C C . GLY B 1 219 ? 7.727 21.266 6.402 1 98.88 219 GLY B C 1
ATOM 5298 O O . GLY B 1 219 ? 8.195 22.391 6.598 1 98.88 219 GLY B O 1
ATOM 5299 N N . ILE B 1 220 ? 6.586 20.828 6.828 1 98.88 220 ILE B N 1
ATOM 5300 C CA . ILE B 1 220 ? 5.73 21.609 7.727 1 98.88 220 ILE B CA 1
ATOM 5301 C C . ILE B 1 220 ? 5.504 20.828 9.023 1 98.88 220 ILE B C 1
ATOM 5303 O O . ILE B 1 220 ? 5.051 19.672 8.992 1 98.88 220 ILE B O 1
ATOM 5307 N N . GLN B 1 221 ? 5.91 21.422 10.172 1 98.44 221 GLN B N 1
ATOM 5308 C CA . GLN B 1 221 ? 5.625 20.828 11.477 1 98.44 221 GLN B CA 1
ATOM 5309 C C . GLN B 1 221 ? 4.121 20.75 11.727 1 98.44 221 GLN B C 1
ATOM 5311 O O . GLN B 1 221 ? 3.441 21.766 11.773 1 98.44 221 GLN B O 1
ATOM 5316 N N . TYR B 1 222 ? 3.586 19.516 11.898 1 96.81 222 TYR B N 1
ATOM 5317 C CA . TYR B 1 222 ? 2.15 19.281 11.805 1 96.81 222 TYR B CA 1
ATOM 5318 C C . TYR B 1 222 ? 1.404 20 12.922 1 96.81 222 TYR B C 1
ATOM 5320 O O . TYR B 1 222 ? 0.255 20.422 12.742 1 96.81 222 TYR B O 1
ATOM 5328 N N . TYR B 1 223 ? 2.014 20.156 14.109 1 96.81 223 TYR B N 1
ATOM 5329 C CA . TYR B 1 223 ? 1.36 20.703 15.297 1 96.81 223 TYR B CA 1
ATOM 5330 C C . TYR B 1 223 ? 1.246 22.219 15.211 1 96.81 223 TYR B C 1
ATOM 5332 O O . TYR B 1 223 ? 0.175 22.781 15.445 1 96.81 223 TYR B O 1
ATOM 5340 N N . THR B 1 224 ? 2.316 22.906 14.766 1 97.94 224 THR B N 1
ATOM 5341 C CA . THR B 1 224 ? 2.361 24.359 14.773 1 97.94 224 THR B CA 1
ATOM 5342 C C . THR B 1 224 ? 1.982 24.922 13.398 1 97.94 224 THR B C 1
ATOM 5344 O O . THR B 1 224 ? 1.636 26.094 13.281 1 97.94 224 THR B O 1
ATOM 5347 N N . GLY B 1 225 ? 2.141 24.078 12.375 1 98.31 225 GLY B N 1
ATOM 5348 C CA . GLY B 1 225 ? 1.918 24.562 11.023 1 98.31 225 GLY B CA 1
ATOM 5349 C C . GLY B 1 225 ? 3.113 25.297 10.453 1 98.31 225 GLY B C 1
ATOM 5350 O O . GLY B 1 225 ? 3.025 25.891 9.375 1 98.31 225 GLY B O 1
ATOM 5351 N N . GLN B 1 226 ? 4.25 25.266 11.109 1 98.81 226 GLN B N 1
ATOM 5352 C CA . GLN B 1 226 ? 5.438 25.984 10.672 1 98.81 226 GLN B CA 1
ATOM 5353 C C . GLN B 1 226 ? 6.07 25.312 9.453 1 98.81 226 GLN B C 1
ATOM 5355 O O . GLN B 1 226 ? 6.328 24.109 9.469 1 98.81 226 GLN B O 1
ATOM 5360 N N . LEU B 1 227 ? 6.219 26.047 8.422 1 98.88 227 LEU B N 1
ATOM 5361 C CA . LEU B 1 227 ? 7 25.625 7.262 1 98.88 227 LEU B CA 1
ATOM 5362 C C . LEU B 1 227 ? 8.484 25.922 7.48 1 98.88 227 LEU B C 1
ATOM 5364 O O . LEU B 1 227 ? 8.875 27.062 7.727 1 98.88 227 LEU B O 1
ATOM 5368 N N . PHE B 1 228 ? 9.32 24.906 7.441 1 98.88 228 PHE B N 1
ATOM 5369 C CA . PHE B 1 228 ? 10.75 25.078 7.641 1 98.88 228 PHE B CA 1
ATOM 5370 C C . PHE B 1 228 ? 11.414 25.609 6.375 1 98.88 228 PHE B C 1
ATOM 5372 O O . PHE B 1 228 ? 10.859 25.484 5.277 1 98.88 228 PHE B O 1
ATOM 5379 N N . ASP B 1 229 ? 12.562 26.281 6.582 1 98.69 229 ASP B N 1
ATOM 5380 C CA . ASP B 1 229 ? 13.383 26.75 5.477 1 98.69 229 ASP B CA 1
ATOM 5381 C C . ASP B 1 229 ? 14.18 25.609 4.852 1 98.69 229 ASP B C 1
ATOM 5383 O O . ASP B 1 229 ? 15.383 25.5 5.059 1 98.69 229 ASP B O 1
ATOM 5387 N N . ILE B 1 230 ? 13.578 24.844 3.977 1 98.88 230 ILE B N 1
ATOM 5388 C CA . ILE B 1 230 ? 14.07 23.562 3.473 1 98.88 230 ILE B CA 1
ATOM 5389 C C . ILE B 1 230 ? 15.391 23.781 2.727 1 98.88 230 ILE B C 1
ATOM 5391 O O . ILE B 1 230 ? 16.375 23.094 2.996 1 98.88 230 ILE B O 1
ATOM 5395 N N . PRO B 1 231 ? 15.469 24.734 1.771 1 98.75 231 PRO B N 1
ATOM 5396 C CA . PRO B 1 231 ? 16.719 24.875 1.022 1 98.75 231 PRO B CA 1
ATOM 5397 C C . PRO B 1 231 ? 17.906 25.266 1.911 1 98.75 231 PRO B C 1
ATOM 5399 O O . PRO B 1 231 ? 19 24.703 1.773 1 98.75 231 PRO B O 1
ATOM 5402 N N . THR B 1 232 ? 17.672 26.203 2.887 1 98.88 232 THR B N 1
ATOM 5403 C CA . THR B 1 232 ? 18.75 26.656 3.758 1 98.88 232 THR B CA 1
ATOM 5404 C C . THR B 1 232 ? 19.219 25.516 4.66 1 98.88 232 THR B C 1
ATOM 5406 O O . THR B 1 232 ? 20.422 25.281 4.793 1 98.88 232 THR B O 1
ATOM 5409 N N . ILE B 1 233 ? 18.297 24.859 5.27 1 98.94 233 ILE B N 1
ATOM 5410 C CA . ILE B 1 233 ? 18.625 23.766 6.199 1 98.94 233 ILE B CA 1
ATOM 5411 C C . ILE B 1 233 ? 19.312 22.641 5.449 1 98.94 233 ILE B C 1
ATOM 5413 O O . ILE B 1 233 ? 20.312 22.094 5.926 1 98.94 233 ILE B O 1
ATOM 5417 N N . THR B 1 234 ? 18.781 22.25 4.258 1 98.88 234 THR B N 1
ATOM 5418 C CA . THR B 1 234 ? 19.359 21.188 3.451 1 98.88 234 THR B CA 1
ATOM 5419 C C . THR B 1 234 ? 20.812 21.5 3.088 1 98.88 234 THR B C 1
ATOM 5421 O O . THR B 1 234 ? 21.703 20.688 3.307 1 98.88 234 THR B O 1
ATOM 5424 N N . LYS B 1 235 ? 21.016 22.688 2.549 1 98.81 235 LYS B N 1
ATOM 5425 C CA . LYS B 1 235 ? 22.359 23.109 2.133 1 98.81 235 LYS B CA 1
ATOM 5426 C C . LYS B 1 235 ? 23.328 23.078 3.307 1 98.81 235 LYS B C 1
ATOM 5428 O O . LYS B 1 235 ? 24.453 22.594 3.18 1 98.81 235 LYS B O 1
ATOM 5433 N N . TYR B 1 236 ? 22.891 23.625 4.422 1 98.88 236 TYR B N 1
ATOM 5434 C CA . TYR B 1 236 ? 23.766 23.703 5.594 1 98.88 236 TYR B CA 1
ATOM 5435 C C . TYR B 1 236 ? 24.094 22.312 6.117 1 98.88 236 TYR B C 1
ATOM 5437 O O . TYR B 1 236 ? 25.266 22.016 6.398 1 98.88 236 TYR B O 1
ATOM 5445 N N . ALA B 1 237 ? 23.141 21.469 6.285 1 98.81 237 ALA B N 1
ATOM 5446 C CA . ALA B 1 237 ? 23.359 20.109 6.781 1 98.81 237 ALA B CA 1
ATOM 5447 C C . ALA B 1 237 ? 24.312 19.344 5.863 1 98.81 237 ALA B C 1
ATOM 5449 O O . ALA B 1 237 ? 25.219 18.641 6.336 1 98.81 237 ALA B O 1
ATOM 5450 N N . GLN B 1 238 ? 24.078 19.453 4.59 1 98.62 238 GLN B N 1
ATOM 5451 C CA . GLN B 1 238 ? 24.922 18.781 3.619 1 98.62 238 GLN B CA 1
ATOM 5452 C C . GLN B 1 238 ? 26.359 19.297 3.682 1 98.62 238 GLN B C 1
ATOM 5454 O O . GLN B 1 238 ? 27.312 18.531 3.48 1 98.62 238 GLN B O 1
ATOM 5459 N N . SER B 1 239 ? 26.562 20.578 3.928 1 98.5 239 SER B N 1
ATOM 5460 C CA . SER B 1 239 ? 27.891 21.141 4.078 1 98.5 239 SER B CA 1
ATOM 5461 C C . SER B 1 239 ? 28.625 20.516 5.27 1 98.5 239 SER B C 1
ATOM 5463 O O . SER B 1 239 ? 29.844 20.578 5.355 1 98.5 239 SER B O 1
ATOM 5465 N N . LYS B 1 240 ? 27.891 19.984 6.191 1 97.88 240 LYS B N 1
ATOM 5466 C CA . LYS B 1 240 ? 28.453 19.281 7.348 1 97.88 240 LYS B CA 1
ATOM 5467 C C . LYS B 1 240 ? 28.453 17.781 7.125 1 97.88 240 LYS B C 1
ATOM 5469 O O . LYS B 1 240 ? 28.578 17 8.078 1 97.88 240 LYS B O 1
ATOM 5474 N N . ASN B 1 241 ? 28.203 17.328 5.898 1 96.56 241 ASN B N 1
ATOM 5475 C CA . ASN B 1 241 ? 28.266 15.945 5.453 1 96.56 241 ASN B CA 1
ATOM 5476 C C . ASN B 1 241 ? 27.125 15.117 6.051 1 96.56 241 ASN B C 1
ATOM 5478 O O . ASN B 1 241 ? 27.328 13.961 6.41 1 96.56 241 ASN B O 1
ATOM 5482 N N . LEU B 1 242 ? 26 15.688 6.242 1 97.88 242 LEU B N 1
ATOM 5483 C CA . LEU B 1 242 ? 24.797 14.977 6.68 1 97.88 242 LEU B CA 1
ATOM 5484 C C . LEU B 1 242 ? 23.906 14.641 5.492 1 97.88 242 LEU B C 1
ATOM 5486 O O . LEU B 1 242 ? 23.75 15.445 4.574 1 97.88 242 LEU B O 1
ATOM 5490 N N . VAL B 1 243 ? 23.312 13.398 5.488 1 98.38 243 VAL B N 1
ATOM 5491 C CA . VAL B 1 243 ? 22.203 13.07 4.602 1 98.38 243 VAL B CA 1
ATOM 5492 C C . VAL B 1 243 ? 20.938 13.766 5.094 1 98.38 243 VAL B C 1
ATOM 5494 O O . VAL B 1 243 ? 20.672 13.812 6.297 1 98.38 243 VAL B O 1
ATOM 5497 N N . VAL B 1 244 ? 20.203 14.352 4.168 1 98.75 244 VAL B N 1
ATOM 5498 C CA . VAL B 1 244 ? 19.062 15.172 4.566 1 98.75 244 VAL B CA 1
ATOM 5499 C C . VAL B 1 244 ? 17.797 14.641 3.906 1 98.75 244 VAL B C 1
ATOM 5501 O O . VAL B 1 244 ? 17.703 14.578 2.678 1 98.75 244 VAL B O 1
ATOM 5504 N N . GLY B 1 245 ? 16.812 14.211 4.699 1 98.81 245 GLY B N 1
ATOM 5505 C CA . GLY B 1 245 ? 15.492 13.805 4.242 1 98.81 245 GLY B CA 1
ATOM 5506 C C . GLY B 1 245 ? 14.383 14.695 4.77 1 98.81 245 GLY B C 1
ATOM 5507 O O . GLY B 1 245 ? 14.555 15.383 5.777 1 98.81 245 GLY B O 1
ATOM 5508 N N . TRP B 1 246 ? 13.266 14.711 4.086 1 98.94 246 TRP B N 1
ATOM 5509 C CA . TRP B 1 246 ? 12.117 15.523 4.477 1 98.94 246 TRP B CA 1
ATOM 5510 C C . TRP B 1 246 ? 10.828 14.703 4.414 1 98.94 246 TRP B C 1
ATOM 5512 O O . TRP B 1 246 ? 10.602 13.969 3.453 1 98.94 246 TRP B O 1
ATOM 5522 N N . ASP B 1 247 ? 10.016 14.75 5.48 1 98.88 247 ASP B N 1
ATOM 5523 C CA . ASP B 1 247 ? 8.625 14.297 5.465 1 98.88 247 ASP B CA 1
ATOM 5524 C C . ASP B 1 247 ? 7.691 15.414 5.008 1 98.88 247 ASP B C 1
ATOM 5526 O O . ASP B 1 247 ? 7.465 16.375 5.742 1 98.88 247 ASP B O 1
ATOM 5530 N N . LEU B 1 248 ? 7.09 15.242 3.826 1 98.94 248 LEU B N 1
ATOM 5531 C CA . LEU B 1 248 ? 6.336 16.328 3.225 1 98.94 248 LEU B CA 1
ATOM 5532 C C . LEU B 1 248 ? 4.836 16.125 3.4 1 98.94 248 LEU B C 1
ATOM 5534 O O . LEU B 1 248 ? 4.035 16.641 2.617 1 98.94 248 LEU B O 1
ATOM 5538 N N . ALA B 1 249 ? 4.43 15.375 4.422 1 98.69 249 ALA B N 1
ATOM 5539 C CA . ALA B 1 249 ? 3.031 15.039 4.672 1 98.69 249 ALA B CA 1
ATOM 5540 C C . ALA B 1 249 ? 2.148 16.281 4.641 1 98.69 249 ALA B C 1
ATOM 5542 O O . ALA B 1 249 ? 1.046 16.25 4.09 1 98.69 249 ALA B O 1
ATOM 5543 N N . HIS B 1 250 ? 2.615 17.391 5.246 1 98.81 250 HIS B N 1
ATOM 5544 C CA . HIS B 1 250 ? 1.802 18.609 5.352 1 98.81 250 HIS B CA 1
ATOM 5545 C C . HIS B 1 250 ? 2.27 19.672 4.367 1 98.81 250 HIS B C 1
ATOM 5547 O O . HIS B 1 250 ? 1.716 20.766 4.328 1 98.81 250 HIS B O 1
ATOM 5553 N N . ALA B 1 251 ? 3.275 19.359 3.57 1 98.94 251 ALA B N 1
ATOM 5554 C CA . ALA B 1 251 ? 3.805 20.328 2.6 1 98.94 251 ALA B CA 1
ATOM 5555 C C . ALA B 1 251 ? 3.322 20 1.189 1 98.94 251 ALA B C 1
ATOM 5557 O O . ALA B 1 251 ? 3.088 20.891 0.382 1 98.94 251 ALA B O 1
ATOM 5558 N N . TYR B 1 252 ? 3.182 18.766 0.841 1 98.94 252 TYR B N 1
ATOM 5559 C CA . TYR B 1 252 ? 2.732 18.312 -0.471 1 98.94 252 TYR B CA 1
ATOM 5560 C C . TYR B 1 252 ? 1.351 18.859 -0.796 1 98.94 252 TYR B C 1
ATOM 5562 O O . TYR B 1 252 ? 0.41 18.703 -0.016 1 98.94 252 TYR B O 1
ATOM 5570 N N . GLY B 1 253 ? 1.216 19.469 -1.928 1 98.81 253 GLY B N 1
ATOM 5571 C CA . GLY B 1 253 ? -0.052 20.047 -2.352 1 98.81 253 GLY B CA 1
ATOM 5572 C C . GLY B 1 253 ? -0.438 21.281 -1.565 1 98.81 253 GLY B C 1
ATOM 5573 O O . GLY B 1 253 ? -1.537 21.812 -1.736 1 98.81 253 GLY B O 1
ATOM 5574 N N . ASN B 1 254 ? 0.459 21.75 -0.653 1 98.81 254 ASN B N 1
ATOM 5575 C CA . ASN B 1 254 ? 0.163 22.828 0.281 1 98.81 254 ASN B CA 1
ATOM 5576 C C . ASN B 1 254 ? 1.048 24.047 0.027 1 98.81 254 ASN B C 1
ATOM 5578 O O . ASN B 1 254 ? 0.569 25.188 0.047 1 98.81 254 ASN B O 1
ATOM 5582 N N . VAL B 1 255 ? 2.344 23.859 -0.265 1 98.81 255 VAL B N 1
ATOM 5583 C CA . VAL B 1 255 ? 3.287 24.953 -0.501 1 98.81 255 VAL B CA 1
ATOM 5584 C C . VAL B 1 255 ? 4.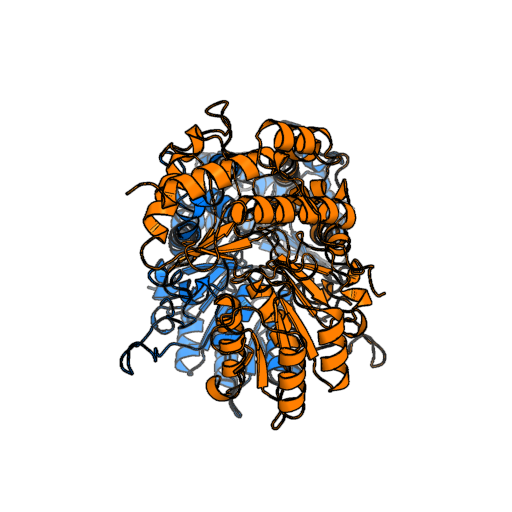141 24.625 -1.728 1 98.81 255 VAL B C 1
ATOM 5586 O O . VAL B 1 255 ? 4.121 23.5 -2.232 1 98.81 255 VAL B O 1
ATOM 5589 N N . GLU B 1 256 ? 4.805 25.656 -2.238 1 98.44 256 GLU B N 1
ATOM 5590 C CA . GLU B 1 256 ? 5.742 25.438 -3.336 1 98.44 256 GLU B CA 1
ATOM 5591 C C . GLU B 1 256 ? 6.988 24.688 -2.857 1 98.44 256 GLU B C 1
ATOM 5593 O O . GLU B 1 256 ? 7.594 25.078 -1.854 1 98.44 256 GLU B O 1
ATOM 5598 N N . LEU B 1 257 ? 7.301 23.625 -3.514 1 98.88 257 LEU B N 1
ATOM 5599 C CA . LEU B 1 257 ? 8.484 22.828 -3.229 1 98.88 257 LEU B CA 1
ATOM 5600 C C . LEU B 1 257 ? 9.383 22.719 -4.457 1 98.88 257 LEU B C 1
ATOM 5602 O O . LEU B 1 257 ? 8.891 22.656 -5.586 1 98.88 257 LEU B O 1
ATOM 5606 N N . LYS B 1 258 ? 10.656 22.797 -4.277 1 98.81 258 LYS B N 1
ATOM 5607 C CA . LYS B 1 258 ? 11.672 22.625 -5.316 1 98.81 258 LYS B CA 1
ATOM 5608 C C . LYS B 1 258 ? 12.734 21.609 -4.887 1 98.81 258 LYS B C 1
ATOM 5610 O O . LYS B 1 258 ? 13.914 21.938 -4.805 1 98.81 258 LYS B O 1
ATOM 5615 N N . MET B 1 259 ? 12.297 20.375 -4.758 1 98.88 259 MET B N 1
ATOM 5616 C CA . MET B 1 259 ? 13.117 19.344 -4.133 1 98.88 259 MET B CA 1
ATOM 5617 C C . MET B 1 259 ? 14.406 19.125 -4.914 1 98.88 259 MET B C 1
ATOM 5619 O O . MET B 1 259 ? 15.477 18.953 -4.324 1 98.88 259 MET B O 1
ATOM 5623 N N . HIS B 1 260 ? 14.281 19.078 -6.273 1 98.88 260 HIS B N 1
ATOM 5624 C CA . HIS B 1 260 ? 15.469 18.891 -7.094 1 98.88 260 HIS B CA 1
ATOM 5625 C C . HIS B 1 260 ? 16.438 20.047 -6.93 1 98.88 260 HIS B C 1
ATOM 5627 O O . HIS B 1 260 ? 17.609 19.844 -6.609 1 98.88 260 HIS B O 1
ATOM 5633 N N . ASP B 1 261 ? 15.93 21.297 -7.078 1 98.81 261 ASP B N 1
ATOM 5634 C CA . ASP B 1 261 ? 16.766 22.484 -7.051 1 98.81 261 ASP B CA 1
ATOM 5635 C C . ASP B 1 261 ? 17.359 22.719 -5.66 1 98.81 261 ASP B C 1
ATOM 5637 O O . ASP B 1 261 ? 18.453 23.25 -5.523 1 98.81 261 ASP B O 1
ATOM 5641 N N . TRP B 1 262 ? 16.609 22.344 -4.652 1 98.81 262 TRP B N 1
ATOM 5642 C CA . TRP B 1 262 ? 17.062 22.516 -3.275 1 98.81 262 TRP B CA 1
ATOM 5643 C C . TRP B 1 262 ? 18.047 21.406 -2.887 1 98.81 262 TRP B C 1
ATOM 5645 O O . TRP B 1 262 ? 18.562 21.391 -1.766 1 98.81 262 TRP B O 1
ATOM 5655 N N . ASN B 1 263 ? 18.266 20.469 -3.742 1 98.62 263 ASN B N 1
ATOM 5656 C CA . ASN B 1 263 ? 19.25 19.406 -3.592 1 98.62 263 ASN B CA 1
ATOM 5657 C C . ASN B 1 263 ? 18.938 18.516 -2.402 1 98.62 263 ASN B C 1
ATOM 5659 O O . ASN B 1 263 ? 19.844 18.062 -1.696 1 98.62 263 ASN B O 1
ATOM 5663 N N . VAL B 1 264 ? 17.719 18.344 -2.141 1 98.81 264 VAL B N 1
ATOM 5664 C CA . VAL B 1 264 ? 17.281 17.422 -1.094 1 98.81 264 VAL B CA 1
ATOM 5665 C C . VAL B 1 264 ? 17.734 16 -1.424 1 98.81 264 VAL B C 1
ATOM 5667 O O . VAL B 1 264 ? 17.75 15.609 -2.592 1 98.81 264 VAL B O 1
ATOM 5670 N N . ASP B 1 265 ? 18.141 15.219 -0.412 1 98.88 265 ASP B N 1
ATOM 5671 C CA . ASP B 1 265 ? 18.578 13.852 -0.681 1 98.88 265 ASP B CA 1
ATOM 5672 C C . ASP B 1 265 ? 17.375 12.938 -0.967 1 98.88 265 ASP B C 1
ATOM 5674 O O . ASP B 1 265 ? 17.359 12.227 -1.974 1 98.88 265 ASP B O 1
ATOM 5678 N N . PHE B 1 266 ? 16.438 12.914 -0.131 1 98.94 266 PHE B N 1
ATOM 5679 C CA . PHE B 1 266 ? 15.234 12.117 -0.318 1 98.94 266 PHE B CA 1
ATOM 5680 C C . PHE B 1 266 ? 14.055 12.734 0.427 1 98.94 266 PHE B C 1
ATOM 5682 O O . PHE B 1 266 ? 14.242 13.602 1.28 1 98.94 266 PHE B O 1
ATOM 5689 N N . ALA B 1 267 ? 12.867 12.391 0.068 1 98.94 267 ALA B N 1
ATOM 5690 C CA . ALA B 1 267 ? 11.641 12.812 0.745 1 98.94 267 ALA B CA 1
ATOM 5691 C C . ALA B 1 267 ? 10.523 11.797 0.552 1 98.94 267 ALA B C 1
ATOM 5693 O O . ALA B 1 267 ? 10.625 10.906 -0.299 1 98.94 267 ALA B O 1
ATOM 5694 N N . ALA B 1 268 ? 9.539 11.844 1.358 1 98.88 268 ALA B N 1
ATOM 5695 C CA . ALA B 1 268 ? 8.305 11.07 1.235 1 98.88 268 ALA B CA 1
ATOM 5696 C C . ALA B 1 268 ? 7.09 11.906 1.633 1 98.88 268 ALA B C 1
ATOM 5698 O O . ALA B 1 268 ? 7.223 12.906 2.34 1 98.88 268 ALA B O 1
ATOM 5699 N N . TRP B 1 269 ? 5.953 11.555 1.107 1 98.94 269 TRP B N 1
ATOM 5700 C CA . TRP B 1 269 ? 4.738 12.289 1.452 1 98.94 269 TRP B CA 1
ATOM 5701 C C . TRP B 1 269 ? 3.506 11.406 1.29 1 98.94 269 TRP B C 1
ATOM 5703 O O . TRP B 1 269 ? 3.566 10.359 0.647 1 98.94 269 TRP B O 1
ATOM 5713 N N . CYS B 1 270 ? 2.441 11.703 2 1 98.69 270 CYS B N 1
ATOM 5714 C CA . CYS B 1 270 ? 1.108 11.188 1.714 1 98.69 270 CYS B CA 1
ATOM 5715 C C . CYS B 1 270 ? 0.375 12.086 0.725 1 98.69 270 CYS B C 1
ATOM 5717 O O . CYS B 1 270 ? 0.749 13.242 0.538 1 98.69 270 CYS B O 1
ATOM 5719 N N . THR B 1 271 ? -0.653 11.555 0.103 1 98.88 271 THR B N 1
ATOM 5720 C CA . THR B 1 271 ? -1.382 12.312 -0.908 1 98.88 271 THR B CA 1
ATOM 5721 C C . THR B 1 271 ? -2.812 12.586 -0.453 1 98.88 271 THR B C 1
ATOM 5723 O O . THR B 1 271 ? -3.568 13.281 -1.141 1 98.88 271 THR B O 1
ATOM 5726 N N . TYR B 1 272 ? -3.195 12.102 0.727 1 98.56 272 TYR B N 1
ATOM 5727 C CA . TYR B 1 272 ? -4.605 12.117 1.105 1 98.56 272 TYR B CA 1
ATOM 5728 C C . TYR B 1 272 ? -4.965 13.414 1.813 1 98.56 272 TYR B C 1
ATOM 5730 O O . TYR B 1 272 ? -6.145 13.742 1.964 1 98.56 272 TYR B O 1
ATOM 5738 N N . LYS B 1 273 ? -3.994 14.242 2.301 1 98.69 273 LYS B N 1
ATOM 5739 C CA . LYS B 1 273 ? -4.289 15.516 2.957 1 98.69 273 LYS B CA 1
ATOM 5740 C C . LYS B 1 273 ? -4.637 16.594 1.935 1 98.69 273 LYS B C 1
ATOM 5742 O O . LYS B 1 273 ? -5.625 16.469 1.208 1 98.69 273 LYS B O 1
ATOM 5747 N N . TYR B 1 274 ? -3.727 17.469 1.686 1 98.75 274 TYR B N 1
ATOM 5748 C CA . TYR B 1 274 ? -3.945 18.562 0.741 1 98.75 274 TYR B CA 1
ATOM 5749 C C . TYR B 1 274 ? -4.02 18.031 -0.688 1 98.75 274 TYR B C 1
ATOM 5751 O O . TYR B 1 274 ? -4.492 18.734 -1.588 1 98.75 274 TYR B O 1
ATOM 5759 N N . GLY B 1 275 ? -3.633 16.766 -0.901 1 98.75 275 GLY B N 1
ATOM 5760 C CA . GLY B 1 275 ? -3.611 16.172 -2.225 1 98.75 275 GLY B CA 1
ATOM 5761 C C . GLY B 1 275 ? -4.938 15.555 -2.623 1 98.75 275 GLY B C 1
ATOM 5762 O O . GLY B 1 275 ? -5.16 15.242 -3.795 1 98.75 275 GLY B O 1
ATOM 5763 N N . ASN B 1 276 ? -5.824 15.328 -1.702 1 98.88 276 ASN B N 1
ATOM 5764 C CA . ASN B 1 276 ? -7.207 14.93 -1.938 1 98.88 276 ASN B CA 1
ATOM 5765 C C . ASN B 1 276 ? -7.297 13.57 -2.613 1 98.88 276 ASN B C 1
ATOM 5767 O O . ASN B 1 276 ? -8.18 13.336 -3.443 1 98.88 276 ASN B O 1
ATOM 5771 N N . ALA B 1 277 ? -6.398 12.633 -2.301 1 98.81 277 ALA B N 1
ATOM 5772 C CA . ALA B 1 277 ? -6.367 11.367 -3.029 1 98.81 277 ALA B CA 1
ATOM 5773 C C . ALA B 1 277 ? -7.195 10.305 -2.311 1 98.81 277 ALA B C 1
ATOM 5775 O O . ALA B 1 277 ? -7.324 9.18 -2.797 1 98.81 277 ALA B O 1
ATOM 5776 N N . GLY B 1 278 ? -7.723 10.625 -1.194 1 98.56 278 GLY B N 1
ATOM 5777 C CA . GLY B 1 278 ? -8.57 9.688 -0.476 1 98.56 278 GLY B CA 1
ATOM 5778 C C . GLY B 1 278 ? -7.926 9.141 0.783 1 98.56 278 GLY B C 1
ATOM 5779 O O . GLY B 1 278 ? -6.703 9.211 0.939 1 98.56 278 GLY B O 1
ATOM 5780 N N . PRO B 1 279 ? -8.711 8.602 1.706 1 98.38 279 PRO B N 1
ATOM 5781 C CA . PRO B 1 279 ? -8.188 8.156 3 1 98.38 279 PRO B CA 1
ATOM 5782 C C . PRO B 1 279 ? -7.188 7.008 2.869 1 98.38 279 PRO B C 1
ATOM 5784 O O . PRO B 1 279 ? -7.535 5.934 2.369 1 98.38 279 PRO B O 1
ATOM 5787 N N . GLY B 1 280 ? -6.016 7.219 3.383 1 97.75 280 GLY B N 1
ATOM 5788 C CA . GLY B 1 280 ? -4.969 6.211 3.336 1 97.75 280 GLY B CA 1
ATOM 5789 C C . GLY B 1 280 ? -4.418 5.984 1.939 1 97.75 280 GLY B C 1
ATOM 5790 O O . GLY B 1 280 ? -3.816 4.945 1.664 1 97.75 280 GLY B O 1
ATOM 5791 N N . ALA B 1 281 ? -4.578 6.887 1.045 1 98.31 281 ALA B N 1
ATOM 5792 C CA . ALA B 1 281 ? -4.207 6.75 -0.361 1 98.31 281 ALA B CA 1
ATOM 5793 C C . ALA B 1 281 ? -2.705 6.516 -0.513 1 98.31 281 ALA B C 1
ATOM 5795 O O . ALA B 1 281 ? -1.934 6.777 0.413 1 98.31 281 ALA B O 1
ATOM 5796 N N . MET B 1 282 ? -2.324 6.027 -1.643 1 98.31 282 MET B N 1
ATOM 5797 C CA . MET B 1 282 ? -0.926 5.812 -2.002 1 98.31 282 MET B CA 1
ATOM 5798 C C . MET B 1 282 ? -0.119 7.098 -1.846 1 98.31 282 MET B C 1
ATOM 5800 O O . MET B 1 282 ? -0.601 8.18 -2.176 1 98.31 282 MET B O 1
ATOM 5804 N N . GLY B 1 283 ? 1.11 6.934 -1.285 1 98.56 283 GLY B N 1
ATOM 5805 C CA . GLY B 1 283 ? 2.01 8.062 -1.123 1 98.56 283 GLY B CA 1
ATOM 5806 C C . GLY B 1 283 ? 2.988 8.219 -2.271 1 98.56 283 GLY B C 1
ATOM 5807 O O . GLY B 1 283 ? 2.764 7.688 -3.361 1 98.56 283 GLY B O 1
ATOM 5808 N N . GLY B 1 284 ? 3.92 9.062 -2.078 1 98.75 284 GLY B N 1
ATOM 5809 C CA . GLY B 1 284 ? 5.027 9.266 -2.998 1 98.75 284 GLY B CA 1
ATOM 5810 C C . GLY B 1 284 ? 6.371 9.359 -2.301 1 98.75 284 GLY B C 1
ATOM 5811 O O . GLY B 1 284 ? 6.434 9.523 -1.082 1 98.75 284 GLY B O 1
ATOM 5812 N N . LEU B 1 285 ? 7.402 9.117 -3 1 98.75 285 LEU B N 1
ATOM 5813 C CA . LEU B 1 285 ? 8.742 9.367 -2.484 1 98.75 285 LEU B CA 1
ATOM 5814 C C . LEU B 1 285 ? 9.617 10.031 -3.547 1 98.75 285 LEU B C 1
ATOM 5816 O O . LEU B 1 285 ? 9.305 9.977 -4.738 1 98.75 285 LEU B O 1
ATOM 5820 N N . PHE B 1 286 ? 10.562 10.789 -3.104 1 98.94 286 PHE B N 1
ATOM 5821 C CA . PHE B 1 286 ? 11.562 11.5 -3.893 1 98.94 286 PHE B CA 1
ATOM 5822 C C . PHE B 1 286 ? 12.969 10.992 -3.57 1 98.94 286 PHE B C 1
ATOM 5824 O O . PHE B 1 286 ? 13.32 10.844 -2.4 1 98.94 286 PHE B O 1
ATOM 5831 N N . VAL B 1 287 ? 13.688 10.641 -4.547 1 98.94 287 VAL B N 1
ATOM 5832 C CA . VAL B 1 287 ? 15.117 10.383 -4.457 1 98.94 287 VAL B CA 1
ATOM 5833 C C . VAL B 1 287 ? 15.867 11.219 -5.496 1 98.94 287 VAL B C 1
ATOM 5835 O O . VAL B 1 287 ? 15.625 11.078 -6.699 1 98.94 287 VAL B O 1
ATOM 5838 N N . HIS B 1 288 ? 16.75 12.047 -5.051 1 98.88 288 HIS B N 1
ATOM 5839 C CA . HIS B 1 288 ? 17.5 12.906 -5.961 1 98.88 288 HIS B CA 1
ATOM 5840 C C . HIS B 1 288 ? 18.281 12.094 -6.977 1 98.88 288 HIS B C 1
ATOM 5842 O O . HIS B 1 288 ? 18.797 11.016 -6.656 1 98.88 288 HIS B O 1
ATOM 5848 N N . GLU B 1 289 ? 18.453 12.555 -8.148 1 98.25 289 GLU B N 1
ATOM 5849 C CA . GLU B 1 289 ? 19.109 11.844 -9.234 1 98.25 289 GLU B CA 1
ATOM 5850 C C . GLU B 1 289 ? 20.531 11.422 -8.852 1 98.25 289 GLU B C 1
ATOM 5852 O O . GLU B 1 289 ? 21.016 10.375 -9.297 1 98.25 289 GLU B O 1
ATOM 5857 N N . ARG B 1 290 ? 21.188 12.102 -7.953 1 97.88 290 ARG B N 1
ATOM 5858 C CA . ARG B 1 290 ? 22.547 11.789 -7.535 1 97.88 290 ARG B CA 1
ATOM 5859 C C . ARG B 1 290 ? 22.594 10.461 -6.785 1 97.88 290 ARG B C 1
ATOM 5861 O O . ARG B 1 290 ? 23.641 9.812 -6.723 1 97.88 290 ARG B O 1
ATOM 5868 N N . HIS B 1 291 ? 21.469 10.156 -6.199 1 98.25 291 HIS B N 1
ATOM 5869 C CA . HIS B 1 291 ? 21.406 8.93 -5.41 1 98.25 291 HIS B CA 1
ATOM 5870 C C . HIS B 1 291 ? 20.781 7.793 -6.211 1 98.25 291 HIS B C 1
ATOM 5872 O O . HIS B 1 291 ? 20.812 6.637 -5.781 1 98.25 291 HIS B O 1
ATOM 5878 N N . GLY B 1 292 ? 20.188 8.086 -7.383 1 97 292 GLY B N 1
ATOM 5879 C CA . GLY B 1 292 ? 19.406 7.102 -8.117 1 97 292 GLY B CA 1
ATOM 5880 C C . GLY B 1 292 ? 20.172 6.449 -9.25 1 97 292 GLY B C 1
ATOM 5881 O O . GLY B 1 292 ? 19.609 5.652 -10.008 1 97 292 GLY B O 1
ATOM 5882 N N . GLN B 1 293 ? 21.406 6.621 -9.375 1 97.06 293 GLN B N 1
ATOM 5883 C CA . GLN B 1 293 ? 22.203 6.148 -10.5 1 97.06 293 GLN B CA 1
ATOM 5884 C C . GLN B 1 293 ? 22.453 4.645 -10.398 1 97.06 293 GLN B C 1
ATOM 5886 O O . GLN B 1 293 ? 22.5 4.09 -9.305 1 97.06 293 GLN B O 1
ATOM 5891 N N . VAL B 1 294 ? 22.5 4.051 -11.531 1 97.25 294 VAL B N 1
ATOM 5892 C CA . VAL B 1 294 ? 22.922 2.664 -11.688 1 97.25 294 VAL B CA 1
ATOM 5893 C C . VAL B 1 294 ? 24.141 2.594 -12.609 1 97.25 294 VAL B C 1
ATOM 5895 O O . VAL B 1 294 ? 24.094 3.064 -13.75 1 97.25 294 VAL B O 1
ATOM 5898 N N . ASP B 1 295 ? 25.234 2.027 -12.141 1 97.12 295 ASP B N 1
ATOM 5899 C CA . ASP B 1 295 ? 26.5 1.93 -12.867 1 97.12 295 ASP B CA 1
ATOM 5900 C C . ASP B 1 295 ? 26.781 0.49 -13.289 1 97.12 295 ASP B C 1
ATOM 5902 O O . ASP B 1 295 ? 26.797 -0.418 -12.453 1 97.12 295 ASP B O 1
ATOM 5906 N N . TYR B 1 296 ? 27.016 0.232 -14.523 1 95.12 296 TYR B N 1
ATOM 5907 C CA . TYR B 1 296 ? 27.266 -1.102 -15.055 1 95.12 296 TYR B CA 1
ATOM 5908 C C . TYR B 1 296 ? 28.734 -1.264 -15.445 1 95.12 296 TYR B C 1
ATOM 5910 O O . TYR B 1 296 ? 29.078 -2.152 -16.219 1 95.12 296 TYR B O 1
ATOM 5918 N N . SER B 1 297 ? 29.609 -0.477 -14.93 1 96.56 297 SER B N 1
ATOM 5919 C CA . SER B 1 297 ? 31.016 -0.486 -15.305 1 96.56 297 SER B CA 1
ATOM 5920 C C . SER B 1 297 ? 31.688 -1.789 -14.891 1 96.56 297 SER B C 1
ATOM 5922 O O . SER B 1 297 ? 32.688 -2.209 -15.508 1 96.56 297 SER B O 1
ATOM 5924 N N . ALA B 1 298 ? 31.188 -2.453 -13.914 1 93.56 298 ALA B N 1
ATOM 5925 C CA . ALA B 1 298 ? 31.734 -3.723 -13.453 1 93.56 298 ALA B CA 1
ATOM 5926 C C . ALA B 1 298 ? 31.188 -4.891 -14.258 1 93.56 298 ALA B C 1
ATOM 5928 O O . ALA B 1 298 ? 31.516 -6.051 -13.992 1 93.56 298 ALA B O 1
ATOM 5929 N N . GLY B 1 299 ? 30.297 -4.625 -15.211 1 91.69 299 GLY B N 1
ATOM 5930 C CA . GLY B 1 299 ? 29.688 -5.652 -16.047 1 91.69 299 GLY B CA 1
ATOM 5931 C C . GLY B 1 299 ? 28.188 -5.707 -15.938 1 91.69 299 GLY B C 1
ATOM 5932 O O . GLY B 1 299 ? 27.609 -5.203 -14.969 1 91.69 299 GLY B O 1
ATOM 5933 N N . PRO B 1 300 ? 27.562 -6.219 -16.891 1 87.31 300 PRO B N 1
ATOM 5934 C CA . PRO B 1 300 ? 26.109 -6.254 -16.922 1 87.31 300 PRO B CA 1
ATOM 5935 C C . PRO B 1 300 ? 25.516 -7.086 -15.789 1 87.31 300 PRO B C 1
ATOM 5937 O O . PRO B 1 300 ? 24.359 -6.875 -15.406 1 87.31 300 PRO B O 1
ATOM 5940 N N . ASP B 1 301 ? 26.25 -7.902 -15.227 1 88.88 301 ASP B N 1
ATOM 5941 C CA . ASP B 1 301 ? 25.734 -8.812 -14.203 1 88.88 301 ASP B CA 1
ATOM 5942 C C . ASP B 1 301 ? 26.141 -8.336 -12.805 1 88.88 301 ASP B C 1
ATOM 5944 O O . ASP B 1 301 ? 25.953 -9.055 -11.82 1 88.88 301 ASP B O 1
ATOM 5948 N N . ALA B 1 302 ? 26.703 -7.168 -12.758 1 90.94 302 ALA B N 1
ATOM 5949 C CA . ALA B 1 302 ? 27.141 -6.641 -11.469 1 90.94 302 ALA B CA 1
ATOM 5950 C C . ALA B 1 302 ? 26.859 -5.145 -11.367 1 90.94 302 ALA B C 1
ATOM 5952 O O . ALA B 1 302 ? 27.781 -4.352 -11.148 1 90.94 302 ALA B O 1
ATOM 5953 N N . PRO B 1 303 ? 25.641 -4.812 -11.5 1 95.25 303 PRO B N 1
ATOM 5954 C CA . PRO B 1 303 ? 25.328 -3.387 -11.398 1 95.25 303 PRO B CA 1
ATOM 5955 C C . PRO B 1 303 ? 25.641 -2.809 -10.023 1 95.25 303 PRO B C 1
ATOM 5957 O O . PRO B 1 303 ? 25.422 -3.473 -9 1 95.25 303 PRO B O 1
ATOM 5960 N N . GLN B 1 304 ? 26.219 -1.592 -10.062 1 96.5 304 GLN B N 1
ATOM 5961 C CA . GLN B 1 304 ? 26.438 -0.848 -8.828 1 96.5 304 GLN B CA 1
ATOM 5962 C C . GLN B 1 304 ? 25.375 0.222 -8.633 1 96.5 304 GLN B C 1
ATOM 5964 O O . GLN B 1 304 ? 25.094 1.004 -9.547 1 96.5 304 GLN B O 1
ATOM 5969 N N . PHE B 1 305 ? 24.719 0.227 -7.559 1 97.25 305 PHE B N 1
ATOM 5970 C CA . PHE B 1 305 ? 23.672 1.184 -7.223 1 97.25 305 PHE B CA 1
ATOM 5971 C C . PHE B 1 305 ? 23.516 1.309 -5.711 1 97.25 305 PHE B C 1
ATOM 5973 O O . PHE B 1 305 ? 24.047 0.491 -4.961 1 97.25 305 PHE B O 1
ATOM 5980 N N . ARG B 1 306 ? 22.953 2.406 -5.266 1 97.06 306 ARG B N 1
ATOM 5981 C CA . ARG B 1 306 ? 22.688 2.564 -3.84 1 97.06 306 ARG B CA 1
ATOM 5982 C C . ARG B 1 306 ? 21.844 1.404 -3.311 1 97.06 306 ARG B C 1
ATOM 5984 O O . ARG B 1 306 ? 20.828 1.038 -3.912 1 97.06 306 ARG B O 1
ATOM 5991 N N . HIS B 1 307 ? 22.312 0.885 -2.195 1 97.19 307 HIS B N 1
ATOM 5992 C CA . HIS B 1 307 ? 21.547 -0.211 -1.618 1 97.19 307 HIS B CA 1
ATOM 5993 C C . HIS B 1 307 ? 20.125 0.239 -1.251 1 97.19 307 HIS B C 1
ATOM 5995 O O . HIS B 1 307 ? 19.953 1.309 -0.666 1 97.19 307 HIS B O 1
ATOM 6001 N N . ARG B 1 308 ? 19.219 -0.567 -1.547 1 98.06 308 ARG B N 1
ATOM 6002 C CA . ARG B 1 308 ? 17.812 -0.434 -1.223 1 98.06 308 ARG B CA 1
ATOM 6003 C C . ARG B 1 308 ? 17.141 -1.801 -1.129 1 98.06 308 ARG B C 1
ATOM 6005 O O . ARG B 1 308 ? 17.641 -2.783 -1.676 1 98.06 308 ARG B O 1
ATOM 6012 N N . LEU B 1 309 ? 16.094 -1.876 -0.34 1 98.5 309 LEU B N 1
ATOM 6013 C CA . LEU B 1 309 ? 15.273 -3.084 -0.362 1 98.5 309 LEU B CA 1
ATOM 6014 C C . LEU B 1 309 ? 14.539 -3.223 -1.692 1 98.5 309 LEU B C 1
ATOM 6016 O O . LEU B 1 309 ? 13.914 -2.268 -2.164 1 98.5 309 LEU B O 1
ATOM 6020 N N . THR B 1 310 ? 14.703 -4.406 -2.303 1 98.19 310 THR B N 1
ATOM 6021 C CA . THR B 1 310 ? 14.305 -4.52 -3.701 1 98.19 310 THR B CA 1
ATOM 6022 C C . THR B 1 310 ? 13.141 -5.492 -3.854 1 98.19 310 THR B C 1
ATOM 6024 O O . THR B 1 310 ? 12.828 -6.246 -2.928 1 98.19 310 THR B O 1
ATOM 6027 N N . GLY B 1 311 ? 12.477 -5.383 -4.902 1 97.5 311 GLY B N 1
ATOM 6028 C CA . GLY B 1 311 ? 11.398 -6.25 -5.352 1 97.5 311 GLY B CA 1
ATOM 6029 C C . GLY B 1 311 ? 11.219 -6.25 -6.859 1 97.5 311 GLY B C 1
ATOM 6030 O O . GLY B 1 311 ? 11.992 -5.617 -7.582 1 97.5 311 GLY B O 1
ATOM 6031 N N . TRP B 1 312 ? 10.211 -6.91 -7.246 1 95.75 312 TRP B N 1
ATOM 6032 C CA . TRP B 1 312 ? 9.953 -7.199 -8.656 1 95.75 312 TRP B CA 1
ATOM 6033 C C . TRP B 1 312 ? 9.859 -5.91 -9.461 1 95.75 312 TRP B C 1
ATOM 6035 O O . TRP B 1 312 ? 10.484 -5.789 -10.523 1 95.75 312 TRP B O 1
ATOM 6045 N N . TYR B 1 313 ? 9.234 -4.906 -8.945 1 95.94 313 TYR B N 1
ATOM 6046 C CA . TYR B 1 313 ? 8.914 -3.705 -9.703 1 95.94 313 TYR B CA 1
ATOM 6047 C C . TYR B 1 313 ? 10.078 -2.719 -9.688 1 95.94 313 TYR B C 1
ATOM 6049 O O . TYR B 1 313 ? 10.094 -1.754 -10.453 1 95.94 313 TYR B O 1
ATOM 6057 N N . GLY B 1 314 ? 11.078 -2.953 -8.875 1 96.69 314 GLY B N 1
ATOM 6058 C CA . GLY B 1 314 ? 12.281 -2.137 -8.906 1 96.69 314 GLY B CA 1
ATOM 6059 C C . GLY B 1 314 ? 13.234 -2.539 -10.016 1 96.69 314 GLY B C 1
ATOM 6060 O O . GLY B 1 314 ? 14.227 -1.845 -10.273 1 96.69 314 GLY B O 1
ATOM 6061 N N . GLY B 1 315 ? 12.906 -3.656 -10.672 1 95.94 315 GLY B N 1
ATOM 6062 C CA . GLY B 1 315 ? 13.734 -4.16 -11.758 1 95.94 315 GLY B CA 1
ATOM 6063 C C . GLY B 1 315 ? 13.336 -3.619 -13.109 1 95.94 315 GLY B C 1
ATOM 6064 O O . GLY B 1 315 ? 12.164 -3.314 -13.344 1 95.94 315 GLY B O 1
ATOM 6065 N N . ASP B 1 316 ? 14.234 -3.664 -14 1 94.88 316 ASP B N 1
ATOM 6066 C CA . ASP B 1 316 ? 14.062 -3.148 -15.352 1 94.88 316 ASP B CA 1
ATOM 6067 C C . ASP B 1 316 ? 12.906 -3.848 -16.062 1 94.88 316 ASP B C 1
ATOM 6069 O O . ASP B 1 316 ? 12.922 -5.066 -16.234 1 94.88 316 ASP B O 1
ATOM 6073 N N . ARG B 1 317 ? 11.992 -3.045 -16.562 1 92.44 317 ARG B N 1
ATOM 6074 C CA . ARG B 1 317 ? 10.766 -3.549 -17.188 1 92.44 317 ARG B CA 1
ATOM 6075 C C . ARG B 1 317 ? 11.078 -4.367 -18.438 1 92.44 317 ARG B C 1
ATOM 6077 O O . ARG B 1 317 ? 10.383 -5.336 -18.734 1 92.44 317 ARG B O 1
ATOM 6084 N N . SER B 1 318 ? 12.148 -4.035 -19.125 1 92.31 318 SER B N 1
ATOM 6085 C CA . SER B 1 318 ? 12.461 -4.664 -20.406 1 92.31 318 SER B CA 1
ATOM 6086 C C . SER B 1 318 ? 12.875 -6.117 -20.219 1 92.31 318 SER B C 1
ATOM 6088 O O . SER B 1 318 ? 12.789 -6.918 -21.156 1 92.31 318 SER B O 1
ATOM 6090 N N . VAL B 1 319 ? 13.297 -6.504 -19 1 91.19 319 VAL B N 1
ATOM 6091 C CA . VAL B 1 319 ? 13.773 -7.871 -18.797 1 91.19 319 VAL B CA 1
ATOM 6092 C C . VAL B 1 319 ? 12.977 -8.531 -17.672 1 91.19 319 VAL B C 1
ATOM 6094 O O . VAL B 1 319 ? 13.242 -9.68 -17.297 1 91.19 319 VAL B O 1
ATOM 6097 N N . ARG B 1 320 ? 12.039 -7.836 -17.125 1 89.81 320 ARG B N 1
ATOM 6098 C CA . ARG B 1 320 ? 11.289 -8.266 -15.953 1 89.81 320 ARG B CA 1
ATOM 6099 C C . ARG B 1 320 ? 10.633 -9.617 -16.188 1 89.81 320 ARG B C 1
ATOM 6101 O O . ARG B 1 320 ? 10.68 -10.492 -15.305 1 89.81 320 ARG B O 1
ATOM 6108 N N . PHE B 1 321 ? 10.141 -9.883 -17.344 1 88.31 321 PHE B N 1
ATOM 6109 C CA . PHE B 1 321 ? 9.328 -11.078 -17.562 1 88.31 321 PHE B CA 1
ATOM 6110 C C . PHE B 1 321 ? 10.18 -12.227 -18.094 1 88.31 321 PHE B C 1
ATOM 6112 O O . PHE B 1 321 ? 9.664 -13.297 -18.406 1 88.31 321 PHE B O 1
ATOM 6119 N N . LYS B 1 322 ? 11.523 -11.984 -18.109 1 87.56 322 LYS B N 1
ATOM 6120 C CA . LYS B 1 322 ? 12.43 -13.109 -18.328 1 87.56 322 LYS B CA 1
ATOM 6121 C C . LYS B 1 322 ? 12.461 -14.047 -17.125 1 87.56 322 LYS B C 1
ATOM 6123 O O . LYS B 1 322 ? 12.781 -15.227 -17.266 1 87.56 322 LYS B O 1
ATOM 6128 N N . MET B 1 323 ? 12.242 -13.508 -16 1 88.81 323 MET B N 1
ATOM 6129 C CA . MET B 1 323 ? 12.133 -14.266 -14.758 1 88.81 323 MET B CA 1
ATOM 6130 C C . MET B 1 323 ? 13.406 -15.07 -14.5 1 88.81 323 MET B C 1
ATOM 6132 O O . MET B 1 323 ? 13.336 -16.25 -14.125 1 88.81 323 MET B O 1
ATOM 6136 N N . ASP B 1 324 ? 14.609 -14.5 -14.742 1 88.88 324 ASP B N 1
ATOM 6137 C CA . ASP B 1 324 ? 15.867 -15.234 -14.617 1 88.88 324 ASP B CA 1
ATOM 6138 C C . ASP B 1 324 ? 16.562 -14.922 -13.297 1 88.88 324 ASP B C 1
ATOM 6140 O O . ASP B 1 324 ? 17.703 -15.328 -13.078 1 88.88 324 ASP B O 1
ATOM 6144 N N . ASN B 1 325 ? 15.93 -14.148 -12.391 1 92.38 325 ASN B N 1
ATOM 6145 C CA . ASN B 1 325 ? 16.375 -13.805 -11.047 1 92.38 325 ASN B CA 1
ATOM 6146 C C . ASN B 1 325 ? 17.734 -13.094 -11.07 1 92.38 325 ASN B C 1
ATOM 6148 O O . ASN B 1 325 ? 18.531 -13.242 -10.148 1 92.38 325 ASN B O 1
ATOM 6152 N N . LYS B 1 326 ? 18.031 -12.461 -12.195 1 92.38 326 LYS B N 1
ATOM 6153 C CA . LYS B 1 326 ? 19.094 -11.484 -12.305 1 92.38 326 LYS B CA 1
ATOM 6154 C C . LYS B 1 326 ? 18.562 -10.062 -12.188 1 92.38 326 LYS B C 1
ATOM 6156 O O . LYS B 1 326 ? 18 -9.523 -13.141 1 92.38 326 LYS B O 1
ATOM 6161 N N . PHE B 1 327 ? 18.844 -9.492 -11.078 1 94.5 327 PHE B N 1
ATOM 6162 C CA . PHE B 1 327 ? 18.234 -8.195 -10.797 1 94.5 327 PHE B CA 1
ATOM 6163 C C . PHE B 1 327 ? 18.922 -7.086 -11.578 1 94.5 327 PHE B C 1
ATOM 6165 O O . PHE B 1 327 ? 20.125 -6.859 -11.422 1 94.5 327 PHE B O 1
ATOM 6172 N N . LYS B 1 328 ? 18.203 -6.461 -12.43 1 95.81 328 LYS B N 1
ATOM 6173 C CA . LYS B 1 328 ? 18.625 -5.242 -13.117 1 95.81 328 LYS B CA 1
ATOM 6174 C C . LYS B 1 328 ? 17.859 -4.027 -12.602 1 95.81 328 LYS B C 1
ATOM 6176 O O . LYS B 1 328 ? 16.734 -3.756 -13.055 1 95.81 328 LYS B O 1
ATOM 6181 N N . PRO B 1 329 ? 18.484 -3.201 -11.75 1 96.44 329 PRO B N 1
ATOM 6182 C CA . PRO B 1 329 ? 17.766 -2.125 -11.055 1 96.44 329 PRO B CA 1
ATOM 6183 C C . PRO B 1 329 ? 17.344 -0.997 -11.992 1 96.44 329 PRO B C 1
ATOM 6185 O O . PRO B 1 329 ? 18.141 -0.564 -12.836 1 96.44 329 PRO B O 1
ATOM 6188 N N . ILE B 1 330 ? 16.094 -0.505 -11.805 1 96.69 330 ILE B N 1
ATOM 6189 C CA . ILE B 1 330 ? 15.648 0.735 -12.43 1 96.69 330 ILE B CA 1
ATOM 6190 C C . ILE B 1 330 ? 16.344 1.924 -11.773 1 96.69 330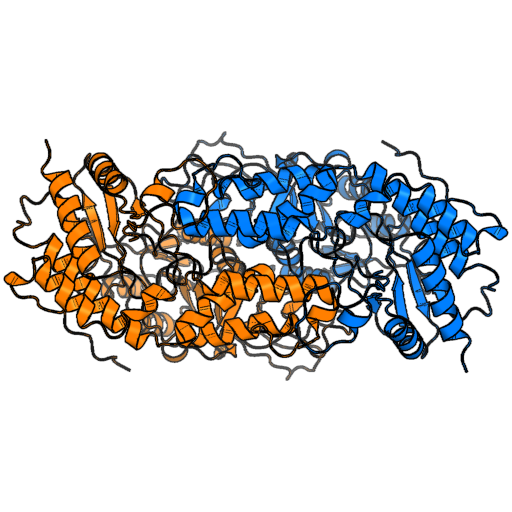 ILE B C 1
ATOM 6192 O O . ILE B 1 330 ? 16.422 2.004 -10.547 1 96.69 330 ILE B O 1
ATOM 6196 N N . PRO B 1 331 ? 16.922 2.84 -12.523 1 97.19 331 PRO B N 1
ATOM 6197 C CA . PRO B 1 331 ? 17.484 4.051 -11.914 1 97.19 331 PRO B CA 1
ATOM 6198 C C . PRO B 1 331 ? 16.406 4.965 -11.328 1 97.19 331 PRO B C 1
ATOM 6200 O O . PRO B 1 331 ? 15.227 4.82 -11.656 1 97.19 331 PRO B O 1
ATOM 6203 N N . GLY B 1 332 ? 16.859 5.898 -10.5 1 97.75 332 GLY B N 1
ATOM 6204 C CA . GLY B 1 332 ? 15.969 6.902 -9.945 1 97.75 332 GLY B CA 1
ATOM 6205 C C . GLY B 1 332 ? 15.031 6.348 -8.891 1 97.75 332 GLY B C 1
ATOM 6206 O O . GLY B 1 332 ? 15.273 5.27 -8.344 1 97.75 332 GLY B O 1
ATOM 6207 N N . ALA B 1 333 ? 13.992 7.137 -8.602 1 98.5 333 ALA B N 1
ATOM 6208 C CA . ALA B 1 333 ? 13.039 6.785 -7.555 1 98.5 333 ALA B CA 1
ATOM 6209 C C . ALA B 1 333 ? 12.258 5.527 -7.922 1 98.5 333 ALA B C 1
ATOM 6211 O O . ALA B 1 333 ? 11.82 4.785 -7.043 1 98.5 333 ALA B O 1
ATOM 6212 N N . GLY B 1 334 ? 12.102 5.289 -9.234 1 97.44 334 GLY B N 1
ATOM 6213 C CA . GLY B 1 334 ? 11.406 4.09 -9.68 1 97.44 334 GLY B CA 1
ATOM 6214 C C . GLY B 1 334 ? 12.039 2.809 -9.172 1 97.44 334 GLY B C 1
ATOM 6215 O O . GLY B 1 334 ? 11.352 1.801 -8.992 1 97.44 334 GLY B O 1
ATOM 6216 N N . GLY B 1 335 ? 13.328 2.836 -8.945 1 97.56 335 GLY B N 1
ATOM 6217 C CA . GLY B 1 335 ? 14.055 1.67 -8.469 1 97.56 335 GLY B CA 1
ATOM 6218 C C . GLY B 1 335 ? 13.688 1.275 -7.051 1 97.56 335 GLY B C 1
ATOM 6219 O O . GLY B 1 335 ? 14.008 0.173 -6.602 1 97.56 335 GLY B O 1
ATOM 6220 N N . PHE B 1 336 ? 12.992 2.129 -6.344 1 98.12 336 PHE B N 1
ATOM 6221 C CA . PHE B 1 336 ? 12.617 1.862 -4.961 1 98.12 336 PHE B CA 1
ATOM 6222 C C . PHE B 1 336 ? 11.281 1.129 -4.895 1 98.12 336 PHE B C 1
ATOM 6224 O O . PHE B 1 336 ? 10.891 0.63 -3.836 1 98.12 336 PHE B O 1
ATOM 6231 N N . GLN B 1 337 ? 10.562 1.063 -6.043 1 97.56 337 GLN B N 1
ATOM 6232 C CA . GLN B 1 337 ? 9.336 0.276 -6.062 1 97.56 337 GLN B CA 1
ATOM 6233 C C . GLN B 1 337 ? 9.625 -1.203 -5.828 1 97.56 337 GLN B C 1
ATOM 6235 O O . GLN B 1 337 ? 10.625 -1.731 -6.316 1 97.56 337 GLN B O 1
ATOM 6240 N N . VAL B 1 338 ? 8.734 -1.84 -5.059 1 96.75 338 VAL B N 1
ATOM 6241 C CA . VAL B 1 338 ? 9.031 -3.23 -4.73 1 96.75 338 VAL B CA 1
ATOM 6242 C C . VAL B 1 338 ? 7.98 -4.145 -5.363 1 96.75 338 VAL B C 1
ATOM 6244 O O . VAL B 1 338 ? 8.297 -5.258 -5.789 1 96.75 338 VAL B O 1
ATOM 6247 N N . SER B 1 339 ? 6.727 -3.73 -5.312 1 95.38 339 SER B N 1
ATOM 6248 C CA . SER B 1 339 ? 5.605 -4.527 -5.801 1 95.38 339 SER B CA 1
ATOM 6249 C C . SER B 1 339 ? 4.82 -3.773 -6.871 1 95.38 339 SER B C 1
ATOM 6251 O O . SER B 1 339 ? 4.965 -2.559 -7.016 1 95.38 339 SER B O 1
ATOM 6253 N N . ASN B 1 340 ? 4.055 -4.594 -7.609 1 93.12 340 ASN B N 1
ATOM 6254 C CA . ASN B 1 340 ? 2.994 -3.945 -8.375 1 93.12 340 ASN B CA 1
ATOM 6255 C C . ASN B 1 340 ? 2.086 -3.113 -7.477 1 93.12 340 ASN B C 1
ATOM 6257 O O . ASN B 1 340 ? 1.473 -3.639 -6.543 1 93.12 340 ASN B O 1
ATOM 6261 N N . PRO B 1 341 ? 2.109 -1.817 -7.754 1 95.94 341 PRO B N 1
ATOM 6262 C CA . PRO B 1 341 ? 1.251 -0.997 -6.895 1 95.94 341 PRO B CA 1
ATOM 6263 C C . PRO B 1 341 ? -0.236 -1.213 -7.168 1 95.94 341 PRO B C 1
ATOM 6265 O O . PRO B 1 341 ? -0.61 -1.641 -8.266 1 95.94 341 PRO B O 1
ATOM 6268 N N . SER B 1 342 ? -1.062 -0.923 -6.156 1 98.06 342 SER B N 1
ATOM 6269 C CA . SER B 1 342 ? -2.508 -1.038 -6.312 1 98.06 342 SER B CA 1
ATOM 6270 C C . SER B 1 342 ? -3.02 -0.124 -7.422 1 98.06 342 SER B C 1
ATOM 6272 O O . SER B 1 342 ? -2.842 1.094 -7.363 1 98.06 342 SER B O 1
ATOM 6274 N N . VAL B 1 343 ? -3.682 -0.712 -8.383 1 98.62 343 VAL B N 1
ATOM 6275 C CA . VAL B 1 343 ? -4.184 0.065 -9.508 1 98.62 343 VAL B CA 1
ATOM 6276 C C . VAL B 1 343 ? -5.387 0.895 -9.078 1 98.62 343 VAL B C 1
ATOM 6278 O O . VAL B 1 343 ? -5.578 2.018 -9.547 1 98.62 343 VAL B O 1
ATOM 6281 N N . ILE B 1 344 ? -6.18 0.348 -8.172 1 98.5 344 ILE B N 1
ATOM 6282 C CA . ILE B 1 344 ? -7.34 1.096 -7.703 1 98.5 344 ILE B CA 1
ATOM 6283 C C . ILE B 1 344 ? -6.879 2.332 -6.934 1 98.5 344 ILE B C 1
ATOM 6285 O O . ILE B 1 344 ? -7.477 3.404 -7.059 1 98.5 344 ILE B O 1
ATOM 6289 N N . ASP B 1 345 ? -5.891 2.186 -6.152 1 98.31 345 ASP B N 1
ATOM 6290 C CA . ASP B 1 345 ? -5.324 3.318 -5.426 1 98.31 345 ASP B CA 1
ATOM 6291 C C . ASP B 1 345 ? -4.719 4.34 -6.383 1 98.31 345 ASP B C 1
ATOM 6293 O O . ASP B 1 345 ? -4.926 5.543 -6.227 1 98.31 345 ASP B O 1
ATOM 6297 N N . LEU B 1 346 ? -3.939 3.838 -7.344 1 98.81 346 LEU B N 1
ATOM 6298 C CA . LEU B 1 346 ? -3.348 4.711 -8.352 1 98.81 346 LEU B CA 1
ATOM 6299 C C . LEU B 1 346 ? -4.43 5.465 -9.125 1 98.81 346 LEU B C 1
ATOM 6301 O O . LEU B 1 346 ? -4.238 6.625 -9.484 1 98.81 346 LEU B O 1
ATOM 6305 N N . THR B 1 347 ? -5.523 4.789 -9.398 1 98.88 347 THR B N 1
ATOM 6306 C CA . THR B 1 347 ? -6.645 5.402 -10.102 1 98.88 347 THR B CA 1
ATOM 6307 C C . THR B 1 347 ? -7.18 6.602 -9.32 1 98.88 347 THR B C 1
ATOM 6309 O O . THR B 1 347 ? -7.383 7.676 -9.891 1 98.88 347 THR B O 1
ATOM 6312 N N . CYS B 1 348 ? -7.359 6.379 -8.039 1 98.81 348 CYS B N 1
ATOM 6313 C CA . CYS B 1 348 ? -7.832 7.465 -7.184 1 98.81 348 CYS B CA 1
ATOM 6314 C C . CYS B 1 348 ? -6.824 8.609 -7.148 1 98.81 348 CYS B C 1
ATOM 6316 O O . CYS B 1 348 ? -7.207 9.781 -7.219 1 98.81 348 CYS B O 1
ATOM 6318 N N . LEU B 1 349 ? -5.582 8.273 -7.039 1 98.88 349 LEU B N 1
ATOM 6319 C CA . LEU B 1 3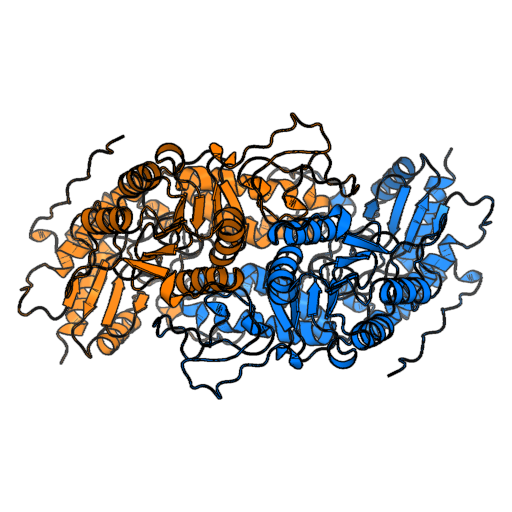49 ? -4.516 9.273 -7.031 1 98.88 349 LEU B CA 1
ATOM 6320 C C . LEU B 1 349 ? -4.5 10.055 -8.336 1 98.88 349 LEU B C 1
ATOM 6322 O O . LEU B 1 349 ? -4.414 11.289 -8.328 1 98.88 349 LEU B O 1
ATOM 6326 N N . CYS B 1 350 ? -4.598 9.359 -9.445 1 98.94 350 CYS B N 1
ATOM 6327 C CA . CYS B 1 350 ? -4.582 10.023 -10.742 1 98.94 350 CYS B CA 1
ATOM 6328 C C . CYS B 1 350 ? -5.773 10.961 -10.891 1 98.94 350 CYS B C 1
ATOM 6330 O O . CYS B 1 350 ? -5.652 12.031 -11.484 1 98.94 350 CYS B O 1
ATOM 6332 N N . ALA B 1 351 ? -6.883 10.562 -10.367 1 98.94 351 ALA B N 1
ATOM 6333 C CA . ALA B 1 351 ? -8.062 11.422 -10.398 1 98.94 351 ALA B CA 1
ATOM 6334 C C . ALA B 1 351 ? -7.816 12.719 -9.633 1 98.94 351 ALA B C 1
ATOM 6336 O O . ALA B 1 351 ? -8.133 13.805 -10.117 1 98.94 351 ALA B O 1
ATOM 6337 N N . ALA B 1 352 ? -7.285 12.594 -8.438 1 98.88 352 ALA B N 1
ATOM 6338 C CA . ALA B 1 352 ? -6.953 13.766 -7.641 1 98.88 352 ALA B CA 1
ATOM 6339 C C . ALA B 1 352 ? -5.941 14.648 -8.359 1 98.88 352 ALA B C 1
ATOM 6341 O O . ALA B 1 352 ? -6.078 15.875 -8.383 1 98.88 352 ALA B O 1
ATOM 6342 N N . LEU B 1 353 ? -4.934 14.031 -8.953 1 98.94 353 LEU B N 1
ATOM 6343 C CA . LEU B 1 353 ? -3.865 14.742 -9.641 1 98.94 353 LEU B CA 1
ATOM 6344 C C . LEU B 1 353 ? -4.402 15.484 -10.859 1 98.94 353 LEU B C 1
ATOM 6346 O O . LEU B 1 353 ? -3.869 16.531 -11.25 1 98.94 353 LEU B O 1
ATOM 6350 N N . SER B 1 354 ? -5.488 14.984 -11.445 1 98.81 354 SER B N 1
ATOM 6351 C CA . SER B 1 354 ? -6.066 15.625 -12.625 1 98.81 354 SER B CA 1
ATOM 6352 C C . SER B 1 354 ? -6.516 17.047 -12.312 1 98.81 354 SER B C 1
ATOM 6354 O O . SER B 1 354 ? -6.527 17.906 -13.195 1 98.81 354 SER B O 1
ATOM 6356 N N . VAL B 1 355 ? -6.887 17.312 -11.047 1 98.69 355 VAL B N 1
ATOM 6357 C CA . VAL B 1 355 ? -7.262 18.656 -10.625 1 98.69 355 VAL B CA 1
ATOM 6358 C C . VAL B 1 355 ? -6.023 19.547 -10.555 1 98.69 355 VAL B C 1
ATOM 6360 O O . VAL B 1 355 ? -6.023 20.672 -11.062 1 98.69 355 VAL B O 1
ATOM 6363 N N . PHE B 1 356 ? -4.938 19.047 -9.945 1 98.62 356 PHE B N 1
ATOM 6364 C CA . PHE B 1 356 ? -3.688 19.797 -9.828 1 98.62 356 PHE B CA 1
ATOM 6365 C C . PHE B 1 356 ? -3.107 20.109 -11.203 1 98.62 356 PHE B C 1
ATOM 6367 O O . PHE B 1 356 ? -2.482 21.141 -11.398 1 98.62 356 PHE B O 1
ATOM 6374 N N . ASP B 1 357 ? -3.324 19.219 -12.141 1 98.56 357 ASP B N 1
ATOM 6375 C CA . ASP B 1 357 ? -2.771 19.359 -13.484 1 98.56 357 ASP B CA 1
ATOM 6376 C C . ASP B 1 357 ? -3.41 20.547 -14.219 1 98.56 357 ASP B C 1
ATOM 6378 O O . ASP B 1 357 ? -2.904 20.984 -15.25 1 98.56 357 ASP B O 1
ATOM 6382 N N . GLN B 1 358 ? -4.48 21.125 -13.703 1 98.44 358 GLN B N 1
ATOM 6383 C CA . GLN B 1 358 ? -5.203 22.219 -14.352 1 98.44 358 GLN B CA 1
ATOM 6384 C C . GLN B 1 358 ? -4.699 23.562 -13.867 1 98.44 358 GLN B C 1
ATOM 6386 O O . GLN B 1 358 ? -5.133 24.609 -14.367 1 98.44 358 GLN B O 1
ATOM 6391 N N . THR B 1 359 ? -3.783 23.578 -12.898 1 98.12 359 THR B N 1
ATOM 6392 C CA . THR B 1 359 ? -3.232 24.812 -12.328 1 98.12 359 THR B CA 1
ATOM 6393 C C . THR B 1 359 ? -1.781 24.594 -11.898 1 98.12 359 THR B C 1
ATOM 6395 O O . THR B 1 359 ? -1.092 23.719 -12.438 1 98.12 359 THR B O 1
ATOM 6398 N N . SER B 1 360 ? -1.229 25.484 -11.078 1 97.75 360 SER B N 1
ATOM 6399 C CA . SER B 1 360 ? 0.147 25.391 -10.609 1 97.75 360 SER B CA 1
ATOM 6400 C C . SER B 1 360 ? 0.23 25.594 -9.094 1 97.75 360 SER B C 1
ATOM 6402 O O . SER B 1 360 ? -0.641 26.25 -8.508 1 97.75 360 SER B O 1
ATOM 6404 N N . MET B 1 361 ? 1.247 25.078 -8.547 1 98.44 361 MET B N 1
ATOM 6405 C CA . MET B 1 361 ? 1.45 25.281 -7.117 1 98.44 361 MET B CA 1
ATOM 6406 C C . MET B 1 361 ? 1.677 26.75 -6.809 1 98.44 361 MET B C 1
ATOM 6408 O O . MET B 1 361 ? 1.291 27.234 -5.742 1 98.44 361 MET B O 1
ATOM 6412 N N . ALA B 1 362 ? 2.25 27.438 -7.707 1 98.06 362 ALA B N 1
ATOM 6413 C CA . ALA B 1 362 ? 2.438 28.875 -7.531 1 98.06 362 ALA B CA 1
ATOM 6414 C C . ALA B 1 362 ? 1.097 29.594 -7.398 1 98.06 362 ALA B C 1
ATOM 6416 O O . ALA B 1 362 ? 0.922 30.438 -6.523 1 98.06 362 ALA B O 1
ATOM 6417 N N . ASP B 1 363 ? 0.145 29.266 -8.297 1 98.12 363 ASP B N 1
ATOM 6418 C CA . ASP B 1 363 ? -1.182 29.875 -8.25 1 98.12 363 ASP B CA 1
ATOM 6419 C C . ASP B 1 363 ? -1.918 29.5 -6.969 1 98.12 363 ASP B C 1
ATOM 6421 O O . ASP B 1 363 ? -2.525 30.359 -6.324 1 98.12 363 ASP B O 1
ATOM 6425 N N . LEU B 1 364 ? -1.874 28.281 -6.641 1 98.5 364 LEU B N 1
ATOM 6426 C CA . LEU B 1 364 ? -2.508 27.828 -5.41 1 98.5 364 LEU B CA 1
ATOM 6427 C C . LEU B 1 364 ? -1.908 28.516 -4.195 1 98.5 364 LEU B C 1
ATOM 6429 O O . LEU B 1 364 ? -2.633 28.906 -3.271 1 98.5 364 LEU B O 1
ATOM 6433 N N . ARG B 1 365 ? -0.606 28.672 -4.219 1 98.25 365 ARG B N 1
ATOM 6434 C CA . ARG B 1 365 ? 0.086 29.297 -3.1 1 98.25 365 ARG B CA 1
ATOM 6435 C C . ARG B 1 365 ? -0.333 30.75 -2.945 1 98.25 365 ARG B C 1
ATOM 6437 O O . ARG B 1 365 ? -0.498 31.25 -1.826 1 98.25 365 ARG B O 1
ATOM 6444 N N . GLN B 1 366 ? -0.51 31.438 -3.965 1 97.5 366 GLN B N 1
ATOM 6445 C CA . GLN B 1 366 ? -0.94 32.844 -3.904 1 97.5 366 GLN B CA 1
ATOM 6446 C C . GLN B 1 366 ? -2.275 32.969 -3.178 1 97.5 366 GLN B C 1
ATOM 6448 O O . GLN B 1 366 ? -2.432 33.812 -2.309 1 97.5 366 GLN B O 1
ATOM 6453 N N . LYS B 1 367 ? -3.182 32.188 -3.533 1 97.88 367 LYS B N 1
ATOM 6454 C CA . LYS B 1 367 ? -4.461 32.219 -2.836 1 97.88 367 LYS B CA 1
ATOM 6455 C C . LYS B 1 367 ? -4.309 31.781 -1.381 1 97.88 367 LYS B C 1
ATOM 6457 O O . LYS B 1 367 ? -4.949 32.344 -0.489 1 97.88 367 LYS B O 1
ATOM 6462 N N . SER B 1 368 ? -3.498 30.734 -1.179 1 98.19 368 SER B N 1
ATOM 6463 C CA . SER B 1 368 ? -3.256 30.234 0.172 1 98.19 368 SER B CA 1
ATOM 6464 C C . SER B 1 368 ? -2.727 31.344 1.081 1 98.19 368 SER B C 1
ATOM 6466 O O . SER B 1 368 ? -3.162 31.469 2.227 1 98.19 368 SER B O 1
ATOM 6468 N N . LEU B 1 369 ? -1.788 32.125 0.583 1 98.12 369 LEU B N 1
ATOM 6469 C CA . LEU B 1 369 ? -1.209 33.25 1.343 1 98.12 369 LEU B CA 1
ATOM 6470 C C . LEU B 1 369 ? -2.287 34.219 1.766 1 98.12 369 LEU B C 1
ATOM 6472 O O . LEU B 1 369 ? -2.344 34.625 2.93 1 98.12 369 LEU B O 1
ATOM 6476 N N . LYS B 1 370 ? -3.148 34.562 0.867 1 97.94 370 LYS B N 1
ATOM 6477 C CA . LYS B 1 370 ? -4.188 35.562 1.137 1 97.94 370 LYS B CA 1
ATOM 6478 C C . LYS B 1 370 ? -5.258 35 2.064 1 97.94 370 LYS B C 1
ATOM 6480 O O . LYS B 1 370 ? -5.691 35.656 3.004 1 97.94 370 LYS B O 1
ATOM 6485 N N . LEU B 1 371 ? -5.672 33.812 1.759 1 98.19 371 LEU B N 1
ATOM 6486 C CA . LEU B 1 371 ? -6.727 33.125 2.508 1 98.19 371 LEU B CA 1
ATOM 6487 C C . LEU B 1 371 ? -6.324 32.969 3.967 1 98.19 371 LEU B C 1
ATOM 6489 O O . LEU B 1 371 ? -7.109 33.219 4.871 1 98.19 371 LEU B O 1
ATOM 6493 N N . THR B 1 372 ? -5.121 32.5 4.238 1 98.62 372 THR B N 1
ATOM 6494 C CA . THR B 1 372 ? -4.633 32.25 5.586 1 98.62 372 THR B CA 1
ATOM 6495 C C . THR B 1 372 ? -4.355 33.562 6.32 1 98.62 372 THR B C 1
ATOM 6497 O O . THR B 1 372 ? -4.578 33.656 7.527 1 98.62 372 THR B O 1
ATOM 6500 N N . ALA B 1 373 ? -3.852 34.531 5.59 1 98.25 373 ALA B N 1
ATOM 6501 C CA . ALA B 1 373 ? -3.654 35.844 6.18 1 98.25 373 ALA B CA 1
ATOM 6502 C C . ALA B 1 373 ? -4.984 36.469 6.605 1 98.25 373 ALA B C 1
ATOM 6504 O O . ALA B 1 373 ? -5.059 37.156 7.633 1 98.25 373 ALA B O 1
ATOM 6505 N N . TYR B 1 374 ? -6.008 36.344 5.777 1 98.62 374 TYR B N 1
ATOM 6506 C CA . TYR B 1 374 ? -7.336 36.844 6.109 1 98.62 374 TYR B CA 1
ATOM 6507 C C . TYR B 1 374 ? -7.867 36.156 7.375 1 98.62 374 TYR B C 1
ATOM 6509 O O . TYR B 1 374 ? -8.453 36.844 8.234 1 98.62 374 TYR B O 1
ATOM 6517 N N . LEU B 1 375 ? -7.684 34.875 7.527 1 98.81 375 LEU B N 1
ATOM 6518 C CA . LEU B 1 375 ? -8.047 34.156 8.742 1 98.81 375 LEU B CA 1
ATOM 6519 C C . LEU B 1 375 ? -7.348 34.75 9.961 1 98.81 375 LEU B C 1
ATOM 6521 O O . LEU B 1 375 ? -7.984 35 10.984 1 98.81 375 LEU B O 1
ATOM 6525 N N . GLU B 1 376 ? -6.043 34.906 9.812 1 98.5 376 GLU B N 1
ATOM 6526 C CA . GLU B 1 376 ? -5.262 35.5 10.906 1 98.5 376 GLU B CA 1
ATOM 6527 C C . GLU B 1 376 ? -5.785 36.875 11.281 1 98.5 376 GLU B C 1
ATOM 6529 O O . GLU B 1 376 ? -5.953 37.188 12.461 1 98.5 376 GLU B O 1
ATOM 6534 N N . PHE B 1 377 ? -6.043 37.688 10.281 1 98.06 377 PHE B N 1
ATOM 6535 C CA . PHE B 1 377 ? -6.551 39.062 10.477 1 98.06 377 PHE B CA 1
ATOM 6536 C C . PHE B 1 377 ? -7.848 39.031 11.281 1 98.06 377 PHE B C 1
ATOM 6538 O O . PHE B 1 377 ? -7.98 39.75 12.266 1 98.06 377 PHE B O 1
ATOM 6545 N N . LEU B 1 378 ? -8.742 38.219 10.844 1 98.31 378 LEU B N 1
ATOM 6546 C CA . LEU B 1 378 ? -10.055 38.156 11.492 1 98.31 378 LEU B CA 1
ATOM 6547 C C . LEU B 1 378 ? -9.938 37.625 12.914 1 98.31 378 LEU B C 1
ATOM 6549 O O . LEU B 1 378 ? -10.648 38.062 13.812 1 98.31 378 LEU B O 1
ATOM 6553 N N . LEU B 1 379 ? -9.07 36.625 13.164 1 98 379 LEU B N 1
ATOM 6554 C CA . LEU B 1 379 ? -8.883 36.031 14.492 1 98 379 LEU B CA 1
ATOM 6555 C C . LEU B 1 379 ? -8.32 37.062 15.461 1 98 379 LEU B C 1
ATOM 6557 O O . LEU B 1 379 ? -8.648 37.062 16.656 1 98 379 LEU B O 1
ATOM 6561 N N . LEU B 1 380 ? -7.488 37.969 14.945 1 97 380 LEU B N 1
ATOM 6562 C CA . LEU B 1 380 ? -6.766 38.875 15.812 1 97 380 LEU B CA 1
ATOM 6563 C C . LEU B 1 380 ? -7.508 40.188 15.938 1 97 380 LEU B C 1
ATOM 6565 O O . LEU B 1 380 ? -7.227 41 16.844 1 97 380 LEU B O 1
ATOM 6569 N N . LYS B 1 381 ? -8.406 40.375 15.023 1 95.5 381 LYS B N 1
ATOM 6570 C CA . LYS B 1 381 ? -9.125 41.656 15.031 1 95.5 381 LYS B CA 1
ATOM 6571 C C . LYS B 1 381 ? -9.852 41.875 16.359 1 95.5 381 LYS B C 1
ATOM 6573 O O . LYS B 1 381 ? -10.5 40.938 16.859 1 95.5 381 LYS B O 1
ATOM 6578 N N . ASP B 1 382 ? -9.688 43.094 16.938 1 92.5 382 ASP B N 1
ATOM 6579 C CA . ASP B 1 382 ? -10.375 43.531 18.125 1 92.5 382 ASP B CA 1
ATOM 6580 C C . ASP B 1 382 ? -10.039 42.656 19.328 1 92.5 382 ASP B C 1
ATOM 6582 O O . ASP B 1 382 ? -10.914 42.344 20.141 1 92.5 382 ASP B O 1
ATOM 6586 N N . THR B 1 383 ? -8.906 42.031 19.297 1 92.94 383 THR B N 1
ATOM 6587 C CA . THR B 1 383 ? -8.453 41.219 20.438 1 92.94 383 THR B CA 1
ATOM 6588 C C . THR B 1 383 ? -7.199 41.844 21.047 1 92.94 383 THR B C 1
ATOM 6590 O O . THR B 1 383 ? -6.523 42.656 20.422 1 92.94 383 THR B O 1
ATOM 6593 N N . ASP B 1 384 ? -7.059 41.438 22.344 1 92.12 384 ASP B N 1
ATOM 6594 C CA . ASP B 1 384 ? -5.875 41.812 23.109 1 92.12 384 ASP B CA 1
ATOM 6595 C C . ASP B 1 384 ? -5.082 40.594 23.547 1 92.12 384 ASP B C 1
ATOM 6597 O O . ASP B 1 384 ? -5.66 39.594 24.031 1 92.12 384 ASP B O 1
ATOM 6601 N N . GLU B 1 385 ? -3.803 40.625 23.266 1 89.75 385 GLU B N 1
ATOM 6602 C CA . GLU B 1 385 ? -2.934 39.5 23.547 1 89.75 385 GLU B CA 1
ATOM 6603 C C . GLU B 1 385 ? -3.074 39.031 24.984 1 89.75 385 GLU B C 1
ATOM 6605 O O . GLU B 1 385 ? -2.982 37.812 25.266 1 89.75 385 GLU B O 1
ATOM 6610 N N . LYS B 1 386 ? -3.279 39.938 25.922 1 92.06 386 LYS B N 1
ATOM 6611 C CA . LYS B 1 386 ? -3.322 39.625 27.344 1 92.06 386 LYS B CA 1
ATOM 6612 C C . LYS B 1 386 ? -4.66 39 27.734 1 92.06 386 LYS B C 1
ATOM 6614 O O . LYS B 1 386 ? -4.73 38.156 28.641 1 92.06 386 LYS B O 1
ATOM 6619 N N . THR B 1 387 ? -5.648 39.344 27.016 1 92.5 387 THR B N 1
ATOM 6620 C CA . THR B 1 387 ? -6.973 38.938 27.484 1 92.5 387 THR B CA 1
ATOM 6621 C C . THR B 1 387 ? -7.59 37.906 26.562 1 92.5 387 THR B C 1
ATOM 6623 O O . THR B 1 387 ? -8.539 37.219 26.938 1 92.5 387 THR B O 1
ATOM 6626 N N . ARG B 1 388 ? -7.004 37.812 25.406 1 94.44 388 ARG B N 1
ATOM 6627 C CA . ARG B 1 388 ? -7.578 36.875 24.453 1 94.44 388 ARG B CA 1
ATOM 6628 C C . ARG B 1 388 ? -7.457 35.438 24.969 1 94.44 388 ARG B C 1
ATOM 6630 O O . ARG B 1 388 ? -6.48 35.094 25.641 1 94.44 388 ARG B O 1
ATOM 6637 N N . LEU B 1 389 ? -8.375 34.594 24.641 1 96.75 389 LEU B N 1
ATOM 6638 C CA . LEU B 1 389 ? -8.516 33.25 25.188 1 96.75 389 LEU B CA 1
ATOM 6639 C C . LEU B 1 389 ? -7.797 32.219 24.328 1 96.75 389 LEU B C 1
ATOM 6641 O O . LEU B 1 389 ? -7.945 31 24.531 1 96.75 389 LEU B O 1
ATOM 6645 N N . TYR B 1 390 ? -7.094 32.625 23.391 1 97.69 390 TYR B N 1
ATOM 6646 C CA . TYR B 1 390 ? -6.355 31.734 22.516 1 97.69 390 TYR B CA 1
ATOM 6647 C C . TYR B 1 390 ? -5.105 32.406 21.969 1 97.69 390 TYR B C 1
ATOM 6649 O O . TYR B 1 390 ? -5.004 33.656 21.984 1 97.69 390 TYR B O 1
ATOM 6657 N N . ASP B 1 391 ? -4.172 31.641 21.516 1 97.44 391 ASP B N 1
ATOM 6658 C CA . ASP B 1 391 ? -2.979 32.094 20.797 1 97.44 391 ASP B CA 1
ATOM 6659 C C . ASP B 1 391 ? -2.822 31.344 19.469 1 97.44 391 ASP B C 1
ATOM 6661 O O . ASP B 1 391 ? -3.213 30.188 19.359 1 97.44 391 ASP B O 1
ATOM 6665 N N . ILE B 1 392 ? -2.363 32.062 18.484 1 98.31 392 ILE B N 1
ATOM 6666 C CA . ILE B 1 392 ? -1.979 31.391 17.25 1 98.31 392 ILE B CA 1
ATOM 6667 C C . ILE B 1 392 ? -0.523 30.938 17.328 1 98.31 392 ILE B C 1
ATOM 6669 O O . ILE B 1 392 ? 0.386 31.766 17.422 1 98.31 392 ILE B O 1
ATOM 6673 N N . ILE B 1 393 ? -0.286 29.641 17.312 1 98.12 393 ILE B N 1
ATOM 6674 C CA . ILE B 1 393 ? 1.07 29.156 17.531 1 98.12 393 ILE B CA 1
ATOM 6675 C C . ILE B 1 393 ? 1.757 28.906 16.188 1 98.12 393 ILE B C 1
ATOM 6677 O O . ILE B 1 393 ? 2.938 28.547 16.141 1 98.12 393 ILE B O 1
ATOM 6681 N N . THR B 1 394 ? 1.043 29.047 15.055 1 98.62 394 THR B N 1
ATOM 6682 C CA . THR B 1 394 ? 1.649 29.109 13.727 1 98.62 394 THR B CA 1
ATOM 6683 C C . THR B 1 394 ? 2.385 30.422 13.539 1 98.62 394 THR B C 1
ATOM 6685 O O . THR B 1 394 ? 1.898 31.484 13.953 1 98.62 394 THR B O 1
ATOM 6688 N N . PRO B 1 395 ? 3.521 30.359 12.844 1 98 395 PRO B N 1
ATOM 6689 C CA . PRO B 1 395 ? 4.258 31.609 12.625 1 98 395 PRO B CA 1
ATOM 6690 C C . PRO B 1 395 ? 3.422 32.656 11.906 1 98 395 PRO B C 1
ATOM 6692 O O . PRO B 1 395 ? 2.664 32.344 10.984 1 98 395 PRO B O 1
ATOM 6695 N N . SER B 1 396 ? 3.65 33.969 12.281 1 96.69 396 SER B N 1
ATOM 6696 C CA . SER B 1 396 ? 2.908 35.062 11.672 1 96.69 396 SER B CA 1
ATOM 6697 C C . SER B 1 396 ? 3.455 35.406 10.289 1 96.69 396 SER B C 1
ATOM 6699 O O . SER B 1 396 ? 2.738 35.938 9.453 1 96.69 396 SER B O 1
ATOM 6701 N N . ASP B 1 397 ? 4.75 35.094 10.055 1 97.19 397 ASP B N 1
ATOM 6702 C CA . ASP B 1 397 ? 5.324 35.25 8.727 1 97.19 397 ASP B CA 1
ATOM 6703 C C . ASP B 1 397 ? 4.648 34.344 7.711 1 97.19 397 ASP B C 1
ATOM 6705 O O . ASP B 1 397 ? 4.727 33.125 7.828 1 97.19 397 ASP B O 1
ATOM 6709 N N . PRO B 1 398 ? 4.012 34.938 6.703 1 96.88 398 PRO B N 1
ATOM 6710 C CA . PRO B 1 398 ? 3.287 34.094 5.746 1 96.88 398 PRO B CA 1
ATOM 6711 C C . PRO B 1 398 ? 4.203 33.156 4.984 1 96.88 398 PRO B C 1
ATOM 6713 O O . PRO B 1 398 ? 3.744 32.125 4.457 1 96.88 398 PRO B O 1
ATOM 6716 N N . ASN B 1 399 ? 5.477 33.438 4.922 1 96.81 399 ASN B N 1
ATOM 6717 C CA . ASN B 1 399 ? 6.414 32.562 4.207 1 96.81 399 ASN B CA 1
ATOM 6718 C C . ASN B 1 399 ? 6.879 31.406 5.07 1 96.81 399 ASN B C 1
ATOM 6720 O O . ASN B 1 399 ? 7.547 30.484 4.582 1 96.81 399 ASN B O 1
ATOM 6724 N N . ALA B 1 400 ? 6.492 31.359 6.332 1 98.12 400 ALA B N 1
ATOM 6725 C CA . ALA B 1 400 ? 6.914 30.328 7.27 1 98.12 400 ALA B CA 1
ATOM 6726 C C . ALA B 1 400 ? 5.742 29.422 7.656 1 98.12 400 ALA B C 1
ATOM 6728 O O . ALA B 1 400 ? 5.754 28.812 8.719 1 98.12 400 ALA B O 1
ATOM 6729 N N . ARG B 1 401 ? 4.754 29.438 6.809 1 98.38 401 ARG B N 1
ATOM 6730 C CA . ARG B 1 401 ? 3.605 28.562 7.051 1 98.38 401 ARG B CA 1
ATOM 6731 C C . ARG B 1 401 ? 2.918 28.188 5.742 1 98.38 401 ARG B C 1
ATOM 6733 O O . ARG B 1 401 ? 3.256 28.719 4.684 1 98.38 401 ARG B O 1
ATOM 6740 N N . GLY B 1 402 ? 2.033 27.125 5.754 1 97.81 402 GLY B N 1
ATOM 6741 C CA . GLY B 1 402 ? 1.124 26.766 4.676 1 97.81 402 GLY B CA 1
ATOM 6742 C C . GLY B 1 402 ? -0.297 27.25 4.914 1 97.81 402 GLY B C 1
ATOM 6743 O O . GLY B 1 402 ? -0.513 28.375 5.336 1 97.81 402 GLY B O 1
ATOM 6744 N N . ALA B 1 403 ? -1.271 26.438 4.562 1 98.12 403 ALA B N 1
ATOM 6745 C CA . ALA B 1 403 ? -2.689 26.766 4.637 1 98.12 403 ALA B CA 1
ATOM 6746 C C . ALA B 1 403 ? -3.275 26.391 5.992 1 98.12 403 ALA B C 1
ATOM 6748 O O . ALA B 1 403 ? -4.387 25.859 6.07 1 98.12 403 ALA B O 1
ATOM 6749 N N . GLN B 1 404 ? -2.535 26.516 7.055 1 98.5 404 GLN B N 1
ATOM 6750 C CA . GLN B 1 404 ? -3.016 26.141 8.375 1 98.5 404 GLN B CA 1
ATOM 6751 C C . GLN B 1 404 ? -2.652 27.203 9.414 1 98.5 404 GLN B C 1
ATOM 6753 O O . GLN B 1 404 ? -1.542 27.734 9.406 1 98.5 404 GLN B O 1
ATOM 6758 N N . LEU B 1 405 ? -3.559 27.547 10.305 1 98.81 405 LEU B N 1
ATOM 6759 C CA . LEU B 1 405 ? -3.262 28.172 11.586 1 98.81 405 LEU B CA 1
ATOM 6760 C C . LEU B 1 405 ? -3.643 27.25 12.742 1 98.81 405 LEU B C 1
ATOM 6762 O O . LEU B 1 405 ? -4.77 26.75 12.797 1 98.81 405 LEU B O 1
ATOM 6766 N N . SER B 1 406 ? -2.658 26.984 13.578 1 98.75 406 SER B N 1
ATOM 6767 C CA . SER B 1 406 ? -2.924 26.281 14.828 1 98.75 406 SER B CA 1
ATOM 6768 C C . SER B 1 406 ? -3.275 27.25 15.953 1 98.75 406 SER B C 1
ATOM 6770 O O . SER B 1 406 ? -2.443 28.062 16.359 1 98.75 406 SER B O 1
ATOM 6772 N N . VAL B 1 407 ? -4.484 27.141 16.406 1 98.69 407 VAL B N 1
ATOM 6773 C CA . VAL B 1 407 ? -5 28.031 17.453 1 98.69 407 VAL B CA 1
ATOM 6774 C C . VAL B 1 407 ? -5.02 27.297 18.781 1 98.69 407 VAL B C 1
ATOM 6776 O O . VAL B 1 407 ? -5.789 26.344 18.969 1 98.69 407 VAL B O 1
ATOM 6779 N N . LEU B 1 408 ? -4.152 27.672 19.688 1 98.12 408 LEU B N 1
ATOM 6780 C CA . LEU B 1 408 ? -4.059 27.078 21.016 1 98.12 408 LEU B CA 1
ATOM 6781 C C . LEU B 1 408 ? -5 27.781 22 1 98.12 408 LEU B C 1
ATOM 6783 O O . LEU B 1 408 ? -4.785 28.953 22.344 1 98.12 408 LEU B O 1
ATOM 6787 N N . LEU B 1 409 ? -5.98 27.125 22.422 1 98.06 409 LEU B N 1
ATOM 6788 C CA . LEU B 1 409 ? -6.98 27.656 23.328 1 98.06 409 LEU B CA 1
ATOM 6789 C C . LEU B 1 409 ? -6.5 27.578 24.766 1 98.06 409 LEU B C 1
ATOM 6791 O O . LEU B 1 409 ? -5.688 26.703 25.109 1 98.06 409 LEU B O 1
ATOM 6795 N N . LYS B 1 410 ? -6.984 28.5 25.547 1 96.44 410 LYS B N 1
ATOM 6796 C CA . LYS B 1 410 ? -6.758 28.359 26.984 1 96.44 410 LYS B CA 1
ATOM 6797 C C . LYS B 1 410 ? -7.336 27.047 27.516 1 96.44 410 LYS B C 1
ATOM 6799 O O . LYS B 1 410 ? -8.242 26.484 26.906 1 96.44 410 LYS B O 1
ATOM 6804 N N . PRO B 1 411 ? -6.785 26.531 28.625 1 95.56 411 PRO B N 1
ATOM 6805 C CA . PRO B 1 411 ? -7.191 25.219 29.125 1 95.56 411 PRO B CA 1
ATOM 6806 C C . PRO B 1 411 ? -8.703 25.109 29.344 1 95.56 411 PRO B C 1
ATOM 6808 O O . PRO B 1 411 ? -9.336 26.062 29.812 1 95.56 411 PRO B O 1
ATOM 6811 N N . GLY B 1 412 ? -9.258 23.969 28.922 1 94.44 412 GLY B N 1
ATOM 6812 C CA . GLY B 1 412 ? -10.648 23.641 29.203 1 94.44 412 GLY B CA 1
ATOM 6813 C C . GLY B 1 412 ? -11.602 24.125 28.125 1 94.44 412 GLY B C 1
ATOM 6814 O O . GLY B 1 412 ? -12.797 23.812 28.172 1 94.44 412 GLY B O 1
ATOM 6815 N N . LEU B 1 413 ? -11.125 24.766 27.109 1 96.44 413 LEU B N 1
ATOM 6816 C CA . LEU B 1 413 ? -12.016 25.422 26.156 1 96.44 413 LEU B CA 1
ATOM 6817 C C . LEU B 1 413 ? -12.195 24.562 24.906 1 96.44 413 LEU B C 1
ATOM 6819 O O . LEU B 1 413 ? -13.117 24.781 24.125 1 96.44 413 LEU B O 1
ATOM 6823 N N . LEU B 1 414 ? -11.32 23.594 24.688 1 96.06 414 LEU B N 1
ATOM 6824 C CA . LEU B 1 414 ? -11.289 22.859 23.438 1 96.06 414 LEU B CA 1
ATOM 6825 C C . LEU B 1 414 ? -12.633 22.172 23.172 1 96.06 414 LEU B C 1
ATOM 6827 O O . LEU B 1 414 ? -13.156 22.234 22.062 1 96.06 414 LEU B O 1
ATOM 6831 N N . HIS B 1 415 ? -13.227 21.547 24.141 1 94.88 415 HIS B N 1
ATOM 6832 C CA . HIS B 1 415 ? -14.461 20.797 23.984 1 94.88 415 HIS B CA 1
ATOM 6833 C C . HIS B 1 415 ? -15.617 21.719 23.594 1 94.88 415 HIS B C 1
ATOM 6835 O O . HIS B 1 415 ? -16.391 21.406 22.688 1 94.88 415 HIS B O 1
ATOM 6841 N N . LYS B 1 416 ? -15.703 22.797 24.312 1 95.31 416 LYS B N 1
ATOM 6842 C CA . LYS B 1 416 ? -16.766 23.766 24.062 1 95.31 416 LYS B CA 1
ATOM 6843 C C . LYS B 1 416 ? -16.672 24.328 22.641 1 95.31 416 LYS B C 1
ATOM 6845 O O . LYS B 1 416 ? -17.672 24.422 21.938 1 95.31 416 LYS B O 1
ATOM 6850 N N . VAL B 1 417 ? -15.523 24.719 22.281 1 97.06 417 VAL B N 1
ATOM 6851 C CA . VAL B 1 417 ? -15.281 25.281 20.953 1 97.06 417 VAL B CA 1
ATOM 6852 C C . VAL B 1 417 ? -15.57 24.234 19.891 1 97.06 417 VAL B C 1
ATOM 6854 O O . VAL B 1 417 ? -16.234 24.531 18.891 1 97.06 417 VAL B O 1
ATOM 6857 N N . SER B 1 418 ? -15.094 23.031 20.125 1 95.75 418 SER B N 1
ATOM 6858 C CA . SER B 1 418 ? -15.297 21.953 19.172 1 95.75 418 SER B CA 1
ATOM 6859 C C . SER B 1 418 ? -16.781 21.656 18.969 1 95.75 418 SER B C 1
ATOM 6861 O O . SER B 1 418 ? -17.219 21.422 17.844 1 95.75 418 SER B O 1
ATOM 6863 N N . GLU B 1 419 ? -17.516 21.609 19.984 1 95.31 419 GLU B N 1
ATOM 6864 C CA . GLU B 1 419 ? -18.953 21.344 19.906 1 95.31 419 GLU B CA 1
ATOM 6865 C C . GLU B 1 419 ? -19.656 22.422 19.109 1 95.31 419 GLU B C 1
ATOM 6867 O O . GLU B 1 419 ? -20.531 22.125 18.281 1 95.31 419 GLU B O 1
ATOM 6872 N N . ARG B 1 420 ? -19.344 23.703 19.359 1 96.25 420 ARG B N 1
ATOM 6873 C CA . ARG B 1 420 ? -19.938 24.828 18.641 1 96.25 420 ARG B CA 1
ATOM 6874 C C . ARG B 1 420 ? -19.656 24.719 17.141 1 96.25 420 ARG B C 1
ATOM 6876 O O . ARG B 1 420 ? -20.562 24.891 16.328 1 96.25 420 ARG B O 1
ATOM 6883 N N . LEU B 1 421 ? -18.422 24.438 16.828 1 97.5 421 LEU B N 1
ATOM 6884 C CA . LEU B 1 421 ? -18.031 24.328 15.422 1 97.5 421 LEU B CA 1
ATOM 6885 C C . LEU B 1 421 ? -18.75 23.156 14.758 1 97.5 421 LEU B C 1
ATOM 6887 O O . LEU B 1 421 ? -19.25 23.281 13.641 1 97.5 421 LEU B O 1
ATOM 6891 N N . GLN B 1 422 ? -18.812 22.016 15.453 1 95 422 GLN B N 1
ATOM 6892 C CA . GLN B 1 422 ? -19.484 20.844 14.922 1 95 422 GLN B CA 1
ATOM 6893 C C . GLN B 1 422 ? -20.969 21.141 14.664 1 95 422 GLN B C 1
ATOM 6895 O O . GLN B 1 422 ? -21.5 20.766 13.617 1 95 422 GLN B O 1
ATOM 6900 N N . ASN B 1 423 ? -21.609 21.781 15.578 1 95.94 423 ASN B N 1
ATOM 6901 C CA . ASN B 1 423 ? -23.016 22.125 15.445 1 95.94 423 ASN B CA 1
ATOM 6902 C C . ASN B 1 423 ? -23.266 23.094 14.281 1 95.94 423 ASN B C 1
ATOM 6904 O O . ASN B 1 423 ? -24.328 23.078 13.672 1 95.94 423 ASN B O 1
ATOM 6908 N N . ALA B 1 424 ? -22.281 23.859 14.016 1 97.25 424 ALA B N 1
ATOM 6909 C CA . ALA B 1 424 ? -22.391 24.828 12.93 1 97.25 424 ALA B CA 1
ATOM 6910 C C . ALA B 1 424 ? -22 24.203 11.594 1 97.25 424 ALA B C 1
ATOM 6912 O O . ALA B 1 424 ? -22.031 24.859 10.555 1 97.25 424 ALA B O 1
ATOM 6913 N N . GLY B 1 425 ? -21.609 22.906 11.57 1 97.44 425 GLY B N 1
ATOM 6914 C CA . GLY B 1 425 ? -21.203 22.219 10.352 1 97.44 425 GLY B CA 1
ATOM 6915 C C . GLY B 1 425 ? -19.812 22.625 9.891 1 97.44 425 GLY B C 1
ATOM 6916 O O . GLY B 1 425 ? -19.547 22.656 8.688 1 97.44 425 GLY B O 1
ATOM 6917 N N . ILE B 1 426 ? -18.969 23.078 10.82 1 98.5 426 ILE B N 1
ATOM 6918 C CA . ILE B 1 426 ? -17.594 23.438 10.523 1 98.5 426 ILE B CA 1
ATOM 6919 C C . ILE B 1 426 ? -16.641 22.344 11.008 1 98.5 426 ILE B C 1
ATOM 6921 O O . ILE B 1 426 ? -16.656 21.984 12.188 1 98.5 426 ILE B O 1
ATOM 6925 N N . ILE B 1 427 ? -15.875 21.781 10.094 1 98.19 427 ILE B N 1
ATOM 6926 C CA . ILE B 1 427 ? -14.977 20.672 10.414 1 98.19 427 ILE B CA 1
ATOM 6927 C C . ILE B 1 427 ? -13.539 21.188 10.477 1 98.19 427 ILE B C 1
ATOM 6929 O O . ILE B 1 427 ? -13.016 21.719 9.5 1 98.19 427 ILE B O 1
ATOM 6933 N N . CYS B 1 428 ? -12.867 21.047 11.578 1 98.12 428 CYS B N 1
ATOM 6934 C CA . CYS B 1 428 ? -11.453 21.344 11.805 1 98.12 428 CYS B CA 1
ATOM 6935 C C . CYS B 1 428 ? -10.766 20.172 12.492 1 98.12 428 CYS B C 1
ATOM 6937 O O . CYS B 1 428 ? -11.43 19.312 13.094 1 98.12 428 CYS B O 1
ATOM 6939 N N . ASP B 1 429 ? -9.492 20.125 12.328 1 97.06 429 ASP B N 1
ATOM 6940 C CA . ASP B 1 429 ? -8.695 19.156 13.07 1 97.06 429 ASP B CA 1
ATOM 6941 C C . ASP B 1 429 ? -8.43 19.625 14.492 1 97.06 429 ASP B C 1
ATOM 6943 O O . ASP B 1 429 ? -8.25 20.828 14.727 1 97.06 429 ASP B O 1
ATOM 6947 N N . LYS B 1 430 ? -8.461 18.719 15.414 1 95.31 430 LYS B N 1
ATOM 6948 C CA . LYS B 1 430 ? -8.219 19.047 16.812 1 95.31 430 LYS B CA 1
ATOM 6949 C C . LYS B 1 430 ? -7.102 18.188 17.406 1 95.31 430 LYS B C 1
ATOM 6951 O O . LYS B 1 430 ? -7.008 17 17.094 1 95.31 430 LYS B O 1
ATOM 6956 N N . ARG B 1 431 ? -6.309 18.766 18.141 1 93.56 431 ARG B N 1
ATOM 6957 C CA . ARG B 1 431 ? -5.266 18.078 18.891 1 93.56 431 ARG B CA 1
ATOM 6958 C C . ARG B 1 431 ? -5.332 18.422 20.375 1 93.56 431 ARG B C 1
ATOM 6960 O O . ARG B 1 431 ? -5.039 19.547 20.781 1 93.56 431 ARG B O 1
ATOM 6967 N N . GLU B 1 432 ? -5.672 17.422 21.156 1 89.56 432 GLU B N 1
ATOM 6968 C CA . GLU B 1 432 ? -5.676 17.625 22.594 1 89.56 432 GLU B CA 1
ATOM 6969 C C . GLU B 1 432 ? -4.297 18.047 23.094 1 89.56 432 GLU B C 1
ATOM 6971 O O . GLU B 1 432 ? -3.277 17.625 22.547 1 89.56 432 GLU B O 1
ATOM 6976 N N . PRO B 1 433 ? -4.293 18.875 24.031 1 88.75 433 PRO B N 1
ATOM 6977 C CA . PRO B 1 433 ? -5.402 19.266 24.906 1 88.75 433 PRO B CA 1
ATOM 6978 C C . PRO B 1 433 ? -6.09 20.547 24.438 1 88.75 433 PRO B C 1
ATOM 6980 O O . PRO B 1 433 ? -7.18 20.875 24.922 1 88.75 433 PRO B O 1
ATOM 6983 N N . GLY B 1 434 ? -5.496 21.281 23.469 1 94.44 434 GLY B N 1
ATOM 6984 C CA . GLY B 1 434 ? -6.164 22.562 23.344 1 94.44 434 GLY B CA 1
ATOM 6985 C C . GLY B 1 434 ? -6.016 23.188 21.969 1 94.44 434 GLY B C 1
ATOM 6986 O O . GLY B 1 434 ? -6.363 24.359 21.766 1 94.44 434 GLY B O 1
ATOM 6987 N N . VAL B 1 435 ? -5.602 22.438 21 1 97.19 435 VAL B N 1
ATOM 6988 C CA . VAL B 1 435 ? -5.293 23.094 19.734 1 97.19 435 VAL B CA 1
ATOM 6989 C C . VAL B 1 435 ? -6.379 22.766 18.719 1 97.19 435 VAL B C 1
ATOM 6991 O O . VAL B 1 435 ? -6.805 21.625 18.594 1 97.19 435 VAL B O 1
ATOM 6994 N N . VAL B 1 436 ? -6.879 23.781 18.047 1 98.25 436 VAL B N 1
ATOM 6995 C CA . VAL B 1 436 ? -7.672 23.656 16.828 1 98.25 436 VAL B CA 1
ATOM 6996 C C . VAL B 1 436 ? -6.824 24.031 15.625 1 98.25 436 VAL B C 1
ATOM 6998 O O . VAL B 1 436 ? -6.312 25.156 15.539 1 98.25 436 VAL B O 1
ATOM 7001 N N . ARG B 1 437 ? -6.59 23.109 14.781 1 98.5 437 ARG B N 1
ATOM 7002 C CA . ARG B 1 437 ? -5.855 23.375 13.555 1 98.5 437 ARG B CA 1
ATOM 7003 C C . ARG B 1 437 ? -6.809 23.703 12.406 1 98.5 437 ARG B C 1
ATOM 7005 O O . ARG B 1 437 ? -7.512 22.828 11.906 1 98.5 437 ARG B O 1
ATOM 7012 N N . VAL B 1 438 ? -6.852 24.953 12 1 98.81 438 VAL B N 1
ATOM 7013 C CA . VAL B 1 438 ? -7.75 25.484 10.977 1 98.81 438 VAL B CA 1
ATOM 7014 C C . VAL B 1 438 ? -7.012 25.562 9.641 1 98.81 438 VAL B C 1
ATOM 7016 O O . VAL B 1 438 ? -6.055 26.328 9.508 1 98.81 438 VAL B O 1
ATOM 7019 N N . ALA B 1 439 ? -7.492 24.766 8.664 1 98.81 439 ALA B N 1
ATOM 7020 C CA . ALA B 1 439 ? -6.746 24.672 7.41 1 98.81 439 ALA B CA 1
ATOM 7021 C C . ALA B 1 439 ? -7.621 25.078 6.223 1 98.81 439 ALA B C 1
ATOM 7023 O O . ALA B 1 439 ? -8.234 24.219 5.582 1 98.81 439 ALA B O 1
ATOM 7024 N N . PRO B 1 440 ? -7.715 26.375 5.871 1 98.75 440 PRO B N 1
ATOM 7025 C CA . PRO B 1 440 ? -8.406 26.766 4.641 1 98.75 440 PRO B CA 1
ATOM 7026 C C . PRO B 1 440 ? -7.629 26.406 3.381 1 98.75 440 PRO B C 1
ATOM 7028 O O . PRO B 1 440 ? -6.68 27.094 3.01 1 98.75 440 PRO B O 1
ATOM 7031 N N . VAL B 1 441 ? -8.086 25.406 2.701 1 98.69 441 VAL B N 1
ATOM 7032 C CA . VAL B 1 441 ? -7.418 24.875 1.52 1 98.69 441 VAL B CA 1
ATOM 7033 C C . VAL B 1 441 ? -7.801 25.703 0.294 1 98.69 441 VAL B C 1
ATOM 7035 O O . VAL B 1 441 ? -8.984 25.875 -0.01 1 98.69 441 VAL B O 1
ATOM 7038 N N . PRO B 1 442 ? -6.848 26.172 -0.469 1 98.56 442 PRO B N 1
ATOM 7039 C CA . PRO B 1 442 ? -7.125 27.094 -1.563 1 98.56 442 PRO B CA 1
ATOM 7040 C C . PRO B 1 442 ? -7.957 26.469 -2.68 1 98.56 442 PRO B C 1
ATOM 7042 O O . PRO B 1 442 ? -8.648 27.172 -3.414 1 98.56 442 PRO B O 1
ATOM 7045 N N . LEU B 1 443 ? -7.938 25.172 -2.844 1 98.62 443 LEU B N 1
ATOM 7046 C CA . LEU B 1 443 ? -8.625 24.484 -3.934 1 98.62 443 LEU B CA 1
ATOM 7047 C C . LEU B 1 443 ? -10.141 24.594 -3.779 1 98.62 443 LEU B C 1
ATOM 7049 O O . LEU B 1 443 ? -10.867 24.609 -4.773 1 98.62 443 LEU B O 1
ATOM 7053 N N . TYR B 1 444 ? -10.625 24.672 -2.449 1 98.69 444 TYR B N 1
ATOM 7054 C CA . TYR B 1 444 ? -12.078 24.562 -2.377 1 98.69 444 TYR B CA 1
ATOM 7055 C C . TYR B 1 444 ? -12.641 25.453 -1.272 1 98.69 444 TYR B C 1
ATOM 7057 O O . TYR B 1 444 ? -13.852 25.625 -1.165 1 98.69 444 TYR B O 1
ATOM 7065 N N . ASN B 1 445 ? -11.805 26.125 -0.439 1 98.81 445 ASN B N 1
ATOM 7066 C CA . ASN B 1 445 ? -12.328 27 0.604 1 98.81 445 ASN B CA 1
ATOM 7067 C C . ASN B 1 445 ? -12.43 28.453 0.125 1 98.81 445 ASN B C 1
ATOM 7069 O O . ASN B 1 445 ? -11.719 28.859 -0.796 1 98.81 445 ASN B O 1
ATOM 7073 N N . THR B 1 446 ? -13.297 29.203 0.765 1 98.75 446 THR B N 1
ATOM 7074 C CA . THR B 1 446 ? -13.562 30.578 0.36 1 98.75 446 THR B CA 1
ATOM 7075 C C . THR B 1 446 ? -13.297 31.547 1.512 1 98.75 446 THR B C 1
ATOM 7077 O O . THR B 1 446 ? -13.164 31.125 2.664 1 98.75 446 THR B O 1
ATOM 7080 N N . PHE B 1 447 ? -13.172 32.844 1.158 1 98.75 447 PHE B N 1
ATOM 7081 C CA . PHE B 1 447 ? -12.992 33.875 2.16 1 98.75 447 PHE B CA 1
ATOM 7082 C C . PHE B 1 447 ? -14.242 34.031 3.02 1 98.75 447 PHE B C 1
ATOM 7084 O O . PHE B 1 447 ? -14.148 34.281 4.219 1 98.75 447 PHE B O 1
ATOM 7091 N N . SER B 1 448 ? -15.375 33.812 2.443 1 98.69 448 SER B N 1
ATOM 7092 C CA . SER B 1 448 ? -16.625 33.844 3.189 1 98.69 448 SER B CA 1
ATOM 7093 C C . SER B 1 448 ? -16.672 32.75 4.242 1 98.69 448 SER B C 1
ATOM 7095 O O . SER B 1 448 ? -17.203 32.938 5.34 1 98.69 448 SER B O 1
ATOM 7097 N N . GLU B 1 449 ? -16.219 31.594 3.893 1 98.75 449 GLU B N 1
ATOM 7098 C CA . GLU B 1 449 ? -16.141 30.516 4.867 1 98.75 449 GLU B CA 1
ATOM 7099 C C . GLU B 1 449 ? -15.219 30.875 6.031 1 98.75 449 GLU B C 1
ATOM 7101 O O . GLU B 1 449 ? -15.508 30.531 7.18 1 98.75 449 GLU B O 1
ATOM 7106 N N . VAL B 1 450 ? -14.125 31.5 5.719 1 98.81 450 VAL B N 1
ATOM 7107 C CA . VAL B 1 450 ? -13.188 31.953 6.746 1 98.81 450 VAL B CA 1
ATOM 7108 C C . VAL B 1 450 ? -13.891 32.938 7.684 1 98.81 450 VAL B C 1
ATOM 7110 O O . VAL B 1 450 ? -13.789 32.812 8.906 1 98.81 450 VAL B O 1
ATOM 7113 N N . PHE B 1 451 ? -14.586 33.875 7.117 1 98.56 451 PHE B N 1
ATOM 7114 C CA . PHE B 1 451 ? -15.328 34.875 7.902 1 98.56 451 PHE B CA 1
ATOM 7115 C C . PHE B 1 451 ? -16.328 34.188 8.82 1 98.56 451 PHE B C 1
ATOM 7117 O O . PHE B 1 451 ? -16.391 34.469 10.016 1 98.56 451 PHE B O 1
ATOM 7124 N N . ASN B 1 452 ? -17.078 33.281 8.242 1 97.94 452 ASN B N 1
ATOM 7125 C CA . ASN B 1 452 ? -18.078 32.531 9.008 1 97.94 452 ASN B CA 1
ATOM 7126 C C . ASN B 1 452 ? -17.453 31.719 10.133 1 97.94 452 ASN B C 1
ATOM 7128 O O . ASN B 1 452 ? -18 31.641 11.234 1 97.94 452 ASN B O 1
ATOM 7132 N N . PHE B 1 453 ? -16.422 31.078 9.883 1 98.56 453 PHE B N 1
ATOM 7133 C CA . PHE B 1 453 ? -15.719 30.312 10.898 1 98.56 453 PHE B CA 1
ATOM 7134 C C . PHE B 1 453 ? -15.344 31.188 12.086 1 98.56 453 PHE B C 1
ATOM 7136 O O . PHE B 1 453 ? -15.602 30.844 13.234 1 98.56 453 PHE B O 1
ATOM 7143 N N . VAL B 1 454 ? -14.641 32.312 11.781 1 98.31 454 VAL B N 1
ATOM 7144 C CA . VAL B 1 454 ? -14.148 33.188 12.852 1 98.31 454 VAL B CA 1
ATOM 7145 C C . VAL B 1 454 ? -15.32 33.688 13.695 1 98.31 454 VAL B C 1
ATOM 7147 O O . VAL B 1 454 ? -15.227 33.75 14.922 1 98.31 454 VAL B O 1
ATOM 7150 N N . SER B 1 455 ? -16.422 34 13 1 97.19 455 SER B N 1
ATOM 7151 C CA . SER B 1 455 ? -17.625 34.438 13.711 1 97.19 455 SER B CA 1
ATOM 7152 C C . SER B 1 455 ? -18.078 33.344 14.688 1 97.19 455 SER B C 1
ATOM 7154 O O . SER B 1 455 ? -18.344 33.625 15.859 1 97.19 455 SER B O 1
ATOM 7156 N N . GLU B 1 456 ? -18.203 32.094 14.227 1 97.5 456 GLU B N 1
ATOM 7157 C CA . GLU B 1 456 ? -18.641 30.984 15.07 1 97.5 456 GLU B CA 1
ATOM 7158 C C . GLU B 1 456 ? -17.625 30.703 16.172 1 97.5 456 GLU B C 1
ATOM 7160 O O . GLU B 1 456 ? -17.984 30.391 17.297 1 97.5 456 GLU B O 1
ATOM 7165 N N . PHE B 1 457 ? -16.359 30.766 15.883 1 97.69 457 PHE B N 1
ATOM 7166 C CA . PHE B 1 457 ? -15.273 30.5 16.812 1 97.69 457 PHE B CA 1
ATOM 7167 C C . PHE B 1 457 ? -15.297 31.5 17.969 1 97.69 457 PHE B C 1
ATOM 7169 O O . PHE B 1 457 ? -15.258 31.094 19.141 1 97.69 457 PHE B O 1
ATOM 7176 N N . LYS B 1 458 ? -15.391 32.75 17.641 1 96.31 458 LYS B N 1
ATOM 7177 C CA . LYS B 1 458 ? -15.43 33.781 18.672 1 96.31 458 LYS B CA 1
ATOM 7178 C C . LYS B 1 458 ? -16.703 33.688 19.5 1 96.31 458 LYS B C 1
ATOM 7180 O O . LYS B 1 458 ? -16.688 33.938 20.719 1 96.31 458 LYS B O 1
ATOM 7185 N N . ALA B 1 459 ? -17.797 33.375 18.844 1 95.38 459 ALA B N 1
ATOM 7186 C CA . ALA B 1 459 ? -19.062 33.188 19.578 1 95.38 459 ALA B CA 1
ATOM 7187 C C . ALA B 1 459 ? -18.938 32.031 20.594 1 95.38 459 ALA B C 1
ATOM 7189 O O . ALA B 1 459 ? -19.5 32.125 21.688 1 95.38 459 ALA B O 1
ATOM 7190 N N . ALA B 1 460 ? -18.266 30.969 20.25 1 95.75 460 ALA B N 1
ATOM 7191 C CA . ALA B 1 460 ? -18.062 29.828 21.141 1 95.75 460 ALA B CA 1
ATOM 7192 C C . ALA B 1 460 ? -17.297 30.25 22.391 1 95.75 460 ALA B C 1
ATOM 7194 O O . ALA B 1 460 ? -17.531 29.719 23.469 1 95.75 460 ALA B O 1
ATOM 7195 N N . LEU B 1 461 ? -16.391 31.125 22.234 1 95.19 461 LEU B N 1
ATOM 7196 C CA . LEU B 1 461 ? -15.539 31.578 23.328 1 95.19 461 LEU B CA 1
ATOM 7197 C C . LEU B 1 461 ? -16.281 32.594 24.219 1 95.19 461 LEU B C 1
ATOM 7199 O O . LEU B 1 461 ? -16.016 32.688 25.422 1 95.19 461 LEU B O 1
ATOM 7203 N N . ALA B 1 462 ? -17.141 33.375 23.672 1 89.25 462 ALA B N 1
ATOM 7204 C CA . ALA B 1 462 ? -17.906 34.375 24.406 1 89.25 462 ALA B CA 1
ATOM 7205 C C . ALA B 1 462 ? -19.016 33.75 25.219 1 89.25 462 ALA B C 1
ATOM 7207 O O . ALA B 1 462 ? -19.438 34.281 26.25 1 89.25 462 ALA B O 1
ATOM 7208 N N . SER B 1 463 ? -19.562 32.688 24.75 1 75.31 463 SER B N 1
ATOM 7209 C CA . SER B 1 463 ? -20.734 32.062 25.391 1 75.31 463 SER B CA 1
ATOM 7210 C C . SER B 1 463 ? -20.359 31.438 26.734 1 75.31 463 SER B C 1
ATOM 7212 O O . SER B 1 463 ? -19.297 30.828 26.859 1 75.31 463 SER B O 1
ATOM 7214 N N . GLU B 1 464 ? -20.781 32.031 27.969 1 58.78 464 GLU B N 1
ATOM 7215 C CA . GLU B 1 464 ? -20.672 31.5 29.328 1 58.78 464 GLU B CA 1
ATOM 7216 C C . GLU B 1 464 ? -21.375 30.156 29.484 1 58.78 464 GLU B C 1
ATOM 7218 O O . GLU B 1 464 ? -22.391 29.906 28.844 1 58.78 464 GLU B O 1
#

InterPro domains:
  IPR010111 Kynureninase [MF_01970] (10-461)
  IPR010111 Kynureninase [PF22580] (364-455)
  IPR010111 Kynureninase [PIRSF038800] (16-463)
  IPR010111 Kynureninase [PTHR14084] (14-462)
  IPR010111 Kynureninase [TIGR01814] (22-461)
  IPR015421 Pyridoxal phosphate-dependent transferase, major domain [G3DSA:3.40.640.10] (72-359)
  IPR015422 Pyridoxal phosphate-dependent transferase, small domain [G3DSA:3.90.1150.10] (21-455)
  IPR015424 Pyridoxal phosphate-dependent transferase [SSF53383] (19-461)

pLDDT: mean 96.67, std 6.03, range [29.89, 98.94]

Nearest PDB structures (foldseek):
  2hzp-assembly1_A-2  TM=9.546E-01  e=9.895E-53  Homo sapiens
  3e9k-assembly1_A-2  TM=9.421E-01  e=1.633E-52  Homo sapiens
  7s3v-assembly1_A  TM=9.443E-01  e=9.704E-52  Homo sapiens
  1qz9-assembly1_A-2  TM=9.151E-01  e=7.917E-33  Pseudomonas fluorescens
  2dr1-assembly1_B  TM=7.337E-01  e=1.861E-13  Pyrococcus horikoshii OT3

Sequence (928 aa):
MTGTKASKPVFPAEAASQDYAASLDAADPLREFRDQFIIPSKANLATKKLAKPGLSSEPSTYFCGNSLGIQPKAVSKYMEAQLDTWSSIGVCGHFTDLEDSPLKQWQLLSEQAAASMSRIVGAAPEEVAAMGTLTMNLHLLLASFYKPTETKRKILMDWKAFPSDHYAIESHIAWHDLDSKENMILIGPDEGQYEISTEKILSYIDEHAETAALLLLPGIQYYTGQLFDIPTITKYAQSKNLVVGWDLAHAYGNVELKMHDWNVDFAAWCTYKYGNAGPGAMGGLFVHERHGQVDYSAGPDAPQFRHRLTGWYGGDRSVRFKMDNKFKPIPGAGGFQVSNPSVIDLTCLCAALSVFDQTSMADLRQKSLKLTAYLEFLLLKDTDEKTRLYDIITPSDPNARGAQLSVLLKPGLLHKVSERLQNAGIICDKREPGVVRVAPVPLYNTFSEVFNFVSEFKAALASEMTGTKASKPVFPAEAASQDYAASLDAADPLREFRDQFIIPSKANLATKKLAKPGLSSEPSTYFCGNSLGIQPKAVSKYMEAQLDTWSSIGVCGHFTDLEDSPLKQWQLLSEQAAASMSRIVGAAPEEVAAMGTLTMNLHLLLASFYKPTETKRKILMDWKAFPSDHYAIESHIAWHDLDSKENMILIGPDEGQYEISTEKILSYIDEHAETAALLLLPGIQYYTGQLFDIPTITKYAQSKNLVVGWDLAHAYGNVELKMHDWNVDFAAWCTYKYGNAGPGAMGGLFVHERHGQVDYSAGPDAPQFRHRLTGWYGGDRSVRFKMDNKFKPIPGAGGFQVSNPSVIDLTCLCAALSVFDQTSMADLRQKSLKLTAYLEFLLLKDTDEKTRLYDIITPSDPNARGAQLSVLLKPGLLHKVSERLQNAGIICDKREPGVVRVAPVPLYNTFSEVFNFVSEFKAALASE

Foldseek 3Di:
DPPPADDFDDDDPPCLDLVNQVVQLVVQPLNCLQVQFQFAALVNLVDPDDDDGCPDPHGFAEQALLPFATAGPLLVVLLVLVVCLCVPPNPCLQPDQDPPHPAGRLLCLQLLLLCLQCQQAAHPSLQKTFFDFQLVVVLQVCVQQQDADPQAHAEEEEPPADVSVVVSVCVSCVVVVHHNVVRYHYQADPPPAHDRDPVSLLVVLVVCLRHHAAYEYECARSQQQFGDPQLVSQVSSVVSVHQYEYEDASPGLWAHHNCQVSVHAKYKYGCRRNLVLHPRFTIMMGGHQVQFDWDQPVHPQDIDHRDTDAALQQADPVCSVVPPPRGHGDGHPSNNHHDSHDSSSSSSSSSSSVSCVVDHNVSQQVQLSNLQSLLVCLLPPPDDPVPDQWDFNHDPRSVGGTQKTKIFGHFPLQVLLVVLCSSSSYDFDDDPPGITIGGQGSSNHGSSSSSVSSVSNVVSVPDD/DPPPADDFDDDDPPCLDLVNQVVQLVVQPLNCLQVQFQFAALVNLVDPDDDDGCPDPHGFAEQALLPFATAGPLLVVLLVLVVCLCVPPNPCLQPDQDPPHPAGRLLCLQLLLLCLQCQQAAHPSLQKTFFDFQLVVVLQVCVQQQDADPQAHAEEEEPPADVSVVVSVCVSCVVVVHHNVVRYHYQADPPPAHDRDPVSLLVVLVVCLRHHAAYEYECARSQQQFGDPQLVSQVSSVVSVHQYEYEDASPGLWAHHNCQVSVHAKYKYGCRRNLVLHPRFTIMMGGHQVQFDWDQPVHPQDIDHRDTDAALQQADPVCSVVPPPRGHGDGHPSNNDHDSHDSSSSSSSSSSSVSCVVDHNVSQQVQLSVLQSLLVCLLPPPDDPVPDQWDFNHDNRSVGGTQKTKIFGHFPLQVLLVVLCSSSSYDFDDDPPGITIGGQGSSNHGSSSSSVSSVSNVVSVPDD

Radius of gyration: 28.67 Å; Cα contacts (8 Å, |Δi|>4): 2043; chains: 2; bounding box: 61×90×73 Å

Solvent-accessible surface area (backbone atoms only — not comparable to full-atom values): 46955 Å² total; per-residue (Å²): 130,79,69,77,78,67,76,70,74,82,76,62,84,69,51,80,34,72,66,44,20,46,50,51,41,72,67,39,91,56,56,70,50,31,73,46,41,41,69,27,8,38,52,34,61,68,49,60,53,65,48,67,57,58,70,38,90,49,63,38,44,74,20,27,25,83,71,32,24,55,35,41,58,48,33,60,60,39,46,50,52,51,52,24,43,40,25,11,39,36,67,48,33,48,74,47,66,37,43,92,45,96,55,63,19,54,76,49,34,43,57,56,41,9,45,57,49,10,67,47,42,25,43,53,45,58,22,23,26,48,44,56,34,33,58,56,40,44,51,50,48,41,68,41,63,59,71,60,50,96,60,25,49,23,36,40,30,50,45,88,48,62,41,34,62,50,39,32,52,42,26,50,38,42,72,70,75,41,62,40,86,82,28,54,42,68,49,62,37,58,90,97,50,69,62,64,53,68,66,57,54,50,51,52,45,64,74,34,39,76,33,32,34,30,38,44,35,53,38,21,39,82,75,33,24,32,32,56,64,59,48,63,52,37,51,52,38,42,74,50,71,29,48,39,36,34,42,23,48,63,25,42,67,43,42,76,41,45,41,53,84,36,61,41,47,33,35,26,19,41,27,16,16,54,38,22,23,33,64,36,23,51,9,32,36,36,27,30,64,90,63,18,51,67,41,50,87,77,32,88,89,44,66,44,57,67,65,50,61,36,19,49,47,9,29,34,75,93,56,51,81,62,65,77,73,69,88,44,72,32,52,26,23,45,24,59,33,31,47,67,61,36,47,67,35,49,36,32,36,42,25,26,44,56,59,57,70,75,59,50,54,66,61,45,33,55,48,18,49,47,52,43,40,49,44,51,49,58,66,51,53,100,57,45,87,88,73,44,64,54,45,70,49,23,55,85,52,58,78,29,30,49,33,40,43,16,35,37,37,44,89,84,40,38,64,56,40,49,51,48,34,50,76,70,29,37,43,59,40,73,44,78,78,26,32,39,37,42,15,56,41,49,61,62,51,51,43,44,52,43,53,52,48,47,54,53,53,53,50,37,70,66,58,128,130,79,68,78,78,67,76,72,76,82,76,60,85,70,51,79,35,72,65,44,20,46,51,51,40,72,66,39,91,56,56,71,50,32,74,46,41,41,68,27,8,38,54,34,61,70,50,61,52,64,48,65,57,59,71,39,89,49,64,38,43,73,20,27,23,82,70,33,22,54,36,40,57,49,34,60,59,40,44,51,51,52,52,22,43,40,25,11,39,36,67,49,34,47,72,48,66,37,44,93,46,98,56,64,20,54,77,48,34,43,57,56,41,8,46,57,47,12,69,48,44,25,42,55,46,56,22,22,26,48,43,57,34,32,57,55,41,44,51,49,48,41,68,41,62,58,71,62,50,96,60,24,49,23,36,39,30,51,46,87,47,62,42,35,60,49,38,33,53,42,29,52,37,41,73,70,75,41,60,41,87,80,26,52,44,68,49,61,39,57,90,96,48,67,63,63,53,70,69,58,54,52,50,52,45,64,74,35,38,78,33,31,35,31,37,45,37,53,38,22,39,83,73,32,25,32,32,56,65,58,50,62,52,38,50,54,38,40,75,50,70,31,47,39,37,34,41,22,48,63,25,42,67,42,43,77,42,46,41,54,85,37,61,41,47,32,33,26,18,40,25,15,15,56,37,20,25,34,64,35,21,51,9,31,35,36,27,30,65,90,63,18,51,66,42,51,87,78,31,90,89,44,68,44,57,68,65,49,62,36,18,49,47,7,30,34,76,93,56,52,82,63,65,76,74,69,88,43,70,32,52,24,22,43,23,60,33,32,49,68,61,33,47,68,36,48,36,33,37,41,25,25,45,56,58,55,70,76,58,50,54,66,61,45,33,55,48,18,51,48,51,44,42,51,45,51,48,58,67,49,54,99,58,43,88,88,72,42,64,56,44,70,49,22,54,85,52,58,78,29,30,47,33,40,44,16,34,38,37,45,88,84,40,39,63,56,41,49,50,47,34,50,74,68,29,38,43,59,40,73,45,78,81,27,32,40,36,43,14,55,41,51,59,63,52,51,42,45,53,44,54,51,47,47,54,54,53,52,49,38,70,66,58,128

Secondary structure (DSSP, 8-state):
-----PPPP---GGGSSHHHHHHHHHH-TTGGGGGGB-PPBHHHHH--B---S-SSS-B-EEEBTTT-PPPBTHHHHHHHHHHHHHHHHGGGGGT---BT-SS--HHHHHHHHHHHHHHHHT--GGGEEE-S-HHHHHHHHHHHH----SS--EEEEETT--HHHHHHHHHHHHHTT--HHHHEEEE-PPTT-----HHHHHHHHHHHTTTEEEEEEESB-TTT-BBP-HHHHHHHHHHTT-EEEEE-TTTTTTS---TTTTT-SEEEE-SSSTT---TT---EEEE-GGGS-EE-TT-TTS-EE------GGGB-HHHHTT--S---BPSSGGGG--SPPPHHHHHHHHHHHHHHTTS-HHHHHHHHHHHHHHHHHHHHTT--TTT-SEEE-S-SSGGGB-S-EEEEEPTT-HHHHHHHHHHTTEEEEEETTTEEEEB--TTT--HHHHHHHHHHHHHHHH--/-----PPPP---GGGSSHHHHHHHHHH-TTGGGGGGB-PPBHHHHH--B---S-SSS-B-EEEBTTT-PPPBTHHHHHHHHHHHHHHHHGGGGGT---BT-SS--HHHHHHHHHHHHHHHHT--GGGEEE-S-HHHHHHHHHHHH----SS--EEEEETT--HHHHHHHHHHHHHTT--HHHHEEEE-PPTT-----HHHHHHHHHHHTTTEEEEEEESB-TTT-BBP-HHHHHHHHHHTT-EEEEE-TTTTTTS---TTTTT-SEEEE-SSSTT---TT---EEEE-GGGS-EE-TT-TTS-EE------GGGB-TTTGGG--S---BPSSGGGG--SPPPHHHHHHHHHHHHHHTTS-HHHHHHHHHHHHHHHHHHHHTT--TTT-SEEE-S-SSGGGB-S-EEEEEPTT-HHHHHHHHHHTTEEEEEETTTEEEEB--TTT--HHHHHHHHHHHHHHHH--

Organism: Penicillium rubens (strain ATCC 28089 / DSM 1075 / NRRL 1951 / Wisconsin 54-1255) (NCBI:txid500485)